Protein AF-0000000079295398 (afdb_homodimer)

Nearest PDB structures (foldseek):
  1b8g-assembly1_B  TM=9.054E-01  e=4.137E-39  Malus domestica
  1ynu-assembly1_A  TM=9.192E-01  e=1.472E-38  Malus domestica
  3piu-assembly1_A-2  TM=9.142E-01  e=2.050E-38  Malus domestica
  1iay-assembly1_A-2  TM=9.203E-01  e=3.473E-36  Solanum lycopersicum
  1bkg-assembly1_B  TM=8.520E-01  e=3.713E-28  Thermus thermophilus HB8

Sequence (884 aa):
MAGSVPPEMSTLGKRGDRILNTSFLLTEGFRKCSANLYHAETNPNGVINLGTSENRLVFDLLKEKLNGHNVKWEDYMFTYDDFKGIPELREAVAGFLTERAKSPTPIDPKKIVVMNGGGMCMEALSFAICDPGDAVMVASPYYGGIQFDNEMRPEAKVIRVHFYSKLEPGQTEPFEITASKFESVYQEQTQKGMKIRAVFFVNPNNPLGDVYPKQLVLDMLQFCHRHSLHLIMNEVYMNTIFKEGANFQSFLGLKPEEIPDPQRVHFVWAASKDLSMSGMRFGVIHTQNESIIAFIRNFTYFQTLPTYIQKVMACLLSDRDWLNNVYFPTNHKRLREAHKVTTDTLDAMGVPYLNRPSGLYVYANFKKFMPSLTKEDEMALFYRFINDGVYIAPSLAFFADERGWFRIIFSRPFDEVKIAMGRLAKSCKALLEENKKLSSKLMAGSVPPEMSTLGKRGDRILNTSFLLTEGFRKCSANLYHAETNPNGVINLGTSENRLVFDLLKEKLNGHNVKWEDYMFTYDDFKGIPELREAVAGFLTERAKSPTPIDPKKIVVMNGGGMCMEALSFAICDPGDAVMVASPYYGGIQFDNEMRPEAKVIRVHFYSKLEPGQTEPFEITASKFESVYQEQTQKGMKIRAVFFVNPNNPLGDVYPKQLVLDMLQFCHRHSLHLIMNEVYMNTIFKEGANFQSFLGLKPEEIPDPQRVHFVWAASKDLSMSGMRFGVIHTQNESIIAFIRNFTYFQTLPTYIQKVMACLLSDRDWLNNVYFPTNHKRLREAHKVTTDTLDAMGVPYLNRPSGLYVYANFKKFMPSLTKEDEMALFYRFINDGVYIAPSLAFFADERGWFRIIFSRPFDEVKIAMGRLAKSCKALLEENKKLSSKL

Organism: Patiria miniata (NCBI:txid46514)

Secondary structure (DSSP, 8-state):
----------SS-HHHHHHHT---HHHHHHHHHHTTB-BTTTBTTSBEE-SS----S-HHHHHHHHHHH-PPP-GGGGS---TT--HHHHHHHHHHHHHHTT-SSPPPGGGEEEES-HHHHHHHHHHHH--TT-EEEEEES--THHHHHHHSSS-PEEEEEE--SSPPTT--STT---HHHHHHHHHHHHHTT--EEEEEEESS-TTT-----HHHHHHHHHHHHHTT-EEEEE-TTTT-B-STT-----GGGS-GGG-S-GGGEEEEEEHHHHTS-GGG--EEEEES-HHHHHHHHHHGGGSPPPHHHHHHHHHHHH-HHHIIIIIHHHHHHHHHHHHHHHHHHHHHHT--B---SBSSEEEEE-GGG-SSSSHHHHHHHHHHHHHTTEE-EEGGGGT-SS-SEEEEE--S-HHHHHHHHHHHHHHHHHHHHHHHHHHHT-/----------SS-HHHHHHHT---HHHHHHHHHHTTB-BTTTBTTSBEE-SS----S-HHHHHHHHHHH-PPP-GGGGS---TT--HHHHHHHHHHHHHHTT-SSPPPGGGEEEES-HHHHHHHHHHHH--TT-EEEEEES--THHHHHHHSSS--EEEEEE--SSPPTT--STT---HHHHHHHHHHHHHTT--EEEEEEESS-TTT-----HHHHHHHHHHHHHTT-EEEEE-TTTT-B-STT-----GGGS-GGG-S-GGGEEEEEEHHHHTS-GGG--EEEEES-HHHHHHHHHHGGGSPPPHHHHHHHHHHHH-HHHIIIIIHHHHHHHHHHHHHHHHHHHHHHT--B---SBSSEEEEE-GGGSSSSSHHHHHHHHHHHHHTTEE-EEGGGGT-SS-SEEEEE--S-HHHHHHHHHHHHHHHHHHHHHHHHHHHT-

Radius of gyration: 29.08 Å; Cα contacts (8 Å, |Δi|>4): 1730; chains: 2; bounding box: 78×92×64 Å

Solvent-accessible surface area (backbone atoms only — not comparable to full-atom values): 45403 Å² total; per-residue (Å²): 133,79,75,76,72,71,79,80,75,67,84,44,16,68,58,20,49,52,53,48,68,58,81,51,60,62,58,51,51,50,50,59,32,63,75,38,45,46,32,85,82,89,29,65,81,27,19,38,76,24,46,64,89,50,43,57,73,49,46,70,60,50,34,53,51,54,54,65,65,54,82,72,69,53,69,74,35,30,34,81,68,57,44,42,46,48,67,66,31,31,44,18,50,22,53,39,49,21,60,77,31,52,26,79,56,81,50,58,38,89,37,43,36,42,30,32,12,45,62,38,44,50,23,51,50,37,34,31,41,32,36,72,69,23,27,32,37,34,60,19,55,26,53,44,63,57,56,50,30,30,33,68,80,32,33,27,40,80,45,74,47,77,47,46,65,69,70,49,94,92,54,89,47,60,47,63,84,55,53,66,58,51,50,53,51,48,52,55,42,43,73,74,67,49,53,70,45,34,36,53,44,56,45,37,28,46,58,59,8,45,64,61,52,58,64,59,56,48,43,41,52,49,56,25,52,75,68,72,24,30,37,39,42,33,35,38,34,64,70,31,59,40,46,84,86,71,70,78,62,44,78,66,31,48,54,74,88,71,46,90,50,56,68,37,41,34,38,37,34,30,36,30,57,50,64,29,24,42,11,56,27,39,12,34,38,39,41,72,31,63,66,60,52,52,29,47,56,67,55,19,74,50,29,40,62,30,41,62,58,44,52,50,49,22,55,56,45,56,39,49,65,53,43,67,69,44,50,51,55,50,46,29,53,53,46,47,54,30,46,47,56,51,50,52,51,31,54,75,69,67,42,55,60,50,91,49,51,23,54,53,46,36,32,30,49,49,48,88,66,39,96,53,85,40,74,68,43,41,51,51,51,45,50,47,37,37,75,60,23,28,33,50,35,46,23,71,41,21,61,31,86,62,64,36,31,32,38,40,37,36,30,44,52,64,69,57,48,53,54,35,53,50,42,49,51,52,51,50,54,50,37,48,54,52,53,50,56,55,60,70,74,106,131,81,75,74,72,73,78,81,76,69,86,45,16,68,56,21,48,52,53,47,68,59,83,51,60,63,57,51,52,49,51,60,31,63,76,39,45,48,31,87,82,89,28,65,81,25,20,37,75,23,47,63,89,49,45,57,73,48,46,71,60,50,35,53,50,56,52,64,65,55,81,72,68,52,69,74,36,31,35,80,70,57,45,41,46,48,68,66,31,30,43,19,51,21,52,42,49,22,60,77,31,52,26,78,56,81,50,59,36,88,39,41,35,42,30,31,13,46,62,37,45,52,23,52,50,37,34,31,42,31,35,72,68,23,28,30,36,33,60,19,54,26,54,43,64,56,55,48,31,30,33,68,79,31,34,27,41,79,43,74,45,76,45,45,67,69,69,50,94,92,54,90,48,61,46,63,83,55,54,66,60,52,50,51,51,49,53,56,41,42,72,74,66,48,51,69,44,33,36,54,43,57,44,37,27,47,58,57,7,45,64,59,51,58,65,60,56,48,44,42,52,50,56,26,53,77,69,70,24,30,36,39,41,33,36,39,34,66,70,30,58,41,46,83,85,68,70,76,63,45,78,65,30,49,54,74,86,72,46,90,52,55,67,37,40,35,38,36,34,31,35,29,56,51,65,29,24,42,11,55,28,38,12,34,38,39,41,72,30,63,63,59,52,51,28,45,55,68,52,18,75,51,28,38,61,28,41,62,57,44,51,51,50,21,55,56,44,56,40,50,65,53,43,67,68,45,50,50,54,50,47,28,52,52,46,45,52,30,45,48,56,52,51,52,50,31,54,74,70,68,40,55,62,50,90,50,49,22,54,53,45,37,30,29,48,50,47,88,64,39,94,52,86,41,73,66,43,42,50,50,50,44,51,48,37,36,73,60,22,27,34,50,35,47,23,72,41,22,61,31,83,61,64,34,32,32,36,38,37,37,30,44,50,64,69,58,48,53,53,34,52,51,40,49,52,52,50,52,53,50,37,47,54,52,52,50,55,56,58,70,73,104

Foldseek 3Di:
DPDDPPPPPDPDDPLVVVLVPDDFQLVVLVVLQVVFDDDVPPRPQGFDEQADFFFPQCVVVVVVVLVVVVQDDDDPLVDDDQLQFDQLLLQLVQVLCCVLQVFPDGADSLQKGKFLAQLQVLLLVLLLFDAAQAEEEEEPLAFLSNVCSNCSPRNYHYDYQAFAQDDDPPDDGGSDDALVSVVVSVVVVVVVVHHYAAYEDEAVGPPAQAHDDPVRVLSNLVSCVVVVHAYEYEDQWSLFQQDPPDDHHDPSRDDPVSRPDQQRYKYKYFCCNNVRCVVLSIMMIGGPNVSSVVSCSVVSVVTGGRNSSSVSSSVVSNPVVCVVPPVSNSSSVLLVVLVCLLVVLCVVLVWDWRPHRGGQKIKIAQCVLFLDQDPVRLVVVQVLLNVLRYHWAWSVSSVHPGGRITIGGRSDPNVSSNVSSVSVSVSSVVSNVVSVVVVVVD/DPPPPPPPPDPDDPLVVVLVPDDFQLVVLVVLQVVFDDDVPPRPQGFDEQADFFFPQCVVVVVVVLVVVVQDDDDCLVDDDQLQFDQLLLQLVQVLCCVLQVFPDGADSLQKGKFLAQLQVLLLVLLLFDAAQAEEEEEPLAFLSNCCSNCSPRNYHYDYQAFAQDDDPPDDGGSDDAVVSVVVSVVVVVVVVHHYAAYEDEAVGPPAQAHDDPVRVLSNLVSCVVVVHAYEYEDQWSLFQQDPPDDHHDPSRDDPVSRPDQQRYKYKYFCCNNVRCNVLSIMMIGGPNVSSVVSCSVVSVVTGGRNSSSVSSSVVSNPVVCVVPPVSNSSSVLLVVLVCLLVVLCVVLVWDWRPHRGGQKIKIAQCVLFLDQDPVRLVVVQVLLNVLRYHWAWSVSSVHPGGRITIGGRSDPNVSSNVSSVSVSVSSVVSNVVSVVVVVVD

pLDDT: mean 94.06, std 9.71, range [21.41, 98.88]

InterPro domains:
  IPR004839 Aminotransferase, class I/classII, large domain [PF00155] (48-423)
  IPR015421 Pyridoxal phosphate-dependent transferase, major domain [G3DSA:3.40.640.10] (70-319)
  IPR015422 Pyridoxal phosphate-dependent transferase, small domain [G3DSA:3.90.1150.10] (36-423)
  IPR015424 Pyridoxal phosphate-dependent transferase [SSF53383] (28-429)
  IPR050478 Ethylene and sulfur compound biosynthesis-related protein [PTHR43795] (15-426)

Structure (mmCIF, N/CA/C/O backbone):
data_AF-0000000079295398-model_v1
#
loop_
_entity.id
_entity.type
_entity.pdbx_description
1 polymer 'Aminotransferase class I/classII large domain-containing protein'
#
loop_
_atom_site.group_PDB
_atom_site.id
_atom_site.type_symbol
_atom_site.label_atom_id
_atom_site.label_alt_id
_atom_site.label_comp_id
_atom_site.label_asym_id
_atom_site.label_entity_id
_atom_site.label_seq_id
_atom_site.pdbx_PDB_ins_code
_atom_site.Cartn_x
_atom_site.Cartn_y
_atom_site.Cartn_z
_atom_site.occupancy
_atom_site.B_iso_or_equiv
_atom_site.auth_seq_id
_atom_site.auth_comp_id
_atom_site.auth_asym_id
_atom_site.auth_atom_id
_atom_site.pdbx_PDB_model_num
ATOM 1 N N . MET A 1 1 ? 40 15.094 -30.016 1 23.45 1 MET A N 1
ATOM 2 C CA . MET A 1 1 ? 38.594 15.039 -30.406 1 23.45 1 MET A CA 1
ATOM 3 C C . MET A 1 1 ? 37.844 13.977 -29.609 1 23.45 1 MET A C 1
ATOM 5 O O . MET A 1 1 ? 37.844 12.805 -29.969 1 23.45 1 MET A O 1
ATOM 9 N N . ALA A 1 2 ? 38.062 13.883 -28.438 1 28.98 2 ALA A N 1
ATOM 10 C CA . ALA A 1 2 ? 37.75 12.836 -27.469 1 28.98 2 ALA A CA 1
ATOM 11 C C . ALA A 1 2 ? 36.25 12.578 -27.406 1 28.98 2 ALA A C 1
ATOM 13 O O . ALA A 1 2 ? 35.469 13.508 -27.219 1 28.98 2 ALA A O 1
ATOM 14 N N . GLY A 1 3 ? 35.688 11.648 -28.141 1 30.3 3 GLY A N 1
ATOM 15 C CA . GLY A 1 3 ? 34.344 11.383 -28.547 1 30.3 3 GLY A CA 1
ATOM 16 C C . GLY A 1 3 ? 33.344 11.367 -27.391 1 30.3 3 GLY A C 1
ATOM 17 O O . GLY A 1 3 ? 33.719 10.992 -26.266 1 30.3 3 GLY A O 1
ATOM 18 N N . SER A 1 4 ? 32.344 12.227 -27.281 1 31.78 4 SER A N 1
ATOM 19 C CA . SER A 1 4 ? 31.266 12.508 -26.328 1 31.78 4 SER A CA 1
ATOM 20 C C . SER A 1 4 ? 30.656 11.219 -25.797 1 31.78 4 SER A C 1
ATOM 22 O O . SER A 1 4 ? 30.234 10.352 -26.562 1 31.78 4 SER A O 1
ATOM 24 N N . VAL A 1 5 ? 31.109 10.68 -24.719 1 35.22 5 VAL A N 1
ATOM 25 C CA . VAL A 1 5 ? 30.531 9.469 -24.156 1 35.22 5 VAL A CA 1
ATOM 26 C C . VAL A 1 5 ? 29.016 9.5 -24.312 1 35.22 5 VAL A C 1
ATOM 28 O O . VAL A 1 5 ? 28.375 10.5 -23.984 1 35.22 5 VAL A O 1
ATOM 31 N N . PRO A 1 6 ? 28.359 8.961 -25.203 1 39.94 6 PRO A N 1
ATOM 32 C CA . PRO A 1 6 ? 26.906 9.062 -25.344 1 39.94 6 PRO A CA 1
ATOM 33 C C . PRO A 1 6 ? 26.172 9.094 -24 1 39.94 6 PRO A C 1
ATOM 35 O O . PRO A 1 6 ? 26.625 8.469 -23.031 1 39.94 6 PRO A O 1
ATOM 38 N N . PRO A 1 7 ? 25.422 10.055 -23.453 1 41.16 7 PRO A N 1
ATOM 39 C CA . PRO A 1 7 ? 24.859 10.203 -22.109 1 41.16 7 PRO A CA 1
ATOM 40 C C . PRO A 1 7 ? 24.328 8.883 -21.531 1 41.16 7 PRO A C 1
ATOM 42 O O . PRO A 1 7 ? 23.734 8.094 -22.266 1 41.16 7 PRO A O 1
ATOM 45 N N . GLU A 1 8 ? 24.922 8.125 -20.656 1 50.47 8 GLU A N 1
ATOM 46 C CA . GLU A 1 8 ? 24.625 6.855 -20.016 1 50.47 8 GLU A CA 1
ATOM 47 C C . GLU A 1 8 ? 23.125 6.688 -19.812 1 50.47 8 GLU A C 1
ATOM 49 O O . GLU A 1 8 ? 22.469 7.559 -19.234 1 50.47 8 GLU A O 1
ATOM 54 N N . MET A 1 9 ? 22.312 6.117 -20.766 1 61.38 9 MET A N 1
ATOM 55 C CA . MET A 1 9 ? 20.875 5.891 -20.859 1 61.38 9 MET A CA 1
ATOM 56 C C . MET A 1 9 ? 20.297 5.484 -19.516 1 61.38 9 MET A C 1
ATOM 58 O O . MET A 1 9 ? 20.812 4.582 -18.859 1 61.38 9 MET A O 1
ATOM 62 N N . SER A 1 10 ? 19.453 6.281 -18.844 1 81.25 10 SER A N 1
ATOM 63 C CA . SER A 1 10 ? 18.781 6.035 -17.562 1 81.25 10 SER A CA 1
ATOM 64 C C . SER A 1 10 ? 18.188 4.633 -17.516 1 81.25 10 SER A C 1
ATOM 66 O O . SER A 1 10 ? 17.641 4.145 -18.5 1 81.25 10 SER A O 1
ATOM 68 N N . THR A 1 11 ? 18.516 3.947 -16.484 1 92.94 11 THR A N 1
ATOM 69 C CA . THR A 1 11 ? 17.922 2.639 -16.25 1 92.94 11 THR A CA 1
ATOM 70 C C . THR A 1 11 ? 16.438 2.779 -15.914 1 92.94 11 THR A C 1
ATOM 72 O O . THR A 1 11 ? 15.695 1.795 -15.93 1 92.94 11 THR A O 1
ATOM 75 N N . LEU A 1 12 ? 16.016 4.078 -15.68 1 94.81 12 LEU A N 1
ATOM 76 C CA . LEU A 1 12 ? 14.609 4.336 -15.367 1 94.81 12 LEU A CA 1
ATOM 77 C C . LEU A 1 12 ? 13.852 4.816 -16.594 1 94.81 12 LEU A C 1
ATOM 79 O O . LEU A 1 12 ? 14.461 5.258 -17.578 1 94.81 12 LEU A O 1
ATOM 83 N N . GLY A 1 13 ? 12.57 4.656 -16.609 1 94.31 13 GLY A N 1
ATOM 84 C CA . GLY A 1 13 ? 11.727 5.391 -17.531 1 94.31 13 GLY A CA 1
ATOM 85 C C . GLY A 1 13 ? 11.648 6.875 -17.234 1 94.31 13 GLY A C 1
ATOM 86 O O . GLY A 1 13 ? 12.164 7.328 -16.203 1 94.31 13 GLY A O 1
ATOM 87 N N . LYS A 1 14 ? 10.977 7.602 -18.078 1 93.81 14 LYS A N 1
ATOM 88 C CA . LYS A 1 14 ? 10.82 9.039 -17.891 1 93.81 14 LYS A CA 1
ATOM 89 C C . LYS A 1 14 ? 10.039 9.336 -16.609 1 93.81 14 LYS A C 1
ATOM 91 O O . LYS A 1 14 ? 10.383 10.258 -15.867 1 93.81 14 LYS A O 1
ATOM 96 N N . ARG A 1 15 ? 9.008 8.609 -16.375 1 91.81 15 ARG A N 1
ATOM 97 C CA . ARG A 1 15 ? 8.219 8.758 -15.164 1 91.81 15 ARG A CA 1
ATOM 98 C C . ARG A 1 15 ? 9.055 8.461 -13.922 1 91.81 15 ARG A C 1
ATOM 100 O O . ARG A 1 15 ? 8.977 9.18 -12.922 1 91.81 15 ARG A O 1
ATOM 107 N N . GLY A 1 16 ? 9.828 7.371 -14.023 1 90.69 16 GLY A N 1
ATOM 108 C CA . GLY A 1 16 ? 10.734 7.051 -12.93 1 90.69 16 GLY A CA 1
ATOM 109 C C . GLY A 1 16 ? 11.719 8.164 -12.625 1 90.69 16 GLY A C 1
ATOM 110 O O . GLY A 1 16 ? 11.93 8.5 -11.461 1 90.69 16 GLY A O 1
ATOM 111 N N . ASP A 1 17 ? 12.211 8.727 -13.648 1 92.12 17 ASP A N 1
ATOM 112 C CA . ASP A 1 17 ? 13.164 9.828 -13.492 1 92.12 17 ASP A CA 1
ATOM 113 C C . ASP A 1 17 ? 12.492 11.047 -12.875 1 92.12 17 ASP A C 1
ATOM 115 O O . ASP A 1 17 ? 13.086 11.727 -12.039 1 92.12 17 ASP A O 1
ATOM 119 N N . ARG A 1 18 ? 11.32 11.305 -13.281 1 90.44 18 ARG A N 1
ATOM 120 C CA . ARG A 1 18 ? 10.578 12.445 -12.742 1 90.44 18 ARG A CA 1
ATOM 121 C C . ARG A 1 18 ? 10.352 12.281 -11.242 1 90.44 18 ARG A C 1
ATOM 123 O O . ARG A 1 18 ? 10.602 13.203 -10.461 1 90.44 18 ARG A O 1
ATOM 130 N N . ILE A 1 19 ? 9.938 11.156 -10.836 1 87.75 19 ILE A N 1
ATOM 131 C CA . ILE A 1 19 ? 9.625 10.891 -9.438 1 87.75 19 ILE A CA 1
ATOM 132 C C . ILE A 1 19 ? 10.906 10.898 -8.609 1 87.75 19 ILE A C 1
ATOM 134 O O . ILE A 1 19 ? 10.93 11.453 -7.508 1 87.75 19 ILE A O 1
ATOM 138 N N . LEU A 1 20 ? 11.961 10.328 -9.172 1 86.25 20 LEU A N 1
ATOM 139 C CA . LEU A 1 20 ? 13.258 10.312 -8.5 1 86.25 20 LEU A CA 1
ATOM 140 C C . LEU A 1 20 ? 13.727 11.727 -8.195 1 86.25 20 LEU A C 1
ATOM 142 O O . LEU A 1 20 ? 14.336 11.977 -7.152 1 86.25 20 LEU A O 1
ATOM 146 N N . ASN A 1 21 ? 13.359 12.609 -9.016 1 84.94 21 ASN A N 1
ATOM 147 C CA . ASN A 1 21 ? 13.883 13.969 -8.906 1 84.94 21 ASN A CA 1
ATOM 148 C C . ASN A 1 21 ? 12.898 14.898 -8.203 1 84.94 21 ASN A C 1
ATOM 150 O O . ASN A 1 21 ? 13.117 16.109 -8.125 1 84.94 21 ASN A O 1
ATOM 154 N N . THR A 1 22 ? 11.883 14.367 -7.766 1 83.12 22 THR A N 1
ATOM 155 C CA . THR A 1 22 ? 10.914 15.164 -7.012 1 83.12 22 THR A CA 1
ATOM 156 C C . THR A 1 22 ? 11.359 15.32 -5.562 1 83.12 22 THR A C 1
ATOM 158 O O . THR A 1 22 ? 11.734 14.344 -4.91 1 83.12 22 THR A O 1
ATOM 161 N N . SER A 1 23 ? 11.422 16.562 -5.145 1 79.88 23 SER A N 1
ATOM 162 C CA . SER A 1 23 ? 11.797 16.859 -3.766 1 79.88 23 SER A CA 1
ATOM 163 C C . SER A 1 23 ? 10.625 17.422 -2.975 1 79.88 23 SER A C 1
ATOM 165 O O . SER A 1 23 ? 9.836 18.203 -3.498 1 79.88 23 SER A O 1
ATOM 167 N N . PHE A 1 24 ? 10.562 16.922 -1.752 1 83.62 24 PHE A N 1
ATOM 168 C CA . PHE A 1 24 ? 9.586 17.406 -0.788 1 83.62 24 PHE A CA 1
ATOM 169 C C . PHE A 1 24 ? 10.273 18 0.438 1 83.62 24 PHE A C 1
ATOM 171 O O . PHE A 1 24 ? 11.047 17.312 1.108 1 83.62 24 PHE A O 1
ATOM 178 N N . LEU A 1 25 ? 9.992 19.188 0.703 1 88.38 25 LEU A N 1
ATOM 179 C CA . LEU A 1 25 ? 10.719 19.906 1.739 1 88.38 25 LEU A CA 1
ATOM 180 C C . LEU A 1 25 ? 10.508 19.266 3.105 1 88.38 25 LEU A C 1
ATOM 182 O O . LEU A 1 25 ? 11.422 19.234 3.932 1 88.38 25 LEU A O 1
ATOM 186 N N . LEU A 1 26 ? 9.352 18.766 3.359 1 89.12 26 LEU A N 1
ATOM 187 C CA . LEU A 1 26 ? 9.094 18.094 4.625 1 89.12 26 LEU A CA 1
ATOM 188 C C . LEU A 1 26 ? 9.977 16.859 4.77 1 89.12 26 LEU A C 1
ATOM 190 O O . LEU A 1 26 ? 10.477 16.578 5.859 1 89.12 26 LEU A O 1
ATOM 194 N N . THR A 1 27 ? 10.156 16.172 3.668 1 85.31 27 THR A N 1
ATOM 195 C CA . THR A 1 27 ? 11.016 14.984 3.691 1 85.31 27 THR A CA 1
ATOM 196 C C . THR A 1 27 ? 12.477 15.383 3.887 1 85.31 27 THR A C 1
ATOM 198 O O . THR A 1 27 ? 13.234 14.68 4.559 1 85.31 27 THR A O 1
ATOM 201 N N . GLU A 1 28 ? 12.852 16.469 3.271 1 86.62 28 GLU A N 1
ATOM 202 C CA . GLU A 1 28 ? 14.211 16.969 3.457 1 86.62 28 GLU A CA 1
ATOM 203 C C . GLU A 1 28 ? 14.477 17.312 4.922 1 86.62 28 GLU A C 1
ATOM 205 O O . GLU A 1 28 ? 15.523 16.953 5.469 1 86.62 28 GLU A O 1
ATOM 210 N N . GLY A 1 29 ? 13.578 18.016 5.531 1 90.56 29 GLY A N 1
ATOM 211 C CA . GLY A 1 29 ? 13.711 18.328 6.945 1 90.56 29 GLY A CA 1
ATOM 212 C C . GLY A 1 29 ? 13.789 17.094 7.824 1 90.56 29 GLY A C 1
ATOM 213 O O . GLY A 1 29 ? 14.625 17.031 8.727 1 90.56 29 GLY A O 1
ATOM 214 N N . PHE A 1 30 ? 12.938 16.172 7.512 1 87.75 30 PHE A N 1
ATOM 215 C CA . PHE A 1 30 ? 12.922 14.914 8.25 1 87.75 30 PHE A CA 1
ATOM 216 C C . PHE A 1 30 ? 14.266 14.203 8.141 1 87.75 30 PHE A C 1
ATOM 218 O O . PHE A 1 30 ? 14.805 13.727 9.148 1 87.75 30 PHE A O 1
ATOM 225 N N . ARG A 1 31 ? 14.766 14.141 6.996 1 85.38 31 ARG A N 1
ATOM 226 C CA . ARG A 1 31 ? 16.031 13.453 6.746 1 85.38 31 ARG A CA 1
ATOM 227 C C . ARG A 1 31 ? 17.172 14.148 7.469 1 85.38 31 ARG A C 1
ATOM 229 O O . ARG A 1 31 ? 18 13.492 8.102 1 85.38 31 ARG A O 1
ATOM 236 N N . LYS A 1 32 ? 17.234 15.398 7.383 1 90.5 32 LYS A N 1
ATOM 237 C CA . LYS A 1 32 ? 18.297 16.156 8.023 1 90.5 32 LYS A CA 1
ATOM 238 C C . LYS A 1 32 ? 18.234 16.016 9.539 1 90.5 32 LYS A C 1
ATOM 240 O O . LYS A 1 32 ? 19.281 15.922 10.203 1 90.5 32 LYS A O 1
ATOM 245 N N . CYS A 1 33 ? 17.062 16.062 10.016 1 92.5 33 CYS A N 1
ATOM 246 C CA . CYS A 1 33 ? 16.875 15.891 11.445 1 92.5 33 CYS A CA 1
ATOM 247 C C . CYS A 1 33 ? 17.25 14.484 11.891 1 92.5 33 CYS A C 1
ATOM 249 O O . CYS A 1 33 ? 17.922 14.305 12.914 1 92.5 33 CYS A O 1
ATOM 251 N N . SER A 1 34 ? 16.844 13.523 11.133 1 88.62 34 SER A N 1
ATOM 252 C CA . SER A 1 34 ? 17.078 12.125 11.477 1 88.62 34 SER A CA 1
ATOM 253 C C . SER A 1 34 ? 18.562 11.789 11.477 1 88.62 34 SER A C 1
ATOM 255 O O . SER A 1 34 ? 19 10.883 12.188 1 88.62 34 SER A O 1
ATOM 257 N N . ALA A 1 35 ? 19.359 12.5 10.727 1 90.38 35 ALA A N 1
ATOM 258 C CA . ALA A 1 35 ? 20.797 12.266 10.625 1 90.38 35 ALA A CA 1
ATOM 259 C C . ALA A 1 35 ? 21.516 12.617 11.922 1 90.38 35 ALA A C 1
ATOM 261 O O . ALA A 1 35 ? 22.609 12.133 12.188 1 90.38 35 ALA A O 1
ATOM 262 N N . ASN A 1 36 ? 20.906 13.445 12.75 1 95.31 36 ASN A N 1
ATOM 263 C CA . ASN A 1 36 ? 21.438 13.875 14.039 1 95.31 36 ASN A CA 1
ATOM 264 C C . ASN A 1 36 ? 20.328 14.102 15.062 1 95.31 36 ASN A C 1
ATOM 266 O O . ASN A 1 36 ? 20.219 15.188 15.633 1 95.31 36 ASN A O 1
ATOM 270 N N . LEU A 1 37 ? 19.688 13.055 15.297 1 94.44 37 LEU A N 1
ATOM 271 C CA . LEU A 1 37 ? 18.469 13.156 16.094 1 94.44 37 LEU A CA 1
ATOM 272 C C . LEU A 1 37 ? 18.781 13.281 17.578 1 94.44 37 LEU A C 1
ATOM 274 O O . LEU A 1 37 ? 19.656 12.57 18.078 1 94.44 37 LEU A O 1
ATOM 278 N N . TYR A 1 38 ? 18.094 14.102 18.203 1 95.75 38 TYR A N 1
ATOM 279 C CA . TYR A 1 38 ? 18.203 14.32 19.641 1 95.75 38 TYR A CA 1
ATOM 280 C C . TYR A 1 38 ? 17.828 13.062 20.422 1 95.75 38 TYR A C 1
ATOM 282 O O . TYR A 1 38 ? 16.875 12.367 20.047 1 95.75 38 TYR A O 1
ATOM 290 N N . HIS A 1 39 ? 18.578 12.836 21.422 1 93.69 39 HIS A N 1
ATOM 291 C CA . HIS A 1 39 ? 18.281 11.891 22.484 1 93.69 39 HIS A CA 1
ATOM 292 C C . HIS A 1 39 ? 18.781 12.406 23.828 1 93.69 39 HIS A C 1
ATOM 294 O O . HIS A 1 39 ? 19.938 12.805 23.953 1 93.69 39 HIS A O 1
ATOM 300 N N . ALA A 1 40 ? 17.938 12.312 24.766 1 92.19 40 ALA A N 1
ATOM 301 C CA . ALA A 1 40 ? 18.234 12.961 26.031 1 92.19 40 ALA A CA 1
ATOM 302 C C . ALA A 1 40 ? 19.531 12.445 26.625 1 92.19 40 ALA A C 1
ATOM 304 O O . ALA A 1 40 ? 20.297 13.211 27.234 1 92.19 40 ALA A O 1
ATOM 305 N N . GLU A 1 41 ? 19.844 11.188 26.406 1 94.06 41 GLU A N 1
ATOM 306 C CA . GLU A 1 41 ? 20.984 10.57 27.062 1 94.06 41 GLU A CA 1
ATOM 307 C C . GLU A 1 41 ? 22.156 10.406 26.094 1 94.06 41 GLU A C 1
ATOM 309 O O . GLU A 1 41 ? 23.281 10.797 26.391 1 94.06 41 GLU A O 1
ATOM 314 N N . THR A 1 42 ? 21.875 9.938 24.906 1 94.88 42 THR A N 1
ATOM 315 C CA . THR A 1 42 ? 22.953 9.484 24.047 1 94.88 42 THR A CA 1
ATOM 316 C C . THR A 1 42 ? 23.328 10.57 23.047 1 94.88 42 THR A C 1
ATOM 318 O O . THR A 1 42 ? 24.422 10.531 22.469 1 94.88 42 THR A O 1
ATOM 321 N N . ASN A 1 43 ? 22.469 11.602 22.812 1 96.94 43 ASN A N 1
ATOM 322 C CA . ASN A 1 43 ? 22.75 12.68 21.875 1 96.94 43 ASN A CA 1
ATOM 323 C C . ASN A 1 43 ? 22 13.953 22.266 1 96.94 43 ASN A C 1
ATOM 325 O O . ASN A 1 43 ? 21.219 14.484 21.469 1 96.94 43 ASN A O 1
ATOM 329 N N . PRO A 1 44 ? 22.297 14.492 23.391 1 95.31 44 PRO A N 1
ATOM 330 C CA . PRO A 1 44 ? 21.531 15.633 23.906 1 95.31 44 PRO A CA 1
ATOM 331 C C . PRO A 1 44 ? 21.719 16.891 23.047 1 95.31 44 PRO A C 1
ATOM 333 O O . PRO A 1 44 ? 20.938 17.828 23.172 1 95.31 44 PRO A O 1
ATOM 336 N N . ASN A 1 45 ? 22.75 16.938 22.219 1 95.62 45 ASN A N 1
ATOM 337 C CA . ASN A 1 45 ? 22.984 18.094 21.375 1 95.62 45 ASN A CA 1
ATOM 338 C C . ASN A 1 45 ? 22.391 17.906 19.969 1 95.62 45 ASN A C 1
ATOM 340 O O . ASN A 1 45 ? 22.531 18.781 19.109 1 95.62 45 ASN A O 1
ATOM 344 N N . GLY A 1 46 ? 21.719 16.781 19.766 1 97.56 46 GLY A N 1
ATOM 345 C CA . GLY A 1 46 ? 21.125 16.516 18.469 1 97.56 46 GLY A CA 1
ATOM 346 C C . GLY A 1 46 ? 19.938 17.406 18.172 1 97.56 46 GLY A C 1
ATOM 347 O O . GLY A 1 46 ? 19.562 18.25 18.984 1 97.56 46 GLY A O 1
ATOM 348 N N . VAL A 1 47 ? 19.391 17.203 16.969 1 98.12 47 VAL A N 1
ATOM 349 C CA . VAL A 1 47 ? 18.312 18.047 16.484 1 98.12 47 VAL A CA 1
ATOM 350 C C . VAL A 1 47 ? 16.969 17.531 17.016 1 98.12 47 VAL A C 1
ATOM 352 O O . VAL A 1 47 ? 16.703 16.328 16.938 1 98.12 47 VAL A O 1
ATOM 355 N N . ILE A 1 48 ? 16.188 18.391 17.578 1 97.88 48 ILE A N 1
ATOM 356 C CA . ILE A 1 48 ? 14.844 18.031 18.016 1 97.88 48 ILE A CA 1
ATOM 357 C C . ILE A 1 48 ? 13.844 18.266 16.891 1 97.88 48 ILE A C 1
ATOM 359 O O . ILE A 1 48 ? 13.789 19.359 16.312 1 97.88 48 ILE A O 1
ATOM 363 N N . ASN A 1 49 ? 13.055 17.25 16.562 1 96.94 49 ASN A N 1
ATOM 364 C CA . ASN A 1 49 ? 12.109 17.266 15.461 1 96.94 49 ASN A CA 1
ATOM 365 C C . ASN A 1 49 ? 10.773 17.891 15.867 1 96.94 49 ASN A C 1
ATOM 367 O O . ASN A 1 49 ? 9.891 17.203 16.359 1 96.94 49 ASN A O 1
ATOM 371 N N . LEU A 1 50 ? 10.578 19.125 15.609 1 98.06 50 LEU A N 1
ATOM 372 C CA . LEU A 1 50 ? 9.289 19.797 15.773 1 98.06 50 LEU A CA 1
ATOM 373 C C . LEU A 1 50 ? 8.672 20.125 14.414 1 98.06 50 LEU A C 1
ATOM 375 O O . LEU A 1 50 ? 7.914 21.094 14.289 1 98.06 50 LEU A O 1
ATOM 379 N N . GLY A 1 51 ? 9.086 19.391 13.43 1 97.5 51 GLY A N 1
ATOM 380 C CA . GLY A 1 51 ? 8.594 19.656 12.094 1 97.5 51 GLY A CA 1
ATOM 381 C C . GLY A 1 51 ? 7.688 18.562 11.562 1 97.5 51 GLY A C 1
ATOM 382 O O . GLY A 1 51 ? 6.906 18.797 10.633 1 97.5 51 GLY A O 1
ATOM 383 N N . THR A 1 52 ? 7.754 17.359 12.086 1 95.56 52 THR A N 1
ATOM 384 C CA . THR A 1 52 ? 6.941 16.234 11.641 1 95.56 52 THR A CA 1
ATOM 385 C C . THR A 1 52 ? 5.688 16.109 12.508 1 95.56 52 THR A C 1
ATOM 387 O O . THR A 1 52 ? 5.777 15.938 13.727 1 95.56 52 THR A O 1
ATOM 390 N N . SER A 1 53 ? 4.59 16.156 11.852 1 96.5 53 SER A N 1
ATOM 391 C CA . SER A 1 53 ?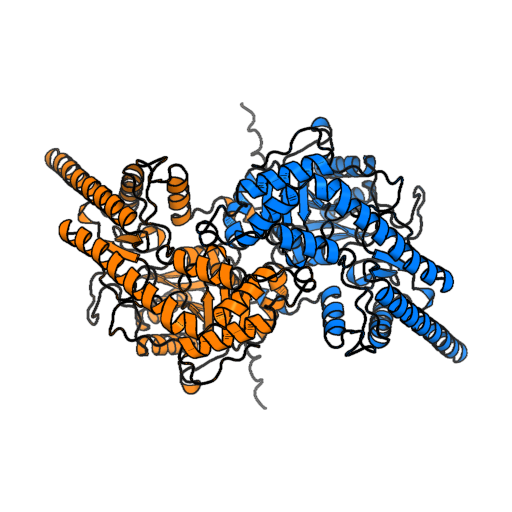 3.32 16.156 12.57 1 96.5 53 SER A CA 1
ATOM 392 C C . SER A 1 53 ? 2.996 14.781 13.141 1 96.5 53 SER A C 1
ATOM 394 O O . SER A 1 53 ? 2.381 13.953 12.461 1 96.5 53 SER A O 1
ATOM 396 N N . GLU A 1 54 ? 3.289 14.586 14.406 1 96.31 54 GLU A N 1
ATOM 397 C CA . GLU A 1 54 ? 2.977 13.406 15.203 1 96.31 54 GLU A CA 1
ATOM 398 C C . GLU A 1 54 ? 2.598 13.789 16.625 1 96.31 54 GLU A C 1
ATOM 400 O O . GLU A 1 54 ? 3.08 14.789 17.156 1 96.31 54 GLU A O 1
ATOM 405 N N . ASN A 1 55 ? 1.705 13.062 17.156 1 97.94 55 ASN A N 1
ATOM 406 C CA . ASN A 1 55 ? 1.351 13.242 18.547 1 97.94 55 ASN A CA 1
ATOM 407 C C . ASN A 1 55 ? 2.018 12.195 19.438 1 97.94 55 ASN A C 1
ATOM 409 O O . ASN A 1 55 ? 1.607 11.031 19.453 1 97.94 55 ASN A O 1
ATOM 413 N N . ARG A 1 56 ? 2.965 12.602 20.188 1 97.06 56 ARG A N 1
ATOM 414 C CA . ARG A 1 56 ? 3.74 11.656 20.984 1 97.06 56 ARG A CA 1
ATOM 415 C C . ARG A 1 56 ? 3.379 11.758 22.469 1 97.06 56 ARG A C 1
ATOM 417 O O . ARG A 1 56 ? 4.102 11.25 23.328 1 97.06 56 ARG A O 1
ATOM 424 N N . LEU A 1 57 ? 2.266 12.391 22.734 1 97.81 57 LEU A N 1
ATOM 425 C CA . LEU A 1 57 ? 1.909 12.734 24.094 1 97.81 57 LEU A CA 1
ATOM 426 C C . LEU A 1 57 ? 1.117 11.609 24.75 1 97.81 57 LEU A C 1
ATOM 428 O O . LEU A 1 57 ? 0.868 11.641 25.969 1 97.81 57 LEU A O 1
ATOM 432 N N . VAL A 1 58 ? 0.783 10.594 23.984 1 98.12 58 VAL A N 1
ATOM 433 C CA . VAL A 1 58 ? -0.182 9.648 24.547 1 98.12 58 VAL A CA 1
ATOM 434 C C . VAL A 1 58 ? 0.297 8.219 24.312 1 98.12 58 VAL A C 1
ATOM 436 O O . VAL A 1 58 ? -0.499 7.281 24.344 1 98.12 58 VAL A O 1
ATOM 439 N N . PHE A 1 59 ? 1.519 7.992 24.062 1 97.56 59 PHE A N 1
ATOM 440 C CA . PHE A 1 59 ? 2.043 6.664 23.75 1 97.56 59 PHE A CA 1
ATOM 441 C C . PHE A 1 59 ? 1.9 5.742 24.953 1 97.56 59 PHE A C 1
ATOM 443 O O . PHE A 1 59 ? 1.72 4.531 24.797 1 97.56 59 PHE A O 1
ATOM 450 N N . ASP A 1 60 ? 2.016 6.312 26.172 1 98 60 ASP A N 1
ATOM 451 C CA . ASP A 1 60 ? 1.828 5.512 27.375 1 98 60 ASP A CA 1
ATOM 452 C C . ASP A 1 60 ? 0.438 4.879 27.406 1 98 60 ASP A C 1
ATOM 454 O O . ASP A 1 60 ? 0.296 3.695 27.719 1 98 60 ASP A O 1
ATOM 458 N N . LEU A 1 61 ? -0.591 5.637 27.047 1 98.5 61 LEU A N 1
ATOM 459 C CA . LEU A 1 61 ? -1.962 5.137 27.016 1 98.5 61 LEU A CA 1
ATOM 460 C C . LEU A 1 61 ? -2.125 4.059 25.953 1 98.5 61 LEU A C 1
ATOM 462 O O . LEU A 1 61 ? -2.746 3.021 26.203 1 98.5 61 LEU A O 1
ATOM 466 N N . LEU A 1 62 ? -1.578 4.305 24.781 1 98.31 62 LEU A N 1
ATOM 467 C CA . LEU A 1 62 ? -1.719 3.389 23.656 1 98.31 62 LEU A CA 1
ATOM 468 C C . LEU A 1 62 ? -1.016 2.066 23.938 1 98.31 62 LEU A C 1
ATOM 470 O O . LEU A 1 62 ? -1.563 0.995 23.672 1 98.31 62 LEU A O 1
ATOM 474 N N . LYS A 1 63 ? 0.205 2.152 24.453 1 97.81 63 LYS A N 1
ATOM 475 C CA . LYS A 1 63 ? 0.951 0.94 24.781 1 97.81 63 LYS A CA 1
ATOM 476 C C . LYS A 1 63 ? 0.19 0.078 25.781 1 97.81 63 LYS A C 1
ATOM 478 O O . LYS A 1 63 ? 0.051 -1.132 25.594 1 97.81 63 LYS A O 1
ATOM 483 N N . GLU A 1 64 ? -0.264 0.726 26.797 1 98.31 64 GLU A N 1
ATOM 484 C CA . GLU A 1 64 ? -1.014 -0.003 27.812 1 98.31 64 GLU A CA 1
ATOM 485 C C . GLU A 1 64 ? -2.256 -0.661 27.219 1 98.31 64 GLU A C 1
ATOM 487 O O . GLU A 1 64 ? -2.518 -1.841 27.469 1 98.31 64 GLU A O 1
ATOM 492 N N . LYS A 1 65 ? -3.008 0.057 26.438 1 98.19 65 LYS A N 1
ATOM 493 C CA . LYS A 1 65 ? -4.273 -0.425 25.891 1 98.19 65 LYS A CA 1
ATOM 494 C C . LYS A 1 65 ? -4.047 -1.557 24.906 1 98.19 65 LYS A C 1
ATOM 496 O O . LYS A 1 65 ? -4.699 -2.602 24.984 1 98.19 65 LYS A O 1
ATOM 501 N N . LEU A 1 66 ? -3.146 -1.383 23.969 1 98 66 LEU A N 1
ATOM 502 C CA . LEU A 1 66 ? -2.934 -2.357 22.891 1 98 66 LEU A CA 1
ATOM 503 C C . LEU A 1 66 ? -2.287 -3.625 23.438 1 98 66 LEU A C 1
ATOM 505 O O . LEU A 1 66 ? -2.629 -4.734 23.016 1 98 66 LEU A O 1
ATOM 509 N N . ASN A 1 67 ? -1.304 -3.441 24.297 1 97.81 67 ASN A N 1
ATOM 510 C CA . ASN A 1 67 ? -0.724 -4.625 24.938 1 97.81 67 ASN A CA 1
ATOM 511 C C . ASN A 1 67 ? -1.731 -5.328 25.828 1 97.81 67 ASN A C 1
ATOM 513 O O . ASN A 1 67 ? -1.666 -6.547 26.016 1 97.81 67 ASN A O 1
ATOM 517 N N . GLY A 1 68 ? -2.66 -4.625 26.391 1 96.75 68 GLY A N 1
ATOM 518 C CA . GLY A 1 68 ? -3.734 -5.199 27.172 1 96.75 68 GLY A CA 1
ATOM 519 C C . GLY A 1 68 ? -4.715 -6.012 26.359 1 96.75 68 GLY A C 1
ATOM 520 O O . GLY A 1 68 ? -5.215 -7.043 26.812 1 96.75 68 GLY A O 1
ATOM 521 N N . HIS A 1 69 ? -5.082 -5.504 25.172 1 93.31 69 HIS A N 1
ATOM 522 C CA . HIS A 1 69 ? -5.941 -6.266 24.281 1 93.31 69 HIS A CA 1
ATOM 523 C C . HIS A 1 69 ? -5.301 -7.594 23.891 1 93.31 69 HIS A C 1
ATOM 525 O O . HIS A 1 69 ? -5.996 -8.594 23.703 1 93.31 69 HIS A O 1
ATOM 531 N N . ASN A 1 70 ? -4.012 -7.59 23.719 1 92.19 70 ASN A N 1
ATOM 532 C CA . ASN A 1 70 ? -3.219 -8.781 23.438 1 92.19 70 ASN A CA 1
ATOM 533 C C . ASN A 1 70 ? -3.826 -9.609 22.312 1 92.19 70 ASN A C 1
ATOM 535 O O . ASN A 1 70 ? -4.117 -10.797 22.484 1 92.19 70 ASN A O 1
ATOM 539 N N . VAL A 1 71 ? -4.035 -9 21.219 1 96.44 71 VAL A N 1
ATOM 540 C CA . VAL A 1 71 ? -4.566 -9.68 20.031 1 96.44 71 VAL A CA 1
ATOM 541 C C . VAL A 1 71 ? -3.656 -10.844 19.656 1 96.44 71 VAL A C 1
ATOM 543 O O . VAL A 1 71 ? -2.443 -10.672 19.516 1 96.44 71 VAL A O 1
ATOM 546 N N . LYS A 1 72 ? -4.242 -12.016 19.438 1 97.56 72 LYS A N 1
ATOM 547 C CA . LYS A 1 72 ? -3.477 -13.211 19.109 1 97.56 72 LYS A CA 1
ATOM 548 C C . LYS A 1 72 ? -3.531 -13.508 17.609 1 97.56 72 LYS A C 1
ATOM 550 O O . LYS A 1 72 ? -4.527 -13.211 16.953 1 97.56 72 LYS A O 1
ATOM 555 N N . TRP A 1 73 ? -2.434 -14.055 17.125 1 97.62 73 TRP A N 1
ATOM 556 C CA . TRP A 1 73 ? -2.398 -14.531 15.75 1 97.62 73 TRP A CA 1
ATOM 557 C C . TRP A 1 73 ? -3.324 -15.727 15.562 1 97.62 73 TRP A C 1
ATOM 559 O O . TRP A 1 73 ? -3.307 -16.672 16.359 1 97.62 73 TRP A O 1
ATOM 569 N N . GLU A 1 74 ? -4.109 -15.68 14.547 1 97.25 74 GLU A N 1
ATOM 570 C CA . GLU A 1 74 ? -5.035 -16.734 14.172 1 97.25 74 GLU A CA 1
ATOM 571 C C . GLU A 1 74 ? -4.898 -17.109 12.703 1 97.25 74 GLU A C 1
ATOM 573 O O . GLU A 1 74 ? -4.344 -16.328 11.914 1 97.25 74 GLU A O 1
ATOM 578 N N . ASP A 1 75 ? -5.504 -18.25 12.281 1 95.88 75 ASP A N 1
ATOM 579 C CA . ASP A 1 75 ? -5.34 -18.812 10.945 1 95.88 75 ASP A CA 1
ATOM 580 C C . ASP A 1 75 ? -5.75 -17.797 9.875 1 95.88 75 ASP A C 1
ATOM 582 O O . ASP A 1 75 ? -5.047 -17.625 8.875 1 95.88 75 ASP A O 1
ATOM 586 N N . TYR A 1 76 ? -6.852 -17.125 10.07 1 93.56 76 TYR A N 1
ATOM 587 C CA . TYR A 1 76 ? -7.418 -16.281 9.031 1 93.56 76 TYR A CA 1
ATOM 588 C C . TYR A 1 76 ? -6.512 -15.086 8.75 1 93.56 76 TYR A C 1
ATOM 590 O O . TYR A 1 76 ? -6.609 -14.461 7.688 1 93.56 76 TYR A O 1
ATOM 598 N N . MET A 1 77 ? -5.605 -14.789 9.688 1 96.56 77 MET A N 1
ATOM 599 C CA . MET A 1 77 ? -4.715 -13.641 9.547 1 96.56 77 MET A CA 1
ATOM 600 C C . MET A 1 77 ? -3.582 -13.945 8.57 1 96.56 77 MET A C 1
ATOM 602 O O . MET A 1 77 ? -2.879 -13.039 8.125 1 96.56 77 MET A O 1
ATOM 606 N N . PHE A 1 78 ? -3.398 -15.203 8.25 1 97 78 PHE A N 1
ATOM 607 C CA . PHE A 1 78 ? -2.324 -15.617 7.355 1 97 78 PHE A CA 1
ATOM 608 C C . PHE A 1 78 ? -2.822 -15.711 5.918 1 97 78 PHE A C 1
ATOM 610 O O . PHE A 1 78 ? -2.049 -16.016 5.008 1 97 78 PHE A O 1
ATOM 617 N N . THR A 1 79 ? -4.059 -15.391 5.621 1 94 79 THR A N 1
ATOM 618 C CA . THR A 1 79 ? -4.648 -15.586 4.305 1 94 79 THR A CA 1
ATOM 619 C C . THR A 1 79 ? -5.074 -14.25 3.695 1 94 79 THR A C 1
ATOM 621 O O . THR A 1 79 ? -5.125 -13.234 4.391 1 94 79 THR A O 1
ATOM 624 N N . TYR A 1 80 ? -5.316 -14.305 2.377 1 89.31 80 TYR A N 1
ATOM 625 C CA . TYR A 1 80 ? -5.949 -13.156 1.74 1 89.31 80 TYR A CA 1
ATOM 626 C C . TYR A 1 80 ? -7.348 -12.93 2.301 1 89.31 80 TYR A C 1
ATOM 628 O O . TYR A 1 80 ? -8.055 -13.883 2.641 1 89.31 80 TYR A O 1
ATOM 636 N N . ASP A 1 81 ? -7.656 -11.727 2.5 1 83.25 81 ASP A N 1
ATOM 637 C CA . ASP A 1 81 ? -8.992 -11.344 2.965 1 83.25 81 ASP A CA 1
ATOM 638 C C . ASP A 1 81 ? -9.594 -10.258 2.082 1 83.25 81 ASP A C 1
ATOM 640 O O . ASP A 1 81 ? -9.109 -10.008 0.976 1 83.25 81 ASP A O 1
ATOM 644 N N . ASP A 1 82 ? -10.734 -9.805 2.52 1 79.5 82 ASP A N 1
ATOM 645 C CA . ASP A 1 82 ? -11.344 -8.703 1.782 1 79.5 82 ASP A CA 1
ATOM 646 C C . ASP A 1 82 ? -10.414 -7.5 1.723 1 79.5 82 ASP A C 1
ATOM 648 O O . ASP A 1 82 ? -10.055 -6.938 2.758 1 79.5 82 ASP A O 1
ATOM 652 N N . PHE A 1 83 ? -10.117 -7.125 0.556 1 80 83 PHE A N 1
ATOM 653 C CA . PHE A 1 83 ? -9.102 -6.102 0.345 1 80 83 PHE A CA 1
ATOM 654 C C . PHE A 1 83 ? -9.633 -4.727 0.725 1 80 83 PHE A C 1
ATOM 656 O O . PHE A 1 83 ? -8.859 -3.773 0.86 1 80 83 PHE A O 1
ATOM 663 N N . LYS A 1 84 ? -10.914 -4.617 0.958 1 86.31 84 LYS A N 1
ATOM 664 C CA . LYS A 1 84 ? -11.453 -3.338 1.407 1 86.31 84 LYS A CA 1
ATOM 665 C C . LYS A 1 84 ? -11.414 -3.229 2.93 1 86.31 84 LYS A C 1
ATOM 667 O O . LYS A 1 84 ? -11.758 -2.186 3.49 1 86.31 84 LYS A O 1
ATOM 672 N N . GLY A 1 85 ? -10.992 -4.25 3.604 1 92.38 85 GLY A N 1
ATOM 673 C CA . GLY A 1 85 ? -11.039 -4.371 5.051 1 92.38 85 GLY A CA 1
ATOM 674 C C . GLY A 1 85 ? -11.984 -5.461 5.527 1 92.38 85 GLY A C 1
ATOM 675 O O . GLY A 1 85 ? -13.07 -5.633 4.98 1 92.38 85 GLY A O 1
ATOM 676 N N . ILE A 1 86 ? -11.594 -6.152 6.531 1 93.5 86 ILE A N 1
ATOM 677 C CA . ILE A 1 86 ? -12.43 -7.234 7.043 1 93.5 86 ILE A CA 1
ATOM 678 C C . ILE A 1 86 ? -13.719 -6.66 7.617 1 93.5 86 ILE A C 1
ATOM 680 O O . ILE A 1 86 ? -13.75 -5.516 8.078 1 93.5 86 ILE A O 1
ATOM 684 N N . PRO A 1 87 ? -14.789 -7.402 7.602 1 94.44 87 PRO A N 1
ATOM 685 C CA . PRO A 1 87 ? -16.094 -6.887 8.016 1 94.44 87 PRO A CA 1
ATOM 686 C C . PRO A 1 87 ? -16.078 -6.316 9.43 1 94.44 87 PRO A C 1
ATOM 688 O O . PRO A 1 87 ? -16.625 -5.234 9.672 1 94.44 87 PRO A O 1
ATOM 691 N N . GLU A 1 88 ? -15.43 -6.988 10.312 1 96.88 88 GLU A N 1
ATOM 692 C CA . GLU A 1 88 ? -15.359 -6.539 11.695 1 96.88 88 GLU A CA 1
ATOM 693 C C . GLU A 1 88 ? -14.727 -5.156 11.805 1 96.88 88 GLU A C 1
ATOM 695 O O . GLU A 1 88 ? -15.195 -4.312 12.57 1 96.88 88 GLU A O 1
ATOM 700 N N . LEU A 1 89 ? -13.711 -4.934 11.055 1 97.88 89 LEU A N 1
ATOM 701 C CA . LEU A 1 89 ? -13.039 -3.639 11.062 1 97.88 89 LEU A CA 1
ATOM 702 C C . LEU A 1 89 ? -13.938 -2.553 10.492 1 97.88 89 LEU A C 1
ATOM 704 O O . LEU A 1 89 ? -14.047 -1.465 11.062 1 97.88 89 LEU A O 1
ATOM 708 N N . ARG A 1 90 ? -14.531 -2.793 9.352 1 97.94 90 ARG A N 1
ATOM 709 C CA . ARG A 1 90 ? -15.391 -1.795 8.719 1 97.94 90 ARG A CA 1
ATOM 710 C C . ARG A 1 90 ? -16.562 -1.419 9.625 1 97.94 90 ARG A C 1
ATOM 712 O O . ARG A 1 90 ? -16.953 -0.255 9.672 1 97.94 90 ARG A O 1
ATOM 719 N N . GLU A 1 91 ? -17.078 -2.4 10.352 1 98.56 91 GLU A N 1
ATOM 720 C CA . GLU A 1 91 ? -18.141 -2.127 11.312 1 98.56 91 GLU A CA 1
ATOM 721 C C . GLU A 1 91 ? -17.625 -1.245 12.453 1 98.5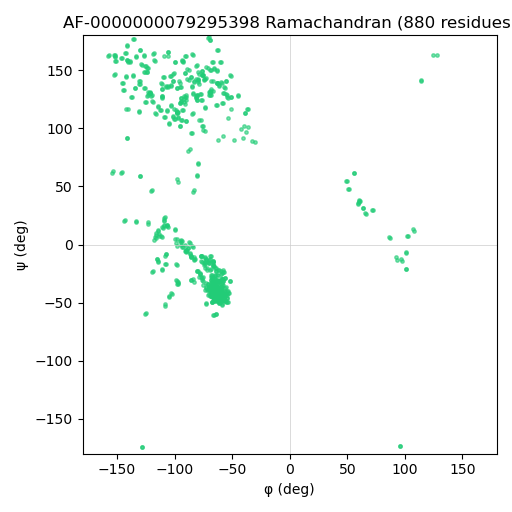6 91 GLU A C 1
ATOM 723 O O . GLU A 1 91 ? -18.312 -0.312 12.875 1 98.56 91 GLU A O 1
ATOM 728 N N . ALA A 1 92 ? -16.484 -1.573 12.945 1 98.75 92 ALA A N 1
ATOM 729 C CA . ALA A 1 92 ? -15.883 -0.787 14.023 1 98.75 92 ALA A CA 1
ATOM 730 C C . ALA A 1 92 ? -15.633 0.652 13.578 1 98.75 92 ALA A C 1
ATOM 732 O O . ALA A 1 92 ? -15.914 1.596 14.32 1 98.75 92 ALA A O 1
ATOM 733 N N . VAL A 1 93 ? -15.156 0.834 12.367 1 98.69 93 VAL A N 1
ATOM 734 C CA . VAL A 1 93 ? -14.891 2.156 11.812 1 98.69 93 VAL A CA 1
ATOM 735 C C . VAL A 1 93 ? -16.203 2.93 11.672 1 98.69 93 VAL A C 1
ATOM 737 O O . VAL A 1 93 ? -16.281 4.098 12.055 1 98.69 93 VAL A O 1
ATOM 740 N N . ALA A 1 94 ? -17.172 2.264 11.117 1 98.69 94 ALA A N 1
ATOM 741 C CA . ALA A 1 94 ? -18.469 2.898 10.914 1 98.69 94 ALA A CA 1
ATOM 742 C C . ALA A 1 94 ? -19.062 3.379 12.242 1 98.69 94 ALA A C 1
ATOM 744 O O . ALA A 1 94 ? -19.562 4.496 12.336 1 98.69 94 ALA A O 1
ATOM 745 N N . GLY A 1 95 ? -19.016 2.51 13.211 1 98.62 95 GLY A N 1
ATOM 746 C CA . GLY A 1 95 ? -19.516 2.887 14.523 1 98.62 95 GLY A CA 1
ATOM 747 C C . GLY A 1 95 ? -18.766 4.051 15.133 1 98.62 95 GLY A C 1
ATOM 748 O O . GLY A 1 95 ? -19.375 4.992 15.648 1 98.62 95 GLY A O 1
ATOM 749 N N . PHE A 1 96 ? -17.484 3.988 15.125 1 98.56 96 PHE A N 1
ATOM 750 C CA . PHE A 1 96 ? -16.625 5.031 15.672 1 98.56 96 PHE A CA 1
ATOM 751 C C . PHE A 1 96 ? -16.906 6.371 15 1 98.56 96 PHE A C 1
ATOM 753 O O . PHE A 1 96 ? -17.125 7.379 15.68 1 98.56 96 PHE A O 1
ATOM 760 N N . LEU A 1 97 ? -16.984 6.406 13.648 1 98.5 97 LEU A N 1
ATOM 761 C CA . LEU A 1 97 ? -17.188 7.641 12.898 1 98.5 97 LEU A CA 1
ATOM 762 C C . LEU A 1 97 ? -18.594 8.172 13.102 1 98.5 97 LEU A C 1
ATOM 764 O O . LEU A 1 97 ? -18.812 9.391 13.133 1 98.5 97 LEU A O 1
ATOM 768 N N . THR A 1 98 ? -19.562 7.23 13.156 1 98.31 98 THR A N 1
ATOM 769 C CA . THR A 1 98 ? -20.922 7.652 13.445 1 98.31 98 THR A CA 1
ATOM 770 C C . THR A 1 98 ? -20.984 8.453 14.734 1 98.31 98 THR A C 1
ATOM 772 O O . THR A 1 98 ? -21.594 9.531 14.781 1 98.31 98 THR A O 1
ATOM 775 N N . GLU A 1 99 ? -20.344 7.953 15.703 1 97.38 99 GLU A N 1
ATOM 776 C CA . GLU A 1 99 ? -20.375 8.594 17.016 1 97.38 99 GLU A CA 1
ATOM 777 C C . GLU A 1 99 ? -19.547 9.875 17.016 1 97.38 99 GLU A C 1
ATOM 779 O O . GLU A 1 99 ? -20.047 10.93 17.438 1 97.38 99 GLU A O 1
ATOM 784 N N . ARG A 1 100 ? -18.312 9.844 16.547 1 95.62 100 ARG A N 1
ATOM 785 C CA . ARG A 1 100 ? -17.391 10.969 16.609 1 95.62 100 ARG A CA 1
ATOM 786 C C . ARG A 1 100 ? -17.906 12.148 15.789 1 95.62 100 ARG A C 1
ATOM 788 O O . ARG A 1 100 ? -17.719 13.305 16.172 1 95.62 100 ARG A O 1
ATOM 795 N N . ALA A 1 101 ? -18.531 11.789 14.672 1 95.75 101 ALA A N 1
ATOM 796 C CA . ALA A 1 101 ? -18.984 12.828 13.75 1 95.75 101 ALA A CA 1
ATOM 797 C C . ALA A 1 101 ? -20.422 13.25 14.086 1 95.75 101 ALA A C 1
ATOM 799 O O . ALA A 1 101 ? -20.953 14.18 13.477 1 95.75 101 ALA A O 1
ATOM 800 N N . LYS A 1 102 ? -21.016 12.578 15.008 1 95.06 102 LYS A N 1
ATOM 801 C CA . LYS A 1 102 ? -22.438 12.797 15.305 1 95.06 102 LYS A CA 1
ATOM 802 C C . LYS A 1 102 ? -23.281 12.711 14.039 1 95.06 102 LYS A C 1
ATOM 804 O O . LYS A 1 102 ? -24.062 13.617 13.742 1 95.06 102 LYS A O 1
ATOM 809 N N . SER A 1 103 ? -23 11.656 13.305 1 96.81 103 SER A N 1
ATOM 810 C CA . SER A 1 103 ? -23.75 11.422 12.07 1 96.81 103 SER A CA 1
ATOM 811 C C . SER A 1 103 ? -25.234 11.234 12.344 1 96.81 103 SER A C 1
ATOM 813 O O . SER A 1 103 ? -25.609 10.539 13.289 1 96.81 103 SER A O 1
ATOM 815 N N . PRO A 1 104 ? -26.094 11.844 11.531 1 96.12 104 PRO A N 1
ATOM 816 C CA . PRO A 1 104 ? -27.531 11.719 11.773 1 96.12 104 PRO A CA 1
ATOM 817 C C . PRO A 1 104 ? -28.031 10.289 11.586 1 96.12 104 PRO A C 1
ATOM 819 O O . PRO A 1 104 ? -29.047 9.906 12.18 1 96.12 104 PRO A O 1
ATOM 822 N N . THR A 1 105 ? -27.469 9.578 10.727 1 95 105 THR A N 1
ATOM 823 C CA . THR A 1 105 ? -27.75 8.164 10.5 1 95 105 THR A CA 1
ATOM 824 C C . THR A 1 105 ? -26.469 7.332 10.625 1 95 105 THR A C 1
ATOM 826 O O . THR A 1 105 ? -25.375 7.816 10.328 1 95 105 THR A O 1
ATOM 829 N N . PRO A 1 106 ? -26.688 6.109 11.086 1 97.31 106 PRO A N 1
ATOM 830 C CA . PRO A 1 106 ? -25.484 5.262 11.156 1 97.31 106 PRO A CA 1
ATOM 831 C C . PRO A 1 106 ? -24.781 5.121 9.805 1 97.31 106 PRO A C 1
ATOM 833 O O . PRO A 1 106 ? -25.453 4.938 8.781 1 97.31 106 PRO A O 1
ATOM 836 N N . ILE A 1 107 ? -23.516 5.246 9.836 1 98 107 ILE A N 1
ATOM 837 C CA . ILE A 1 107 ? -22.719 5.082 8.625 1 98 107 ILE A CA 1
ATOM 838 C C . ILE A 1 107 ? -22.734 3.617 8.188 1 98 107 ILE A C 1
ATOM 840 O O . ILE A 1 107 ? -22.578 2.717 9.016 1 98 107 ILE A O 1
ATOM 844 N N . ASP A 1 108 ? -23 3.34 6.93 1 98 108 ASP A N 1
ATOM 845 C CA . ASP A 1 108 ? -23.031 1.998 6.355 1 98 108 ASP A CA 1
ATOM 846 C C . ASP A 1 108 ? -21.609 1.441 6.188 1 98 108 ASP A C 1
ATOM 848 O O . ASP A 1 108 ? -20.828 1.97 5.406 1 98 108 ASP A O 1
ATOM 852 N N . PRO A 1 109 ? -21.312 0.339 6.887 1 97.94 109 PRO A N 1
ATOM 853 C CA . PRO A 1 109 ? -19.969 -0.247 6.762 1 97.94 109 PRO A CA 1
ATOM 854 C C . PRO A 1 109 ? -19.625 -0.631 5.324 1 97.94 109 PRO A C 1
ATOM 856 O O . PRO A 1 109 ? -18.453 -0.7 4.965 1 97.94 109 PRO A O 1
ATOM 859 N N . LYS A 1 110 ? -20.578 -0.867 4.457 1 96.06 110 LYS A N 1
ATOM 860 C CA . LYS A 1 110 ? -20.359 -1.254 3.07 1 96.06 110 LYS A CA 1
ATOM 861 C C . LYS A 1 110 ? -19.797 -0.088 2.26 1 96.06 110 LYS A C 1
ATOM 863 O O . LYS A 1 110 ? -19.266 -0.284 1.162 1 96.06 110 LYS A O 1
ATOM 868 N N . LYS A 1 111 ? -19.906 1.116 2.799 1 97.62 111 LYS A N 1
ATOM 869 C CA . LYS A 1 111 ? -19.453 2.324 2.113 1 97.62 111 LYS A CA 1
ATOM 870 C C . LYS A 1 111 ? -18.094 2.768 2.625 1 97.62 111 LYS A C 1
ATOM 872 O O . LYS A 1 111 ? -17.641 3.879 2.332 1 97.62 111 LYS A O 1
ATOM 877 N N . ILE A 1 112 ? -17.469 1.849 3.371 1 97.12 112 ILE A N 1
ATOM 878 C CA . ILE A 1 112 ? -16.156 2.137 3.947 1 97.12 112 ILE A CA 1
ATOM 879 C C . ILE A 1 112 ? -15.094 1.282 3.266 1 97.12 112 ILE A C 1
ATOM 881 O O . ILE A 1 112 ? -15.297 0.085 3.047 1 97.12 112 ILE A O 1
ATOM 885 N N . VAL A 1 113 ? -14.023 1.9 2.908 1 95.81 113 VAL A N 1
ATOM 886 C CA . VAL A 1 113 ? -12.82 1.218 2.453 1 95.81 113 VAL A CA 1
ATOM 887 C C . VAL A 1 113 ? -11.648 1.587 3.355 1 95.81 113 VAL A C 1
ATOM 889 O O . VAL A 1 113 ? -11.453 2.76 3.688 1 95.81 113 VAL A O 1
ATOM 892 N N . VAL A 1 114 ? -10.945 0.579 3.789 1 95.38 114 VAL A N 1
ATOM 893 C CA . VAL A 1 114 ? -9.773 0.807 4.617 1 95.38 114 VAL A CA 1
ATOM 894 C C . VAL A 1 114 ? -8.508 0.623 3.783 1 95.38 114 VAL A C 1
ATOM 896 O O . VAL A 1 114 ? -8.422 -0.302 2.973 1 95.38 114 VAL A O 1
ATOM 899 N N . MET A 1 115 ? -7.559 1.522 3.955 1 93.69 115 MET A N 1
ATOM 900 C CA . MET A 1 115 ? -6.309 1.483 3.201 1 93.69 115 MET A CA 1
ATOM 901 C C . MET A 1 115 ? -5.113 1.735 4.113 1 93.69 115 MET A C 1
ATOM 903 O O . MET A 1 115 ? -5.285 2.01 5.305 1 93.69 115 MET A O 1
ATOM 907 N N . ASN A 1 116 ? -3.932 1.657 3.535 1 91.5 116 ASN A N 1
ATOM 908 C CA . ASN A 1 116 ? -2.686 1.717 4.289 1 91.5 116 ASN A CA 1
ATOM 909 C C . ASN A 1 116 ? -2.262 3.158 4.559 1 91.5 116 ASN A C 1
ATOM 911 O O . ASN A 1 116 ? -1.116 3.531 4.305 1 91.5 116 ASN A O 1
ATOM 915 N N . GLY A 1 117 ? -3.221 4.012 4.996 1 93.06 117 GLY A N 1
ATOM 916 C CA . GLY A 1 117 ? -2.902 5.375 5.387 1 93.06 117 GLY A CA 1
ATOM 917 C C . GLY A 1 117 ? -3.764 6.41 4.688 1 93.06 117 GLY A C 1
ATOM 918 O O . GLY A 1 117 ? -4.336 6.141 3.629 1 93.06 117 GLY A O 1
ATOM 919 N N . GLY A 1 118 ? -3.746 7.594 5.273 1 94.31 118 GLY A N 1
ATOM 920 C CA . GLY A 1 118 ? -4.527 8.68 4.699 1 94.31 118 GLY A CA 1
ATOM 921 C C . GLY A 1 118 ? -3.988 9.164 3.367 1 94.31 118 GLY A C 1
ATOM 922 O O . GLY A 1 118 ? -4.758 9.547 2.482 1 94.31 118 GLY A O 1
ATOM 923 N N . GLY A 1 119 ? -2.662 9.258 3.258 1 93.19 119 GLY A N 1
ATOM 924 C CA . GLY A 1 119 ? -2.064 9.641 1.987 1 93.19 119 GLY A CA 1
ATOM 925 C C . GLY A 1 119 ? -2.469 8.734 0.841 1 93.19 119 GLY A C 1
ATOM 926 O O . GLY A 1 119 ? -2.76 9.203 -0.26 1 93.19 119 GLY A O 1
ATOM 927 N N . MET A 1 120 ? -2.533 7.469 1.129 1 93.31 120 MET A N 1
ATOM 928 C CA . MET A 1 120 ? -2.953 6.516 0.108 1 93.31 120 MET A CA 1
ATOM 929 C C . MET A 1 120 ? -4.418 6.723 -0.264 1 93.31 120 MET A C 1
ATOM 931 O O . MET A 1 120 ? -4.797 6.551 -1.423 1 93.31 120 MET A O 1
ATOM 935 N N . CYS A 1 121 ? -5.219 6.996 0.702 1 95.62 121 CYS A N 1
ATOM 936 C CA . CYS A 1 121 ? -6.625 7.289 0.429 1 95.62 121 CYS A CA 1
ATOM 937 C C . CYS A 1 121 ? -6.762 8.461 -0.533 1 95.62 121 CYS A C 1
ATOM 939 O O . CYS A 1 121 ? -7.512 8.391 -1.507 1 95.62 121 CYS A O 1
ATOM 941 N N . MET A 1 122 ? -5.992 9.492 -0.263 1 96.12 122 MET A N 1
ATOM 942 C CA . MET A 1 122 ? -6.027 10.688 -1.102 1 96.12 122 MET A CA 1
ATOM 943 C C . MET A 1 122 ? -5.535 10.375 -2.512 1 96.12 122 MET A C 1
ATOM 945 O O . MET A 1 122 ? -6.133 10.82 -3.494 1 96.12 122 MET A O 1
ATOM 949 N N . GLU A 1 123 ? -4.488 9.656 -2.6 1 94.62 123 GLU A N 1
ATOM 950 C CA . GLU A 1 123 ? -3.934 9.266 -3.893 1 94.62 123 GLU A CA 1
ATOM 951 C C . GLU A 1 123 ? -4.922 8.422 -4.688 1 94.62 123 GLU A C 1
ATOM 953 O O . GLU A 1 123 ? -5.09 8.617 -5.891 1 94.62 123 GLU A O 1
ATOM 958 N N . ALA A 1 124 ? -5.547 7.469 -4.035 1 94.12 124 ALA A N 1
ATOM 959 C CA . ALA A 1 124 ? -6.516 6.594 -4.691 1 94.12 124 ALA A CA 1
ATOM 960 C C . ALA A 1 124 ? -7.684 7.395 -5.262 1 94.12 124 ALA A C 1
ATOM 962 O O . ALA A 1 124 ? -8.141 7.133 -6.375 1 94.12 124 ALA A O 1
ATOM 963 N N . LEU A 1 125 ? -8.172 8.328 -4.492 1 96.94 125 LEU A N 1
ATOM 964 C CA . LEU A 1 125 ? -9.266 9.164 -4.961 1 96.94 125 LEU A CA 1
ATOM 965 C C . LEU A 1 125 ? -8.836 10.008 -6.164 1 96.94 125 LEU A C 1
ATOM 967 O O . LEU A 1 125 ? -9.57 10.109 -7.148 1 96.94 125 LEU A O 1
ATOM 971 N N . SER A 1 126 ? -7.652 10.602 -6.062 1 96.75 126 SER A N 1
ATOM 972 C CA . SER A 1 126 ? -7.137 11.367 -7.191 1 96.75 126 SER A CA 1
ATOM 973 C C . SER A 1 126 ? -6.992 10.492 -8.438 1 96.75 126 SER A C 1
ATOM 975 O O . SER A 1 126 ? -7.336 10.914 -9.539 1 96.75 126 SER A O 1
ATOM 977 N N . PHE A 1 127 ? -6.52 9.32 -8.234 1 93.31 127 PHE A N 1
ATOM 978 C CA . PHE A 1 127 ? -6.301 8.383 -9.336 1 93.31 127 PHE A CA 1
ATOM 979 C C . PHE A 1 127 ? -7.625 7.984 -9.969 1 93.31 127 PHE A C 1
ATOM 981 O O . PHE A 1 127 ? -7.699 7.781 -11.188 1 93.31 127 PHE A O 1
ATOM 988 N N . ALA A 1 128 ? -8.656 7.859 -9.211 1 95.06 128 ALA A N 1
ATOM 989 C CA . ALA A 1 128 ? -9.977 7.465 -9.68 1 95.06 128 ALA A CA 1
ATOM 990 C C . ALA A 1 128 ? -10.641 8.594 -10.461 1 95.06 128 ALA A C 1
ATOM 992 O O . ALA A 1 128 ? -11.312 8.344 -11.469 1 95.06 128 ALA A O 1
ATOM 993 N N . ILE A 1 129 ? -10.406 9.805 -10.008 1 97.06 129 ILE A N 1
ATOM 994 C CA . ILE A 1 129 ? -11.211 10.938 -10.438 1 97.06 129 ILE A CA 1
ATOM 995 C C . ILE A 1 129 ? -10.5 11.68 -11.562 1 97.06 129 ILE A C 1
ATOM 997 O O . ILE A 1 129 ? -11.148 12.242 -12.453 1 97.06 129 ILE A O 1
ATOM 1001 N N . CYS A 1 130 ? -9.164 11.711 -11.539 1 97.31 130 CYS A N 1
ATOM 1002 C CA . CYS A 1 130 ? -8.398 12.555 -12.453 1 97.31 130 CYS A CA 1
ATOM 1003 C C . CYS A 1 130 ? -7.676 11.719 -13.5 1 97.31 130 CYS A C 1
ATOM 1005 O O . CYS A 1 130 ? -7.246 10.602 -13.219 1 97.31 130 CYS A O 1
ATOM 1007 N N . ASP A 1 131 ? -7.59 12.242 -14.672 1 96.94 131 ASP A N 1
ATOM 1008 C CA . ASP A 1 131 ? -6.605 11.805 -15.664 1 96.94 131 ASP A CA 1
ATOM 1009 C C . ASP A 1 131 ? -5.344 12.656 -15.594 1 96.94 131 ASP A C 1
ATOM 1011 O O . ASP A 1 131 ? -5.359 13.75 -15.031 1 96.94 131 ASP A O 1
ATOM 1015 N N . PRO A 1 132 ? -4.211 12.07 -16.125 1 95.62 132 PRO A N 1
ATOM 1016 C CA . PRO A 1 132 ? -3.018 12.914 -16.172 1 95.62 132 PRO A CA 1
ATOM 1017 C C . PRO A 1 132 ? -3.279 14.273 -16.828 1 95.62 132 PRO A C 1
ATOM 1019 O O . PRO A 1 132 ? -3.879 14.328 -17.906 1 95.62 132 PRO A O 1
ATOM 1022 N N . GLY A 1 133 ? -2.914 15.336 -16.094 1 96.75 133 GLY A N 1
ATOM 1023 C CA . GLY A 1 133 ? -3.107 16.672 -16.641 1 96.75 133 GLY A CA 1
ATOM 1024 C C . GLY A 1 133 ? -4.332 17.375 -16.094 1 96.75 133 GLY A C 1
ATOM 1025 O O . GLY A 1 133 ? -4.438 18.594 -16.156 1 96.75 133 GLY A O 1
ATOM 1026 N N . ASP A 1 134 ? -5.34 16.609 -15.539 1 98.31 134 ASP A N 1
ATOM 1027 C CA . ASP A 1 134 ? -6.445 17.234 -14.82 1 98.31 134 ASP A CA 1
ATOM 1028 C C . ASP A 1 134 ? -5.941 17.984 -13.578 1 98.31 134 ASP A C 1
ATOM 1030 O O . ASP A 1 134 ? -4.785 17.828 -13.188 1 98.31 134 ASP A O 1
ATOM 1034 N N . ALA A 1 135 ? -6.84 18.781 -13.023 1 98.69 135 ALA A N 1
ATOM 1035 C CA . ALA A 1 135 ? -6.387 19.578 -11.891 1 98.69 135 ALA A CA 1
ATOM 1036 C C . ALA A 1 135 ? -7.328 19.422 -10.695 1 98.69 135 ALA A C 1
ATOM 1038 O O . ALA A 1 135 ? -8.492 19.047 -10.859 1 98.69 135 ALA A O 1
ATOM 1039 N N . VAL A 1 136 ? -6.789 19.656 -9.547 1 98.81 136 VAL A N 1
ATOM 1040 C CA . VAL A 1 136 ? -7.539 19.766 -8.297 1 98.81 136 VAL A CA 1
ATOM 1041 C C . VAL A 1 136 ? -7.207 21.078 -7.605 1 98.81 136 VAL A C 1
ATOM 1043 O O . VAL A 1 136 ? -6.102 21.609 -7.758 1 98.81 136 VAL A O 1
ATOM 1046 N N . MET A 1 137 ? -8.156 21.625 -6.895 1 98.88 137 MET A N 1
ATOM 1047 C CA . MET A 1 137 ? -7.945 22.891 -6.18 1 98.88 137 MET A CA 1
ATOM 1048 C C . MET A 1 137 ? -7.754 22.641 -4.688 1 98.88 137 MET A C 1
ATOM 1050 O O . MET A 1 137 ? -8.383 21.75 -4.113 1 98.88 137 MET A O 1
ATOM 1054 N N . VAL A 1 138 ? -6.918 23.422 -4.07 1 98.62 138 VAL A N 1
ATOM 1055 C CA . VAL A 1 138 ? -6.668 23.344 -2.635 1 98.62 138 VAL A CA 1
ATOM 1056 C C . VAL A 1 138 ? -6.406 24.734 -2.08 1 98.62 138 VAL A C 1
ATOM 1058 O O . VAL A 1 138 ? -5.746 25.547 -2.727 1 98.62 138 VAL A O 1
ATOM 1061 N N . ALA A 1 139 ? -6.953 25.047 -0.911 1 98.38 139 ALA A N 1
ATOM 1062 C CA . ALA A 1 139 ? -6.633 26.297 -0.226 1 98.38 139 ALA A CA 1
ATOM 1063 C C . ALA A 1 139 ? -5.191 26.297 0.276 1 98.38 139 ALA A C 1
ATOM 1065 O O . ALA A 1 139 ? -4.738 25.312 0.875 1 98.38 139 ALA A O 1
ATOM 1066 N N . SER A 1 140 ? -4.43 27.281 -0.017 1 98.12 140 SER A N 1
ATOM 1067 C CA . SER A 1 140 ? -3.064 27.453 0.469 1 98.12 140 SER A CA 1
ATOM 1068 C C . SER A 1 140 ? -2.99 28.531 1.542 1 98.12 140 SER A C 1
ATOM 1070 O O . SER A 1 140 ? -3.586 29.609 1.395 1 98.12 140 SER A O 1
ATOM 1072 N N . PRO A 1 141 ? -2.24 28.297 2.67 1 97.88 141 PRO A N 1
ATOM 1073 C CA . PRO A 1 141 ? -1.307 27.188 2.895 1 97.88 141 PRO A CA 1
ATOM 1074 C C . PRO A 1 141 ? -2.014 25.875 3.18 1 97.88 141 PRO A C 1
ATOM 1076 O O . PRO A 1 141 ? -3.105 25.859 3.758 1 97.88 141 PRO A O 1
ATOM 1079 N N . TYR A 1 142 ? -1.399 24.766 2.699 1 97.44 142 TYR A N 1
ATOM 1080 C CA . TYR A 1 142 ? -1.918 23.422 2.932 1 97.44 142 TYR A CA 1
ATOM 1081 C C . TYR A 1 142 ? -0.785 22.438 3.201 1 97.44 142 TYR A C 1
ATOM 1083 O O . TYR A 1 142 ? 0.371 22.719 2.867 1 97.44 142 TYR A O 1
ATOM 1091 N N . TYR A 1 143 ? -1.095 21.344 3.854 1 96.44 143 TYR A N 1
ATOM 1092 C CA . TYR A 1 143 ? -0.144 20.266 4.098 1 96.44 143 TYR A CA 1
ATOM 1093 C C . TYR A 1 143 ? 0.486 19.797 2.795 1 96.44 143 TYR A C 1
ATOM 1095 O O . TYR A 1 143 ? -0.218 19.375 1.873 1 96.44 143 TYR A O 1
ATOM 1103 N N . GLY A 1 144 ? 1.762 19.781 2.754 1 93.75 144 GLY A N 1
ATOM 1104 C CA . GLY A 1 144 ? 2.5 19.516 1.53 1 93.75 144 GLY A CA 1
ATOM 1105 C C . GLY A 1 144 ? 2.262 18.109 0.984 1 93.75 144 GLY A C 1
ATOM 1106 O O . GLY A 1 144 ? 2.441 17.875 -0.211 1 93.75 144 GLY A O 1
ATOM 1107 N N . GLY A 1 145 ? 1.852 17.172 1.814 1 92.94 145 GLY A N 1
ATOM 1108 C CA . GLY A 1 145 ? 1.574 15.82 1.352 1 92.94 145 GLY A CA 1
ATOM 1109 C C . GLY A 1 145 ? 0.494 15.766 0.289 1 92.94 145 GLY A C 1
ATOM 1110 O O . GLY A 1 145 ? 0.495 14.867 -0.558 1 92.94 145 GLY A O 1
ATOM 1111 N N . ILE A 1 146 ? -0.383 16.734 0.253 1 95.25 146 ILE A N 1
ATOM 1112 C CA . ILE A 1 146 ? -1.461 16.781 -0.729 1 95.25 146 ILE A CA 1
ATOM 1113 C C . ILE A 1 146 ? -0.875 16.953 -2.129 1 95.25 146 ILE A C 1
ATOM 1115 O O . ILE A 1 146 ? -1.385 16.375 -3.094 1 95.25 146 ILE A O 1
ATOM 1119 N N . GLN A 1 147 ? 0.171 17.797 -2.193 1 93.44 147 GLN A N 1
ATOM 1120 C CA . GLN A 1 147 ? 0.862 17.953 -3.467 1 93.44 147 GLN A CA 1
ATOM 1121 C C . GLN A 1 147 ? 1.382 16.625 -3.988 1 93.44 147 GLN A C 1
ATOM 1123 O O . GLN A 1 147 ? 1.158 16.281 -5.148 1 93.44 147 GLN A O 1
ATOM 1128 N N . PHE A 1 148 ? 1.953 15.961 -3.15 1 90.25 148 PHE A N 1
ATOM 1129 C CA . PHE A 1 148 ? 2.568 14.68 -3.494 1 90.25 148 PHE A CA 1
ATOM 1130 C C . PHE A 1 148 ? 1.508 13.648 -3.848 1 90.25 148 PHE A C 1
ATOM 1132 O O . PHE A 1 148 ? 1.639 12.93 -4.844 1 90.25 148 PHE A O 1
ATOM 1139 N N . ASP A 1 149 ? 0.465 13.547 -3.076 1 93.62 149 ASP A N 1
ATOM 1140 C CA . ASP A 1 149 ? -0.614 12.586 -3.252 1 93.62 149 ASP A CA 1
ATOM 1141 C C . ASP A 1 149 ? -1.278 12.742 -4.617 1 93.62 149 ASP A C 1
ATOM 1143 O O . ASP A 1 149 ? -1.766 11.773 -5.195 1 93.62 149 ASP A O 1
ATOM 1147 N N . ASN A 1 150 ? -1.276 13.93 -5.145 1 95.81 150 ASN A N 1
ATOM 1148 C CA . ASN A 1 150 ? -1.994 14.195 -6.387 1 95.81 150 ASN A CA 1
ATOM 1149 C C . ASN A 1 150 ? -1.061 14.172 -7.594 1 95.81 150 ASN A C 1
ATOM 1151 O O . ASN A 1 150 ? -1.478 13.812 -8.695 1 95.81 150 ASN A O 1
ATOM 1155 N N . GLU A 1 151 ? 0.194 14.547 -7.387 1 94 151 GLU A N 1
ATOM 1156 C CA . GLU A 1 151 ? 1.047 14.789 -8.547 1 94 151 GLU A CA 1
ATOM 1157 C C . GLU A 1 151 ? 1.923 13.578 -8.844 1 94 151 GLU A C 1
ATOM 1159 O O . GLU A 1 151 ? 2.227 13.297 -10.008 1 94 151 GLU A O 1
ATOM 1164 N N . MET A 1 152 ? 2.32 12.914 -7.855 1 91.62 152 MET A N 1
ATOM 1165 C CA . MET A 1 152 ? 3.391 11.938 -8.039 1 91.62 152 MET A CA 1
ATOM 1166 C C . MET A 1 152 ? 2.949 10.82 -8.977 1 91.62 152 MET A C 1
ATOM 1168 O O . MET A 1 152 ? 3.559 10.602 -10.023 1 91.62 152 MET A O 1
ATOM 1172 N N . ARG A 1 153 ? 1.908 10.102 -8.625 1 90.25 153 ARG A N 1
ATOM 1173 C CA . ARG A 1 153 ? 1.494 8.977 -9.461 1 90.25 153 ARG A CA 1
ATOM 1174 C C . ARG A 1 153 ? 0.265 9.328 -10.289 1 90.25 153 ARG A C 1
ATOM 1176 O O . ARG A 1 153 ? 0.225 9.062 -11.492 1 90.25 153 ARG A O 1
ATOM 1183 N N . PRO A 1 154 ? -0.74 10.023 -9.719 1 93.94 154 PRO A N 1
ATOM 1184 C CA . PRO A 1 154 ? -1.909 10.383 -10.523 1 93.94 154 PRO A CA 1
ATOM 1185 C C . PRO A 1 154 ? -1.585 11.398 -11.617 1 93.94 154 PRO A C 1
ATOM 1187 O O . PRO A 1 154 ? -2.32 11.516 -12.594 1 93.94 154 PRO A O 1
ATOM 1190 N N . GLU A 1 155 ? -0.556 12.195 -11.383 1 95.25 155 GLU A N 1
ATOM 1191 C CA . GLU A 1 155 ? -0.12 13.219 -12.336 1 95.25 155 GLU A CA 1
ATOM 1192 C C . GLU A 1 155 ? -1.2 14.281 -12.539 1 95.25 155 GLU A C 1
ATOM 1194 O O . GLU A 1 155 ? -1.4 14.758 -13.656 1 95.25 155 GLU A O 1
ATOM 1199 N N . ALA A 1 156 ? -1.969 14.531 -11.508 1 97.25 156 ALA A N 1
ATOM 1200 C CA . ALA A 1 156 ? -2.857 15.688 -11.477 1 97.25 156 ALA A CA 1
ATOM 1201 C C . ALA A 1 156 ? -2.098 16.953 -11.102 1 97.25 156 ALA A C 1
ATOM 1203 O O . ALA A 1 156 ? -1.057 16.891 -10.438 1 97.25 156 ALA A O 1
ATOM 1204 N N . LYS A 1 157 ? -2.605 18.047 -11.523 1 97.69 157 LYS A N 1
ATOM 1205 C CA . LYS A 1 157 ? -2.035 19.328 -11.141 1 97.69 157 LYS A CA 1
ATOM 1206 C C . LYS A 1 157 ? -2.768 19.922 -9.945 1 97.69 157 LYS A C 1
ATOM 1208 O O . LYS A 1 157 ? -3.992 19.828 -9.844 1 97.69 157 LYS A O 1
ATOM 1213 N N . VAL A 1 158 ? -2.043 20.516 -9.047 1 98.12 158 VAL A N 1
ATOM 1214 C CA . VAL A 1 158 ? -2.664 21.172 -7.906 1 98.12 158 VAL A CA 1
ATOM 1215 C C . VAL A 1 158 ? -2.729 22.672 -8.156 1 98.12 158 VAL A C 1
ATOM 1217 O O . VAL A 1 158 ? -1.696 23.328 -8.336 1 98.12 158 VAL A O 1
ATOM 1220 N N . ILE A 1 159 ? -3.916 23.172 -8.234 1 98.69 159 ILE A N 1
ATOM 1221 C CA . ILE A 1 159 ? -4.156 24.609 -8.328 1 98.69 159 ILE A CA 1
ATOM 1222 C C . ILE A 1 159 ? -4.34 25.188 -6.926 1 98.69 159 ILE A C 1
ATOM 1224 O O . ILE A 1 159 ? -5.266 24.812 -6.207 1 98.69 159 ILE A O 1
ATOM 1228 N N . ARG A 1 160 ? -3.52 26.141 -6.598 1 98.44 160 ARG A N 1
ATOM 1229 C CA . ARG A 1 160 ? -3.518 26.734 -5.266 1 98.44 160 ARG A CA 1
ATOM 1230 C C . ARG A 1 160 ? -4.434 27.953 -5.207 1 98.44 160 ARG A C 1
ATOM 1232 O O . ARG A 1 160 ? -4.336 28.844 -6.051 1 98.44 160 ARG A O 1
ATOM 1239 N N . VAL A 1 161 ? -5.328 27.922 -4.301 1 98.56 161 VAL A N 1
ATOM 1240 C CA . VAL A 1 161 ? -6.102 29.109 -3.947 1 98.56 161 VAL A CA 1
ATOM 1241 C C . VAL A 1 161 ? -5.461 29.797 -2.744 1 98.56 161 VAL A C 1
ATOM 1243 O O . VAL A 1 161 ? -5.707 29.406 -1.599 1 98.56 161 VAL A O 1
ATOM 1246 N N . HIS A 1 162 ? -4.75 30.859 -2.979 1 98 162 HIS A N 1
ATOM 1247 C CA . HIS A 1 162 ? -3.895 31.469 -1.969 1 98 162 HIS A CA 1
ATOM 1248 C C . HIS A 1 162 ? -4.703 32.344 -1.027 1 98 162 HIS A C 1
ATOM 1250 O O . HIS A 1 162 ? -5.465 33.219 -1.478 1 98 162 HIS A O 1
ATOM 1256 N N . PHE A 1 163 ? -4.539 32.125 0.22 1 97.31 163 PHE A N 1
ATOM 1257 C CA . PHE A 1 163 ? -5.059 33.031 1.261 1 97.31 163 PHE A CA 1
ATOM 1258 C C . PHE A 1 163 ? -3.924 33.625 2.082 1 97.31 163 PHE A C 1
ATOM 1260 O O . PHE A 1 163 ? -2.832 33.031 2.152 1 97.31 163 PHE A O 1
ATOM 1267 N N . TYR A 1 164 ? -4.18 34.781 2.756 1 97.12 164 TYR A N 1
ATOM 1268 C CA . TYR A 1 164 ? -3.078 35.562 3.32 1 97.12 164 TYR A CA 1
ATOM 1269 C C . TYR A 1 164 ? -3.383 35.969 4.754 1 97.12 164 TYR A C 1
ATOM 1271 O O . TYR A 1 164 ? -4.531 35.906 5.195 1 97.12 164 TYR A O 1
ATOM 1279 N N . SER A 1 165 ? -2.303 36.344 5.434 1 97.12 165 SER A N 1
ATOM 1280 C CA . SER A 1 165 ? -2.432 36.75 6.836 1 97.12 165 SER A CA 1
ATOM 1281 C C . SER A 1 165 ? -3.025 38.125 6.973 1 97.12 165 SER A C 1
ATOM 1283 O O . SER A 1 165 ? -3.668 38.438 7.977 1 97.12 165 SER A O 1
ATOM 1285 N N . LYS A 1 166 ? -2.729 38.938 5.984 1 95 166 LYS A N 1
ATOM 1286 C CA . LYS A 1 166 ? -3.301 40.281 6.004 1 95 166 LYS A CA 1
ATOM 1287 C C . LYS A 1 166 ? -4.812 40.219 5.789 1 95 166 LYS A C 1
ATOM 1289 O O . LYS A 1 166 ? -5.293 39.562 4.863 1 95 166 LYS A O 1
ATOM 1294 N N . LEU A 1 167 ? -5.473 40.906 6.562 1 92.81 167 LEU A N 1
ATOM 1295 C CA . LEU A 1 167 ? -6.93 40.906 6.484 1 92.81 167 LEU A CA 1
ATOM 1296 C C . LEU A 1 167 ? -7.41 41.75 5.309 1 92.81 167 LEU A C 1
ATOM 1298 O O . LEU A 1 167 ? -6.977 42.906 5.152 1 92.81 167 LEU A O 1
ATOM 1302 N N . GLU A 1 168 ? -8.141 41.156 4.531 1 87.5 168 GLU A N 1
ATOM 1303 C CA . GLU A 1 168 ? -8.852 41.875 3.496 1 87.5 168 GLU A CA 1
ATOM 1304 C C . GLU A 1 168 ? -10.227 42.344 3.988 1 87.5 168 GLU A C 1
ATOM 1306 O O . GLU A 1 168 ? -10.711 41.875 5.02 1 87.5 168 GLU A O 1
ATOM 1311 N N . PRO A 1 169 ? -10.797 43.312 3.256 1 88.31 169 PRO A N 1
ATOM 1312 C CA . PRO A 1 169 ? -12.125 43.75 3.68 1 88.31 169 PRO A CA 1
ATOM 1313 C C . PRO A 1 169 ? -13.125 42.594 3.779 1 88.31 169 PRO A C 1
ATOM 1315 O O . PRO A 1 169 ? -13.219 41.781 2.865 1 88.31 169 PRO A O 1
ATOM 1318 N N . GLY A 1 170 ? -13.789 42.531 4.922 1 87.44 170 GLY A N 1
ATOM 1319 C CA . GLY A 1 170 ? -14.805 41.5 5.117 1 87.44 170 GLY A CA 1
ATOM 1320 C C . GLY A 1 170 ? -14.289 40.281 5.848 1 87.44 170 GLY A C 1
ATOM 1321 O O . GLY A 1 170 ? -15.07 39.469 6.34 1 87.44 170 GLY A O 1
ATOM 1322 N N . GLN A 1 171 ? -13.008 40.219 5.957 1 90.56 171 GLN A N 1
ATOM 1323 C CA . GLN A 1 171 ? -12.414 39.062 6.652 1 90.56 171 GLN A CA 1
ATOM 1324 C C . GLN A 1 171 ? -12.281 39.344 8.148 1 90.56 171 GLN A C 1
ATOM 1326 O O . GLN A 1 171 ? -12.156 40.5 8.562 1 90.56 171 GLN A O 1
ATOM 1331 N N . THR A 1 172 ? -12.352 38.281 8.883 1 92.06 172 THR A N 1
ATOM 1332 C CA . THR A 1 172 ? -12.359 38.438 10.328 1 92.06 172 THR A CA 1
ATOM 1333 C C . THR A 1 172 ? -11.102 37.844 10.953 1 92.06 172 THR A C 1
ATOM 1335 O O . THR A 1 172 ? -10.789 38.094 12.109 1 92.06 172 THR A O 1
ATOM 1338 N N . GLU A 1 173 ? -10.383 37.062 10.227 1 94.5 173 GLU A N 1
ATOM 1339 C CA . GLU A 1 173 ? -9.172 36.438 10.75 1 94.5 173 GLU A CA 1
ATOM 1340 C C . GLU A 1 173 ? -8.156 36.188 9.641 1 94.5 173 GLU A C 1
ATOM 1342 O O . GLU A 1 173 ? -8.516 36.156 8.461 1 94.5 173 GLU A O 1
ATOM 1347 N N . PRO A 1 174 ? -6.91 36.062 10.008 1 96.56 174 PRO A N 1
ATOM 1348 C CA . PRO A 1 174 ? -5.879 35.75 9.016 1 96.56 174 PRO A CA 1
ATOM 1349 C C . PRO A 1 174 ? -6.129 34.438 8.297 1 96.56 174 PRO A C 1
ATOM 1351 O O . PRO A 1 174 ? -6.555 33.438 8.922 1 96.56 174 PRO A O 1
ATOM 1354 N N . PHE A 1 175 ? -5.875 34.406 6.957 1 97.44 175 PHE A N 1
ATOM 1355 C CA . PHE A 1 175 ? -5.953 33.219 6.109 1 97.44 175 PHE A CA 1
ATOM 1356 C C . PHE A 1 175 ? -7.387 32.719 6.02 1 97.44 175 PHE A C 1
ATOM 1358 O O . PHE A 1 175 ? -7.621 31.516 5.828 1 97.44 175 PHE A O 1
ATOM 1365 N N . GLU A 1 176 ? -8.344 33.562 6.168 1 96.62 176 GLU A N 1
ATOM 1366 C CA . GLU A 1 176 ? -9.742 33.188 6.109 1 96.62 176 GLU A CA 1
ATOM 1367 C C . GLU A 1 176 ? -10.109 32.656 4.723 1 96.62 176 GLU A C 1
ATOM 1369 O O . GLU A 1 176 ? -10 33.375 3.73 1 96.62 176 GLU A O 1
ATOM 1374 N N . ILE A 1 177 ? -10.57 31.406 4.633 1 96.19 177 ILE A N 1
ATOM 1375 C CA . ILE A 1 177 ? -10.938 30.75 3.381 1 96.19 177 ILE A CA 1
ATOM 1376 C C . ILE A 1 177 ? -12.359 31.141 2.99 1 96.19 177 ILE A C 1
ATOM 1378 O O . ILE A 1 177 ? -13.25 31.219 3.844 1 96.19 177 ILE A O 1
ATOM 1382 N N . THR A 1 178 ? -12.609 31.375 1.703 1 95.62 178 THR A N 1
ATOM 1383 C CA . THR A 1 178 ? -13.938 31.672 1.191 1 95.62 178 THR A CA 1
ATOM 1384 C C . THR A 1 178 ? -14.211 30.906 -0.096 1 95.62 178 THR A C 1
ATOM 1386 O O . THR A 1 178 ? -13.312 30.703 -0.913 1 95.62 178 THR A O 1
ATOM 1389 N N . ALA A 1 179 ? -15.461 30.531 -0.257 1 97.06 179 ALA A N 1
ATOM 1390 C CA . ALA A 1 179 ? -15.867 29.844 -1.484 1 97.06 179 ALA A CA 1
ATOM 1391 C C . ALA A 1 179 ? -15.789 30.781 -2.684 1 97.06 179 ALA A C 1
ATOM 1393 O O . ALA A 1 179 ? -15.508 30.359 -3.805 1 97.06 179 ALA A O 1
ATOM 1394 N N . SER A 1 180 ? -15.961 32.094 -2.432 1 96.69 180 SER A N 1
ATOM 1395 C CA . SER A 1 180 ? -15.922 33.062 -3.51 1 96.69 180 SER A CA 1
ATOM 1396 C C . SER A 1 180 ? -14.547 33.125 -4.168 1 96.69 180 SER A C 1
ATOM 1398 O O . SER A 1 180 ? -14.438 33.281 -5.383 1 96.69 180 SER A O 1
ATOM 1400 N N . LYS A 1 181 ? -13.523 33 -3.385 1 97.06 181 LYS A N 1
ATOM 1401 C CA . LYS A 1 181 ? -12.188 33 -3.969 1 97.06 181 LYS A CA 1
ATOM 1402 C C . LYS A 1 181 ? -11.953 31.719 -4.781 1 97.06 181 LYS A C 1
ATOM 1404 O O . LYS A 1 181 ? -11.281 31.75 -5.816 1 97.06 181 LYS A O 1
ATOM 1409 N N . PHE A 1 182 ? -12.484 30.578 -4.332 1 98.56 182 PHE A N 1
ATOM 1410 C CA . PHE A 1 182 ? -12.438 29.344 -5.125 1 98.56 182 PHE A CA 1
ATOM 1411 C C . PHE A 1 182 ? -13.125 29.547 -6.469 1 98.56 182 PHE A C 1
ATOM 1413 O O . PHE A 1 182 ? -12.609 29.125 -7.504 1 98.56 182 PHE A O 1
ATOM 1420 N N . GLU A 1 183 ? -14.242 30.188 -6.422 1 98.56 183 GLU A N 1
ATOM 1421 C CA . GLU A 1 183 ? -14.984 30.469 -7.648 1 98.56 183 GLU A CA 1
ATOM 1422 C C . GLU A 1 183 ? -14.148 31.297 -8.617 1 98.56 183 GLU A C 1
ATOM 1424 O O . GLU A 1 183 ? -14.078 31 -9.805 1 98.56 183 GLU A O 1
ATOM 1429 N N . SER A 1 184 ? -13.547 32.312 -8.086 1 98.38 184 SER A N 1
ATOM 1430 C CA . SER A 1 184 ? -12.742 33.219 -8.914 1 98.38 184 SER A CA 1
ATOM 1431 C C . SER A 1 184 ? -11.586 32.469 -9.57 1 98.38 184 SER A C 1
ATOM 1433 O O . SER A 1 184 ? -11.352 32.594 -10.773 1 98.38 184 SER A O 1
ATOM 1435 N N . VAL A 1 185 ? -10.898 31.656 -8.828 1 98.62 185 VAL A N 1
ATOM 1436 C CA . VAL A 1 185 ? -9.75 30.906 -9.344 1 98.62 185 VAL A CA 1
ATOM 1437 C C . VAL A 1 185 ? -10.227 29.859 -10.336 1 98.62 185 VAL A C 1
ATOM 1439 O O . VAL A 1 185 ? -9.586 29.625 -11.367 1 98.62 185 VAL A O 1
ATOM 1442 N N . TYR A 1 186 ? -11.375 29.219 -10.031 1 98.75 186 TYR A N 1
ATOM 1443 C CA . TYR A 1 186 ? -11.953 28.25 -10.945 1 98.75 186 TYR A CA 1
ATOM 1444 C C . TYR A 1 186 ? -12.211 28.859 -12.312 1 98.75 186 TYR A C 1
ATOM 1446 O O . TYR A 1 186 ? -11.828 28.297 -13.336 1 98.75 186 TYR A O 1
ATOM 1454 N N . GLN A 1 187 ? -12.82 30.016 -12.289 1 98.62 187 GLN A N 1
ATOM 1455 C CA . GLN A 1 187 ? -13.141 30.703 -13.539 1 98.62 187 GLN A CA 1
ATOM 1456 C C . GLN A 1 187 ? -11.883 31.078 -14.305 1 98.62 187 GLN A C 1
ATOM 1458 O O . GLN A 1 187 ? -11.797 30.859 -15.516 1 98.62 187 GLN A O 1
ATOM 1463 N N . GLU A 1 188 ? -10.969 31.578 -13.633 1 98.62 188 GLU A N 1
ATOM 1464 C CA . GLU A 1 188 ? -9.711 31.984 -14.258 1 98.62 188 GLU A CA 1
ATOM 1465 C C . GLU A 1 188 ? -9.016 30.797 -14.906 1 98.62 188 GLU A C 1
ATOM 1467 O O . GLU A 1 188 ? -8.586 30.859 -16.062 1 98.62 188 GLU A O 1
ATOM 1472 N N . GLN A 1 189 ? -8.914 29.703 -14.203 1 98.5 189 GLN A N 1
ATOM 1473 C CA . GLN A 1 189 ? -8.156 28.547 -14.656 1 98.5 189 GLN A CA 1
ATOM 1474 C C . GLN A 1 189 ? -8.891 27.812 -15.773 1 98.5 189 GLN A C 1
ATOM 1476 O O . GLN A 1 189 ? -8.266 27.312 -16.703 1 98.5 189 GLN A O 1
ATOM 1481 N N . THR A 1 190 ? -10.172 27.719 -15.656 1 98.19 190 THR A N 1
ATOM 1482 C CA . THR A 1 190 ? -10.938 27.047 -16.688 1 98.19 190 THR A CA 1
ATOM 1483 C C . THR A 1 190 ? -10.914 27.844 -17.984 1 98.19 190 THR A C 1
ATOM 1485 O O . THR A 1 190 ? -10.93 27.266 -19.078 1 98.19 190 THR A O 1
ATOM 1488 N N . GLN A 1 191 ? -10.883 29.109 -17.891 1 98 191 GLN A N 1
ATOM 1489 C CA . GLN A 1 191 ? -10.758 29.969 -19.062 1 98 191 GLN A CA 1
ATOM 1490 C C . GLN A 1 191 ? -9.422 29.719 -19.766 1 98 191 GLN A C 1
ATOM 1492 O O . GLN A 1 191 ? -9.328 29.859 -20.984 1 98 191 GLN A O 1
ATOM 1497 N N . LYS A 1 192 ? -8.453 29.359 -19.031 1 97.62 192 LYS A N 1
ATOM 1498 C CA . LYS A 1 192 ? -7.133 29.062 -19.578 1 97.62 192 LYS A CA 1
ATOM 1499 C C . LYS A 1 192 ? -7.051 27.625 -20.094 1 97.62 192 LYS A C 1
ATOM 1501 O O . LYS A 1 192 ? -5.98 27.172 -20.484 1 97.62 192 LYS A O 1
ATOM 1506 N N . GLY A 1 193 ? -8.117 26.906 -19.938 1 97.5 193 GLY A N 1
ATOM 1507 C CA . GLY A 1 193 ? -8.195 25.578 -20.547 1 97.5 193 GLY A CA 1
ATOM 1508 C C . GLY A 1 193 ? -7.965 24.453 -19.547 1 97.5 193 GLY A C 1
ATOM 1509 O O . GLY A 1 193 ? -7.898 23.281 -19.938 1 97.5 193 GLY A O 1
ATOM 1510 N N . MET A 1 194 ? -7.887 24.812 -18.312 1 97.94 194 MET A N 1
ATOM 1511 C CA . MET A 1 194 ? -7.641 23.797 -17.297 1 97.94 194 MET A CA 1
ATOM 1512 C C . MET A 1 194 ? -8.914 23.016 -16.984 1 97.94 194 MET A C 1
ATOM 1514 O O . MET A 1 194 ? -9.977 23.594 -16.797 1 97.94 194 MET A O 1
ATOM 1518 N N . LYS A 1 195 ? -8.805 21.656 -17.016 1 98.25 195 LYS A N 1
ATOM 1519 C CA . LYS A 1 195 ? -9.914 20.812 -16.578 1 98.25 195 LYS A CA 1
ATOM 1520 C C . LYS A 1 195 ? -9.805 20.5 -15.086 1 98.25 195 LYS A C 1
ATOM 1522 O O . LYS A 1 195 ? -9 19.656 -14.68 1 98.25 195 LYS A O 1
ATOM 1527 N N . ILE A 1 196 ? -10.609 21.094 -14.32 1 98.69 196 ILE A N 1
ATOM 1528 C CA . ILE A 1 196 ? -10.609 20.906 -12.875 1 98.69 196 ILE A CA 1
ATOM 1529 C C . ILE A 1 196 ? -11.633 19.844 -12.492 1 98.69 196 ILE A C 1
ATOM 1531 O O . ILE A 1 196 ? -12.766 19.859 -12.969 1 98.69 196 ILE A O 1
ATOM 1535 N N . ARG A 1 197 ? -11.219 18.906 -11.562 1 98.56 197 ARG A N 1
ATOM 1536 C CA . ARG A 1 197 ? -12.07 17.75 -11.297 1 98.56 197 ARG A CA 1
ATOM 1537 C C . ARG A 1 197 ? -12.492 17.719 -9.828 1 98.56 197 ARG A C 1
ATOM 1539 O O . ARG A 1 197 ? -13.492 17.078 -9.492 1 98.56 197 ARG A O 1
ATOM 1546 N N . ALA A 1 198 ? -11.711 18.359 -8.961 1 98.75 198 ALA A N 1
ATOM 1547 C CA . ALA A 1 198 ? -12 18.156 -7.547 1 98.75 198 ALA A CA 1
ATOM 1548 C C . ALA A 1 198 ? -11.453 19.312 -6.703 1 98.75 198 ALA A C 1
ATOM 1550 O O . ALA A 1 198 ? -10.656 20.125 -7.191 1 98.75 198 ALA A O 1
ATOM 1551 N N . VAL A 1 199 ? -11.945 19.406 -5.496 1 98.75 199 VAL A N 1
ATOM 1552 C CA . VAL A 1 199 ? -11.406 20.234 -4.43 1 98.75 199 VAL A CA 1
ATOM 1553 C C . VAL A 1 199 ? -11.016 19.375 -3.236 1 98.75 199 VAL A C 1
ATOM 1555 O O . VAL A 1 199 ? -11.789 18.5 -2.812 1 98.75 199 VAL A O 1
ATOM 1558 N N . PHE A 1 200 ? -9.805 19.5 -2.742 1 98.19 200 PHE A N 1
ATOM 1559 C CA . PHE A 1 200 ? -9.383 18.906 -1.483 1 98.19 200 PHE A CA 1
ATOM 1560 C C . PHE A 1 200 ? -9.531 19.891 -0.332 1 98.19 200 PHE A C 1
ATOM 1562 O O . PHE A 1 200 ? -9.016 21 -0.394 1 98.19 200 PHE A O 1
ATOM 1569 N N . PHE A 1 201 ? -10.211 19.484 0.668 1 97.19 201 PHE A N 1
ATOM 1570 C CA . PHE A 1 201 ? -10.547 20.344 1.788 1 97.19 201 PHE A CA 1
ATOM 1571 C C . PHE A 1 201 ? -10.219 19.672 3.115 1 97.19 201 PHE A C 1
ATOM 1573 O O . PHE A 1 201 ? -10.781 18.625 3.441 1 97.19 201 PHE A O 1
ATOM 1580 N N . VAL A 1 202 ? -9.266 20.219 3.871 1 97.25 202 VAL A N 1
ATOM 1581 C CA . VAL A 1 202 ? -8.82 19.641 5.137 1 97.25 202 VAL A CA 1
ATOM 1582 C C . VAL A 1 202 ? -9.414 20.438 6.301 1 97.25 202 VAL A C 1
ATOM 1584 O O . VAL A 1 202 ? -9.164 21.641 6.434 1 97.25 202 VAL A O 1
ATOM 1587 N N . ASN A 1 203 ? -10.156 19.797 7.109 1 97.38 203 ASN A N 1
ATOM 1588 C CA . ASN A 1 203 ? -10.844 20.422 8.242 1 97.38 203 ASN A CA 1
ATOM 1589 C C . ASN A 1 203 ? -10.844 19.5 9.461 1 97.38 203 ASN A C 1
ATOM 1591 O O . ASN A 1 203 ? -11.461 18.438 9.445 1 97.38 203 ASN A O 1
ATOM 1595 N N . PRO A 1 204 ? -10.219 19.922 10.484 1 97.44 204 PRO A N 1
ATOM 1596 C CA . PRO A 1 204 ? -9.43 21.125 10.758 1 97.44 204 PRO A CA 1
ATOM 1597 C C . PRO A 1 204 ? -8.219 21.25 9.836 1 97.44 204 PRO A C 1
ATOM 1599 O O . PRO A 1 204 ? -7.711 20.25 9.32 1 97.44 204 PRO A O 1
ATOM 1602 N N . ASN A 1 205 ? -7.762 22.5 9.711 1 97.88 205 ASN A N 1
ATOM 1603 C CA . ASN A 1 205 ? -6.773 22.828 8.688 1 97.88 205 ASN A CA 1
ATOM 1604 C C . ASN A 1 205 ? -5.352 22.547 9.172 1 97.88 205 ASN A C 1
ATOM 1606 O O . ASN A 1 205 ? -5.02 22.812 10.32 1 97.88 205 ASN A O 1
ATOM 1610 N N . ASN A 1 206 ? -4.527 21.969 8.422 1 98 206 ASN A N 1
ATOM 1611 C CA . ASN A 1 206 ? -3.072 21.906 8.508 1 98 206 ASN A CA 1
ATOM 1612 C C . ASN A 1 206 ? -2.406 22.734 7.414 1 98 206 ASN A C 1
ATOM 1614 O O . ASN A 1 206 ? -2.557 22.438 6.227 1 98 206 ASN A O 1
ATOM 1618 N N . PRO A 1 207 ? -1.82 23.781 7.809 1 98.12 207 PRO A N 1
ATOM 1619 C CA . PRO A 1 207 ? -1.036 24 9.023 1 98.12 207 PRO A CA 1
ATOM 1620 C C . PRO A 1 207 ? -1.664 25.047 9.945 1 98.12 207 PRO A C 1
ATOM 1622 O O . PRO A 1 207 ? -1.084 25.391 10.977 1 98.12 207 PRO A O 1
ATOM 1625 N N . LEU A 1 208 ? -2.812 25.516 9.656 1 98.06 208 LEU A N 1
ATOM 1626 C CA . LEU A 1 208 ? -3.299 26.734 10.281 1 98.06 208 LEU A CA 1
ATOM 1627 C C . LEU A 1 208 ? -3.977 26.438 11.617 1 98.06 208 LEU A C 1
ATOM 1629 O O . LEU A 1 208 ? -4.055 27.297 12.492 1 98.06 208 LEU A O 1
ATOM 1633 N N . GLY A 1 209 ? -4.559 25.281 11.703 1 97.5 209 GLY A N 1
ATOM 1634 C CA . GLY A 1 209 ? -5.254 24.891 12.922 1 97.5 209 GLY A CA 1
ATOM 1635 C C . GLY A 1 209 ? -6.695 25.359 12.953 1 97.5 209 GLY A C 1
ATOM 1636 O O . GLY A 1 209 ? -7.402 25.141 13.938 1 97.5 209 GLY A O 1
ATOM 1637 N N . ASP A 1 210 ? -7.176 25.922 11.898 1 96.56 210 ASP A N 1
ATOM 1638 C CA . ASP A 1 210 ? -8.547 26.422 11.812 1 96.56 210 ASP A CA 1
ATOM 1639 C C . ASP A 1 210 ? -9.555 25.266 11.859 1 96.56 210 ASP A C 1
ATOM 1641 O O . ASP A 1 210 ? -9.312 24.203 11.289 1 96.56 210 ASP A O 1
ATOM 1645 N N . VAL A 1 211 ? -10.617 25.531 12.562 1 96.88 211 VAL A N 1
ATOM 1646 C CA . VAL A 1 211 ? -11.844 24.75 12.445 1 96.88 211 VAL A CA 1
ATOM 1647 C C . VAL A 1 211 ? -12.906 25.562 11.703 1 96.88 211 VAL A C 1
ATOM 1649 O O . VAL A 1 211 ? -13.367 26.594 12.188 1 96.88 211 VAL A O 1
ATOM 1652 N N . TYR A 1 212 ? -13.281 25.062 10.555 1 95.5 212 TYR A N 1
ATOM 1653 C CA . TYR A 1 212 ? -14.148 25.875 9.703 1 95.5 212 TYR A CA 1
ATOM 1654 C C . TYR A 1 212 ? -15.602 25.766 10.148 1 95.5 212 TYR A C 1
ATOM 1656 O O . TYR A 1 212 ? -16.062 24.688 10.531 1 95.5 212 TYR A O 1
ATOM 1664 N N . PRO A 1 213 ? -16.312 26.875 10.07 1 94.38 213 PRO A N 1
ATOM 1665 C CA . PRO A 1 213 ? -17.734 26.844 10.422 1 94.38 213 PRO A CA 1
ATOM 1666 C C . PRO A 1 213 ? -18.562 26.031 9.43 1 94.38 213 PRO A C 1
ATOM 1668 O O . PRO A 1 213 ? -18.188 25.906 8.258 1 94.38 213 PRO A O 1
ATOM 1671 N N . LYS A 1 214 ? -19.672 25.578 9.875 1 96.31 214 LYS A N 1
ATOM 1672 C CA . LYS A 1 214 ? -20.594 24.781 9.062 1 96.31 214 LYS A CA 1
ATOM 1673 C C . LYS A 1 214 ? -20.953 25.5 7.766 1 96.31 214 LYS A C 1
ATOM 1675 O O . LYS A 1 214 ? -21 24.891 6.699 1 96.31 214 LYS A O 1
ATOM 1680 N N . GLN A 1 215 ? -21.141 26.781 7.852 1 96.19 215 GLN A N 1
ATOM 1681 C CA . GLN A 1 215 ? -21.562 27.547 6.684 1 96.19 215 GLN A CA 1
ATOM 1682 C C . GLN A 1 215 ? -20.516 27.469 5.574 1 96.19 215 GLN A C 1
ATOM 1684 O O . GLN A 1 215 ? -20.859 27.375 4.395 1 96.19 215 GLN A O 1
ATOM 1689 N N . LEU A 1 216 ? -19.25 27.594 5.914 1 96.25 216 LEU A N 1
ATOM 1690 C CA . LEU A 1 216 ? -18.203 27.484 4.895 1 96.25 216 LEU A CA 1
ATOM 1691 C C . LEU A 1 216 ? -18.234 26.125 4.223 1 96.25 216 LEU A C 1
ATOM 1693 O O . LEU A 1 216 ? -18.062 26.016 3.008 1 96.25 216 LEU A O 1
ATOM 1697 N N . VAL A 1 217 ? -18.438 25.047 4.996 1 97.25 217 VAL A N 1
ATOM 1698 C CA . VAL A 1 217 ? -18.531 23.703 4.453 1 97.25 217 VAL A CA 1
ATOM 1699 C C . VAL A 1 217 ? -19.688 23.625 3.461 1 97.25 217 VAL A C 1
ATOM 1701 O O . VAL A 1 217 ? -19.531 23.078 2.359 1 97.25 217 VAL A O 1
ATOM 1704 N N . LEU A 1 218 ? -20.812 24.203 3.844 1 98.12 218 LEU A N 1
ATOM 1705 C CA . LEU A 1 218 ? -21.969 24.219 2.971 1 98.12 218 LEU A CA 1
ATOM 1706 C C . LEU A 1 218 ? -21.688 25 1.694 1 98.12 218 LEU A C 1
ATOM 1708 O O . LEU A 1 218 ? -22.078 24.578 0.602 1 98.12 218 LEU A O 1
ATOM 1712 N N . ASP A 1 219 ? -21.016 26.125 1.854 1 98.06 219 ASP A N 1
ATOM 1713 C CA . ASP A 1 219 ? -20.672 26.953 0.7 1 98.06 219 ASP A CA 1
ATOM 1714 C C . ASP A 1 219 ? -19.75 26.203 -0.262 1 98.06 219 ASP A C 1
ATOM 1716 O O . ASP A 1 219 ? -19.906 26.297 -1.48 1 98.06 219 ASP A O 1
ATOM 1720 N N . MET A 1 220 ? -18.844 25.453 0.258 1 98.25 220 MET A N 1
ATOM 1721 C CA . MET A 1 220 ? -17.922 24.672 -0.564 1 98.25 220 MET A CA 1
ATOM 1722 C C . MET A 1 220 ? -18.641 23.547 -1.288 1 98.25 220 MET A C 1
ATOM 1724 O O . MET A 1 220 ? -18.344 23.25 -2.445 1 98.25 220 MET A O 1
ATOM 1728 N N . LEU A 1 221 ? -19.578 22.906 -0.571 1 98.38 221 LEU A N 1
ATOM 1729 C CA . LEU A 1 221 ? -20.406 21.875 -1.189 1 98.38 221 LEU A CA 1
ATOM 1730 C C . LEU A 1 221 ? -21.172 22.438 -2.375 1 98.38 221 LEU A C 1
ATOM 1732 O O . LEU A 1 221 ? -21.234 21.812 -3.439 1 98.38 221 LEU A O 1
ATOM 1736 N N . GLN A 1 222 ? -21.719 23.594 -2.217 1 98.31 222 GLN A N 1
ATOM 1737 C CA . GLN A 1 222 ? -22.5 24.234 -3.273 1 98.31 222 GLN A CA 1
ATOM 1738 C C . GLN A 1 222 ? -21.609 24.641 -4.449 1 98.31 222 GLN A C 1
ATOM 1740 O O . GLN A 1 222 ? -21.984 24.469 -5.609 1 98.31 222 GLN A O 1
ATOM 1745 N N . PHE A 1 223 ? -20.484 25.203 -4.156 1 98.44 223 PHE A N 1
ATOM 1746 C CA . PHE A 1 223 ? -19.531 25.578 -5.195 1 98.44 223 PHE A CA 1
ATOM 1747 C C . PHE A 1 223 ? -19.172 24.359 -6.047 1 98.44 223 PHE A C 1
ATOM 1749 O O . PHE A 1 223 ? -19.234 24.422 -7.277 1 98.44 223 PHE A O 1
ATOM 1756 N N . CYS A 1 224 ? -18.828 23.219 -5.367 1 98.56 224 CYS A N 1
ATOM 1757 C CA . CYS A 1 224 ? -18.453 22 -6.082 1 98.56 224 CYS A CA 1
ATOM 1758 C C . CYS A 1 224 ? -19.625 21.453 -6.895 1 98.56 224 CYS A C 1
ATOM 1760 O O . CYS A 1 224 ? -19.438 21.016 -8.031 1 98.56 224 CYS A O 1
ATOM 1762 N N . HIS A 1 225 ? -20.812 21.531 -6.363 1 98.06 225 HIS A N 1
ATOM 1763 C CA . HIS A 1 225 ? -22 21.031 -7.055 1 98.06 225 HIS A CA 1
ATOM 1764 C C . HIS A 1 225 ? -22.281 21.828 -8.32 1 98.06 225 HIS A C 1
ATOM 1766 O O . HIS A 1 225 ? -22.531 21.266 -9.383 1 98.06 225 HIS A O 1
ATOM 1772 N N . ARG A 1 226 ? -22.172 23.125 -8.234 1 97.94 226 ARG A N 1
ATOM 1773 C CA . ARG A 1 226 ? -22.453 24 -9.367 1 97.94 226 ARG A CA 1
ATOM 1774 C C . ARG A 1 226 ? -21.562 23.672 -10.555 1 97.94 226 ARG A C 1
ATOM 1776 O O . ARG A 1 226 ? -21.969 23.812 -11.703 1 97.94 226 ARG A O 1
ATOM 1783 N N . HIS A 1 227 ? -20.406 23.188 -10.281 1 98.06 227 HIS A N 1
ATOM 1784 C CA . HIS A 1 227 ? -19.438 22.969 -11.352 1 98.06 227 HIS A CA 1
ATOM 1785 C C . HIS A 1 227 ? -19.172 21.484 -11.547 1 98.06 227 HIS A C 1
ATOM 1787 O O . HIS A 1 227 ? -18.219 21.109 -12.234 1 98.06 227 HIS A O 1
ATOM 1793 N N . SER A 1 228 ? -19.938 20.641 -10.859 1 97.69 228 SER A N 1
ATOM 1794 C CA . SER A 1 228 ? -19.828 19.188 -10.961 1 97.69 228 SER A CA 1
ATOM 1795 C C . SER A 1 228 ? -18.438 18.703 -10.547 1 97.69 228 SER A C 1
ATOM 1797 O O . SER A 1 228 ? -17.844 17.859 -11.219 1 97.69 228 SER A O 1
ATOM 1799 N N . LEU A 1 229 ? -17.875 19.359 -9.516 1 98.5 229 LEU A N 1
ATOM 1800 C CA . LEU A 1 229 ? -16.594 18.969 -8.953 1 98.5 229 LEU A CA 1
ATOM 1801 C C . LEU A 1 229 ? -16.781 17.969 -7.805 1 98.5 229 LEU A C 1
ATOM 1803 O O . LEU A 1 229 ? -17.797 18 -7.109 1 98.5 229 LEU A O 1
ATOM 1807 N N . HIS A 1 230 ? -15.82 17.078 -7.672 1 98.69 230 HIS A N 1
ATOM 1808 C CA . HIS A 1 230 ? -15.75 16.281 -6.449 1 98.69 230 HIS A CA 1
ATOM 1809 C C . HIS A 1 230 ? -15.234 17.109 -5.281 1 98.69 230 HIS A C 1
ATOM 1811 O O . HIS A 1 230 ? -14.375 17.984 -5.461 1 98.69 230 HIS A O 1
ATOM 1817 N N . LEU A 1 231 ? -15.758 16.891 -4.125 1 98.69 231 LEU A N 1
ATOM 1818 C CA . LEU A 1 231 ? -15.211 17.438 -2.889 1 98.69 231 LEU A CA 1
ATOM 1819 C C . LEU A 1 231 ? -14.664 16.328 -2.002 1 98.69 231 LEU A C 1
ATOM 1821 O O . LEU A 1 231 ? -15.398 15.43 -1.587 1 98.69 231 LEU A O 1
ATOM 1825 N N . ILE A 1 232 ? -13.383 16.312 -1.746 1 98.69 232 ILE A N 1
ATOM 1826 C CA . ILE A 1 232 ? -12.742 15.391 -0.82 1 98.69 232 ILE A CA 1
ATOM 1827 C C . ILE A 1 232 ? -12.555 16.062 0.539 1 98.69 232 ILE A C 1
ATOM 1829 O O . ILE A 1 232 ? -11.727 16.969 0.684 1 98.69 232 ILE A O 1
ATOM 1833 N N . MET A 1 233 ? -13.281 15.641 1.469 1 98.25 233 MET A N 1
ATOM 1834 C CA . MET A 1 233 ? -13.234 16.172 2.828 1 98.25 233 MET A CA 1
ATOM 1835 C C . MET A 1 233 ? -12.297 15.336 3.701 1 98.25 233 MET A C 1
ATOM 1837 O O . MET A 1 233 ? -12.641 14.227 4.105 1 98.25 233 MET A O 1
ATOM 1841 N N . ASN A 1 234 ? -11.172 15.883 4 1 98.25 234 ASN A N 1
ATOM 1842 C CA . ASN A 1 234 ? -10.203 15.227 4.883 1 98.25 234 ASN A CA 1
ATOM 1843 C C . ASN A 1 234 ? -10.32 15.75 6.312 1 98.25 234 ASN A C 1
ATOM 1845 O O . ASN A 1 234 ? -10.016 16.906 6.582 1 98.25 234 ASN A O 1
ATOM 1849 N N . GLU A 1 235 ? -10.727 14.906 7.211 1 98.38 235 GLU A N 1
ATOM 1850 C CA . GLU A 1 235 ? -10.922 15.312 8.602 1 98.38 235 GLU A CA 1
ATOM 1851 C C . GLU A 1 235 ? -10.031 14.5 9.539 1 98.38 235 GLU A C 1
ATOM 1853 O O . GLU A 1 235 ? -10.492 14.023 10.578 1 98.38 235 GLU A O 1
ATOM 1858 N N . VAL A 1 236 ? -8.789 14.367 9.18 1 97.81 236 VAL A N 1
ATOM 1859 C CA . VAL A 1 236 ? -7.82 13.555 9.914 1 97.81 236 VAL A CA 1
ATOM 1860 C C . VAL A 1 236 ? -7.559 14.172 11.281 1 97.81 236 VAL A C 1
ATOM 1862 O O . VAL A 1 236 ? -7.125 13.477 12.211 1 97.81 236 VAL A O 1
ATOM 1865 N N . TYR A 1 237 ? -7.938 15.43 11.531 1 97.94 237 TYR A N 1
ATOM 1866 C CA . TYR A 1 237 ? -7.672 16.125 12.781 1 97.94 237 TYR A CA 1
ATOM 1867 C C . TYR A 1 237 ? -8.953 16.359 13.57 1 97.94 237 TYR A C 1
ATOM 1869 O O . TYR A 1 237 ? -8.984 17.156 14.508 1 97.94 237 TYR A O 1
ATOM 1877 N N . MET A 1 238 ? -10.031 15.711 13.266 1 96.25 238 MET A N 1
ATOM 1878 C CA . MET A 1 238 ? -11.344 16.031 13.828 1 96.25 238 MET A CA 1
ATOM 1879 C C . MET A 1 238 ? -11.344 15.852 15.344 1 96.25 238 MET A C 1
ATOM 1881 O O . MET A 1 238 ? -12.117 16.5 16.047 1 96.25 238 MET A O 1
ATOM 1885 N N . ASN A 1 239 ? -10.391 15.031 15.828 1 96.06 239 ASN A N 1
ATOM 1886 C CA . ASN A 1 239 ? -10.383 14.781 17.266 1 96.06 239 ASN A CA 1
ATOM 1887 C C . ASN A 1 239 ? -9.188 15.453 17.953 1 96.06 239 ASN A C 1
ATOM 1889 O O . ASN A 1 239 ? -8.82 15.078 19.062 1 96.06 239 ASN A O 1
ATOM 1893 N N . THR A 1 240 ? -8.57 16.359 17.328 1 97.19 240 THR A N 1
ATOM 1894 C CA . THR A 1 240 ? -7.465 17.109 17.938 1 97.19 240 THR A CA 1
ATOM 1895 C C . THR A 1 240 ? -7.895 18.531 18.281 1 97.19 240 THR A C 1
ATOM 1897 O O . THR A 1 240 ? -7.059 19.422 18.391 1 97.19 240 THR A O 1
ATOM 1900 N N . ILE A 1 241 ? -9.172 18.766 18.312 1 97.44 241 ILE A N 1
ATOM 1901 C CA . ILE A 1 241 ? -9.711 20.047 18.781 1 97.44 241 ILE A CA 1
ATOM 1902 C C . ILE A 1 241 ? -9.641 20.109 20.297 1 97.44 241 ILE A C 1
ATOM 1904 O O . ILE A 1 241 ? -10.5 19.547 20.984 1 97.44 241 ILE A O 1
ATOM 1908 N N . PHE A 1 242 ? -8.688 20.797 20.828 1 95.75 242 PHE A N 1
ATOM 1909 C CA . PHE A 1 242 ? -8.359 20.656 22.25 1 95.75 242 PHE A CA 1
ATOM 1910 C C . PHE A 1 242 ? -8.797 21.875 23.031 1 95.75 242 PHE A C 1
ATOM 1912 O O . PHE A 1 242 ? -8.852 21.844 24.266 1 95.75 242 PHE A O 1
ATOM 1919 N N . LYS A 1 243 ? -9.07 22.984 22.391 1 93.12 243 LYS A N 1
ATOM 1920 C CA . LYS A 1 243 ? -9.57 24.141 23.109 1 93.12 243 LYS A CA 1
ATOM 1921 C C . LYS A 1 243 ? -11.062 24.016 23.391 1 93.12 243 LYS A C 1
ATOM 1923 O O . LYS A 1 243 ? -11.828 23.547 22.547 1 93.12 243 LYS A O 1
ATOM 1928 N N . GLU A 1 244 ? -11.391 24.438 24.5 1 88.31 244 GLU A N 1
ATOM 1929 C CA . GLU A 1 244 ? -12.789 24.375 24.906 1 88.31 244 GLU A CA 1
ATOM 1930 C C . GLU A 1 244 ? -13.625 25.422 24.156 1 88.31 244 GLU A C 1
ATOM 1932 O O . GLU A 1 244 ? -13.141 26.516 23.859 1 88.31 244 GLU A O 1
ATOM 1937 N N . GLY A 1 245 ? -14.805 25.094 23.812 1 85.38 245 GLY A N 1
ATOM 1938 C CA . GLY A 1 245 ? -15.727 26.031 23.219 1 85.38 245 GLY A CA 1
ATOM 1939 C C . GLY A 1 245 ? -15.68 26.047 21.703 1 85.38 245 GLY A C 1
ATOM 1940 O O . GLY A 1 245 ? -16.531 26.656 21.047 1 85.38 245 GLY A O 1
ATOM 1941 N N . ALA A 1 246 ? -14.711 25.422 21.141 1 87.56 246 ALA A N 1
ATOM 1942 C CA . ALA A 1 246 ? -14.648 25.359 19.688 1 87.56 246 ALA A CA 1
ATOM 1943 C C . ALA A 1 246 ? -15.758 24.469 19.141 1 87.56 246 ALA A C 1
ATOM 1945 O O . ALA A 1 246 ? -16.031 23.391 19.672 1 87.56 246 ALA A O 1
ATOM 1946 N N . ASN A 1 247 ? -16.484 25.031 18.188 1 86.31 247 ASN A N 1
ATOM 1947 C CA . ASN A 1 247 ? -17.562 24.281 17.531 1 86.31 247 ASN A CA 1
ATOM 1948 C C . ASN A 1 247 ? -17.094 23.625 16.234 1 86.31 247 ASN A C 1
ATOM 1950 O O . ASN A 1 247 ? -16.625 24.312 15.328 1 86.31 247 ASN A O 1
ATOM 1954 N N . PHE A 1 248 ? -17.203 22.359 16.125 1 91.31 248 PHE A N 1
ATOM 1955 C CA . PHE A 1 248 ? -16.844 21.609 14.938 1 91.31 248 PHE A CA 1
ATOM 1956 C C . PHE A 1 248 ? -18.016 20.781 14.422 1 91.31 248 PHE A C 1
ATOM 1958 O O . PHE A 1 248 ? -18.75 20.188 15.211 1 91.31 248 PHE A O 1
ATOM 1965 N N . GLN A 1 249 ? -18.25 20.984 13.148 1 91.62 249 GLN A N 1
ATOM 1966 C CA . GLN A 1 249 ? -19.219 20.141 12.453 1 91.62 249 GLN A CA 1
ATOM 1967 C C . GLN A 1 249 ? -18.547 19.328 11.352 1 91.62 249 GLN A C 1
ATOM 1969 O O . GLN A 1 249 ? -18.156 19.875 10.32 1 91.62 249 GLN A O 1
ATOM 1974 N N . SER A 1 250 ? -18.531 17.969 11.617 1 95.88 250 SER A N 1
ATOM 1975 C CA . SER A 1 250 ? -18.016 17.094 10.578 1 95.88 250 SER A CA 1
ATOM 1976 C C . SER A 1 250 ? -18.922 17.047 9.367 1 95.88 250 SER A C 1
ATOM 1978 O O . SER A 1 250 ? -20.141 17.203 9.492 1 95.88 250 SER A O 1
ATOM 1980 N N . PHE A 1 251 ? -18.359 16.828 8.188 1 94.75 251 PHE A N 1
ATOM 1981 C CA . PHE A 1 251 ? -19.109 16.547 6.98 1 94.75 251 PHE A CA 1
ATOM 1982 C C . PHE A 1 251 ? -20.078 15.391 7.211 1 94.75 251 PHE A C 1
ATOM 1984 O O . PHE A 1 251 ? -21.234 15.438 6.766 1 94.75 251 PHE A O 1
ATOM 1991 N N . LEU A 1 252 ? -19.625 14.367 7.898 1 96.75 252 LEU A N 1
ATOM 1992 C CA . LEU A 1 252 ? -20.422 13.172 8.141 1 96.75 252 LEU A CA 1
ATOM 1993 C C . LEU A 1 252 ? -21.609 13.484 9.047 1 96.75 252 LEU A C 1
ATOM 1995 O O . LEU A 1 252 ? -22.547 12.688 9.156 1 96.75 252 LEU A O 1
ATOM 1999 N N . GLY A 1 253 ? -21.547 14.633 9.672 1 97.12 253 GLY A N 1
ATOM 2000 C CA . GLY A 1 253 ? -22.609 15.047 10.57 1 97.12 253 GLY A CA 1
ATOM 2001 C C . GLY A 1 253 ? -23.703 15.844 9.875 1 97.12 253 GLY A C 1
ATOM 2002 O O . GLY A 1 253 ? -24.719 16.172 10.484 1 97.12 253 GLY A O 1
ATOM 2003 N N . LEU A 1 254 ? -23.531 16.141 8.625 1 97.19 254 LEU A N 1
ATOM 2004 C CA . LEU A 1 254 ? -24.516 16.906 7.859 1 97.19 254 LEU A CA 1
ATOM 2005 C C . LEU A 1 254 ? -25.75 16.047 7.566 1 97.19 254 LEU A C 1
ATOM 2007 O O . LEU A 1 254 ? -25.641 14.82 7.418 1 97.19 254 LEU A O 1
ATOM 2011 N N . LYS A 1 255 ? -26.859 16.688 7.414 1 95.94 255 LYS A N 1
ATOM 2012 C CA . LYS A 1 255 ? -28.062 16 6.973 1 95.94 255 LYS A CA 1
ATOM 2013 C C . LYS A 1 255 ? -28.016 15.711 5.473 1 95.94 255 LYS A C 1
ATOM 2015 O O . LYS A 1 255 ? -27.422 16.484 4.711 1 95.94 255 LYS A O 1
ATOM 2020 N N . PRO A 1 256 ? -28.609 14.578 5.105 1 94 256 PRO A N 1
ATOM 2021 C CA . PRO A 1 256 ? -28.578 14.211 3.688 1 94 256 PRO A CA 1
ATOM 2022 C C . PRO A 1 256 ? -29.062 15.344 2.777 1 94 256 PRO A C 1
ATOM 2024 O O . PRO A 1 256 ? -28.516 15.531 1.687 1 94 256 PRO A O 1
ATOM 2027 N N . GLU A 1 257 ? -30 16.203 3.209 1 95.25 257 GLU A N 1
ATOM 2028 C CA . GLU A 1 257 ? -30.562 17.266 2.391 1 95.25 257 GLU A CA 1
ATOM 2029 C C . GLU A 1 257 ? -29.578 18.422 2.223 1 95.25 257 GLU A C 1
ATOM 2031 O O . GLU A 1 257 ? -29.734 19.266 1.341 1 95.25 257 GLU A O 1
ATOM 2036 N N . GLU A 1 258 ? -28.594 18.406 3.062 1 96.94 258 GLU A N 1
ATOM 2037 C CA . GLU A 1 258 ? -27.594 19.469 3.014 1 96.94 258 GLU A CA 1
ATOM 2038 C C . GLU A 1 258 ? -26.5 19.156 1.996 1 96.94 258 GLU A C 1
ATOM 2040 O O . GLU A 1 258 ? -25.688 20.031 1.66 1 96.94 258 GLU A O 1
ATOM 2045 N N . ILE A 1 259 ? -26.469 18.016 1.516 1 97.44 259 ILE A N 1
ATOM 2046 C CA . ILE A 1 259 ? -25.469 17.578 0.549 1 97.44 259 ILE A CA 1
ATOM 2047 C C . ILE A 1 259 ? -26.094 17.5 -0.843 1 97.44 259 ILE A C 1
ATOM 2049 O O . ILE A 1 259 ? -26.797 16.547 -1.166 1 97.44 259 ILE A O 1
ATOM 2053 N N . PRO A 1 260 ? -25.812 18.438 -1.679 1 97.31 260 PRO A N 1
ATOM 2054 C CA . PRO A 1 260 ? -26.516 18.531 -2.963 1 97.31 260 PRO A CA 1
ATOM 2055 C C . PRO A 1 260 ? -26.203 17.359 -3.893 1 97.31 260 PRO A C 1
ATOM 2057 O O . PRO A 1 260 ? -27.047 16.953 -4.691 1 97.31 260 PRO A O 1
ATOM 2060 N N . ASP A 1 261 ? -25.016 16.797 -3.809 1 96.62 261 ASP A N 1
ATOM 2061 C CA . ASP A 1 261 ? -24.641 15.648 -4.629 1 96.62 261 ASP A CA 1
ATOM 2062 C C . ASP A 1 261 ? -23.797 14.664 -3.838 1 96.62 261 ASP A C 1
ATOM 2064 O O . ASP A 1 261 ? -22.562 14.703 -3.916 1 96.62 261 ASP A O 1
ATOM 2068 N N . PRO A 1 262 ? -24.422 13.742 -3.24 1 96.25 262 PRO A N 1
ATOM 2069 C CA . PRO A 1 262 ? -23.688 12.789 -2.402 1 96.25 262 PRO A CA 1
ATOM 2070 C C . PRO A 1 262 ? -22.703 11.93 -3.205 1 96.25 262 PRO A C 1
ATOM 2072 O O . PRO A 1 262 ? -21.766 11.367 -2.639 1 96.25 262 PRO A O 1
ATOM 2075 N N . GLN A 1 263 ? -22.875 11.812 -4.508 1 96.81 263 GLN A N 1
ATOM 2076 C CA . GLN A 1 263 ? -22.031 10.961 -5.344 1 96.81 263 GLN A CA 1
ATOM 2077 C C . GLN A 1 263 ? -20.688 11.625 -5.613 1 96.81 263 GLN A C 1
ATOM 2079 O O . GLN A 1 263 ? -19.75 10.969 -6.082 1 96.81 263 GLN A O 1
ATOM 2084 N N . ARG A 1 264 ? -20.562 12.93 -5.234 1 98.06 264 ARG A N 1
ATOM 2085 C CA . ARG A 1 264 ? -19.328 13.648 -5.547 1 98.06 264 ARG A CA 1
ATOM 2086 C C . ARG A 1 264 ? -18.688 14.203 -4.281 1 98.06 264 ARG A C 1
ATOM 2088 O O . ARG A 1 264 ? -17.844 15.102 -4.348 1 98.06 264 ARG A O 1
ATOM 2095 N N . VAL A 1 265 ? -19.062 13.672 -3.16 1 98.06 265 VAL A N 1
ATOM 2096 C CA . VAL A 1 265 ? -18.422 14.047 -1.905 1 98.06 265 VAL A CA 1
ATOM 2097 C C . VAL A 1 265 ? -17.828 12.812 -1.235 1 98.06 265 VAL A C 1
ATOM 2099 O O . VAL A 1 265 ? -18.5 11.781 -1.119 1 98.06 265 VAL A O 1
ATOM 2102 N N . HIS A 1 266 ? -16.609 12.883 -0.836 1 98.56 266 HIS A N 1
ATOM 2103 C CA . HIS A 1 266 ? -15.859 11.773 -0.254 1 98.56 266 HIS A CA 1
ATOM 2104 C C . HIS A 1 266 ? -15.172 12.195 1.041 1 98.56 266 HIS A C 1
ATOM 2106 O O . HIS A 1 266 ? -14.672 13.312 1.146 1 98.56 266 HIS A O 1
ATOM 2112 N N . PHE A 1 267 ? -15.234 11.32 1.995 1 98.62 267 PHE A N 1
ATOM 2113 C CA . PHE A 1 267 ? -14.664 11.57 3.314 1 98.62 267 PHE A CA 1
ATOM 2114 C C . PHE A 1 267 ? -13.406 10.742 3.527 1 98.62 267 PHE A C 1
ATOM 2116 O O . PHE A 1 267 ? -13.367 9.555 3.18 1 98.62 267 PHE A O 1
ATOM 2123 N N . VAL A 1 268 ? -12.352 11.367 4.094 1 98.56 268 VAL A N 1
ATOM 2124 C CA . VAL A 1 268 ? -11.102 10.672 4.402 1 98.56 268 VAL A CA 1
ATOM 2125 C C . VAL A 1 268 ? -10.734 10.891 5.867 1 98.56 268 VAL A C 1
ATOM 2127 O O . VAL A 1 268 ? -10.859 12.008 6.387 1 98.56 268 VAL A O 1
ATOM 2130 N N . TRP A 1 269 ? -10.352 9.875 6.52 1 98.44 269 TRP A N 1
ATOM 2131 C CA . TRP A 1 269 ? -9.836 9.891 7.887 1 98.44 269 TRP A CA 1
ATOM 2132 C C . TRP A 1 269 ? -8.695 8.898 8.047 1 98.44 269 TRP A C 1
ATOM 2134 O O . TRP A 1 269 ? -8.555 7.961 7.262 1 98.44 269 TRP A O 1
ATOM 2144 N N . ALA A 1 270 ? -7.852 9.109 9.07 1 97.75 270 ALA A N 1
ATOM 2145 C CA . ALA A 1 270 ? -6.738 8.203 9.344 1 97.75 270 ALA A CA 1
ATOM 2146 C C . ALA A 1 270 ? -6.375 8.211 10.828 1 97.75 270 ALA A C 1
ATOM 2148 O O . ALA A 1 270 ? -6.762 9.125 11.562 1 97.75 270 ALA A O 1
ATOM 2149 N N . ALA A 1 271 ? -5.668 7.246 11.219 1 97.56 271 ALA A N 1
ATOM 2150 C CA . ALA A 1 271 ? -5.328 7.078 12.633 1 97.56 271 ALA A CA 1
ATOM 2151 C C . ALA A 1 271 ? -4.066 7.859 12.992 1 97.56 271 ALA A C 1
ATOM 2153 O O . ALA A 1 271 ? -3.762 8.047 14.172 1 97.56 271 ALA A O 1
ATOM 2154 N N . SER A 1 272 ? -3.402 8.414 12.094 1 96.94 272 SER A N 1
ATOM 2155 C CA . SER A 1 272 ? -2.064 8.961 12.289 1 96.94 272 SER A CA 1
ATOM 2156 C C . SER A 1 272 ? -2.092 10.156 13.227 1 96.94 272 SER A C 1
ATOM 2158 O O . SER A 1 272 ? -1.113 10.43 13.93 1 96.94 272 SER A O 1
ATOM 2160 N N . LYS A 1 273 ? -3.188 10.93 13.172 1 97.75 273 LYS A N 1
ATOM 2161 C CA . LYS A 1 273 ? -3.227 12.164 13.945 1 97.75 273 LYS A CA 1
ATOM 2162 C C . LYS A 1 273 ? -4.18 12.039 15.125 1 97.75 273 LYS A C 1
ATOM 2164 O O . LYS A 1 273 ? -3.754 12.078 16.281 1 97.75 273 LYS A O 1
ATOM 2169 N N . ASP A 1 274 ? -5.383 11.641 14.867 1 96.81 274 ASP A N 1
ATOM 2170 C CA . ASP A 1 274 ? -6.402 11.523 15.898 1 96.81 274 ASP A CA 1
ATOM 2171 C C . ASP A 1 274 ? -6.016 10.477 16.938 1 96.81 274 ASP A C 1
ATOM 2173 O O . ASP A 1 274 ? -6.293 10.641 18.125 1 96.81 274 ASP A O 1
ATOM 2177 N N . LEU A 1 275 ? -5.422 9.414 16.453 1 98 275 LEU A N 1
ATOM 2178 C CA . LEU A 1 275 ? -5.113 8.312 17.359 1 98 275 LEU A CA 1
ATOM 2179 C C . LEU A 1 275 ? -3.609 8.18 17.562 1 98 275 LEU A C 1
ATOM 2181 O O . LEU A 1 275 ? -3.143 7.211 18.172 1 98 275 LEU A O 1
ATOM 2185 N N . SER A 1 276 ? -2.877 9.078 17.047 1 98.12 276 SER A N 1
ATOM 2186 C CA . SER A 1 276 ? -1.439 9.172 17.281 1 98.12 276 SER A CA 1
ATOM 2187 C C . SER A 1 276 ? -0.719 7.914 16.812 1 98.12 276 SER A C 1
ATOM 2189 O O . SER A 1 276 ? 0.217 7.449 17.453 1 98.12 276 SER A O 1
ATOM 2191 N N . MET A 1 277 ? -1.175 7.367 15.695 1 97.44 277 MET A N 1
ATOM 2192 C CA . MET A 1 277 ? -0.629 6.082 15.266 1 97.44 277 MET A CA 1
ATOM 2193 C C . MET A 1 277 ? -0.207 6.133 13.805 1 97.44 277 MET A C 1
ATOM 2195 O O . MET A 1 277 ? -0.629 5.297 13 1 97.44 277 MET A O 1
ATOM 2199 N N . SER A 1 278 ? 0.702 7.039 13.508 1 95 278 SER A N 1
ATOM 2200 C CA . SER A 1 278 ? 1.18 7.164 12.133 1 95 278 SER A CA 1
ATOM 2201 C C . SER A 1 278 ? 1.879 5.891 11.68 1 95 278 SER A C 1
ATOM 2203 O O . SER A 1 278 ? 1.865 5.559 10.484 1 95 278 SER A O 1
ATOM 2205 N N . GLY A 1 279 ? 2.438 5.098 12.586 1 94.38 279 GLY A N 1
ATOM 2206 C CA . GLY A 1 279 ? 3.131 3.865 12.242 1 94.38 279 GLY A CA 1
ATOM 2207 C C . GLY A 1 279 ? 2.189 2.721 11.922 1 94.38 279 GLY A C 1
ATOM 2208 O O . GLY A 1 279 ? 2.613 1.69 11.391 1 94.38 279 GLY A O 1
ATOM 2209 N N . MET A 1 280 ? 0.925 2.877 12.172 1 94.31 280 MET A N 1
ATOM 2210 C CA . MET A 1 280 ? -0.074 1.848 11.906 1 94.31 280 MET A CA 1
ATOM 2211 C C . MET A 1 280 ? -0.418 1.798 10.422 1 94.31 280 MET A C 1
ATOM 2213 O O . MET A 1 280 ? -0.921 0.786 9.93 1 94.31 280 MET A O 1
ATOM 2217 N N . ARG A 1 281 ? -0.223 2.887 9.773 1 93.69 281 ARG A N 1
ATOM 2218 C CA . ARG A 1 281 ? -0.55 3.014 8.359 1 93.69 281 ARG A CA 1
ATOM 2219 C C . ARG A 1 281 ? -2.014 2.672 8.102 1 93.69 281 ARG A C 1
ATOM 2221 O O . ARG A 1 281 ? -2.318 1.8 7.281 1 93.69 281 ARG A O 1
ATOM 2228 N N . PHE A 1 282 ? -2.861 3.42 8.695 1 96.38 282 PHE A N 1
ATOM 2229 C CA . PHE A 1 282 ? -4.293 3.146 8.656 1 96.38 282 PHE A CA 1
ATOM 2230 C C . PHE A 1 282 ? -5.059 4.359 8.141 1 96.38 282 PHE A C 1
ATOM 2232 O O . PHE A 1 282 ? -4.973 5.445 8.711 1 96.38 282 PHE A O 1
ATOM 2239 N N . GLY A 1 283 ? -5.824 4.215 7.078 1 96.62 283 GLY A N 1
ATOM 2240 C CA . GLY A 1 283 ? -6.668 5.25 6.5 1 96.62 283 GLY A CA 1
ATOM 2241 C C . GLY A 1 283 ? -8.023 4.73 6.055 1 96.62 283 GLY A C 1
ATOM 2242 O O . GLY A 1 283 ? -8.195 3.531 5.84 1 96.62 283 GLY A O 1
ATOM 2243 N N . VAL A 1 284 ? -8.953 5.629 5.965 1 97.81 284 VAL A N 1
ATOM 2244 C CA . VAL A 1 284 ? -10.336 5.281 5.68 1 97.81 284 VAL A CA 1
ATOM 2245 C C . VAL A 1 284 ? -10.906 6.223 4.621 1 97.81 284 VAL A C 1
ATOM 2247 O O . VAL A 1 284 ? -10.672 7.434 4.672 1 97.81 284 VAL A O 1
ATOM 2250 N N . ILE A 1 285 ? -11.602 5.645 3.641 1 97.75 285 ILE A N 1
ATOM 2251 C CA . ILE A 1 285 ? -12.469 6.406 2.746 1 97.75 285 ILE A CA 1
ATOM 2252 C C . ILE A 1 285 ? -13.922 6.051 3.014 1 97.75 285 ILE A C 1
ATOM 2254 O O . ILE A 1 285 ? -14.266 4.871 3.145 1 97.75 285 ILE A O 1
ATOM 2258 N N . HIS A 1 286 ? -14.719 6.945 3.213 1 98.5 286 HIS A N 1
ATOM 2259 C CA . HIS A 1 286 ? -16.172 6.781 3.146 1 98.5 286 HIS A CA 1
ATOM 2260 C C . HIS A 1 286 ? -16.75 7.523 1.948 1 98.5 286 HIS A C 1
ATOM 2262 O O . HIS A 1 286 ? -16.5 8.719 1.771 1 98.5 286 HIS A O 1
ATOM 2268 N N . THR A 1 287 ? -17.5 6.91 1.084 1 98 287 THR A N 1
ATOM 2269 C CA . THR A 1 287 ? -18.125 7.508 -0.094 1 98 287 THR A CA 1
ATOM 2270 C C . THR A 1 287 ? -19.406 6.766 -0.469 1 98 287 THR A C 1
ATOM 2272 O O . THR A 1 287 ? -19.516 5.559 -0.248 1 98 287 THR A O 1
ATOM 2275 N N . GLN A 1 288 ? -20.359 7.508 -0.98 1 97.06 288 GLN A N 1
ATOM 2276 C CA . GLN A 1 288 ? -21.594 6.918 -1.479 1 97.06 288 GLN A CA 1
ATOM 2277 C C . GLN A 1 288 ? -21.438 6.461 -2.928 1 97.06 288 GLN A C 1
ATOM 2279 O O . GLN A 1 288 ? -22.312 5.777 -3.465 1 97.06 288 GLN A O 1
ATOM 2284 N N . ASN A 1 289 ? -20.375 6.809 -3.562 1 97.56 289 ASN A N 1
ATOM 2285 C CA . ASN A 1 289 ? -20.141 6.523 -4.973 1 97.56 289 ASN A CA 1
ATOM 2286 C C . ASN A 1 289 ? -19.703 5.078 -5.188 1 97.56 289 ASN A C 1
ATOM 2288 O O . ASN A 1 289 ? -18.531 4.742 -4.973 1 97.56 289 ASN A O 1
ATOM 2292 N N . GLU A 1 290 ? -20.531 4.266 -5.707 1 95.62 290 GLU A N 1
ATOM 2293 C CA . GLU A 1 290 ? -20.281 2.838 -5.867 1 95.62 290 GLU A CA 1
ATOM 2294 C C . GLU A 1 290 ? -19.188 2.586 -6.902 1 95.62 290 GLU A C 1
ATOM 2296 O O . GLU A 1 290 ? -18.438 1.613 -6.793 1 95.62 290 GLU A O 1
ATOM 2301 N N . SER A 1 291 ? -19.125 3.467 -7.852 1 94.88 291 SER A N 1
ATOM 2302 C CA . SER A 1 291 ? -18.094 3.314 -8.867 1 94.88 291 SER A CA 1
ATOM 2303 C C . SER A 1 291 ? -16.703 3.529 -8.273 1 94.88 291 SER A C 1
ATOM 2305 O O . SER A 1 291 ? -15.758 2.809 -8.617 1 94.88 291 SER A O 1
ATOM 2307 N N . ILE A 1 292 ? -16.594 4.504 -7.395 1 95.38 292 ILE A N 1
ATOM 2308 C CA . ILE A 1 292 ? -15.312 4.766 -6.746 1 95.38 292 ILE A CA 1
ATOM 2309 C C . ILE A 1 292 ? -14.953 3.596 -5.836 1 95.38 292 ILE A C 1
ATOM 2311 O O . ILE A 1 292 ? -13.797 3.154 -5.812 1 95.38 292 ILE A O 1
ATOM 2315 N N . ILE A 1 293 ? -15.938 3.041 -5.148 1 94.12 293 ILE A N 1
ATOM 2316 C CA . ILE A 1 293 ? -15.695 1.895 -4.281 1 94.12 293 ILE A CA 1
ATOM 2317 C C . ILE A 1 293 ? -15.219 0.708 -5.117 1 94.12 293 ILE A C 1
ATOM 2319 O O . ILE A 1 293 ? -14.242 0.045 -4.766 1 94.12 293 ILE A O 1
ATOM 2323 N N . ALA A 1 294 ? -15.906 0.476 -6.215 1 89.81 294 ALA A N 1
ATOM 2324 C CA . ALA A 1 294 ? -15.555 -0.637 -7.094 1 89.81 294 ALA A CA 1
ATOM 2325 C C . ALA A 1 294 ? -14.164 -0.442 -7.695 1 89.81 294 ALA A C 1
ATOM 2327 O O . ALA A 1 294 ? -13.398 -1.399 -7.832 1 89.81 294 ALA A O 1
ATOM 2328 N N . PHE A 1 295 ? -13.859 0.767 -8.047 1 90.56 295 PHE A N 1
ATOM 2329 C CA . PHE A 1 295 ? -12.531 1.107 -8.555 1 90.56 295 PHE A CA 1
ATOM 2330 C C . PHE A 1 295 ? -11.453 0.775 -7.531 1 90.56 295 PHE A C 1
ATOM 2332 O O . PHE A 1 295 ? -10.477 0.104 -7.848 1 90.56 295 PHE A O 1
ATOM 2339 N N . ILE A 1 296 ? -11.688 1.288 -6.344 1 88.38 296 ILE A N 1
ATOM 2340 C CA . ILE A 1 296 ? -10.695 1.121 -5.293 1 88.38 296 ILE A CA 1
ATOM 2341 C C . ILE A 1 296 ? -10.523 -0.362 -4.969 1 88.38 296 ILE A C 1
ATOM 2343 O O . ILE A 1 296 ? -9.414 -0.831 -4.734 1 88.38 296 ILE A O 1
ATOM 2347 N N . ARG A 1 297 ? -11.539 -1.105 -4.996 1 83.88 297 ARG A N 1
ATOM 2348 C CA . ARG A 1 297 ? -11.477 -2.539 -4.727 1 83.88 297 ARG A CA 1
ATOM 2349 C C . ARG A 1 297 ? -10.547 -3.242 -5.711 1 83.88 297 ARG A C 1
ATOM 2351 O O . ARG A 1 297 ? -9.883 -4.219 -5.359 1 83.88 297 ARG A O 1
ATOM 2358 N N . ASN A 1 298 ? -10.523 -2.783 -6.906 1 81.44 298 ASN A N 1
ATOM 2359 C CA . ASN A 1 298 ? -9.688 -3.42 -7.926 1 81.44 298 ASN A CA 1
ATOM 2360 C C . ASN A 1 298 ? -8.211 -3.113 -7.715 1 81.44 298 ASN A C 1
ATOM 2362 O O . ASN A 1 298 ? -7.344 -3.869 -8.164 1 81.44 298 ASN A O 1
ATOM 2366 N N . PHE A 1 299 ? -7.914 -2.09 -7 1 76 299 PHE A N 1
ATOM 2367 C CA . PHE A 1 299 ? -6.496 -1.771 -6.891 1 76 299 PHE A CA 1
ATOM 2368 C C . PHE A 1 299 ? -6.031 -1.86 -5.441 1 76 299 PHE A C 1
ATOM 2370 O O . PHE A 1 299 ? -4.863 -1.609 -5.145 1 76 299 PHE A O 1
ATOM 2377 N N . THR A 1 300 ? -6.961 -2.281 -4.57 1 73.44 300 THR A N 1
ATOM 2378 C CA . THR A 1 300 ? -6.68 -2.314 -3.141 1 73.44 300 THR A CA 1
ATOM 2379 C C . THR A 1 300 ? -5.68 -3.42 -2.812 1 73.44 300 THR A C 1
ATOM 2381 O O . THR A 1 300 ? -5.035 -3.391 -1.761 1 73.44 300 THR A O 1
ATOM 2384 N N . TYR A 1 301 ? -5.555 -4.277 -3.758 1 75 301 TYR A N 1
ATOM 2385 C CA . TYR A 1 301 ? -4.582 -5.348 -3.564 1 75 301 TYR A CA 1
ATOM 2386 C C . TYR A 1 301 ? -3.189 -4.781 -3.322 1 75 301 TYR A C 1
ATOM 2388 O O . TYR A 1 301 ? -2.389 -5.379 -2.598 1 75 301 TYR A O 1
ATOM 2396 N N . PHE A 1 302 ? -2.98 -3.553 -3.762 1 76.19 302 PHE A N 1
ATOM 2397 C CA . PHE A 1 302 ? -1.684 -2.9 -3.625 1 76.19 302 PHE A CA 1
ATOM 2398 C C . PHE A 1 302 ? -1.609 -2.111 -2.322 1 76.19 302 PHE A C 1
ATOM 2400 O O . PHE A 1 302 ? -0.561 -1.557 -1.986 1 76.19 302 PHE A O 1
ATOM 2407 N N . GLN A 1 303 ? -2.719 -2.145 -1.563 1 83.25 303 GLN A N 1
ATOM 2408 C CA . GLN A 1 303 ? -2.775 -1.176 -0.475 1 83.25 303 GLN A CA 1
ATOM 2409 C C . GLN A 1 303 ? -3.461 -1.768 0.753 1 83.25 303 GLN A C 1
ATOM 2411 O O . GLN A 1 303 ? -3.975 -1.032 1.599 1 83.25 303 GLN A O 1
ATOM 2416 N N . THR A 1 304 ? -3.492 -2.992 0.799 1 87.06 304 THR A N 1
ATOM 2417 C CA . THR A 1 304 ? -4.207 -3.643 1.893 1 87.06 304 THR A CA 1
ATOM 2418 C C . THR A 1 304 ? -3.355 -3.658 3.16 1 87.06 304 THR A C 1
ATOM 2420 O O . THR A 1 304 ? -2.127 -3.734 3.088 1 87.06 304 THR A O 1
ATOM 2423 N N . LEU A 1 305 ? -4.047 -3.586 4.27 1 92.25 305 LEU A N 1
ATOM 2424 C CA . LEU A 1 305 ? -3.408 -3.703 5.574 1 92.25 305 LEU A CA 1
ATOM 2425 C C . LEU A 1 305 ? -3.281 -5.164 5.988 1 92.25 305 LEU A C 1
ATOM 2427 O O . LEU A 1 305 ? -4.172 -5.973 5.715 1 92.25 305 LEU A O 1
ATOM 2431 N N . PRO A 1 306 ? -2.158 -5.465 6.68 1 95.12 306 PRO A N 1
ATOM 2432 C CA . PRO A 1 306 ? -2.123 -6.809 7.262 1 95.12 306 PRO A CA 1
ATOM 2433 C C . PRO A 1 306 ? -3.33 -7.094 8.156 1 95.12 306 PRO A C 1
ATOM 2435 O O . PRO A 1 306 ? -3.779 -6.215 8.891 1 95.12 306 PRO A O 1
ATOM 2438 N N . THR A 1 307 ? -3.83 -8.273 8.07 1 95.81 307 THR A N 1
ATOM 2439 C CA . THR A 1 307 ? -5.074 -8.625 8.75 1 95.81 307 THR A CA 1
ATOM 2440 C C . THR A 1 307 ? -4.922 -8.469 10.258 1 95.81 307 THR A C 1
ATOM 2442 O O . THR A 1 307 ? -5.871 -8.094 10.953 1 95.81 307 THR A O 1
ATOM 2445 N N . TYR A 1 308 ? -3.742 -8.773 10.789 1 96.75 308 TYR A N 1
ATOM 2446 C CA . TYR A 1 308 ? -3.502 -8.602 12.219 1 96.75 308 TYR A CA 1
ATOM 2447 C C . TYR A 1 308 ? -3.75 -7.156 12.641 1 96.75 308 TYR A C 1
ATOM 2449 O O . TYR A 1 308 ? -4.398 -6.906 13.664 1 96.75 308 TYR A O 1
ATOM 2457 N N . ILE A 1 309 ? -3.232 -6.223 11.883 1 97 309 ILE A N 1
ATOM 2458 C CA . ILE A 1 309 ? -3.385 -4.805 12.188 1 97 309 ILE A CA 1
ATOM 2459 C C . ILE A 1 309 ? -4.859 -4.414 12.102 1 97 309 ILE A C 1
ATOM 2461 O O . ILE A 1 309 ? -5.34 -3.602 12.898 1 97 309 ILE A O 1
ATOM 2465 N N . GLN A 1 310 ? -5.531 -4.961 11.109 1 97.06 310 GLN A N 1
ATOM 2466 C CA . GLN A 1 310 ? -6.961 -4.695 10.984 1 97.06 310 GLN A CA 1
ATOM 2467 C C . GLN A 1 310 ? -7.711 -5.125 12.242 1 97.06 310 GLN A C 1
ATOM 2469 O O . GLN A 1 310 ? -8.594 -4.41 12.719 1 97.06 310 GLN A O 1
ATOM 2474 N N . LYS A 1 311 ? -7.375 -6.289 12.758 1 97.5 311 LYS A N 1
ATOM 2475 C CA . LYS A 1 311 ? -8.008 -6.773 13.984 1 97.5 311 LYS A CA 1
ATOM 2476 C C . LYS A 1 311 ? -7.684 -5.871 15.164 1 97.5 311 LYS A C 1
ATOM 2478 O O . LYS A 1 311 ? -8.555 -5.574 15.984 1 97.5 311 LYS A O 1
ATOM 2483 N N . VAL A 1 312 ? -6.445 -5.48 15.258 1 98 312 VAL A N 1
ATOM 2484 C CA . VAL A 1 312 ? -6.023 -4.578 16.328 1 98 312 VAL A CA 1
ATOM 2485 C C . VAL A 1 312 ? -6.852 -3.297 16.266 1 98 312 VAL A C 1
ATOM 2487 O O . VAL A 1 312 ? -7.367 -2.844 17.297 1 98 312 VAL A O 1
ATOM 2490 N N . MET A 1 313 ? -6.992 -2.725 15.109 1 98.19 313 MET A N 1
ATOM 2491 C CA . MET A 1 313 ? -7.738 -1.48 14.938 1 98.19 313 MET A CA 1
ATOM 2492 C C . MET A 1 313 ? -9.219 -1.69 15.234 1 98.19 313 MET A C 1
ATOM 2494 O O . MET A 1 313 ? -9.867 -0.817 15.812 1 98.19 313 MET A O 1
ATOM 2498 N N . ALA A 1 314 ? -9.727 -2.852 14.797 1 98.25 314 ALA A N 1
ATOM 2499 C CA . ALA A 1 314 ? -11.125 -3.162 15.102 1 98.25 314 ALA A CA 1
ATOM 2500 C C . ALA A 1 314 ? -11.367 -3.176 16.609 1 98.25 314 ALA A C 1
ATOM 2502 O O . ALA A 1 314 ? -12.352 -2.611 17.094 1 98.25 314 ALA A O 1
ATOM 2503 N N . CYS A 1 315 ? -10.461 -3.832 17.328 1 98.31 315 CYS A N 1
ATOM 2504 C CA . CYS A 1 315 ? -10.57 -3.906 18.781 1 98.31 315 CYS A CA 1
ATOM 2505 C C . CYS A 1 315 ? -10.492 -2.52 19.406 1 98.31 315 CYS A C 1
ATOM 2507 O O . CYS A 1 315 ? -11.312 -2.168 20.25 1 98.31 315 CYS A O 1
ATOM 2509 N N . LEU A 1 316 ? -9.586 -1.753 18.969 1 98.56 316 LEU A N 1
ATOM 2510 C CA . LEU A 1 316 ? -9.359 -0.427 19.547 1 98.56 316 LEU A CA 1
ATOM 2511 C C . LEU A 1 316 ? -10.555 0.482 19.281 1 98.56 316 LEU A C 1
ATOM 2513 O O . LEU A 1 316 ? -11.055 1.136 20.203 1 98.56 316 LEU A O 1
ATOM 2517 N N . LEU A 1 317 ? -11.039 0.524 18.031 1 98.56 317 LEU A N 1
ATOM 2518 C CA . LEU A 1 317 ? -12.102 1.438 17.641 1 98.56 317 LEU A CA 1
ATOM 2519 C C . LEU A 1 317 ? -13.445 1.01 18.219 1 98.56 317 LEU A C 1
ATOM 2521 O O . LEU A 1 317 ? -14.375 1.812 18.312 1 98.56 317 LEU A O 1
ATOM 2525 N N . SER A 1 318 ? -13.523 -0.245 18.578 1 98.19 318 SER A N 1
ATOM 2526 C CA . SER A 1 318 ? -14.742 -0.745 19.203 1 98.19 318 SER A CA 1
ATOM 2527 C C . SER A 1 318 ? -14.797 -0.397 20.688 1 98.19 318 SER A C 1
ATOM 2529 O O . SER A 1 318 ? -15.859 -0.419 21.297 1 98.19 318 SER A O 1
ATOM 2531 N N . ASP A 1 319 ? -13.664 -0.156 21.297 1 98.06 319 ASP A N 1
ATOM 2532 C CA . ASP A 1 319 ? -13.625 0.202 22.719 1 98.06 319 ASP A CA 1
ATOM 2533 C C . ASP A 1 319 ? -13.969 1.675 22.922 1 98.06 319 ASP A C 1
ATOM 2535 O O . ASP A 1 319 ? -13.156 2.447 23.422 1 98.06 319 ASP A O 1
ATOM 2539 N N . ARG A 1 320 ? -15.203 1.976 22.688 1 97.62 320 ARG A N 1
ATOM 2540 C CA . ARG A 1 320 ? -15.688 3.354 22.688 1 97.62 320 ARG A CA 1
ATOM 2541 C C . ARG A 1 320 ? -15.609 3.957 24.094 1 97.62 320 ARG A C 1
ATOM 2543 O O . ARG A 1 320 ? -15.367 5.156 24.25 1 97.62 320 ARG A O 1
ATOM 2550 N N . ASP A 1 321 ? -15.836 3.156 25.031 1 98.19 321 ASP A N 1
ATOM 2551 C CA . ASP A 1 321 ? -15.773 3.631 26.406 1 98.19 321 ASP A CA 1
ATOM 2552 C C . ASP A 1 321 ? -14.383 4.152 26.75 1 98.19 321 ASP A C 1
ATOM 2554 O O . ASP A 1 321 ? -14.242 5.254 27.281 1 98.19 321 ASP A O 1
ATOM 2558 N N . TRP A 1 322 ? -13.352 3.426 26.469 1 98.62 322 TRP A N 1
ATOM 2559 C CA . TRP A 1 322 ? -11.984 3.834 26.734 1 98.62 322 TRP A CA 1
ATOM 2560 C C . TRP A 1 322 ? -11.602 5.055 25.906 1 98.62 322 TRP A C 1
ATOM 2562 O O . TRP A 1 322 ? -10.945 5.973 26.406 1 98.62 322 TRP A O 1
ATOM 2572 N N . LEU A 1 323 ? -12.039 5.078 24.656 1 98.56 323 LEU A N 1
ATOM 2573 C CA . LEU A 1 323 ? -11.727 6.203 23.781 1 98.56 323 LEU A CA 1
ATOM 2574 C C . LEU A 1 323 ? -12.367 7.484 24.312 1 98.56 323 LEU A C 1
ATOM 2576 O O . LEU A 1 323 ? -11.711 8.523 24.391 1 98.56 323 LEU A O 1
ATOM 2580 N N . ASN A 1 324 ? -13.625 7.398 24.719 1 97.81 324 ASN A N 1
ATOM 2581 C CA . ASN A 1 324 ? -14.406 8.57 25.094 1 97.81 324 ASN A CA 1
ATOM 2582 C C . ASN A 1 324 ? -14.031 9.07 26.484 1 97.81 324 ASN A C 1
ATOM 2584 O O . ASN A 1 324 ? -14.086 10.273 26.766 1 97.81 324 ASN A O 1
ATOM 2588 N N . ASN A 1 325 ? -13.586 8.188 27.297 1 98.38 325 ASN A N 1
ATOM 2589 C CA . ASN A 1 325 ? -13.477 8.57 28.703 1 98.38 325 ASN A CA 1
ATOM 2590 C C . ASN A 1 325 ? -12.031 8.586 29.172 1 98.38 325 ASN A C 1
ATOM 2592 O O . ASN A 1 325 ? -11.719 9.133 30.234 1 98.38 325 ASN A O 1
ATOM 2596 N N . VAL A 1 326 ? -11.156 8.062 28.422 1 98.62 326 VAL A N 1
ATOM 2597 C CA . VAL A 1 326 ? -9.766 8.008 28.844 1 98.62 326 VAL A CA 1
ATOM 2598 C C . VAL A 1 326 ? -8.875 8.641 27.781 1 98.62 326 VAL A C 1
ATOM 2600 O O . VAL A 1 326 ? -8.258 9.688 28.016 1 98.62 326 VAL A O 1
ATOM 2603 N N . TYR A 1 327 ? -8.898 8.125 26.609 1 98.62 327 TYR A N 1
ATOM 2604 C CA . TYR A 1 327 ? -7.93 8.523 25.594 1 98.62 327 TYR A CA 1
ATOM 2605 C C . TYR A 1 327 ? -8.125 9.977 25.188 1 98.62 327 TYR A C 1
ATOM 2607 O O . TYR A 1 327 ? -7.211 10.797 25.328 1 98.62 327 TYR A O 1
ATOM 2615 N N . PHE A 1 328 ? -9.297 10.344 24.656 1 97.94 328 PHE A N 1
ATOM 2616 C CA . PHE A 1 328 ? -9.5 11.664 24.078 1 97.94 328 PHE A CA 1
ATOM 2617 C C . PHE A 1 328 ? -9.414 12.742 25.156 1 97.94 328 PHE A C 1
ATOM 2619 O O . PHE A 1 328 ? -8.742 13.758 24.969 1 97.94 328 PHE A O 1
ATOM 2626 N N . PRO A 1 329 ? -10.039 12.555 26.344 1 97.81 329 PRO A N 1
ATOM 2627 C CA . PRO A 1 329 ? -9.906 13.586 27.359 1 97.81 329 PRO A CA 1
ATOM 2628 C C . PRO A 1 329 ? -8.461 13.812 27.797 1 97.81 329 PRO A C 1
ATOM 2630 O O . PRO A 1 329 ? -8.023 14.953 27.953 1 97.81 329 PRO A O 1
ATOM 2633 N N . THR A 1 330 ? -7.719 12.727 27.969 1 98.38 330 THR A N 1
ATOM 2634 C CA . THR A 1 330 ? -6.316 12.844 28.359 1 98.38 330 THR A CA 1
ATOM 2635 C C . THR A 1 330 ? -5.508 13.516 27.25 1 98.38 330 THR A C 1
ATOM 2637 O O . THR A 1 330 ? -4.672 14.383 27.531 1 98.38 330 THR A O 1
ATOM 2640 N N . ASN A 1 331 ? -5.762 13.109 26.062 1 98 331 ASN A N 1
ATOM 2641 C CA . ASN A 1 331 ? -5.07 13.695 24.922 1 98 331 ASN A CA 1
ATOM 2642 C C . ASN A 1 331 ? -5.316 15.195 24.812 1 98 331 ASN A C 1
ATOM 2644 O O . ASN A 1 331 ? -4.379 15.969 24.625 1 98 331 ASN A O 1
ATOM 2648 N N . HIS A 1 332 ? -6.57 15.641 24.953 1 97.62 332 HIS A N 1
ATOM 2649 C CA . HIS A 1 332 ? -6.914 17.047 24.875 1 97.62 332 HIS A CA 1
ATOM 2650 C C . HIS A 1 332 ? -6.223 17.859 25.969 1 97.62 332 HIS A C 1
ATOM 2652 O O . HIS A 1 332 ? -5.73 18.953 25.719 1 97.62 332 HIS A O 1
ATOM 2658 N N . LYS A 1 333 ? -6.207 17.297 27.094 1 97.44 333 LYS A N 1
ATOM 2659 C CA . LYS A 1 333 ? -5.543 17.953 28.219 1 97.44 333 LYS A CA 1
ATOM 2660 C C . LYS A 1 333 ? -4.055 18.141 27.938 1 97.44 333 LYS A C 1
ATOM 2662 O O . LYS A 1 333 ? -3.518 19.234 28.109 1 97.44 333 LYS A O 1
ATOM 2667 N N . ARG A 1 334 ? -3.396 17.078 27.531 1 97.44 334 ARG A N 1
ATOM 2668 C CA . ARG A 1 334 ? -1.959 17.125 27.281 1 97.44 334 ARG A CA 1
ATOM 2669 C C . ARG A 1 334 ? -1.633 18.031 26.094 1 97.44 334 ARG A C 1
ATOM 2671 O O . ARG A 1 334 ? -0.612 18.719 26.109 1 97.44 334 ARG A O 1
ATOM 2678 N N . LEU A 1 335 ? -2.504 18.016 25.109 1 97.62 335 LEU A N 1
ATOM 2679 C CA . LEU A 1 335 ? -2.332 18.938 23.984 1 97.62 335 LEU A CA 1
ATOM 2680 C C . LEU A 1 335 ? -2.424 20.375 24.438 1 97.62 335 LEU A C 1
ATOM 2682 O O . LEU A 1 335 ? -1.625 21.219 24.016 1 97.62 335 LEU A O 1
ATOM 2686 N N . ARG A 1 336 ? -3.373 20.703 25.297 1 96.25 336 ARG A N 1
ATOM 2687 C CA . ARG A 1 336 ? -3.521 22.047 25.828 1 96.25 336 ARG A CA 1
ATOM 2688 C C . ARG A 1 336 ? -2.268 22.484 26.578 1 96.25 336 ARG A C 1
ATOM 2690 O O . ARG A 1 336 ? -1.812 23.625 26.422 1 96.25 336 ARG A O 1
ATOM 2697 N N . GLU A 1 337 ? -1.747 21.641 27.344 1 95.25 337 GLU A N 1
ATOM 2698 C CA . GLU A 1 337 ? -0.56 21.938 28.125 1 95.25 337 GLU A CA 1
ATOM 2699 C C . GLU A 1 337 ? 0.646 22.203 27.234 1 95.25 337 GLU A C 1
ATOM 2701 O O . GLU A 1 337 ? 1.378 23.188 27.438 1 95.25 337 GLU A O 1
ATOM 2706 N N . ALA A 1 338 ? 0.866 21.344 26.297 1 96 338 ALA A N 1
ATOM 2707 C CA . ALA A 1 338 ? 1.984 21.516 25.375 1 96 338 ALA A CA 1
ATOM 2708 C C . ALA A 1 338 ? 1.822 22.781 24.531 1 96 338 ALA A C 1
ATOM 2710 O O . ALA A 1 338 ? 2.799 23.484 24.281 1 96 338 ALA A O 1
ATOM 2711 N N . HIS A 1 339 ? 0.615 23 24.078 1 97.19 339 HIS A N 1
ATOM 2712 C CA . HIS A 1 339 ? 0.3 24.203 23.328 1 97.19 339 HIS A CA 1
ATOM 2713 C C . HIS A 1 339 ? 0.654 25.453 24.141 1 97.19 339 HIS A C 1
ATOM 2715 O O . HIS A 1 339 ? 1.243 26.406 23.609 1 97.19 339 HIS A O 1
ATOM 2721 N N . LYS A 1 340 ? 0.344 25.438 25.375 1 95.75 340 LYS A N 1
ATOM 2722 C CA . LYS A 1 340 ? 0.596 26.594 26.234 1 95.75 340 LYS A CA 1
ATOM 2723 C C . LYS A 1 340 ? 2.094 26.844 26.391 1 95.75 340 LYS A C 1
ATOM 2725 O O . LYS A 1 340 ? 2.537 28 26.328 1 95.75 340 LYS A O 1
ATOM 2730 N N . VAL A 1 341 ? 2.85 25.828 26.594 1 94.12 341 VAL A N 1
ATOM 2731 C CA . VAL A 1 341 ? 4.297 25.984 26.719 1 94.12 341 VAL A CA 1
ATOM 2732 C C . VAL A 1 341 ? 4.871 26.625 25.469 1 94.12 341 VAL A C 1
ATOM 2734 O O . VAL A 1 341 ? 5.707 27.531 25.547 1 94.12 341 VAL A O 1
ATOM 2737 N N . THR A 1 342 ? 4.434 26.156 24.375 1 97.56 342 THR A N 1
ATOM 2738 C CA . THR A 1 342 ? 4.918 26.641 23.094 1 97.56 342 THR A CA 1
ATOM 2739 C C . THR A 1 342 ? 4.516 28.109 22.875 1 97.56 342 THR A C 1
ATOM 2741 O O . THR A 1 342 ? 5.348 28.938 22.516 1 97.56 342 THR A O 1
ATOM 2744 N N . THR A 1 343 ? 3.281 28.422 23.156 1 97.75 343 THR A N 1
ATOM 2745 C CA . THR A 1 343 ? 2.787 29.766 22.906 1 97.75 343 THR A CA 1
ATOM 2746 C C . THR A 1 343 ? 3.365 30.75 23.922 1 97.75 343 THR A C 1
ATOM 2748 O O . THR A 1 343 ? 3.637 31.906 23.594 1 97.75 343 THR A O 1
ATOM 2751 N N . ASP A 1 344 ? 3.586 30.266 25.156 1 96.5 344 ASP A N 1
ATOM 2752 C CA . ASP A 1 344 ? 4.242 31.109 26.141 1 96.5 344 ASP A CA 1
ATOM 2753 C C . ASP A 1 344 ? 5.641 31.516 25.672 1 96.5 344 ASP A C 1
ATOM 2755 O O . ASP A 1 344 ? 6.039 32.688 25.828 1 96.5 344 ASP A O 1
ATOM 2759 N N . THR A 1 345 ? 6.332 30.625 25.156 1 95.81 345 THR A N 1
ATOM 2760 C CA . THR A 1 345 ? 7.684 30.906 24.672 1 95.81 345 THR A CA 1
ATOM 2761 C C . THR A 1 345 ? 7.645 31.859 23.484 1 95.81 345 THR A C 1
ATOM 2763 O O . THR A 1 345 ? 8.469 32.75 23.375 1 95.81 345 THR A O 1
ATOM 2766 N N . LEU A 1 346 ? 6.762 31.625 22.578 1 98.38 346 LEU A N 1
ATOM 2767 C CA . LEU A 1 346 ? 6.621 32.531 21.438 1 98.38 346 LEU A CA 1
ATOM 2768 C C . LEU A 1 346 ? 6.285 33.938 21.875 1 98.38 346 LEU A C 1
ATOM 2770 O O . LEU A 1 346 ? 6.805 34.906 21.312 1 98.38 346 LEU A O 1
ATOM 2774 N N . ASP A 1 347 ? 5.461 34 22.875 1 98.12 347 ASP A N 1
ATOM 2775 C CA . ASP A 1 347 ? 5.129 35.312 23.453 1 98.12 347 ASP A CA 1
ATOM 2776 C C . ASP A 1 347 ? 6.371 36 24.016 1 98.12 347 ASP A C 1
ATOM 2778 O O . ASP A 1 347 ? 6.602 37.188 23.781 1 98.12 347 ASP A O 1
ATOM 2782 N N . ALA A 1 348 ? 7.098 35.281 24.703 1 96.62 348 ALA A N 1
ATOM 2783 C CA . ALA A 1 348 ? 8.312 35.812 25.312 1 96.62 348 ALA A CA 1
ATOM 2784 C C . ALA A 1 348 ? 9.297 36.281 24.25 1 96.62 348 ALA A C 1
ATOM 2786 O O . ALA A 1 348 ? 10.023 37.25 24.453 1 96.62 348 ALA A O 1
ATOM 2787 N N . MET A 1 349 ? 9.273 35.625 23.109 1 95.69 349 MET A N 1
ATOM 2788 C CA . MET A 1 349 ? 10.172 35.938 22 1 95.69 349 MET A CA 1
ATOM 2789 C C . MET A 1 349 ? 9.625 37.094 21.172 1 95.69 349 MET A C 1
ATOM 2791 O O . MET A 1 349 ? 10.344 37.688 20.344 1 95.69 349 MET A O 1
ATOM 2795 N N . GLY A 1 350 ? 8.359 37.406 21.406 1 97.12 350 GLY A N 1
ATOM 2796 C CA . GLY A 1 350 ? 7.707 38.406 20.562 1 97.12 350 GLY A CA 1
ATOM 2797 C C . GLY A 1 350 ? 7.414 37.906 19.156 1 97.12 350 GLY A C 1
ATOM 2798 O O . GLY A 1 350 ? 7.48 38.688 18.203 1 97.12 350 GLY A O 1
ATOM 2799 N N . VAL A 1 351 ? 7.199 36.688 19 1 98.19 351 VAL A N 1
ATOM 2800 C CA . VAL A 1 351 ? 6.875 36.094 17.703 1 98.19 351 VAL A CA 1
ATOM 2801 C C . VAL A 1 351 ? 5.359 35.906 17.578 1 98.19 351 VAL A C 1
ATOM 2803 O O . VAL A 1 351 ? 4.758 35.125 18.312 1 98.19 351 VAL A O 1
ATOM 2806 N N . PRO A 1 352 ? 4.746 36.656 16.625 1 97.94 352 PRO A N 1
ATOM 2807 C CA . PRO A 1 352 ? 3.312 36.438 16.422 1 97.94 352 PRO A CA 1
ATOM 2808 C C . PRO A 1 352 ? 3 35.031 15.945 1 97.94 352 PRO A C 1
ATOM 2810 O O . PRO A 1 352 ? 3.799 34.406 15.219 1 97.94 352 PRO A O 1
ATOM 2813 N N . TYR A 1 353 ? 1.834 34.5 16.297 1 98.5 353 TYR A N 1
ATOM 2814 C CA . TYR A 1 353 ? 1.396 33.156 15.891 1 98.5 353 TYR A CA 1
ATOM 2815 C C . TYR A 1 353 ? -0.124 33.094 15.812 1 98.5 353 TYR A C 1
ATOM 2817 O O . TYR A 1 353 ? -0.821 33.969 16.312 1 98.5 353 TYR A O 1
ATOM 2825 N N . LEU A 1 354 ? -0.643 32.094 15.117 1 98.19 354 LEU A N 1
ATOM 2826 C CA . LEU A 1 354 ? -2.08 31.844 15.062 1 98.19 354 LEU A CA 1
ATOM 2827 C C . LEU A 1 354 ? -2.531 31.031 16.266 1 98.19 354 LEU A C 1
ATOM 2829 O O . LEU A 1 354 ? -2.156 29.859 16.391 1 98.19 354 LEU A O 1
ATOM 2833 N N . ASN A 1 355 ? -3.309 31.594 17.125 1 97.12 355 ASN A N 1
ATOM 2834 C CA . ASN A 1 355 ? -3.852 30.906 18.281 1 97.12 355 ASN A CA 1
ATOM 2835 C C . ASN A 1 355 ? -5.168 30.203 17.953 1 97.12 355 ASN A C 1
ATOM 2837 O O . ASN A 1 355 ? -6.242 30.703 18.281 1 97.12 355 ASN A O 1
ATOM 2841 N N . ARG A 1 356 ? -5.098 29.047 17.359 1 96.94 356 ARG A N 1
ATOM 2842 C CA . ARG A 1 356 ? -6.242 28.297 16.844 1 96.94 356 ARG A CA 1
ATOM 2843 C C . ARG A 1 356 ? -6.562 27.109 17.75 1 96.94 356 ARG A C 1
ATOM 2845 O O . ARG A 1 356 ? -5.746 26.719 18.594 1 96.94 356 ARG A O 1
ATOM 2852 N N . PRO A 1 357 ? -7.719 26.5 17.609 1 97.12 357 PRO A N 1
ATOM 2853 C CA . PRO A 1 357 ? -8.195 25.578 18.641 1 97.12 357 PRO A CA 1
ATOM 2854 C C . PRO A 1 357 ? -7.805 24.125 18.344 1 97.12 357 PRO A C 1
ATOM 2856 O O . PRO A 1 357 ? -8.086 23.234 19.141 1 97.12 357 PRO A O 1
ATOM 2859 N N . SER A 1 358 ? -7.145 23.781 17.25 1 97.81 358 SER A N 1
ATOM 2860 C CA . SER A 1 358 ? -6.984 22.375 16.875 1 97.81 358 SER A CA 1
ATOM 2861 C C . SER A 1 358 ? -5.602 22.125 16.297 1 97.81 358 SER A C 1
ATOM 2863 O O . SER A 1 358 ? -4.844 23.062 16.031 1 97.81 358 SER A O 1
ATOM 2865 N N . GLY A 1 359 ? -5.344 20.812 16.109 1 97.81 359 GLY A N 1
ATOM 2866 C CA . GLY A 1 359 ? -4.113 20.375 15.477 1 97.81 359 GLY A CA 1
ATOM 2867 C C . GLY A 1 359 ? -3.027 20 16.469 1 97.81 359 GLY A C 1
ATOM 2868 O O . GLY A 1 359 ? -3.293 19.859 17.672 1 97.81 359 GLY A O 1
ATOM 2869 N N . LEU A 1 360 ? -1.894 19.734 15.961 1 98.62 360 LEU A N 1
ATOM 2870 C CA . LEU A 1 360 ? -0.705 19.359 16.719 1 98.62 360 LEU A CA 1
ATOM 2871 C C . LEU A 1 360 ? 0.377 20.438 16.594 1 98.62 360 LEU A C 1
ATOM 2873 O O . LEU A 1 360 ? 1.534 20.188 16.953 1 98.62 360 LEU A O 1
ATOM 2877 N N . TYR A 1 361 ? 0.008 21.609 16.078 1 98.56 361 TYR A N 1
ATOM 2878 C CA . TYR A 1 361 ? 0.995 22.578 15.609 1 98.56 361 TYR A CA 1
ATOM 2879 C C . TYR A 1 361 ? 0.513 24.016 15.852 1 98.56 361 TYR A C 1
ATOM 2881 O O . TYR A 1 361 ? -0.678 24.234 16.078 1 98.56 361 TYR A O 1
ATOM 2889 N N . VAL A 1 362 ? 1.46 24.891 15.836 1 98.5 362 VAL A N 1
ATOM 2890 C CA . VAL A 1 362 ? 1.231 26.328 15.789 1 98.5 362 VAL A CA 1
ATOM 2891 C C . VAL A 1 362 ? 1.939 26.922 14.578 1 98.5 362 VAL A C 1
ATOM 2893 O O . VAL A 1 362 ? 3.068 26.547 14.258 1 98.5 362 VAL A O 1
ATOM 2896 N N . TYR A 1 363 ? 1.201 27.719 13.836 1 98.81 363 TYR A N 1
ATOM 2897 C CA . TYR A 1 363 ? 1.773 28.438 12.703 1 98.81 363 TYR A CA 1
ATOM 2898 C C . TYR A 1 363 ? 2.227 29.828 13.125 1 98.81 363 TYR A C 1
ATOM 2900 O O . TYR A 1 363 ? 1.412 30.656 13.539 1 98.81 363 TYR A O 1
ATOM 2908 N N . ALA A 1 364 ? 3.562 30.109 13.047 1 98.81 364 ALA A N 1
ATOM 2909 C CA . ALA A 1 364 ? 4.145 31.297 13.648 1 98.81 364 ALA A CA 1
ATOM 2910 C C . ALA A 1 364 ? 4.898 32.125 12.617 1 98.81 364 ALA A C 1
ATOM 2912 O O . ALA A 1 364 ? 5.418 31.594 11.641 1 98.81 364 ALA A O 1
ATOM 2913 N N . ASN A 1 365 ? 4.961 33.406 12.875 1 98.62 365 ASN A N 1
ATOM 2914 C CA . ASN A 1 365 ? 5.516 34.375 11.945 1 98.62 365 ASN A CA 1
ATOM 2915 C C . ASN A 1 365 ? 6.938 34.781 12.328 1 98.62 365 ASN A C 1
ATOM 2917 O O . ASN A 1 365 ? 7.141 35.531 13.281 1 98.62 365 ASN A O 1
ATOM 2921 N N . PHE A 1 366 ? 7.953 34.375 11.523 1 98.5 366 PHE A N 1
ATOM 2922 C CA . PHE A 1 366 ? 9.359 34.625 11.828 1 98.5 366 PHE A CA 1
ATOM 2923 C C . PHE A 1 366 ? 9.945 35.656 10.875 1 98.5 366 PHE A C 1
ATOM 2925 O O . PHE A 1 366 ? 11.164 35.719 10.711 1 98.5 366 PHE A O 1
ATOM 2932 N N . LYS A 1 367 ? 9.141 36.438 10.25 1 97.12 367 LYS A N 1
ATOM 2933 C CA . LYS A 1 367 ? 9.562 37.406 9.234 1 97.12 367 LYS A CA 1
ATOM 2934 C C . LYS A 1 367 ? 10.617 38.344 9.781 1 97.12 367 LYS A C 1
ATOM 2936 O O . LYS A 1 367 ? 11.562 38.719 9.078 1 97.12 367 LYS A O 1
ATOM 2941 N N . LYS A 1 368 ? 10.531 38.719 10.992 1 95.69 368 LYS A N 1
ATOM 2942 C CA . LYS A 1 368 ? 11.398 39.75 11.555 1 95.69 368 LYS A CA 1
ATOM 2943 C C . LYS A 1 368 ? 12.836 39.25 11.688 1 95.69 368 LYS A C 1
ATOM 2945 O O . LYS A 1 368 ? 13.766 40.031 11.852 1 95.69 368 LYS A O 1
ATOM 2950 N N . PHE A 1 369 ? 12.992 37.969 11.547 1 96.88 369 PHE A N 1
ATOM 2951 C CA . PHE A 1 369 ? 14.32 37.375 11.688 1 96.88 369 PHE A CA 1
ATOM 2952 C C . PHE A 1 369 ? 14.953 37.156 10.32 1 96.88 369 PHE A C 1
ATOM 2954 O O . PHE A 1 369 ? 16.062 36.625 10.227 1 96.88 369 PHE A O 1
ATOM 2961 N N . MET A 1 370 ? 14.227 37.5 9.305 1 95.88 370 MET A N 1
ATOM 2962 C CA . MET A 1 370 ? 14.711 37.344 7.934 1 95.88 370 MET A CA 1
ATOM 2963 C C . MET A 1 370 ? 15.203 38.688 7.379 1 95.88 370 MET A C 1
ATOM 2965 O O . MET A 1 370 ? 14.57 39.719 7.582 1 95.88 370 MET A O 1
ATOM 2969 N N . PRO A 1 371 ? 16.344 38.625 6.605 1 93.62 371 PRO A N 1
ATOM 2970 C CA . PRO A 1 371 ? 16.812 39.875 5.973 1 93.62 371 PRO A CA 1
ATOM 2971 C C . PRO A 1 371 ? 15.859 40.375 4.891 1 93.62 371 PRO A C 1
ATOM 2973 O O . PRO A 1 371 ? 15.719 41.594 4.707 1 93.62 371 PRO A O 1
ATOM 2976 N N . SER A 1 372 ? 15.289 39.469 4.086 1 94.25 372 SER A N 1
ATOM 2977 C CA . SER A 1 372 ? 14.266 39.75 3.08 1 94.25 372 SER A CA 1
ATOM 2978 C C . SER A 1 372 ? 13.242 38.625 3.012 1 94.25 372 SER A C 1
ATOM 2980 O O . SER A 1 372 ? 13.453 37.531 3.568 1 94.25 372 SER A O 1
ATOM 2982 N N . LEU A 1 373 ? 12.164 38.906 2.398 1 96.06 373 LEU A N 1
ATOM 2983 C CA . LEU A 1 373 ? 11.078 37.938 2.355 1 96.06 373 LEU A CA 1
ATOM 2984 C C . LEU A 1 373 ? 11.102 37.156 1.055 1 96.06 373 LEU A C 1
ATOM 2986 O O . LEU A 1 373 ? 10.102 37.094 0.344 1 96.06 373 LEU A O 1
ATOM 2990 N N . THR A 1 374 ? 12.242 36.5 0.773 1 96.75 374 THR A N 1
ATOM 2991 C CA . THR A 1 374 ? 12.445 35.719 -0.422 1 96.75 374 THR A CA 1
ATOM 2992 C C . THR A 1 374 ? 12.477 34.219 -0.071 1 96.75 374 THR A C 1
ATOM 2994 O O . THR A 1 374 ? 12.602 33.844 1.1 1 96.75 374 THR A O 1
ATOM 2997 N N . LYS A 1 375 ? 12.281 33.438 -1.092 1 96.81 375 LYS A N 1
ATOM 2998 C CA . LYS A 1 375 ? 12.398 32 -0.923 1 96.81 375 LYS A CA 1
ATOM 2999 C C . LYS A 1 375 ? 13.766 31.625 -0.371 1 96.81 375 LYS A C 1
ATOM 3001 O O . LYS A 1 375 ? 13.875 30.75 0.49 1 96.81 375 LYS A O 1
ATOM 3006 N N . GLU A 1 376 ? 14.773 32.219 -0.855 1 96.75 376 GLU A N 1
ATOM 3007 C CA . GLU A 1 376 ? 16.141 31.938 -0.452 1 96.75 376 GLU A CA 1
ATOM 3008 C C . GLU A 1 376 ? 16.359 32.219 1.031 1 96.75 376 GLU A C 1
ATOM 3010 O O . GLU A 1 376 ? 16.953 31.422 1.748 1 96.75 376 GLU A O 1
ATOM 3015 N N . ASP A 1 377 ? 15.852 33.344 1.453 1 96.75 377 ASP A N 1
ATOM 3016 C CA . ASP A 1 377 ? 16.031 33.719 2.85 1 96.75 377 ASP A CA 1
ATOM 3017 C C . ASP A 1 377 ? 15.219 32.812 3.777 1 96.75 377 ASP A C 1
ATOM 3019 O O . ASP A 1 377 ? 15.641 32.531 4.902 1 96.75 377 ASP A O 1
ATOM 3023 N N . GLU A 1 378 ? 14.062 32.469 3.352 1 97.88 378 GLU A N 1
ATOM 3024 C CA . GLU A 1 378 ? 13.281 31.516 4.152 1 97.88 378 GLU A CA 1
ATOM 3025 C C . GLU A 1 378 ? 14 30.188 4.293 1 97.88 378 GLU A C 1
ATOM 3027 O O . GLU A 1 378 ? 14.031 29.594 5.375 1 97.88 378 GLU A O 1
ATOM 3032 N N . MET A 1 379 ? 14.594 29.703 3.195 1 97.56 379 MET A N 1
ATOM 3033 C CA . MET A 1 379 ? 15.352 28.453 3.225 1 97.56 379 MET A CA 1
ATOM 3034 C C . MET A 1 379 ? 16.578 28.578 4.129 1 97.56 379 MET A C 1
ATOM 3036 O O . MET A 1 379 ? 16.922 27.625 4.844 1 97.56 379 MET A O 1
ATOM 3040 N N . ALA A 1 380 ? 17.219 29.688 4.047 1 97.19 380 ALA A N 1
ATOM 3041 C CA . ALA A 1 380 ? 18.359 29.922 4.922 1 97.19 380 ALA A CA 1
ATOM 3042 C C . ALA A 1 380 ? 17.953 29.844 6.391 1 97.19 380 ALA A C 1
ATOM 3044 O O . ALA A 1 380 ? 18.688 29.297 7.219 1 97.19 380 ALA A O 1
ATOM 3045 N N . LEU A 1 381 ? 16.859 30.453 6.699 1 98 381 LEU A N 1
ATOM 3046 C CA . LEU A 1 381 ? 16.344 30.422 8.062 1 98 381 LEU A CA 1
ATOM 3047 C C . LEU A 1 381 ? 16 29 8.477 1 98 381 LEU A C 1
ATOM 3049 O O . LEU A 1 381 ? 16.281 28.594 9.602 1 98 381 LEU A O 1
ATOM 3053 N N . PHE A 1 382 ? 15.406 28.266 7.598 1 98 382 PHE A N 1
ATOM 3054 C CA . PHE A 1 382 ? 15.07 26.859 7.789 1 98 382 PHE A CA 1
AT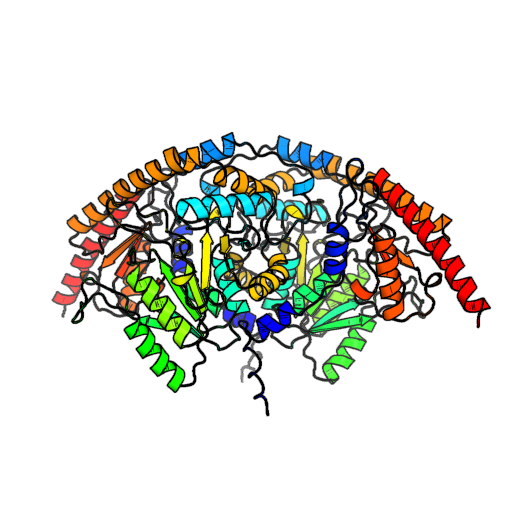OM 3055 C C . PHE A 1 382 ? 16.312 26.047 8.164 1 98 382 PHE A C 1
ATOM 3057 O O . PHE A 1 382 ? 16.312 25.344 9.172 1 98 382 PHE A O 1
ATOM 3064 N N . TYR A 1 383 ? 17.344 26.219 7.418 1 97.69 383 TYR A N 1
ATOM 3065 C CA . TYR A 1 383 ? 18.578 25.484 7.664 1 97.69 383 TYR A CA 1
ATOM 3066 C C . TYR A 1 383 ? 19.25 25.969 8.938 1 97.69 383 TYR A C 1
ATOM 3068 O O . TYR A 1 383 ? 19.844 25.172 9.672 1 97.69 383 TYR A O 1
ATOM 3076 N N . ARG A 1 384 ? 19.172 27.219 9.211 1 97.69 384 ARG A N 1
ATOM 3077 C CA . ARG A 1 384 ? 19.75 27.781 10.438 1 97.69 384 ARG A CA 1
ATOM 3078 C C . ARG A 1 384 ? 19.125 27.125 11.672 1 97.69 384 ARG A C 1
ATOM 3080 O O . ARG A 1 384 ? 19.828 26.734 12.594 1 97.69 384 ARG A O 1
ATOM 3087 N N . PHE A 1 385 ? 17.844 27.047 11.664 1 98.31 385 PHE A N 1
ATOM 3088 C CA . PHE A 1 385 ? 17.141 26.453 12.797 1 98.31 385 PHE A CA 1
ATOM 3089 C C . PHE A 1 385 ? 17.562 25 12.984 1 98.31 385 PHE A C 1
ATOM 3091 O O . PHE A 1 385 ? 17.797 24.562 14.109 1 98.31 385 PHE A O 1
ATOM 3098 N N . ILE A 1 386 ? 17.641 24.203 11.883 1 98 386 ILE A N 1
ATOM 3099 C CA . ILE A 1 386 ? 18.062 22.812 11.961 1 98 386 ILE A CA 1
ATOM 3100 C C . ILE A 1 386 ? 19.484 22.719 12.508 1 98 386 ILE A C 1
ATOM 3102 O O . ILE A 1 386 ? 19.781 21.922 13.391 1 98 386 ILE A O 1
ATOM 3106 N N . ASN A 1 387 ? 20.344 23.547 11.977 1 97.31 387 ASN A N 1
ATOM 3107 C CA . ASN A 1 387 ? 21.734 23.562 12.422 1 97.31 387 ASN A CA 1
ATOM 3108 C C . ASN A 1 387 ? 21.844 23.922 13.898 1 97.31 387 ASN A C 1
ATOM 3110 O O . ASN A 1 387 ? 22.75 23.438 14.586 1 97.31 387 ASN A O 1
ATOM 3114 N N . ASP A 1 388 ? 20.922 24.734 14.312 1 97.75 388 ASP A N 1
ATOM 3115 C CA . ASP A 1 388 ? 20.938 25.156 15.711 1 97.75 388 ASP A CA 1
ATOM 3116 C C . ASP A 1 388 ? 20.172 24.156 16.594 1 97.75 388 ASP A C 1
ATOM 3118 O O . ASP A 1 388 ? 20 24.391 17.781 1 97.75 388 ASP A O 1
ATOM 3122 N N . GLY A 1 389 ? 19.703 23.141 16 1 97.75 389 GLY A N 1
ATOM 3123 C CA . GLY A 1 389 ? 19.266 22 16.797 1 97.75 389 GLY A CA 1
ATOM 3124 C C . GLY A 1 389 ? 17.75 21.859 16.844 1 97.75 389 GLY A C 1
ATOM 3125 O O . GLY A 1 389 ? 17.219 21.125 17.672 1 97.75 389 GLY A O 1
ATOM 3126 N N . VAL A 1 390 ? 17.016 22.547 16.016 1 98.19 390 VAL A N 1
ATOM 3127 C CA . VAL A 1 390 ? 15.555 22.422 16.016 1 98.19 390 VAL A CA 1
ATOM 3128 C C . VAL A 1 390 ? 15.039 22.375 14.57 1 98.19 390 VAL A C 1
ATOM 3130 O O . VAL A 1 390 ? 15.344 23.266 13.773 1 98.19 390 VAL A O 1
ATOM 3133 N N . TYR A 1 391 ? 14.258 21.375 14.242 1 98.38 391 TYR A N 1
ATOM 3134 C CA . TYR A 1 391 ? 13.594 21.297 12.953 1 98.38 391 TYR A CA 1
ATOM 3135 C C . TYR A 1 391 ? 12.156 21.781 13.047 1 98.38 391 TYR A C 1
ATOM 3137 O O . TYR A 1 391 ? 11.336 21.188 13.758 1 98.38 391 TYR A O 1
ATOM 3145 N N . ILE A 1 392 ? 11.82 22.844 12.43 1 98.56 392 ILE A N 1
ATOM 3146 C CA . ILE A 1 392 ? 10.461 23.312 12.195 1 98.56 392 ILE A CA 1
ATOM 3147 C C . ILE A 1 392 ? 10.25 23.562 10.703 1 98.56 392 ILE A C 1
ATOM 3149 O O . ILE A 1 392 ? 11.211 23.812 9.969 1 98.56 392 ILE A O 1
ATOM 3153 N N . ALA A 1 393 ? 9.031 23.469 10.195 1 98.44 393 ALA A N 1
ATOM 3154 C CA . ALA A 1 393 ? 8.773 23.453 8.758 1 98.44 393 ALA A CA 1
ATOM 3155 C C . ALA A 1 393 ? 8.383 24.844 8.258 1 98.44 393 ALA A C 1
ATOM 3157 O O . ALA A 1 393 ? 7.516 25.5 8.844 1 98.44 393 ALA A O 1
ATOM 3158 N N . PRO A 1 394 ? 8.945 25.281 7.168 1 98.25 394 PRO A N 1
ATOM 3159 C CA . PRO A 1 394 ? 8.695 26.625 6.637 1 98.25 394 PRO A CA 1
ATOM 3160 C C . PRO A 1 394 ? 7.438 26.688 5.773 1 98.25 394 PRO A C 1
ATOM 3162 O O . PRO A 1 394 ? 6.949 25.656 5.305 1 98.25 394 PRO A O 1
ATOM 3165 N N . SER A 1 395 ? 6.961 27.859 5.535 1 97.94 395 SER A N 1
ATOM 3166 C CA . SER A 1 395 ? 5.766 28.109 4.73 1 97.94 395 SER A CA 1
ATOM 3167 C C . SER A 1 395 ? 5.902 27.5 3.34 1 97.94 395 SER A C 1
ATOM 3169 O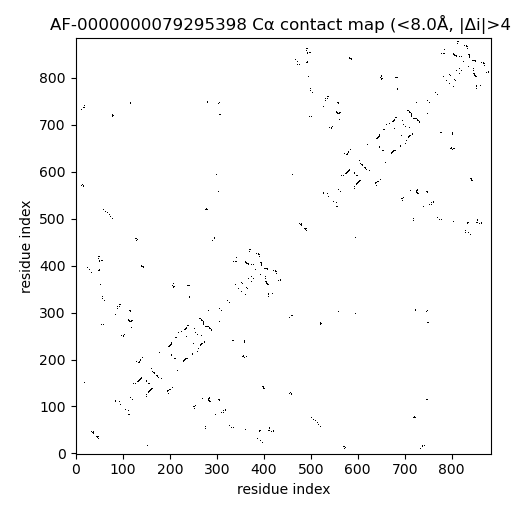 O . SER A 1 395 ? 4.91 27.078 2.742 1 97.94 395 SER A O 1
ATOM 3171 N N . LEU A 1 396 ? 7.121 27.391 2.828 1 96.75 396 LEU A N 1
ATOM 3172 C CA . LEU A 1 396 ? 7.387 26.797 1.523 1 96.75 396 LEU A CA 1
ATOM 3173 C C . LEU A 1 396 ? 6.945 25.344 1.497 1 96.75 396 LEU A C 1
ATOM 3175 O O . LEU A 1 396 ? 6.508 24.844 0.459 1 96.75 396 LEU A O 1
ATOM 3179 N N . ALA A 1 397 ? 7.023 24.656 2.621 1 97 397 ALA A N 1
ATOM 3180 C CA . ALA A 1 397 ? 6.633 23.266 2.725 1 97 397 ALA A CA 1
ATOM 3181 C C . ALA A 1 397 ? 5.113 23.109 2.682 1 97 397 ALA A C 1
ATOM 3183 O O . ALA A 1 397 ? 4.598 22 2.484 1 97 397 ALA A O 1
ATOM 3184 N N . PHE A 1 398 ? 4.402 24.188 2.811 1 98.06 398 PHE A N 1
ATOM 3185 C CA . PHE A 1 398 ? 2.945 24.203 2.83 1 98.06 398 PHE A CA 1
ATOM 3186 C C . PHE A 1 398 ? 2.391 24.969 1.64 1 98.06 398 PHE A C 1
ATOM 3188 O O . PHE A 1 398 ? 1.218 25.359 1.63 1 98.06 398 PHE A O 1
ATOM 3195 N N . PHE A 1 399 ? 3.307 25.312 0.741 1 97.19 399 PHE A N 1
ATOM 3196 C CA . PHE A 1 399 ? 2.984 25.922 -0.544 1 97.19 399 PHE A CA 1
ATOM 3197 C C . PHE A 1 399 ? 2.25 27.234 -0.348 1 97.19 399 PHE A C 1
ATOM 3199 O O . PHE A 1 399 ? 1.316 27.547 -1.089 1 97.19 399 PHE A O 1
ATOM 3206 N N . ALA A 1 400 ? 2.625 27.891 0.647 1 97.31 400 ALA A N 1
ATOM 3207 C CA . ALA A 1 400 ? 2.115 29.25 0.881 1 97.31 400 ALA A CA 1
ATOM 3208 C C . ALA A 1 400 ? 2.787 30.25 -0.045 1 97.31 400 ALA A C 1
ATOM 3210 O O . ALA A 1 400 ? 3.945 30.078 -0.43 1 97.31 400 ALA A O 1
ATOM 3211 N N . ASP A 1 401 ? 2.033 31.25 -0.355 1 96.06 401 ASP A N 1
ATOM 3212 C CA . ASP A 1 401 ? 2.598 32.375 -1.123 1 96.06 401 ASP A CA 1
ATOM 3213 C C . ASP A 1 401 ? 3.309 33.344 -0.21 1 96.06 401 ASP A C 1
ATOM 3215 O O . ASP A 1 401 ? 4.289 34 -0.613 1 96.06 401 ASP A O 1
ATOM 3219 N N . GLU A 1 402 ? 2.844 33.469 0.933 1 95.81 402 GLU A N 1
ATOM 3220 C CA . GLU A 1 402 ? 3.457 34.312 1.943 1 95.81 402 GLU A CA 1
ATOM 3221 C C . GLU A 1 402 ? 4.633 33.625 2.619 1 95.81 402 GLU A C 1
ATOM 3223 O O . GLU A 1 402 ? 4.488 32.5 3.133 1 95.81 402 GLU A O 1
ATOM 3228 N N . ARG A 1 403 ? 5.863 34.312 2.662 1 97.25 403 ARG A N 1
ATOM 3229 C CA . ARG A 1 403 ? 7.074 33.75 3.23 1 97.25 403 ARG A CA 1
ATOM 3230 C C . ARG A 1 403 ? 7.219 34.125 4.703 1 97.25 403 ARG A C 1
ATOM 3232 O O . ARG A 1 403 ? 6.602 35.062 5.176 1 97.25 403 ARG A O 1
ATOM 3239 N N . GLY A 1 404 ? 7.988 33.312 5.398 1 97.88 404 GLY A N 1
ATOM 3240 C CA . GLY A 1 404 ? 8.406 33.688 6.738 1 97.88 404 GLY A CA 1
ATOM 3241 C C . GLY A 1 404 ? 7.594 33 7.824 1 97.88 404 GLY A C 1
ATOM 3242 O O . GLY A 1 404 ? 7.93 33.094 9.008 1 97.88 404 GLY A O 1
ATOM 3243 N N . TRP A 1 405 ? 6.578 32.281 7.441 1 98.5 405 TRP A N 1
ATOM 3244 C CA . TRP A 1 405 ? 5.812 31.516 8.406 1 98.5 405 TRP A CA 1
ATOM 3245 C C . TRP A 1 405 ? 6.414 30.125 8.57 1 98.5 405 TRP A C 1
ATOM 3247 O O . TRP A 1 405 ? 6.941 29.547 7.617 1 98.5 405 TRP A O 1
ATOM 3257 N N . PHE A 1 406 ? 6.402 29.609 9.812 1 98.75 406 PHE A N 1
ATOM 3258 C CA . PHE A 1 406 ? 6.863 28.266 10.125 1 98.75 406 PHE A CA 1
ATOM 3259 C C . PHE A 1 406 ? 5.836 27.531 10.977 1 98.75 406 PHE A C 1
ATOM 3261 O O . PHE A 1 406 ? 5.195 28.125 11.844 1 98.75 406 PHE A O 1
ATOM 3268 N N . ARG A 1 407 ? 5.648 26.281 10.719 1 98.81 407 ARG A N 1
ATOM 3269 C CA . ARG A 1 407 ? 4.82 25.422 11.555 1 98.81 407 ARG A CA 1
ATOM 3270 C C . ARG A 1 407 ? 5.656 24.734 12.633 1 98.81 407 ARG A C 1
ATOM 3272 O O . ARG A 1 407 ? 6.672 24.109 12.328 1 98.81 407 ARG A O 1
ATOM 3279 N N . ILE A 1 408 ? 5.227 24.844 13.859 1 98.75 408 ILE A N 1
ATOM 3280 C CA . ILE A 1 408 ? 5.898 24.25 15.008 1 98.75 408 ILE A CA 1
ATOM 3281 C C . ILE A 1 408 ? 5.012 23.172 15.617 1 98.75 408 ILE A C 1
ATOM 3283 O O . ILE A 1 408 ? 3.908 23.453 16.094 1 98.75 408 ILE A O 1
ATOM 3287 N N . ILE A 1 409 ? 5.484 21.969 15.625 1 98.62 409 ILE A N 1
ATOM 3288 C CA . ILE A 1 409 ? 4.758 20.875 16.25 1 98.62 409 ILE A CA 1
ATOM 3289 C C . ILE A 1 409 ? 4.977 20.906 17.766 1 98.62 409 ILE A C 1
ATOM 3291 O O . ILE A 1 409 ? 6.113 20.844 18.234 1 98.62 409 ILE A O 1
ATOM 3295 N N . PHE A 1 410 ? 3.9 20.953 18.5 1 98.19 410 PHE A N 1
ATOM 3296 C CA . PHE A 1 410 ? 4.066 21.078 19.953 1 98.19 410 PHE A CA 1
ATOM 3297 C C . PHE A 1 410 ? 3.709 19.766 20.641 1 98.19 410 PHE A C 1
ATOM 3299 O O . PHE A 1 410 ? 3.934 19.625 21.844 1 98.19 410 PHE A O 1
ATOM 3306 N N . SER A 1 411 ? 3.162 18.781 19.922 1 98.06 411 SER A N 1
ATOM 3307 C CA . SER A 1 411 ? 2.691 17.531 20.5 1 98.06 411 SER A CA 1
ATOM 3308 C C . SER A 1 411 ? 3.846 16.562 20.734 1 98.06 411 SER A C 1
ATOM 3310 O O . SER A 1 411 ? 3.846 15.445 20.219 1 98.06 411 SER A O 1
ATOM 3312 N N . ARG A 1 412 ? 4.785 16.953 21.516 1 95.62 412 ARG A N 1
ATOM 3313 C CA . ARG A 1 412 ? 5.965 16.219 21.969 1 95.62 412 ARG A CA 1
ATOM 3314 C C . ARG A 1 412 ? 6.062 16.234 23.484 1 95.62 412 ARG A C 1
ATOM 3316 O O . ARG A 1 412 ? 5.414 17.031 24.156 1 95.62 412 ARG A O 1
ATOM 3323 N N . PRO A 1 413 ? 6.879 15.312 23.984 1 92.31 413 PRO A N 1
ATOM 3324 C CA . PRO A 1 413 ? 7.094 15.375 25.438 1 92.31 413 PRO A CA 1
ATOM 3325 C C . PRO A 1 413 ? 7.516 16.766 25.906 1 92.31 413 PRO A C 1
ATOM 3327 O O . PRO A 1 413 ? 8.297 17.438 25.234 1 92.31 413 PRO A O 1
ATOM 3330 N N . PHE A 1 414 ? 7.09 17.109 27.047 1 91.44 414 PHE A N 1
ATOM 3331 C CA . PHE A 1 414 ? 7.207 18.484 27.547 1 91.44 414 PHE A CA 1
ATOM 3332 C C . PHE A 1 414 ? 8.672 18.891 27.656 1 91.44 414 PHE A C 1
ATOM 3334 O O . PHE A 1 414 ? 9.031 20.016 27.297 1 91.44 414 PHE A O 1
ATOM 3341 N N . ASP A 1 415 ? 9.469 18.047 28.109 1 92.62 415 ASP A N 1
ATOM 3342 C CA . ASP A 1 415 ? 10.891 18.359 28.281 1 92.62 415 ASP A CA 1
ATOM 3343 C C . ASP A 1 415 ? 11.547 18.641 26.938 1 92.62 415 ASP A C 1
ATOM 3345 O O . ASP A 1 415 ? 12.383 19.547 26.812 1 92.62 415 ASP A O 1
ATOM 3349 N N . GLU A 1 416 ? 11.18 17.922 25.969 1 94.12 416 GLU A N 1
ATOM 3350 C CA . GLU A 1 416 ? 11.719 18.109 24.625 1 94.12 416 GLU A CA 1
ATOM 3351 C C . GLU A 1 416 ? 11.273 19.453 24.047 1 94.12 416 GLU A C 1
ATOM 3353 O O . GLU A 1 416 ? 12.055 20.156 23.406 1 94.12 416 GLU A O 1
ATOM 3358 N N . VAL A 1 417 ? 10.039 19.781 24.281 1 95.25 417 VAL A N 1
ATOM 3359 C CA . VAL A 1 417 ? 9.492 21.047 23.766 1 95.25 417 VAL A CA 1
ATOM 3360 C C . VAL A 1 417 ? 10.211 22.219 24.422 1 95.25 417 VAL A C 1
ATOM 3362 O O . VAL A 1 417 ? 10.578 23.188 23.75 1 95.25 417 VAL A O 1
ATOM 3365 N N . LYS A 1 418 ? 10.438 22.109 25.656 1 95.38 418 LYS A N 1
ATOM 3366 C CA . LYS A 1 418 ? 11.102 23.172 26.391 1 95.38 418 LYS A CA 1
ATOM 3367 C C . LYS A 1 418 ? 12.516 23.406 25.844 1 95.38 418 LYS A C 1
ATOM 3369 O O . LYS A 1 418 ? 12.922 24.547 25.609 1 95.38 418 LYS A O 1
ATOM 3374 N N . ILE A 1 419 ? 13.227 22.312 25.688 1 97.06 419 ILE A N 1
ATOM 3375 C CA . ILE A 1 419 ? 14.586 22.406 25.172 1 97.06 419 ILE A CA 1
ATOM 3376 C C . ILE A 1 419 ? 14.57 22.984 23.766 1 97.06 419 ILE A C 1
ATOM 3378 O O . ILE A 1 419 ? 15.336 23.906 23.469 1 97.06 419 ILE A O 1
ATOM 3382 N N . ALA A 1 420 ? 13.727 22.516 22.953 1 97.81 420 ALA A N 1
ATOM 3383 C CA . ALA A 1 420 ? 13.648 22.953 21.562 1 97.81 420 ALA A CA 1
ATOM 3384 C C . ALA A 1 420 ? 13.297 24.422 21.469 1 97.81 420 ALA A C 1
ATOM 3386 O O . ALA A 1 420 ? 13.906 25.156 20.688 1 97.81 420 ALA A O 1
ATOM 3387 N N . MET A 1 421 ? 12.336 24.812 22.219 1 97.31 421 MET A N 1
ATOM 3388 C CA . MET A 1 421 ? 11.906 26.203 22.188 1 97.31 421 MET A CA 1
ATOM 3389 C C . MET A 1 421 ? 12.992 27.125 22.734 1 97.31 421 MET A C 1
ATOM 3391 O O . MET A 1 421 ? 13.141 28.266 22.281 1 97.31 421 MET A O 1
ATOM 3395 N N . GLY A 1 422 ? 13.688 26.656 23.703 1 97.38 422 GLY A N 1
ATOM 3396 C CA . GLY A 1 422 ? 14.852 27.391 24.172 1 97.38 422 GLY A CA 1
ATOM 3397 C C . GLY A 1 422 ? 15.906 27.594 23.094 1 97.38 422 GLY A C 1
ATOM 3398 O O . GLY A 1 422 ? 16.453 28.688 22.953 1 97.38 422 GLY A O 1
ATOM 3399 N N . ARG A 1 423 ? 16.188 26.578 22.406 1 97.94 423 ARG A N 1
ATOM 3400 C CA . ARG A 1 423 ? 17.156 26.656 21.312 1 97.94 423 ARG A CA 1
ATOM 3401 C C . ARG A 1 423 ? 16.672 27.625 20.234 1 97.94 423 ARG A C 1
ATOM 3403 O O . ARG A 1 423 ? 17.453 28.375 19.672 1 97.94 423 ARG A O 1
ATOM 3410 N N . LEU A 1 424 ? 15.43 27.531 19.969 1 98.12 424 LEU A N 1
ATOM 3411 C CA . LEU A 1 424 ? 14.836 28.422 18.984 1 98.12 424 LEU A CA 1
ATOM 3412 C C . LEU A 1 424 ? 14.984 29.875 19.406 1 98.12 424 LEU A C 1
ATOM 3414 O O . LEU A 1 424 ? 15.328 30.734 18.594 1 98.12 424 LEU A O 1
ATOM 3418 N N . ALA A 1 425 ? 14.711 30.125 20.625 1 97.75 425 ALA A N 1
ATOM 3419 C CA . ALA A 1 425 ? 14.828 31.469 21.156 1 97.75 425 ALA A CA 1
ATOM 3420 C C . ALA A 1 425 ? 16.266 31.984 21.047 1 97.75 425 ALA A C 1
ATOM 3422 O O . ALA A 1 425 ? 16.484 33.125 20.672 1 97.75 425 ALA A O 1
ATOM 3423 N N . LYS A 1 426 ? 17.156 31.156 21.359 1 97.75 426 LYS A N 1
ATOM 3424 C CA . LYS A 1 426 ? 18.578 31.516 21.266 1 97.75 426 LYS A CA 1
ATOM 3425 C C . LYS A 1 426 ? 18.969 31.828 19.828 1 97.75 426 LYS A C 1
ATOM 3427 O O . LYS A 1 426 ? 19.703 32.781 19.562 1 97.75 426 LYS A O 1
ATOM 3432 N N . SER A 1 427 ? 18.531 30.984 18.984 1 97.69 427 SER A N 1
ATOM 3433 C CA . SER A 1 427 ? 18.812 31.172 17.562 1 97.69 427 SER A CA 1
ATOM 3434 C C . SER A 1 427 ? 18.266 32.5 17.062 1 97.69 427 SER A C 1
ATOM 3436 O O . SER A 1 427 ? 18.938 33.219 16.344 1 97.69 427 SER A O 1
ATOM 3438 N N . CYS A 1 428 ? 17.094 32.781 17.438 1 97.12 428 CYS A N 1
ATOM 3439 C CA . CYS A 1 428 ? 16.438 34 17.016 1 97.12 428 CYS A CA 1
ATOM 3440 C C . CYS A 1 428 ? 17.156 35.219 17.562 1 97.12 428 CYS A C 1
ATOM 3442 O O . CYS A 1 428 ? 17.297 36.25 16.875 1 97.12 428 CYS A O 1
ATOM 3444 N N . LYS A 1 429 ? 17.578 35.125 18.75 1 96.31 429 LYS A N 1
ATOM 3445 C CA . LYS A 1 429 ? 18.344 36.219 19.344 1 96.31 429 LYS A CA 1
ATOM 3446 C C . LYS A 1 429 ? 19.641 36.469 18.578 1 96.31 429 LYS A C 1
ATOM 3448 O O . LYS A 1 429 ? 19.984 37.625 18.312 1 96.31 429 LYS A O 1
ATOM 3453 N N . ALA A 1 430 ? 20.25 35.438 18.281 1 96.38 430 ALA A N 1
ATOM 3454 C CA . ALA A 1 430 ? 21.484 35.562 17.516 1 96.38 430 ALA A CA 1
ATOM 3455 C C . ALA A 1 430 ? 21.234 36.188 16.141 1 96.38 430 ALA A C 1
ATOM 3457 O O . ALA A 1 430 ? 22.031 36.969 15.664 1 96.38 430 ALA A O 1
ATOM 3458 N N . LEU A 1 431 ? 20.219 35.781 15.555 1 95.5 431 LEU A N 1
ATOM 3459 C CA . LEU A 1 431 ? 19.859 36.25 14.227 1 95.5 431 LEU A CA 1
ATOM 3460 C C . LEU A 1 431 ? 19.578 37.75 14.258 1 95.5 431 LEU A C 1
ATOM 3462 O O . LEU A 1 431 ? 19.953 38.469 13.328 1 95.5 431 LEU A O 1
ATOM 3466 N N . LEU A 1 432 ? 18.938 38.219 15.281 1 93.5 432 LEU A N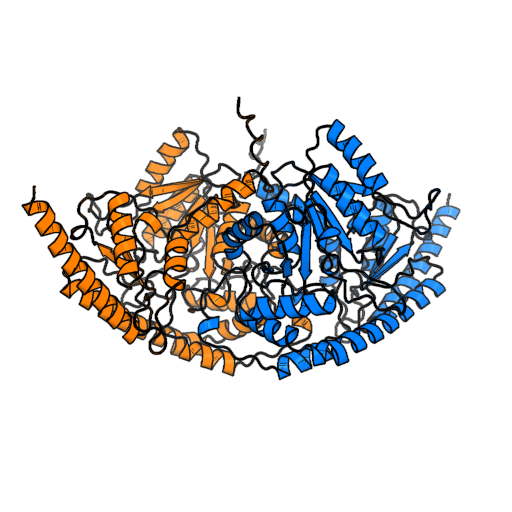 1
ATOM 3467 C CA . LEU A 1 432 ? 18.672 39.625 15.414 1 93.5 432 LEU A CA 1
ATOM 3468 C C . LEU A 1 432 ? 19.969 40.406 15.547 1 93.5 432 LEU A C 1
ATOM 3470 O O . LEU A 1 432 ? 20.094 41.5 14.977 1 93.5 432 LEU A O 1
ATOM 3474 N N . GLU A 1 433 ? 20.859 39.906 16.281 1 93 433 GLU A N 1
ATOM 3475 C CA . GLU A 1 433 ? 22.156 40.531 16.438 1 93 433 GLU A CA 1
ATOM 3476 C C . GLU A 1 433 ? 22.922 40.562 15.117 1 93 433 GLU A C 1
ATOM 3478 O O . GLU A 1 433 ? 23.578 41.562 14.789 1 93 433 GLU A O 1
ATOM 3483 N N . GLU A 1 434 ? 22.828 39.5 14.406 1 91.62 434 GLU A N 1
ATOM 3484 C CA . GLU A 1 434 ? 23.516 39.375 13.117 1 91.62 434 GLU A CA 1
ATOM 3485 C C . GLU A 1 434 ? 22.906 40.344 12.102 1 91.62 434 GLU A C 1
ATOM 3487 O O . GLU A 1 434 ? 23.641 40.969 11.328 1 91.62 434 GLU A O 1
ATOM 3492 N N . ASN A 1 435 ? 21.625 40.438 12.078 1 88.25 435 ASN A N 1
ATOM 3493 C CA . ASN A 1 435 ? 20.953 41.312 11.133 1 88.25 435 ASN A CA 1
ATOM 3494 C C . ASN A 1 435 ? 21.203 42.781 11.445 1 88.25 435 ASN A C 1
ATOM 3496 O O . ASN A 1 435 ? 21.281 43.625 10.539 1 88.25 435 ASN A O 1
ATOM 3500 N N . LYS A 1 436 ? 21.438 43.094 12.703 1 84.5 436 LYS A N 1
ATOM 3501 C CA . LYS A 1 436 ? 21.781 44.469 13.102 1 84.5 436 LYS A CA 1
ATOM 3502 C C . LYS A 1 436 ? 23.188 44.844 12.633 1 84.5 436 LYS A C 1
ATOM 3504 O O . LYS A 1 436 ? 23.438 45.969 12.242 1 84.5 436 LYS A O 1
ATOM 3509 N N . LYS A 1 437 ? 24 43.938 12.734 1 78.5 437 LYS A N 1
ATOM 3510 C CA . LYS A 1 437 ? 25.375 44.188 12.305 1 78.5 437 LYS A CA 1
ATOM 3511 C C . LYS A 1 437 ? 25.453 44.375 10.797 1 78.5 437 LYS A C 1
ATOM 3513 O O . LYS A 1 437 ? 26.266 45.188 10.312 1 78.5 437 LYS A O 1
ATOM 3518 N N . LEU A 1 438 ? 24.578 43.719 10.039 1 75.56 438 LEU A N 1
ATOM 3519 C CA . LEU A 1 438 ? 24.562 43.812 8.586 1 75.56 438 LEU A CA 1
ATOM 3520 C C . LEU A 1 438 ? 23.953 45.156 8.133 1 75.56 438 LEU A C 1
ATOM 3522 O O . LEU A 1 438 ? 24.406 45.75 7.164 1 75.56 438 LEU A O 1
ATOM 3526 N N . SER A 1 439 ? 23 45.656 8.844 1 77.94 439 SER A N 1
ATOM 3527 C CA . SER A 1 439 ? 22.328 46.906 8.516 1 77.94 439 SER A CA 1
ATOM 3528 C C . SER A 1 439 ? 23.219 48.094 8.875 1 77.94 439 SER A C 1
ATOM 3530 O O . SER A 1 439 ? 23.172 49.125 8.203 1 77.94 439 SER A O 1
ATOM 3532 N N . SER A 1 440 ? 24.078 47.844 9.914 1 73.06 440 SER A N 1
ATOM 3533 C CA . SER A 1 440 ? 24.969 48.938 10.305 1 73.06 440 SER A CA 1
ATOM 3534 C C . SER A 1 440 ? 26.156 49.031 9.352 1 73.06 440 SER A C 1
ATOM 3536 O O . SER A 1 440 ? 26.797 50.094 9.273 1 73.06 440 SER A O 1
ATOM 3538 N N . LYS A 1 441 ? 26.438 48 8.727 1 68.88 441 LYS A N 1
ATOM 3539 C CA . LYS A 1 441 ? 27.562 48.031 7.793 1 68.88 441 LYS A CA 1
ATOM 3540 C C . LYS A 1 441 ? 27.141 48.594 6.438 1 68.88 441 LYS A C 1
ATOM 3542 O O . LYS A 1 441 ? 27.969 48.875 5.578 1 68.88 441 LYS A O 1
ATOM 3547 N N . LEU A 1 442 ? 25.734 48.781 6.176 1 53.91 442 LEU A N 1
ATOM 3548 C CA . LEU A 1 442 ? 25.234 49.406 4.957 1 53.91 442 LEU A CA 1
ATOM 3549 C C . LEU A 1 442 ? 24.953 50.875 5.184 1 53.91 442 LEU A C 1
ATOM 3551 O O . LEU A 1 442 ? 25.141 51.719 4.281 1 53.91 442 LEU A O 1
ATOM 3555 N N . MET B 1 1 ? -40.344 11.93 -30.25 1 21.41 1 MET B N 1
ATOM 3556 C CA . MET B 1 1 ? -38.906 12.188 -30.406 1 21.41 1 MET B CA 1
ATOM 3557 C C . MET B 1 1 ? -38.188 12.141 -29.062 1 21.41 1 MET B C 1
ATOM 3559 O O . MET B 1 1 ? -38.312 13.062 -28.266 1 21.41 1 MET B O 1
ATOM 3563 N N . ALA B 1 2 ? -38.031 11.039 -28.453 1 25.98 2 ALA B N 1
ATOM 3564 C CA . ALA B 1 2 ? -37.75 10.805 -27.031 1 25.98 2 ALA B CA 1
ATOM 3565 C C . ALA B 1 2 ? -36.406 11.414 -26.625 1 25.98 2 ALA B C 1
ATOM 3567 O O . ALA B 1 2 ? -35.375 11.117 -27.234 1 25.98 2 ALA B O 1
ATOM 3568 N N . GLY B 1 3 ? -36.312 12.57 -26.203 1 28.77 3 GLY B N 1
ATOM 3569 C CA . GLY B 1 3 ? -35.094 13.359 -26.109 1 28.77 3 GLY B CA 1
ATOM 3570 C C . GLY B 1 3 ? -33.969 12.656 -25.344 1 28.77 3 GLY B C 1
ATOM 3571 O O . GLY B 1 3 ? -34.219 12.047 -24.312 1 28.77 3 GLY B O 1
ATOM 3572 N N . SER B 1 4 ? -32.875 12.18 -25.938 1 30.91 4 SER B N 1
ATOM 3573 C CA . SER B 1 4 ? -31.734 11.375 -25.531 1 30.91 4 SER B CA 1
ATOM 3574 C C . SER B 1 4 ? -31.125 11.898 -24.234 1 30.91 4 SER B C 1
ATOM 3576 O O . SER B 1 4 ? -30.828 13.086 -24.125 1 30.91 4 SER B O 1
ATOM 3578 N N . VAL B 1 5 ? -31.531 11.477 -23.109 1 34.38 5 VAL B N 1
ATOM 3579 C CA . VAL B 1 5 ? -30.922 11.867 -21.844 1 34.38 5 VAL B CA 1
ATOM 3580 C C . VAL B 1 5 ? -29.406 12.016 -22.031 1 34.38 5 VAL B C 1
ATOM 3582 O O . VAL B 1 5 ? -28.75 11.125 -22.578 1 34.38 5 VAL B O 1
ATOM 3585 N N . PRO B 1 6 ? -28.797 13.07 -22.172 1 39.62 6 PRO B N 1
ATOM 3586 C CA . PRO B 1 6 ? -27.359 13.18 -22.391 1 39.62 6 PRO B CA 1
ATOM 3587 C C . PRO B 1 6 ? -26.562 12.148 -21.594 1 39.62 6 PRO B C 1
ATOM 3589 O O . PRO B 1 6 ? -26.953 11.773 -20.5 1 39.62 6 PRO B O 1
ATOM 3592 N N . PRO B 1 7 ? -25.781 11.148 -22 1 40.91 7 PRO B N 1
ATOM 3593 C CA . PRO B 1 7 ? -25.172 10.031 -21.281 1 40.91 7 PRO B CA 1
ATOM 3594 C C . PRO B 1 7 ? -24.594 10.438 -19.922 1 40.91 7 PRO B C 1
ATOM 3596 O O . PRO B 1 7 ? -23.984 11.508 -19.797 1 40.91 7 PRO B O 1
ATOM 3599 N N . GLU B 1 8 ? -25.125 10.297 -18.75 1 50.09 8 GLU B N 1
ATOM 3600 C CA . GLU B 1 8 ? -24.781 10.602 -17.359 1 50.09 8 GLU B CA 1
ATOM 3601 C C . GLU B 1 8 ? -23.281 10.555 -17.141 1 50.09 8 GLU B C 1
ATOM 3603 O O . GLU B 1 8 ? -22.625 9.547 -17.438 1 50.09 8 GLU B O 1
ATOM 3608 N N . MET B 1 9 ? -22.484 11.656 -17.344 1 61.38 9 MET B N 1
ATOM 3609 C CA . MET B 1 9 ? -21.047 11.883 -17.281 1 61.38 9 MET B CA 1
ATOM 3610 C C . MET B 1 9 ? -20.422 11.125 -16.125 1 61.38 9 MET B C 1
ATOM 3612 O O . MET B 1 9 ? -20.891 11.195 -14.992 1 61.38 9 MET B O 1
ATOM 3616 N N . SER B 1 10 ? -19.578 10.125 -16.312 1 81.44 10 SER B N 1
ATOM 3617 C CA . SER B 1 10 ? -18.859 9.312 -15.336 1 81.44 10 SER B CA 1
ATOM 3618 C C . SER B 1 10 ? -18.25 10.188 -14.242 1 81.44 10 SER B C 1
ATOM 3620 O O . SER B 1 10 ? -17.734 11.266 -14.531 1 81.44 10 SER B O 1
ATOM 3622 N N . THR B 1 11 ? -18.531 9.836 -13.039 1 93.19 11 THR B N 1
ATOM 3623 C CA . THR B 1 11 ? -17.906 10.516 -11.914 1 93.19 11 THR B CA 1
ATOM 3624 C C . THR B 1 11 ? -16.422 10.188 -11.852 1 93.19 11 THR B C 1
ATOM 3626 O O . THR B 1 11 ? -15.656 10.844 -11.133 1 93.19 11 THR B O 1
ATOM 3629 N N . LEU B 1 12 ? -16 9.188 -12.703 1 95.06 12 LEU B N 1
ATOM 3630 C CA . LEU B 1 12 ? -14.594 8.797 -12.742 1 95.06 12 LEU B CA 1
ATOM 3631 C C . LEU B 1 12 ? -13.891 9.445 -13.93 1 95.06 12 LEU B C 1
ATOM 3633 O O . LEU B 1 12 ? -14.539 9.906 -14.867 1 95.06 12 LEU B O 1
ATOM 3637 N N . GLY B 1 13 ? -12.609 9.578 -13.852 1 94.56 13 GLY B N 1
ATOM 3638 C CA . GLY B 1 13 ? -11.805 9.828 -15.039 1 94.56 13 GLY B CA 1
ATOM 3639 C C . GLY B 1 13 ? -11.742 8.641 -15.977 1 94.56 13 GLY B C 1
ATOM 3640 O O . GLY B 1 13 ? -12.227 7.555 -15.648 1 94.56 13 GLY B O 1
ATOM 3641 N N . LYS B 1 14 ? -11.102 8.836 -17.109 1 94.12 14 LYS B N 1
ATOM 3642 C CA . LYS B 1 14 ? -10.953 7.758 -18.094 1 94.12 14 LYS B CA 1
ATOM 3643 C C . LYS B 1 14 ? -10.141 6.602 -17.516 1 94.12 14 LYS B C 1
ATOM 3645 O O . LYS B 1 14 ? -10.469 5.434 -17.734 1 94.12 14 LYS B O 1
ATOM 3650 N N . ARG B 1 15 ? -9.094 6.926 -16.828 1 92.38 15 ARG B N 1
ATOM 3651 C CA . ARG B 1 15 ? -8.266 5.91 -16.188 1 92.38 15 ARG B CA 1
ATOM 3652 C C . ARG B 1 15 ? -9.062 5.145 -15.133 1 92.38 15 ARG B C 1
ATOM 3654 O O . ARG B 1 15 ? -8.969 3.92 -15.047 1 92.38 15 ARG B O 1
ATOM 3661 N N . GLY B 1 16 ? -9.828 5.902 -14.344 1 91.19 16 GLY B N 1
ATOM 3662 C CA . GLY B 1 16 ? -10.688 5.262 -13.367 1 91.19 16 GLY B CA 1
ATOM 3663 C C . GLY B 1 16 ? -11.68 4.297 -13.984 1 91.19 16 GLY B C 1
ATOM 3664 O O . GLY B 1 16 ? -11.867 3.182 -13.492 1 91.19 16 GLY B O 1
ATOM 3665 N N . ASP B 1 17 ? -12.203 4.707 -15.055 1 92.62 17 ASP B N 1
ATOM 3666 C CA . ASP B 1 17 ? -13.164 3.867 -15.773 1 92.62 17 ASP B CA 1
ATOM 3667 C C . ASP B 1 17 ? -12.484 2.613 -16.328 1 92.62 17 ASP B C 1
ATOM 3669 O O . ASP B 1 17 ? -13.062 1.523 -16.281 1 92.62 17 ASP B O 1
ATOM 3673 N N . ARG B 1 18 ? -11.336 2.771 -16.828 1 90.88 18 ARG B N 1
ATOM 3674 C CA . ARG B 1 18 ? -10.602 1.635 -17.375 1 90.88 18 ARG B CA 1
ATOM 3675 C C . ARG B 1 18 ? -10.32 0.6 -16.281 1 90.88 18 ARG B C 1
ATOM 3677 O O . ARG B 1 18 ? -10.555 -0.593 -16.484 1 90.88 18 ARG B O 1
ATOM 3684 N N . ILE B 1 19 ? -9.875 1.04 -15.172 1 88.38 19 ILE B N 1
ATOM 3685 C CA . ILE B 1 19 ? -9.508 0.15 -14.078 1 88.38 19 ILE B CA 1
ATOM 3686 C C . ILE B 1 19 ? -10.766 -0.513 -13.516 1 88.38 19 ILE B C 1
ATOM 3688 O O . ILE B 1 19 ? -10.766 -1.712 -13.227 1 88.38 19 ILE B O 1
ATOM 3692 N N . LEU B 1 20 ? -11.82 0.256 -13.398 1 86.75 20 LEU B N 1
ATOM 3693 C CA . LEU B 1 20 ? -13.094 -0.269 -12.914 1 86.75 20 LEU B CA 1
ATOM 3694 C C . LEU B 1 20 ? -13.578 -1.423 -13.789 1 86.75 20 LEU B C 1
ATOM 3696 O O . LEU B 1 20 ? -14.141 -2.395 -13.281 1 86.75 20 LEU B O 1
ATOM 3700 N N . ASN B 1 21 ? -13.258 -1.353 -15 1 85.69 21 ASN B N 1
ATOM 3701 C CA . ASN B 1 21 ? -13.789 -2.32 -15.953 1 85.69 21 ASN B CA 1
ATOM 3702 C C . ASN B 1 21 ? -12.797 -3.443 -16.234 1 85.69 21 ASN B C 1
ATOM 3704 O O . ASN B 1 21 ? -13.031 -4.289 -17.094 1 85.69 21 ASN B O 1
ATOM 3708 N N . THR B 1 22 ? -11.758 -3.416 -15.57 1 83.62 22 THR B N 1
ATOM 3709 C CA . THR B 1 22 ? -10.781 -4.488 -15.727 1 83.62 22 THR B CA 1
ATOM 3710 C C . THR B 1 22 ? -11.18 -5.707 -14.898 1 83.62 22 THR B C 1
ATOM 3712 O O . THR B 1 22 ? -11.523 -5.586 -13.727 1 83.62 22 THR B O 1
ATOM 3715 N N . SER B 1 23 ? -11.234 -6.824 -15.578 1 80 23 SER B N 1
ATOM 3716 C CA . SER B 1 23 ? -11.57 -8.078 -14.906 1 80 23 SER B CA 1
ATOM 3717 C C . SER B 1 23 ? -10.375 -9.023 -14.867 1 80 23 SER B C 1
ATOM 3719 O O . SER B 1 23 ? -9.617 -9.117 -15.844 1 80 23 SER B O 1
ATOM 3721 N N . PHE B 1 24 ? -10.258 -9.641 -13.711 1 83.69 24 PHE B N 1
ATOM 3722 C CA . PHE B 1 24 ? -9.258 -10.68 -13.508 1 83.69 24 PHE B CA 1
ATOM 3723 C C . PHE B 1 24 ? -9.914 -12 -13.141 1 83.69 24 PHE B C 1
ATOM 3725 O O . PHE B 1 24 ? -10.656 -12.078 -12.148 1 83.69 24 PHE B O 1
ATOM 3732 N N . LEU B 1 25 ? -9.641 -12.961 -13.875 1 88.56 25 LEU B N 1
ATOM 3733 C CA . LEU B 1 25 ? -10.352 -14.227 -13.727 1 88.56 25 LEU B CA 1
ATOM 3734 C C . LEU B 1 25 ? -10.086 -14.844 -12.359 1 88.56 25 LEU B C 1
ATOM 3736 O O . LEU B 1 25 ? -10.969 -15.469 -11.773 1 88.56 25 LEU B O 1
ATOM 3740 N N . LEU B 1 26 ? -8.922 -14.703 -11.867 1 89.44 26 LEU B N 1
ATOM 3741 C CA . LEU B 1 26 ? -8.609 -15.234 -10.539 1 89.44 26 LEU B CA 1
ATOM 3742 C C . LEU B 1 26 ? -9.461 -14.555 -9.477 1 89.44 26 LEU B C 1
ATOM 3744 O O . LEU B 1 26 ? -9.922 -15.211 -8.539 1 89.44 26 LEU B O 1
ATOM 3748 N N . THR B 1 27 ? -9.656 -13.266 -9.641 1 85.81 27 THR B N 1
ATOM 3749 C CA . THR B 1 27 ? -10.492 -12.531 -8.695 1 85.81 27 THR B CA 1
ATOM 3750 C C . THR B 1 27 ? -11.953 -12.961 -8.828 1 85.81 27 THR B C 1
ATOM 3752 O O . THR B 1 27 ? -12.672 -13.031 -7.828 1 85.81 27 THR B O 1
ATOM 3755 N N . GLU B 1 28 ? -12.359 -13.195 -10.031 1 86.94 28 GLU B N 1
ATOM 3756 C CA . GLU B 1 28 ? -13.719 -13.68 -10.25 1 86.94 28 GLU B CA 1
ATOM 3757 C C . GLU B 1 28 ? -13.945 -15.023 -9.562 1 86.94 28 GLU B C 1
ATOM 3759 O O . GLU B 1 28 ? -14.969 -15.227 -8.898 1 86.94 28 GLU B O 1
ATOM 3764 N N . GLY B 1 29 ? -13.039 -15.938 -9.75 1 90.81 29 GLY B N 1
ATOM 3765 C CA . GLY B 1 29 ? -13.133 -17.219 -9.078 1 90.81 29 GLY B CA 1
ATOM 3766 C C . GLY B 1 29 ? -13.156 -17.109 -7.562 1 90.81 29 GLY B C 1
ATOM 3767 O O . GLY B 1 29 ? -13.969 -17.766 -6.898 1 90.81 29 GLY B O 1
ATOM 3768 N N . PHE B 1 30 ? -12.305 -16.266 -7.078 1 88 30 PHE B N 1
ATOM 3769 C CA . PHE B 1 30 ? -12.242 -16.016 -5.645 1 88 30 PHE B CA 1
ATOM 3770 C C . PHE B 1 30 ? -13.57 -15.5 -5.121 1 88 30 PHE B C 1
ATOM 3772 O O . PHE B 1 30 ? -14.07 -15.969 -4.098 1 88 30 PHE B O 1
ATOM 3779 N N . ARG B 1 31 ? -14.102 -14.57 -5.801 1 85.69 31 ARG B N 1
ATOM 3780 C CA . ARG B 1 31 ? -15.359 -13.961 -5.395 1 85.69 31 ARG B CA 1
ATOM 3781 C C . ARG B 1 31 ? -16.5 -14.977 -5.418 1 85.69 31 ARG B C 1
ATOM 3783 O O . ARG B 1 31 ? -17.297 -15.047 -4.48 1 85.69 31 ARG B O 1
ATOM 3790 N N . LYS B 1 32 ? -16.578 -15.711 -6.426 1 90.75 32 LYS B N 1
ATOM 3791 C CA . LYS B 1 32 ? -17.641 -16.703 -6.559 1 90.75 32 LYS B CA 1
ATOM 3792 C C . LYS B 1 32 ? -17.531 -17.766 -5.48 1 90.75 32 LYS B C 1
ATOM 3794 O O . LYS B 1 32 ? -18.547 -18.219 -4.941 1 90.75 32 LYS B O 1
ATOM 3799 N N . CYS B 1 33 ? -16.344 -18.141 -5.238 1 92.69 33 CYS B N 1
ATOM 3800 C CA . CYS B 1 33 ? -16.094 -19.125 -4.195 1 92.69 33 CYS B CA 1
ATOM 3801 C C . CYS B 1 33 ? -16.438 -18.562 -2.822 1 92.69 33 CYS B C 1
ATOM 3803 O O . CYS B 1 33 ? -17.078 -19.25 -2.008 1 92.69 33 CYS B O 1
ATOM 3805 N N . SER B 1 34 ? -16.047 -17.359 -2.594 1 88.94 34 SER B N 1
ATOM 3806 C CA . SER B 1 34 ? -16.234 -16.719 -1.295 1 88.94 34 SER B CA 1
ATOM 3807 C C . SER B 1 34 ? -17.703 -16.531 -0.987 1 88.94 34 SER B C 1
ATOM 3809 O O . SER B 1 34 ? -18.109 -16.5 0.179 1 88.94 34 SER B O 1
ATOM 3811 N N . ALA B 1 35 ? -18.547 -16.422 -1.992 1 90.62 35 ALA B N 1
ATOM 3812 C CA . ALA B 1 35 ? -19.969 -16.203 -1.827 1 90.62 35 ALA B CA 1
ATOM 3813 C C . ALA B 1 35 ? -20.656 -17.438 -1.238 1 90.62 35 ALA B C 1
ATOM 3815 O O . ALA B 1 35 ? -21.734 -17.328 -0.655 1 90.62 35 ALA B O 1
ATOM 3816 N N . ASN B 1 36 ? -20.047 -18.594 -1.38 1 95.38 36 ASN B N 1
ATOM 3817 C CA . ASN B 1 36 ? -20.547 -19.859 -0.862 1 95.38 36 ASN B CA 1
ATOM 3818 C C . ASN B 1 36 ? -19.406 -20.766 -0.416 1 95.38 36 ASN B C 1
ATOM 3820 O O . ASN B 1 36 ? -19.312 -21.906 -0.883 1 95.38 36 ASN B O 1
ATOM 3824 N N . LEU B 1 37 ? -18.75 -20.281 0.519 1 94.44 37 LEU B N 1
ATOM 3825 C CA . LEU B 1 37 ? -17.516 -20.953 0.905 1 94.44 37 LEU B CA 1
ATOM 3826 C C . LEU B 1 37 ? -17.781 -22.172 1.774 1 94.44 37 LEU B C 1
ATOM 3828 O O . LEU B 1 37 ? -18.641 -22.125 2.67 1 94.44 37 LEU B O 1
ATOM 3832 N N . TYR B 1 38 ? -17.094 -23.141 1.535 1 95.88 38 TYR B N 1
ATOM 3833 C CA . TYR B 1 38 ? -17.156 -24.391 2.293 1 95.88 38 TYR B CA 1
ATOM 3834 C C . TYR B 1 38 ? -16.734 -24.172 3.742 1 95.88 38 TYR B C 1
ATOM 3836 O O . TYR B 1 38 ? -15.789 -23.422 4.012 1 95.88 38 TYR B O 1
ATOM 3844 N N . HIS B 1 39 ? -17.453 -24.797 4.566 1 93.81 39 HIS B N 1
ATOM 3845 C CA . HIS B 1 39 ? -17.109 -25 5.973 1 93.81 39 HIS B CA 1
ATOM 3846 C C . HIS B 1 39 ? -17.578 -26.375 6.457 1 93.81 39 HIS B C 1
ATOM 3848 O O . HIS B 1 39 ? -18.734 -26.734 6.262 1 93.81 39 HIS B O 1
ATOM 3854 N N . ALA B 1 40 ? -16.719 -27 7.094 1 92.25 40 ALA B N 1
ATOM 3855 C CA . ALA B 1 40 ? -16.969 -28.391 7.426 1 92.25 40 ALA B CA 1
ATOM 3856 C C . ALA B 1 40 ? -18.25 -28.531 8.242 1 92.25 40 ALA B C 1
ATOM 3858 O O . ALA B 1 40 ? -19.016 -29.5 8.062 1 92.25 40 ALA B O 1
ATOM 3859 N N . GLU B 1 41 ? -18.547 -27.578 9.078 1 94.12 41 GLU B N 1
ATOM 3860 C CA . GLU B 1 41 ? -19.656 -27.688 10 1 94.12 41 GLU B CA 1
ATOM 3861 C C . GLU B 1 41 ? -20.844 -26.844 9.547 1 94.12 41 GLU B C 1
ATOM 3863 O O . GLU B 1 41 ? -21.969 -27.344 9.477 1 94.12 41 GLU B O 1
ATOM 3868 N N . THR B 1 42 ? -20.594 -25.641 9.125 1 95 42 THR B N 1
ATOM 3869 C CA . THR B 1 42 ? -21.688 -24.688 8.945 1 95 42 THR B CA 1
ATOM 3870 C C . THR B 1 42 ? -22.109 -24.625 7.484 1 95 42 THR B C 1
ATOM 3872 O O . THR B 1 42 ? -23.219 -24.172 7.18 1 95 42 THR B O 1
ATOM 3875 N N . ASN B 1 43 ? -21.281 -25.109 6.539 1 96.94 43 ASN B N 1
ATOM 3876 C CA . ASN B 1 43 ? -21.594 -25.078 5.113 1 96.94 43 ASN B CA 1
ATOM 3877 C C . ASN B 1 43 ? -20.859 -26.188 4.359 1 96.94 43 ASN B C 1
ATOM 3879 O O . ASN B 1 43 ? -20.109 -25.922 3.428 1 96.94 43 ASN B O 1
ATOM 3883 N N . PRO B 1 44 ? -21.125 -27.406 4.688 1 95.19 44 PRO B N 1
ATOM 3884 C CA . PRO B 1 44 ? -20.375 -28.516 4.117 1 95.19 44 PRO B CA 1
ATOM 3885 C C . PRO B 1 44 ? -20.594 -28.672 2.613 1 95.19 44 PRO B C 1
ATOM 3887 O O . PRO B 1 44 ? -19.828 -29.375 1.94 1 95.19 44 PRO B O 1
ATOM 3890 N N . ASN B 1 45 ? -21.656 -28.094 2.076 1 95.56 45 ASN B N 1
ATOM 3891 C CA . ASN B 1 45 ? -21.938 -28.188 0.648 1 95.56 45 ASN B CA 1
ATOM 3892 C C . ASN B 1 45 ? -21.391 -26.984 -0.12 1 95.56 45 ASN B C 1
ATOM 3894 O O . ASN B 1 45 ? -21.562 -26.891 -1.336 1 95.56 45 ASN B O 1
ATOM 3898 N N . GLY B 1 46 ? -20.703 -26.109 0.589 1 97.62 46 GLY B N 1
ATOM 3899 C CA . GLY B 1 46 ? -20.141 -24.938 -0.053 1 97.62 46 GLY B CA 1
ATOM 3900 C C . GLY B 1 46 ? -18.969 -25.25 -0.97 1 97.62 46 GLY B C 1
ATOM 3901 O O . GLY B 1 46 ? -18.594 -26.422 -1.117 1 97.62 46 GLY B O 1
ATOM 3902 N N . VAL B 1 47 ? -18.469 -24.219 -1.591 1 98.12 47 VAL B N 1
ATOM 3903 C CA . VAL B 1 47 ? -17.406 -24.375 -2.58 1 98.12 47 VAL B CA 1
ATOM 3904 C C . VAL B 1 47 ? -16.047 -24.422 -1.882 1 98.12 47 VAL B C 1
ATOM 3906 O O . VAL B 1 47 ? -15.758 -23.594 -1.023 1 98.12 47 VAL B O 1
ATOM 3909 N N . ILE B 1 48 ? -15.258 -25.391 -2.211 1 97.81 48 ILE B N 1
ATOM 3910 C CA . ILE B 1 48 ? -13.898 -25.484 -1.691 1 97.81 48 ILE B CA 1
ATOM 3911 C C . ILE B 1 48 ? -12.938 -24.766 -2.631 1 97.81 48 ILE B C 1
ATOM 3913 O O . ILE B 1 48 ? -12.914 -25.016 -3.836 1 97.81 48 ILE B O 1
ATOM 3917 N N . ASN B 1 49 ? -12.148 -23.859 -2.088 1 96.94 49 ASN B N 1
ATOM 3918 C CA . ASN B 1 49 ? -11.242 -23.016 -2.854 1 96.94 49 ASN B CA 1
ATOM 3919 C C . ASN B 1 49 ? -9.906 -23.703 -3.111 1 96.94 49 ASN B C 1
ATOM 3921 O O . ASN B 1 49 ? -8.992 -23.625 -2.291 1 96.94 49 ASN B O 1
ATOM 3925 N N . LEU B 1 50 ? -9.742 -24.312 -4.227 1 98.06 50 LEU B N 1
ATOM 3926 C CA . LEU B 1 50 ? -8.461 -24.844 -4.672 1 98.06 50 LEU B CA 1
ATOM 3927 C C . LEU B 1 50 ? -7.895 -24.016 -5.816 1 98.06 50 LEU B C 1
ATOM 3929 O O . LEU B 1 50 ? -7.168 -24.531 -6.668 1 98.06 50 LEU B O 1
ATOM 3933 N N . GLY B 1 51 ? -8.336 -22.797 -5.875 1 97.5 51 GLY B N 1
ATOM 3934 C CA . GLY B 1 51 ? -7.887 -21.938 -6.957 1 97.5 51 GLY B CA 1
ATOM 3935 C C . GLY B 1 51 ? -6.977 -20.812 -6.492 1 97.5 51 GLY B C 1
ATOM 3936 O O . GLY B 1 51 ? -6.23 -20.234 -7.293 1 97.5 51 GLY B O 1
ATOM 3937 N N . THR B 1 52 ? -7.012 -20.438 -5.238 1 95.62 52 THR B N 1
ATOM 3938 C CA . THR B 1 52 ? -6.188 -19.375 -4.684 1 95.62 52 THR B CA 1
ATOM 3939 C C . THR B 1 52 ? -4.91 -19.938 -4.074 1 95.62 52 THR B C 1
ATOM 3941 O O . THR B 1 52 ? -4.961 -20.75 -3.156 1 95.62 52 THR B O 1
ATOM 3944 N N . SER B 1 53 ? -3.836 -19.453 -4.555 1 96.56 53 SER B N 1
ATOM 3945 C CA . SER B 1 53 ? -2.547 -20 -4.137 1 96.56 53 SER B CA 1
ATOM 3946 C C . SER B 1 53 ? -2.184 -19.531 -2.729 1 96.56 53 SER B C 1
ATOM 3948 O O . SER B 1 53 ? -1.579 -18.469 -2.553 1 96.56 53 SER B O 1
ATOM 3950 N N . GLU B 1 54 ? -2.438 -20.375 -1.765 1 96.38 54 GLU B N 1
ATOM 3951 C CA . GLU B 1 54 ? -2.078 -20.219 -0.358 1 96.38 54 GLU B CA 1
ATOM 3952 C C . GLU B 1 54 ? -1.665 -21.547 0.256 1 96.38 54 GLU B C 1
ATOM 3954 O O . GLU B 1 54 ? -2.156 -22.609 -0.151 1 96.38 54 GLU B O 1
ATOM 3959 N N . ASN B 1 55 ? -0.743 -21.469 1.106 1 98 55 ASN B N 1
ATOM 3960 C CA . ASN B 1 55 ? -0.352 -22.656 1.86 1 98 55 ASN B CA 1
ATOM 3961 C C . ASN B 1 55 ? -0.977 -22.672 3.252 1 98 55 ASN B C 1
ATOM 3963 O O . ASN B 1 55 ? -0.55 -21.922 4.137 1 98 55 ASN B O 1
ATOM 3967 N N . ARG B 1 56 ? -1.906 -23.516 3.449 1 97.06 56 ARG B N 1
ATOM 3968 C CA . ARG B 1 56 ? -2.645 -23.531 4.707 1 97.06 56 ARG B CA 1
ATOM 3969 C C . ARG B 1 56 ? -2.242 -24.719 5.57 1 97.06 56 ARG B C 1
ATOM 3971 O O . ARG B 1 56 ? -2.939 -25.062 6.527 1 97.06 56 ARG B O 1
ATOM 3978 N N . LEU B 1 57 ? -1.124 -25.297 5.227 1 97.81 57 LEU B N 1
ATOM 3979 C CA . LEU B 1 57 ? -0.735 -26.578 5.836 1 97.81 57 LEU B CA 1
ATOM 3980 C C . LEU B 1 57 ? 0.094 -26.344 7.094 1 97.81 57 LEU B C 1
ATOM 3982 O O . LEU B 1 57 ? 0.373 -27.281 7.84 1 97.81 57 LEU B O 1
ATOM 3986 N N . VAL B 1 58 ? 0.424 -25.094 7.367 1 98.12 58 VAL B N 1
ATOM 3987 C CA . VAL B 1 58 ? 1.423 -24.906 8.414 1 98.12 58 VAL B CA 1
ATOM 3988 C C . VAL B 1 58 ? 0.963 -23.812 9.375 1 98.12 58 VAL B C 1
ATOM 3990 O O . VAL B 1 58 ? 1.777 -23.219 10.086 1 98.12 58 VAL B O 1
ATOM 3993 N N . PHE B 1 59 ? -0.259 -23.484 9.422 1 97.56 59 PHE B N 1
ATOM 3994 C CA . PHE B 1 59 ? -0.769 -22.406 10.258 1 97.56 59 PHE B CA 1
ATOM 3995 C C . PHE B 1 59 ? -0.571 -22.734 11.734 1 97.56 59 PHE B C 1
ATOM 3997 O O . PHE B 1 59 ? -0.375 -21.828 12.555 1 97.56 59 PHE B O 1
ATOM 4004 N N . ASP B 1 60 ? -0.656 -24.016 12.086 1 97.94 60 ASP B N 1
ATOM 4005 C CA . ASP B 1 60 ? -0.418 -24.422 13.461 1 97.94 60 ASP B CA 1
ATOM 4006 C C . ASP B 1 60 ? 0.981 -24.016 13.922 1 97.94 60 ASP B C 1
ATOM 4008 O O . ASP B 1 60 ? 1.152 -23.5 15.023 1 97.94 60 ASP B O 1
ATOM 4012 N N . LEU B 1 61 ? 1.989 -24.219 13.07 1 98.5 61 LEU B N 1
ATOM 4013 C CA . LEU B 1 61 ? 3.367 -23.859 13.391 1 98.5 61 LEU B CA 1
ATOM 4014 C C . LEU B 1 61 ? 3.514 -22.344 13.523 1 98.5 61 LEU B C 1
ATOM 4016 O O . LEU B 1 61 ? 4.156 -21.859 14.461 1 98.5 61 LEU B O 1
ATOM 4020 N N . LEU B 1 62 ? 2.922 -21.625 12.602 1 98.38 62 LEU B N 1
ATOM 4021 C CA . LEU B 1 62 ? 3.041 -20.172 12.57 1 98.38 62 LEU B CA 1
ATOM 4022 C C . LEU B 1 62 ? 2.369 -19.547 13.789 1 98.38 62 LEU B C 1
ATOM 4024 O O . LEU B 1 62 ? 2.928 -18.641 14.414 1 98.38 62 LEU B O 1
ATOM 4028 N N . LYS B 1 63 ? 1.164 -20.016 14.102 1 97.81 63 LYS B N 1
ATOM 4029 C CA . LYS B 1 63 ? 0.448 -19.484 15.266 1 97.81 63 LYS B CA 1
ATOM 4030 C C . LYS B 1 63 ? 1.255 -19.688 16.547 1 97.81 63 LYS B C 1
ATOM 4032 O O . LYS B 1 63 ? 1.406 -18.75 17.344 1 97.81 63 LYS B O 1
ATOM 4037 N N . GLU B 1 64 ? 1.729 -20.859 16.688 1 98.31 64 GLU B N 1
ATOM 4038 C CA . GLU B 1 64 ? 2.52 -21.172 17.875 1 98.31 64 GLU B CA 1
ATOM 4039 C C . GLU B 1 64 ? 3.754 -20.266 17.953 1 98.31 64 GLU B C 1
ATOM 4041 O O . GLU B 1 64 ? 4.043 -19.688 19.016 1 98.31 64 GLU B O 1
ATOM 4046 N N . LYS B 1 65 ? 4.473 -20.125 16.891 1 98.19 65 LYS B N 1
ATOM 4047 C CA . LYS B 1 65 ? 5.73 -19.391 16.859 1 98.19 65 LYS B CA 1
ATOM 4048 C C . LYS B 1 65 ? 5.488 -17.891 17.094 1 98.19 65 LYS B C 1
ATOM 4050 O O . LYS B 1 65 ? 6.156 -17.281 17.922 1 98.19 65 LYS B O 1
ATOM 4055 N N . LEU B 1 66 ? 4.555 -17.297 16.375 1 98.06 66 LEU B N 1
ATOM 4056 C CA . LEU B 1 66 ? 4.324 -15.867 16.438 1 98.06 66 LEU B CA 1
ATOM 4057 C C . LEU B 1 66 ? 3.717 -15.469 17.781 1 98.06 66 LEU B C 1
ATOM 4059 O O . LEU B 1 66 ? 4.062 -14.43 18.344 1 98.06 66 LEU B O 1
ATOM 4063 N N . ASN B 1 67 ? 2.756 -16.266 18.234 1 97.81 67 ASN B N 1
ATOM 4064 C CA . ASN B 1 67 ? 2.215 -15.984 19.562 1 97.81 67 ASN B CA 1
ATOM 4065 C C . ASN B 1 67 ? 3.262 -16.203 20.656 1 97.81 67 ASN B C 1
ATOM 4067 O O . ASN B 1 67 ? 3.219 -15.562 21.703 1 97.81 67 ASN B O 1
ATOM 4071 N N . GLY B 1 68 ? 4.188 -17.078 20.438 1 96.75 68 GLY B N 1
ATOM 4072 C CA . GLY B 1 68 ? 5.293 -17.297 21.359 1 96.75 68 GLY B CA 1
ATOM 4073 C C . GLY B 1 68 ? 6.262 -16.141 21.422 1 96.75 68 GLY B C 1
ATOM 4074 O O . GLY B 1 68 ? 6.793 -15.82 22.484 1 96.75 68 GLY B O 1
ATOM 4075 N N . HIS B 1 69 ? 6.59 -15.555 20.25 1 93.38 69 HIS B N 1
ATOM 4076 C CA . HIS B 1 69 ? 7.438 -14.367 20.234 1 93.38 69 HIS B CA 1
ATOM 4077 C C . HIS B 1 69 ? 6.805 -13.227 21.031 1 93.38 69 HIS B C 1
ATOM 4079 O O . HIS B 1 69 ? 7.512 -12.422 21.641 1 93.38 69 HIS B O 1
ATOM 4085 N N . ASN B 1 70 ? 5.508 -13.109 20.953 1 92.19 70 ASN B N 1
ATOM 4086 C CA . ASN B 1 70 ? 4.727 -12.141 21.719 1 92.19 70 ASN B CA 1
ATOM 4087 C C . ASN B 1 70 ? 5.312 -10.734 21.609 1 92.19 70 ASN B C 1
ATOM 4089 O O . ASN B 1 70 ? 5.629 -10.109 22.609 1 92.19 70 ASN B O 1
ATOM 4093 N N . VAL B 1 71 ? 5.469 -10.289 20.422 1 96.44 71 VAL B N 1
ATOM 4094 C CA . VAL B 1 71 ? 5.973 -8.945 20.172 1 96.44 71 VAL B CA 1
ATOM 4095 C C . VAL B 1 71 ? 5.07 -7.918 20.844 1 96.44 71 VAL B C 1
ATOM 4097 O O . VAL B 1 71 ? 3.85 -7.938 20.672 1 96.44 71 VAL B O 1
ATOM 4100 N N . LYS B 1 72 ? 5.672 -6.992 21.594 1 97.56 72 LYS B N 1
ATOM 4101 C CA . LYS B 1 72 ? 4.914 -5.98 22.328 1 97.56 72 LYS B CA 1
ATOM 4102 C C . LYS B 1 72 ? 4.922 -4.645 21.578 1 97.56 72 LYS B C 1
ATOM 4104 O O . LYS B 1 72 ? 5.887 -4.32 20.891 1 97.56 72 LYS B O 1
ATOM 4109 N N . TRP B 1 73 ? 3.818 -3.936 21.734 1 97.62 73 TRP B N 1
ATOM 4110 C CA . TRP B 1 73 ? 3.742 -2.574 21.203 1 97.62 73 TRP B CA 1
ATOM 4111 C C . TRP B 1 73 ? 4.676 -1.644 21.969 1 97.62 73 TRP B C 1
ATOM 4113 O O . TRP B 1 73 ? 4.699 -1.65 23.203 1 97.62 73 TRP B O 1
ATOM 4123 N N . GLU B 1 74 ? 5.426 -0.891 21.25 1 97.25 74 GLU B N 1
ATOM 4124 C CA . GLU B 1 74 ? 6.359 0.093 21.797 1 97.25 74 GLU B CA 1
ATOM 4125 C C . GLU B 1 74 ? 6.172 1.454 21.125 1 97.25 74 GLU B C 1
ATOM 4127 O O . GLU B 1 74 ? 5.582 1.549 20.047 1 97.25 74 GLU B O 1
ATOM 4132 N N . ASP B 1 75 ? 6.777 2.52 21.703 1 95.94 75 ASP B N 1
ATOM 4133 C CA . ASP B 1 75 ? 6.578 3.902 21.281 1 95.94 75 ASP B CA 1
ATOM 4134 C C . ASP B 1 75 ? 6.934 4.082 19.812 1 95.94 75 ASP B C 1
ATOM 4136 O O . ASP B 1 75 ? 6.195 4.723 19.062 1 95.94 75 ASP B O 1
ATOM 4140 N N . TYR B 1 76 ? 8.031 3.525 19.391 1 93.44 76 TYR B N 1
ATOM 4141 C CA . TYR B 1 76 ? 8.547 3.785 18.047 1 93.44 76 TYR B CA 1
ATOM 4142 C C . TYR B 1 76 ? 7.613 3.215 16.984 1 93.44 76 TYR B C 1
ATOM 4144 O O . TYR B 1 76 ? 7.664 3.625 15.82 1 93.44 76 TYR B O 1
ATOM 4152 N N . MET B 1 77 ? 6.742 2.287 17.391 1 96.5 77 MET B N 1
ATOM 4153 C CA . MET B 1 77 ? 5.828 1.645 16.453 1 96.5 77 MET B CA 1
ATOM 4154 C C . MET B 1 77 ? 4.668 2.57 16.094 1 96.5 77 MET B C 1
ATOM 4156 O O . MET B 1 77 ? 3.934 2.316 15.141 1 96.5 77 MET B O 1
ATOM 4160 N N . PHE B 1 78 ? 4.492 3.615 16.859 1 96.94 78 PHE B N 1
ATOM 4161 C CA . PHE B 1 78 ? 3.396 4.551 16.641 1 96.94 78 PHE B CA 1
ATOM 4162 C C . PHE B 1 78 ? 3.852 5.723 15.773 1 96.94 78 PHE B C 1
ATOM 4164 O O . PHE B 1 78 ? 3.059 6.609 15.453 1 96.94 78 PHE B O 1
ATOM 4171 N N . THR B 1 79 ? 5.066 5.758 15.281 1 93.94 79 THR B N 1
ATOM 4172 C CA . THR B 1 79 ? 5.621 6.902 14.57 1 93.94 79 THR B CA 1
ATOM 4173 C C . THR B 1 79 ? 6 6.52 13.141 1 93.94 79 THR B C 1
ATOM 4175 O O . THR B 1 79 ? 6.055 5.332 12.805 1 93.94 79 THR B O 1
ATOM 4178 N N . TYR B 1 80 ? 6.191 7.566 12.328 1 89.19 80 TYR B N 1
ATOM 4179 C CA . TYR B 1 80 ? 6.785 7.324 11.016 1 89.19 80 TYR B CA 1
ATOM 4180 C C . TYR B 1 80 ? 8.195 6.766 11.148 1 89.19 80 TYR B C 1
ATOM 4182 O O . TYR B 1 80 ? 8.93 7.133 12.07 1 89.19 80 TYR B O 1
ATOM 4190 N N . ASP B 1 81 ? 8.484 5.844 10.352 1 82.94 81 ASP B N 1
ATOM 4191 C CA . ASP B 1 81 ? 9.828 5.258 10.32 1 82.94 81 ASP B CA 1
ATOM 4192 C C . ASP B 1 81 ? 10.383 5.238 8.898 1 82.94 81 ASP B C 1
ATOM 4194 O O . ASP B 1 81 ? 9.867 5.926 8.016 1 82.94 81 ASP B O 1
ATOM 4198 N N . ASP B 1 82 ? 11.523 4.625 8.797 1 79.31 82 ASP B N 1
ATOM 4199 C CA . ASP B 1 82 ? 12.094 4.488 7.457 1 79.31 82 ASP B CA 1
ATOM 4200 C C . ASP B 1 82 ? 11.148 3.738 6.527 1 79.31 82 ASP B C 1
ATOM 4202 O O . ASP B 1 82 ? 10.812 2.576 6.773 1 79.31 82 ASP B O 1
ATOM 4206 N N . PHE B 1 83 ? 10.805 4.379 5.5 1 79.69 83 PHE B N 1
ATOM 4207 C CA . PHE B 1 83 ? 9.766 3.867 4.617 1 79.69 83 PHE B CA 1
ATOM 4208 C C . PHE B 1 83 ? 10.289 2.695 3.791 1 79.69 83 PHE B C 1
ATOM 4210 O O . PHE B 1 83 ? 9.508 1.966 3.178 1 79.69 83 PHE B O 1
ATOM 4217 N N . LYS B 1 84 ? 11.586 2.479 3.814 1 86.06 84 LYS B N 1
ATOM 4218 C CA . LYS B 1 84 ? 12.117 1.319 3.102 1 86.06 84 LYS B CA 1
ATOM 4219 C C . LYS B 1 84 ? 12.133 0.084 3.998 1 86.06 84 LYS B C 1
ATOM 4221 O O . LYS B 1 84 ? 12.484 -1.01 3.549 1 86.06 84 LYS B O 1
ATOM 4226 N N . GLY B 1 85 ? 11.75 0.214 5.238 1 92.31 85 GLY B N 1
ATOM 4227 C CA . GLY B 1 85 ? 11.852 -0.816 6.258 1 92.31 85 GLY B CA 1
ATOM 4228 C C . GLY B 1 85 ? 12.82 -0.459 7.371 1 92.31 85 GLY B C 1
ATOM 4229 O O . GLY B 1 85 ? 13.898 0.088 7.113 1 92.31 85 GLY B O 1
ATOM 4230 N N . ILE B 1 86 ? 12.477 -0.78 8.555 1 93.44 86 ILE B N 1
ATOM 4231 C CA . ILE B 1 86 ? 13.344 -0.459 9.68 1 93.44 86 ILE B CA 1
ATOM 4232 C C . ILE B 1 86 ? 14.641 -1.248 9.578 1 93.44 86 ILE B C 1
ATOM 4234 O O . ILE B 1 86 ? 14.672 -2.338 9 1 93.44 86 ILE B O 1
ATOM 4238 N N . PRO B 1 87 ? 15.719 -0.74 10.086 1 94.44 87 PRO B N 1
ATOM 4239 C CA . PRO B 1 87 ? 17.031 -1.368 9.922 1 94.44 87 PRO B CA 1
ATOM 4240 C C . PRO B 1 87 ? 17.047 -2.818 10.398 1 94.44 87 PRO B C 1
ATOM 4242 O O . PRO B 1 87 ? 17.594 -3.689 9.711 1 94.44 87 PRO B O 1
ATOM 4245 N N . GLU B 1 88 ? 16.438 -3.068 11.5 1 96.81 88 GLU B N 1
ATOM 4246 C CA . GLU B 1 88 ? 16.422 -4.422 12.055 1 96.81 88 GLU B CA 1
ATOM 4247 C C . GLU B 1 88 ? 15.766 -5.398 11.078 1 96.81 88 GLU B C 1
ATOM 4249 O O . GLU B 1 88 ? 16.25 -6.523 10.906 1 96.81 88 GLU B O 1
ATOM 4254 N N . LEU B 1 89 ? 14.727 -4.996 10.461 1 97.88 89 LEU B N 1
ATOM 4255 C CA . LEU B 1 89 ? 14.031 -5.852 9.5 1 97.88 89 LEU B CA 1
ATOM 4256 C C . LEU B 1 89 ? 14.898 -6.098 8.273 1 97.88 89 LEU B C 1
ATOM 4258 O O . LEU B 1 89 ? 15.016 -7.23 7.801 1 97.88 89 LEU B O 1
ATOM 4262 N N . ARG B 1 90 ? 15.453 -5.062 7.699 1 97.94 90 ARG B N 1
ATOM 4263 C CA . ARG B 1 90 ? 16.266 -5.207 6.5 1 97.94 90 ARG B CA 1
ATOM 4264 C C . ARG B 1 90 ? 17.453 -6.125 6.758 1 97.94 90 ARG B C 1
ATOM 4266 O O . ARG B 1 90 ? 17.844 -6.906 5.887 1 97.94 90 ARG B O 1
ATOM 4273 N N . GLU B 1 91 ? 18.031 -6.035 7.953 1 98.56 91 GLU B N 1
ATOM 4274 C CA . GLU B 1 91 ? 19.109 -6.938 8.328 1 98.56 91 GLU B CA 1
ATOM 4275 C C . GLU B 1 91 ? 18.625 -8.383 8.406 1 98.56 91 GLU B C 1
ATOM 4277 O O . GLU B 1 91 ? 19.312 -9.297 7.941 1 98.56 91 GLU B O 1
ATOM 4282 N N . ALA B 1 92 ? 17.516 -8.562 9.016 1 98.75 92 ALA B N 1
ATOM 4283 C CA . ALA B 1 92 ? 16.938 -9.906 9.133 1 98.75 92 ALA B CA 1
ATOM 4284 C C . ALA B 1 92 ? 16.656 -10.492 7.754 1 98.75 92 ALA B C 1
ATOM 4286 O O . ALA B 1 92 ? 16.938 -11.664 7.5 1 98.75 92 ALA B O 1
ATOM 4287 N N . VAL B 1 93 ? 16.125 -9.703 6.848 1 98.69 93 VAL B N 1
ATOM 4288 C CA . VAL B 1 93 ? 15.812 -10.133 5.488 1 98.69 93 VAL B CA 1
ATOM 4289 C C . VAL B 1 93 ? 17.109 -10.5 4.758 1 98.69 93 VAL B C 1
ATOM 4291 O O . VAL B 1 93 ? 17.188 -11.547 4.109 1 98.69 93 VAL B O 1
ATOM 4294 N N . ALA B 1 94 ? 18.062 -9.633 4.883 1 98.69 94 ALA B N 1
ATOM 4295 C CA . ALA B 1 94 ? 19.344 -9.867 4.223 1 98.69 94 ALA B CA 1
ATOM 4296 C C . ALA B 1 94 ? 19.969 -11.18 4.691 1 98.69 94 ALA B C 1
ATOM 4298 O O . ALA B 1 94 ? 20.469 -11.961 3.877 1 98.69 94 ALA B O 1
ATOM 4299 N N . GLY B 1 95 ? 19.984 -11.367 5.969 1 98.62 95 GLY B N 1
ATOM 4300 C CA . GLY B 1 95 ? 20.516 -12.602 6.508 1 98.62 95 GLY B CA 1
ATOM 4301 C C . GLY B 1 95 ? 19.766 -13.836 6.039 1 98.62 95 GLY B C 1
ATOM 4302 O O . GLY B 1 95 ? 20.375 -14.82 5.625 1 98.62 95 GLY B O 1
ATOM 4303 N N . PHE B 1 96 ? 18.484 -13.805 6.137 1 98.56 96 PHE B N 1
ATOM 4304 C CA . PHE B 1 96 ? 17.641 -14.906 5.715 1 98.56 96 PHE B CA 1
ATOM 4305 C C . PHE B 1 96 ? 17.875 -15.258 4.254 1 98.56 96 PHE B C 1
ATOM 4307 O O . PHE B 1 96 ? 18.078 -16.422 3.914 1 98.56 96 PHE B O 1
ATOM 4314 N N . LEU B 1 97 ? 17.891 -14.242 3.35 1 98.5 97 LEU B N 1
ATOM 4315 C CA . LEU B 1 97 ? 18.047 -14.461 1.917 1 98.5 97 LEU B CA 1
ATOM 4316 C C . LEU B 1 97 ? 19.453 -14.945 1.596 1 98.5 97 LEU B C 1
ATOM 4318 O O . LEU B 1 97 ? 19.656 -15.75 0.682 1 98.5 97 LEU B O 1
ATOM 4322 N N . THR B 1 98 ? 20.438 -14.367 2.32 1 98.31 98 THR B N 1
ATOM 4323 C CA . THR B 1 98 ? 21.797 -14.836 2.137 1 98.31 98 THR B CA 1
ATOM 4324 C C . THR B 1 98 ? 21.891 -16.344 2.352 1 98.31 98 THR B C 1
ATOM 4326 O O . THR B 1 98 ? 22.484 -17.062 1.537 1 98.31 98 THR B O 1
ATOM 4329 N N . GLU B 1 99 ? 21.297 -16.766 3.367 1 97.38 99 GLU B N 1
ATOM 4330 C CA . GLU B 1 99 ? 21.359 -18.188 3.727 1 97.38 99 GLU B CA 1
ATOM 4331 C C . GLU B 1 99 ? 20.516 -19.031 2.771 1 97.38 99 GLU B C 1
ATOM 4333 O O . GLU B 1 99 ? 21.016 -20.016 2.211 1 97.38 99 GLU B O 1
ATOM 4338 N N . ARG B 1 100 ? 19.266 -18.672 2.545 1 95.56 100 ARG B N 1
ATOM 4339 C CA . ARG B 1 100 ? 18.328 -19.453 1.752 1 95.56 100 ARG B CA 1
ATOM 4340 C C . ARG B 1 100 ? 18.797 -19.578 0.307 1 95.56 100 ARG B C 1
ATOM 4342 O O . ARG B 1 100 ? 18.609 -20.625 -0.325 1 95.56 100 ARG B O 1
ATOM 4349 N N . ALA B 1 101 ? 19.375 -18.484 -0.158 1 95.69 101 ALA B N 1
ATOM 4350 C CA . ALA B 1 101 ? 19.797 -18.438 -1.557 1 95.69 101 ALA B CA 1
ATOM 4351 C C . ALA B 1 101 ? 21.234 -18.938 -1.715 1 95.69 101 ALA B C 1
ATOM 4353 O O . ALA B 1 101 ? 21.734 -19.062 -2.834 1 95.69 101 ALA B O 1
ATOM 4354 N N . LYS B 1 102 ? 21.859 -19.219 -0.622 1 95.06 102 LYS B N 1
ATOM 4355 C CA . LYS B 1 102 ? 23.281 -19.562 -0.646 1 95.06 102 LYS B CA 1
ATOM 4356 C C . LYS B 1 102 ? 24.078 -18.516 -1.42 1 95.06 102 LYS B C 1
ATOM 4358 O O . LYS B 1 102 ? 24.844 -18.859 -2.33 1 95.06 102 LYS B O 1
ATOM 4363 N N . SER B 1 103 ? 23.781 -17.281 -1.072 1 96.81 103 SER B N 1
ATOM 4364 C CA . SER B 1 103 ? 24.484 -16.188 -1.715 1 96.81 103 SER B CA 1
ATOM 4365 C C . SER B 1 103 ? 25.984 -16.25 -1.446 1 96.81 103 SER B C 1
ATOM 4367 O O . SER B 1 103 ? 26.406 -16.516 -0.319 1 96.81 103 SER B O 1
ATOM 4369 N N . PRO B 1 104 ? 26.797 -16.016 -2.477 1 96.06 104 PRO B N 1
ATOM 4370 C CA . PRO B 1 104 ? 28.25 -16.094 -2.27 1 96.06 104 PRO B CA 1
ATOM 4371 C C . PRO B 1 104 ? 28.781 -15.023 -1.322 1 96.06 104 PRO B C 1
ATOM 4373 O O . PRO B 1 104 ? 29.812 -15.211 -0.68 1 96.06 104 PRO B O 1
ATOM 4376 N N . THR B 1 105 ? 28.203 -13.906 -1.308 1 94.94 105 THR B N 1
ATOM 4377 C CA . THR B 1 105 ? 28.5 -12.82 -0.384 1 94.94 105 THR B CA 1
ATOM 4378 C C . THR B 1 105 ? 27.234 -12.398 0.379 1 94.94 105 THR B C 1
ATOM 4380 O O . THR B 1 105 ? 26.125 -12.5 -0.141 1 94.94 105 THR B O 1
ATOM 4383 N N . PRO B 1 106 ? 27.5 -11.961 1.613 1 97.31 106 PRO B N 1
ATOM 4384 C CA . PRO B 1 106 ? 26.328 -11.484 2.344 1 97.31 106 PRO B CA 1
ATOM 4385 C C . PRO B 1 106 ? 25.578 -10.375 1.608 1 97.31 106 PRO B C 1
ATOM 4387 O O . PRO B 1 106 ? 26.219 -9.461 1.066 1 97.31 106 PRO B O 1
ATOM 4390 N N . ILE B 1 107 ? 24.312 -10.492 1.574 1 98 107 ILE B N 1
ATOM 4391 C CA . ILE B 1 107 ? 23.484 -9.469 0.947 1 98 107 ILE B CA 1
ATOM 4392 C C . ILE B 1 107 ? 23.5 -8.195 1.787 1 98 107 ILE B C 1
ATOM 4394 O O . ILE B 1 107 ? 23.375 -8.25 3.014 1 98 107 ILE B O 1
ATOM 4398 N N . ASP B 1 108 ? 23.734 -7.059 1.177 1 98.06 108 ASP B N 1
ATOM 4399 C CA . ASP B 1 108 ? 23.766 -5.754 1.83 1 98.06 108 ASP B CA 1
ATOM 4400 C C . ASP B 1 108 ? 22.344 -5.289 2.195 1 98.06 108 ASP B C 1
ATOM 4402 O O . ASP B 1 108 ? 21.531 -5.047 1.312 1 98.06 108 ASP B O 1
ATOM 4406 N N . PRO B 1 109 ? 22.094 -5.102 3.5 1 97.94 109 PRO B N 1
ATOM 4407 C CA . PRO B 1 109 ? 20.75 -4.652 3.91 1 97.94 109 PRO B CA 1
ATOM 4408 C C . PRO B 1 109 ? 20.375 -3.312 3.293 1 97.94 109 PRO B C 1
ATOM 4410 O O . PRO B 1 109 ? 19.188 -3.012 3.154 1 97.94 109 PRO B O 1
ATOM 4413 N N . LYS B 1 110 ? 21.297 -2.484 2.881 1 96.12 110 LYS B N 1
ATOM 4414 C CA . LYS B 1 110 ? 21.016 -1.177 2.291 1 96.12 110 LYS B CA 1
ATOM 4415 C C . LYS B 1 110 ? 20.422 -1.317 0.896 1 96.12 110 LYS B C 1
ATOM 4417 O O . LYS B 1 110 ? 19.859 -0.361 0.359 1 96.12 110 LYS B O 1
ATOM 4422 N N . LYS B 1 111 ? 20.531 -2.506 0.314 1 97.62 111 LYS B N 1
ATOM 4423 C CA . LYS B 1 111 ? 20.047 -2.766 -1.036 1 97.62 111 LYS B CA 1
ATOM 4424 C C . LYS B 1 111 ? 18.688 -3.463 -1.002 1 97.62 111 LYS B C 1
ATOM 4426 O O . LYS B 1 111 ? 18.203 -3.963 -2.025 1 97.62 111 LYS B O 1
ATOM 4431 N N . ILE B 1 112 ? 18.109 -3.451 0.205 1 97.19 112 ILE B N 1
ATOM 4432 C CA . ILE B 1 112 ? 16.812 -4.102 0.398 1 97.19 112 ILE B CA 1
ATOM 4433 C C . ILE B 1 112 ? 15.742 -3.045 0.647 1 97.19 112 ILE B C 1
ATOM 4435 O O . ILE B 1 112 ? 15.953 -2.102 1.413 1 97.19 112 ILE B O 1
ATOM 4439 N N . VAL B 1 113 ? 14.656 -3.188 -0.015 1 95.88 113 VAL B N 1
ATOM 4440 C CA . VAL B 1 113 ? 13.445 -2.416 0.253 1 95.88 113 VAL B CA 1
ATOM 4441 C C . VAL B 1 113 ? 12.289 -3.361 0.586 1 95.88 113 VAL B C 1
ATOM 4443 O O . VAL B 1 113 ? 12.094 -4.371 -0.094 1 95.88 113 VAL B O 1
ATOM 4446 N N . VAL B 1 114 ? 11.633 -3.049 1.659 1 95.44 114 VAL B N 1
ATOM 4447 C CA . VAL B 1 114 ? 10.477 -3.85 2.055 1 95.44 114 VAL B CA 1
ATOM 4448 C C . VAL B 1 114 ? 9.188 -3.111 1.697 1 95.44 114 VAL B C 1
ATOM 4450 O O . VAL B 1 114 ? 9.086 -1.896 1.882 1 95.44 114 VAL B O 1
ATOM 4453 N N . MET B 1 115 ? 8.234 -3.84 1.159 1 93.75 115 MET B N 1
ATOM 4454 C CA . MET B 1 115 ? 6.965 -3.252 0.737 1 93.75 115 MET B CA 1
ATOM 4455 C C . MET B 1 115 ? 5.789 -4.129 1.161 1 93.75 115 MET B C 1
ATOM 4457 O O . MET B 1 115 ? 5.988 -5.215 1.707 1 93.75 115 MET B O 1
ATOM 4461 N N . ASN B 1 116 ? 4.598 -3.641 0.883 1 91.44 116 ASN B N 1
ATOM 4462 C CA . ASN B 1 116 ? 3.363 -4.266 1.345 1 91.44 116 ASN B CA 1
ATOM 4463 C C . ASN B 1 116 ? 2.938 -5.41 0.429 1 91.44 116 ASN B C 1
ATOM 4465 O O . ASN B 1 116 ? 1.79 -5.461 -0.017 1 91.44 116 ASN B O 1
ATOM 4469 N N . GLY B 1 117 ? 3.893 -6.305 0.071 1 93.12 117 GLY B N 1
ATOM 4470 C CA . GLY B 1 117 ? 3.576 -7.488 -0.71 1 93.12 117 GLY B CA 1
ATOM 4471 C C . GLY B 1 117 ? 4.395 -7.602 -1.981 1 93.12 117 GLY B C 1
ATOM 4472 O O . GLY B 1 117 ? 4.938 -6.605 -2.467 1 93.12 117 GLY B O 1
ATOM 4473 N N . GLY B 1 118 ? 4.383 -8.812 -2.514 1 94.44 118 GLY B N 1
ATOM 4474 C CA . GLY B 1 118 ? 5.133 -9.062 -3.736 1 94.44 118 GLY B CA 1
ATOM 4475 C C . GLY B 1 118 ? 4.543 -8.367 -4.949 1 94.44 118 GLY B C 1
ATOM 4476 O O . GLY B 1 118 ? 5.277 -7.922 -5.836 1 94.44 118 GLY B O 1
ATOM 4477 N N . GLY B 1 119 ? 3.207 -8.359 -5.043 1 93.31 119 GLY B N 1
ATOM 4478 C CA . GLY B 1 119 ? 2.564 -7.648 -6.133 1 93.31 119 GLY B CA 1
ATOM 4479 C C . GLY B 1 119 ? 2.939 -6.18 -6.188 1 93.31 119 GLY B C 1
ATOM 4480 O O . GLY B 1 119 ? 3.184 -5.637 -7.27 1 93.31 119 GLY B O 1
ATOM 4481 N N . MET B 1 120 ? 3.029 -5.59 -5.043 1 93.5 120 MET B N 1
ATOM 4482 C CA . MET B 1 120 ? 3.426 -4.184 -4.98 1 93.5 120 MET B CA 1
ATOM 4483 C C . MET B 1 120 ? 4.871 -4.008 -5.43 1 93.5 120 MET B C 1
ATOM 4485 O O . MET B 1 120 ? 5.211 -3.002 -6.059 1 93.5 120 MET B O 1
ATOM 4489 N N . CYS B 1 121 ? 5.703 -4.906 -5.047 1 95.69 121 CYS B N 1
ATOM 4490 C CA . CYS B 1 121 ? 7.094 -4.859 -5.492 1 95.69 121 CYS B CA 1
ATOM 4491 C C . CYS B 1 121 ? 7.176 -4.879 -7.016 1 95.69 121 CYS B C 1
ATOM 4493 O O . CYS B 1 121 ? 7.898 -4.074 -7.609 1 95.69 121 CYS B O 1
ATOM 4495 N N . MET B 1 122 ? 6.41 -5.77 -7.602 1 96.06 122 MET B N 1
ATOM 4496 C CA . MET B 1 122 ? 6.395 -5.898 -9.055 1 96.06 122 MET B CA 1
ATOM 4497 C C . MET B 1 122 ? 5.863 -4.629 -9.711 1 96.06 122 MET B C 1
ATOM 4499 O O . MET B 1 122 ? 6.418 -4.152 -10.703 1 96.06 122 MET B O 1
ATOM 4503 N N . GLU B 1 123 ? 4.82 -4.113 -9.18 1 94.62 123 GLU B N 1
ATOM 4504 C CA . GLU B 1 123 ? 4.227 -2.883 -9.688 1 94.62 123 GLU B CA 1
ATOM 4505 C C . GLU B 1 123 ? 5.199 -1.713 -9.586 1 94.62 123 GLU B C 1
ATOM 4507 O O . GLU B 1 123 ? 5.324 -0.915 -10.516 1 94.62 123 GLU B O 1
ATOM 4512 N N . ALA B 1 124 ? 5.863 -1.592 -8.461 1 94.12 124 ALA B N 1
ATOM 4513 C CA . ALA B 1 124 ? 6.816 -0.509 -8.242 1 94.12 124 ALA B CA 1
ATOM 4514 C C . ALA B 1 124 ? 7.957 -0.57 -9.258 1 94.12 124 ALA B C 1
ATOM 4516 O O . ALA B 1 124 ? 8.383 0.46 -9.781 1 94.12 124 ALA B O 1
ATOM 4517 N N . LEU B 1 125 ? 8.461 -1.753 -9.492 1 97 125 LEU B N 1
ATOM 4518 C CA . LEU B 1 125 ? 9.531 -1.917 -10.469 1 97 125 LEU B CA 1
ATOM 4519 C C . LEU B 1 125 ? 9.047 -1.545 -11.867 1 97 125 LEU B C 1
ATOM 4521 O O . LEU B 1 125 ? 9.75 -0.847 -12.602 1 97 125 LEU B O 1
ATOM 4525 N N . SER B 1 126 ? 7.863 -2.025 -12.227 1 96.69 126 SER B N 1
ATOM 4526 C CA . SER B 1 126 ? 7.301 -1.663 -13.516 1 96.69 126 SER B CA 1
ATOM 4527 C C . SER B 1 126 ? 7.129 -0.153 -13.641 1 96.69 126 SER B C 1
ATOM 4529 O O . SER B 1 126 ? 7.43 0.427 -14.688 1 96.69 126 SER B O 1
ATOM 4531 N N . PHE B 1 127 ? 6.672 0.442 -12.602 1 93.19 127 PHE B N 1
ATOM 4532 C CA . PHE B 1 127 ? 6.438 1.881 -12.586 1 93.19 127 PHE B CA 1
ATOM 4533 C C . PHE B 1 127 ? 7.746 2.645 -12.734 1 93.19 127 PHE B C 1
ATOM 4535 O O . PHE B 1 127 ? 7.789 3.705 -13.359 1 93.19 127 PHE B O 1
ATOM 4542 N N . ALA B 1 128 ? 8.797 2.154 -12.18 1 95 128 ALA B N 1
ATOM 4543 C CA . ALA B 1 128 ? 10.117 2.785 -12.219 1 95 128 ALA B CA 1
ATOM 4544 C C . ALA B 1 128 ? 10.734 2.67 -13.609 1 95 128 ALA B C 1
ATOM 4546 O O . ALA B 1 128 ? 11.375 3.609 -14.086 1 95 128 ALA B O 1
ATOM 4547 N N . ILE B 1 129 ? 10.492 1.532 -14.234 1 97.12 129 ILE B N 1
ATOM 4548 C CA . ILE B 1 129 ? 11.273 1.143 -15.406 1 97.12 129 ILE B CA 1
ATOM 4549 C C . ILE B 1 129 ? 10.508 1.513 -16.688 1 97.12 129 ILE B C 1
ATOM 4551 O O . ILE B 1 129 ? 11.117 1.831 -17.703 1 97.12 129 ILE B O 1
ATOM 4555 N N . CYS B 1 130 ? 9.18 1.468 -16.641 1 97.31 130 CYS B N 1
ATOM 4556 C CA . CYS B 1 130 ? 8.375 1.609 -17.859 1 97.31 130 CYS B CA 1
ATOM 4557 C C . CYS B 1 130 ? 7.629 2.939 -17.859 1 97.31 130 CYS B C 1
ATOM 4559 O O . CYS B 1 130 ? 7.215 3.43 -16.812 1 97.31 130 CYS B O 1
ATOM 4561 N N . ASP B 1 131 ? 7.512 3.488 -19 1 96.94 131 ASP B N 1
ATOM 4562 C CA . ASP B 1 131 ? 6.504 4.508 -19.281 1 96.94 131 ASP B CA 1
ATOM 4563 C C . ASP B 1 131 ? 5.23 3.887 -19.844 1 96.94 131 ASP B C 1
ATOM 4565 O O . ASP B 1 131 ? 5.246 2.748 -20.312 1 96.94 131 ASP B O 1
ATOM 4569 N N . PRO B 1 132 ? 4.086 4.66 -19.688 1 95.62 132 PRO B N 1
ATOM 4570 C CA . PRO B 1 132 ? 2.881 4.125 -20.328 1 95.62 132 PRO B CA 1
ATOM 4571 C C . PRO B 1 132 ? 3.102 3.76 -21.797 1 95.62 132 PRO B C 1
ATOM 4573 O O . PRO B 1 132 ? 3.654 4.555 -22.562 1 95.62 132 PRO B O 1
ATOM 4576 N N . GLY B 1 133 ? 2.744 2.508 -22.125 1 96.81 133 GLY B N 1
ATOM 4577 C CA . GLY B 1 133 ? 2.895 2.064 -23.5 1 96.81 133 GLY B CA 1
ATOM 4578 C C . GLY B 1 133 ? 4.129 1.208 -23.719 1 96.81 133 GLY B C 1
ATOM 4579 O O . GLY B 1 133 ? 4.211 0.47 -24.703 1 96.81 133 GLY B O 1
ATOM 4580 N N . ASP B 1 134 ? 5.164 1.302 -22.812 1 98.31 134 ASP B N 1
ATOM 4581 C CA . ASP B 1 134 ? 6.277 0.362 -22.875 1 98.31 134 ASP B CA 1
ATOM 4582 C C . ASP B 1 134 ? 5.805 -1.069 -22.625 1 98.31 134 ASP B C 1
ATOM 4584 O O . ASP B 1 134 ? 4.664 -1.289 -22.203 1 98.31 134 ASP B O 1
ATOM 4588 N N . ALA B 1 135 ? 6.711 -1.998 -22.922 1 98.62 135 ALA B N 1
ATOM 4589 C CA . ALA B 1 135 ? 6.281 -3.389 -22.797 1 98.62 135 ALA B CA 1
ATOM 4590 C C . ALA B 1 135 ? 7.262 -4.184 -21.938 1 98.62 135 ALA B C 1
ATOM 4592 O O . ALA B 1 135 ? 8.422 -3.799 -21.781 1 98.62 135 ALA B O 1
ATOM 4593 N N . VAL B 1 136 ? 6.762 -5.215 -21.344 1 98.81 136 VAL B N 1
ATOM 4594 C CA . VAL B 1 136 ? 7.551 -6.223 -20.656 1 98.81 136 VAL B CA 1
ATOM 4595 C C . VAL B 1 136 ? 7.219 -7.609 -21.203 1 98.81 136 VAL B C 1
ATOM 4597 O O . VAL B 1 136 ? 6.105 -7.848 -21.672 1 98.81 136 VAL B O 1
ATOM 4600 N N . MET B 1 137 ? 8.172 -8.492 -21.203 1 98.88 137 MET B N 1
ATOM 4601 C CA . MET B 1 137 ? 7.961 -9.852 -21.703 1 98.88 137 MET B CA 1
ATOM 4602 C C . MET B 1 137 ? 7.82 -10.836 -20.547 1 98.88 137 MET B C 1
ATOM 4604 O O . MET B 1 137 ? 8.492 -10.695 -19.516 1 98.88 137 MET B O 1
ATOM 4608 N N . VAL B 1 138 ? 7 -11.82 -20.703 1 98.62 138 VAL B N 1
ATOM 4609 C CA . VAL B 1 138 ? 6.801 -12.875 -19.719 1 98.62 138 VAL B CA 1
ATOM 4610 C C . VAL B 1 138 ? 6.531 -14.195 -20.422 1 98.62 138 VAL B C 1
ATOM 4612 O O . VAL B 1 138 ? 5.832 -14.242 -21.438 1 98.62 138 VAL B O 1
ATOM 4615 N N . ALA B 1 139 ? 7.117 -15.273 -19.922 1 98.31 139 ALA B N 1
ATOM 4616 C CA . ALA B 1 139 ? 6.793 -16.609 -20.438 1 98.31 139 ALA B CA 1
ATOM 4617 C C . ALA B 1 139 ? 5.371 -17 -20.047 1 98.31 139 ALA B C 1
ATOM 4619 O O . ALA B 1 139 ? 4.953 -16.828 -18.906 1 98.31 139 ALA B O 1
ATOM 4620 N N . SER B 1 140 ? 4.59 -17.438 -20.969 1 98.12 140 SER B N 1
ATOM 4621 C CA . SER B 1 140 ? 3.24 -17.938 -20.75 1 98.12 140 SER B CA 1
ATOM 4622 C C . SER B 1 140 ? 3.186 -19.453 -20.875 1 98.12 140 SER B C 1
ATOM 4624 O O . SER B 1 140 ? 3.756 -20.016 -21.812 1 98.12 140 SER B O 1
ATOM 4626 N N . PRO B 1 141 ? 2.486 -20.172 -19.953 1 97.88 141 PRO B N 1
ATOM 4627 C CA . PRO B 1 141 ? 1.576 -19.641 -18.938 1 97.88 141 PRO B CA 1
ATOM 4628 C C . PRO B 1 141 ? 2.314 -19 -17.766 1 97.88 141 PRO B C 1
ATOM 4630 O O . PRO B 1 141 ? 3.42 -19.422 -17.406 1 97.88 141 PRO B O 1
ATOM 4633 N N . TYR B 1 142 ? 1.711 -17.938 -17.219 1 97.5 142 TYR B N 1
ATOM 4634 C CA . TYR B 1 142 ? 2.256 -17.234 -16.047 1 97.5 142 TYR B CA 1
ATOM 4635 C C . TYR B 1 142 ? 1.146 -16.828 -15.094 1 97.5 142 TYR B C 1
ATOM 4637 O O . TYR B 1 142 ? -0.023 -16.766 -15.477 1 97.5 142 TYR B O 1
ATOM 4645 N N . TYR B 1 143 ? 1.486 -16.625 -13.852 1 96.5 143 TYR B N 1
ATOM 4646 C CA . TYR B 1 143 ? 0.559 -16.141 -12.836 1 96.5 143 TYR B CA 1
ATOM 4647 C C . TYR B 1 143 ? -0.102 -14.836 -13.289 1 96.5 143 TYR B C 1
ATOM 4649 O O . TYR B 1 143 ? 0.583 -13.852 -13.578 1 96.5 143 TYR B O 1
ATOM 4657 N N . GLY B 1 144 ? -1.376 -14.805 -13.266 1 93.88 144 GLY B N 1
ATOM 4658 C CA . GLY B 1 144 ? -2.145 -13.703 -13.828 1 93.88 144 GLY B CA 1
ATOM 4659 C C . GLY B 1 144 ? -1.907 -12.391 -13.117 1 93.88 144 GLY B C 1
ATOM 4660 O O . GLY B 1 144 ? -2.125 -11.32 -13.688 1 93.88 144 GLY B O 1
ATOM 4661 N N . GLY B 1 145 ? -1.464 -12.414 -11.875 1 92.94 145 GLY B N 1
ATOM 4662 C CA . GLY B 1 145 ? -1.181 -11.188 -11.141 1 92.94 145 GLY B CA 1
ATOM 4663 C C . GLY B 1 145 ? -0.133 -10.32 -11.812 1 92.94 145 GLY B C 1
ATOM 4664 O O . GLY B 1 145 ? -0.15 -9.102 -11.68 1 92.94 145 GLY B O 1
ATOM 4665 N N . ILE B 1 146 ? 0.73 -10.906 -12.609 1 95.38 146 ILE B N 1
ATOM 4666 C CA . ILE B 1 146 ? 1.776 -10.172 -13.312 1 95.38 146 ILE B CA 1
ATOM 4667 C C . ILE B 1 146 ? 1.146 -9.219 -14.328 1 95.38 146 ILE B C 1
ATOM 4669 O O . ILE B 1 146 ? 1.63 -8.102 -14.523 1 95.38 146 ILE B O 1
ATOM 4673 N N . GLN B 1 147 ? 0.089 -9.742 -14.984 1 93.5 147 GLN B N 1
ATOM 4674 C CA . GLN B 1 147 ? -0.644 -8.891 -15.914 1 93.5 147 GLN B CA 1
ATOM 4675 C C . GLN B 1 147 ? -1.169 -7.637 -15.219 1 93.5 147 GLN B C 1
ATOM 4677 O O . GLN B 1 147 ? -0.978 -6.523 -15.711 1 93.5 147 GLN B O 1
ATOM 4682 N N . PHE B 1 148 ? -1.7 -7.855 -14.148 1 90.31 148 PHE B N 1
ATOM 4683 C CA . PHE B 1 148 ? -2.316 -6.785 -13.383 1 90.31 148 PHE B CA 1
ATOM 4684 C C . PHE B 1 148 ? -1.259 -5.824 -12.844 1 90.31 148 PHE B C 1
ATOM 4686 O O . PHE B 1 148 ? -1.414 -4.605 -12.938 1 90.31 148 PHE B O 1
ATOM 4693 N N . ASP B 1 149 ? -0.191 -6.336 -12.312 1 93.62 149 ASP B N 1
ATOM 4694 C CA . ASP B 1 149 ? 0.89 -5.559 -11.711 1 93.62 149 ASP B CA 1
ATOM 4695 C C . ASP B 1 149 ? 1.511 -4.605 -12.734 1 93.62 149 ASP B C 1
ATOM 4697 O O . ASP B 1 149 ? 1.983 -3.525 -12.375 1 93.62 149 ASP B O 1
ATOM 4701 N N . ASN B 1 150 ? 1.478 -4.969 -13.977 1 95.81 150 ASN B N 1
ATOM 4702 C CA . ASN B 1 150 ? 2.152 -4.18 -15 1 95.81 150 ASN B CA 1
ATOM 4703 C C . ASN B 1 150 ? 1.181 -3.252 -15.719 1 95.81 150 ASN B C 1
ATOM 4705 O O . ASN B 1 150 ? 1.563 -2.17 -16.172 1 95.81 150 ASN B O 1
ATOM 4709 N N . GLU B 1 151 ? -0.068 -3.684 -15.844 1 94.06 151 GLU B N 1
ATOM 4710 C CA . GLU B 1 151 ? -0.96 -2.967 -16.75 1 94.06 151 GLU B CA 1
ATOM 4711 C C . GLU B 1 151 ? -1.829 -1.968 -15.984 1 94.06 151 GLU B C 1
ATOM 4713 O O . GLU B 1 151 ? -2.164 -0.904 -16.516 1 94.06 151 GLU B O 1
ATOM 4718 N N . MET B 1 152 ? -2.184 -2.291 -14.828 1 91.75 152 MET B N 1
ATOM 4719 C CA . MET B 1 152 ? -3.246 -1.539 -14.172 1 91.75 152 MET B CA 1
ATOM 4720 C C . MET B 1 152 ? -2.822 -0.095 -13.93 1 91.75 152 MET B C 1
ATOM 4722 O O . MET B 1 152 ? -3.457 0.836 -14.43 1 91.75 152 MET B O 1
ATOM 4726 N N . ARG B 1 153 ? -1.769 0.109 -13.18 1 90.44 153 ARG B N 1
ATOM 4727 C CA . ARG B 1 153 ? -1.367 1.477 -12.859 1 90.44 153 ARG B CA 1
ATOM 4728 C C . ARG B 1 153 ? -0.172 1.904 -13.711 1 90.44 153 ARG B C 1
ATOM 4730 O O . ARG B 1 153 ? -0.17 2.996 -14.281 1 90.44 153 ARG B O 1
ATOM 4737 N N . PRO B 1 154 ? 0.839 1.036 -13.906 1 93.88 154 PRO B N 1
ATOM 4738 C CA . PRO B 1 154 ? 1.978 1.444 -14.734 1 93.88 154 PRO B CA 1
ATOM 4739 C C . PRO B 1 154 ? 1.607 1.612 -16.203 1 93.88 154 PRO B C 1
ATOM 4741 O O . PRO B 1 154 ? 2.309 2.307 -16.953 1 93.88 154 PRO B O 1
ATOM 4744 N N . GLU B 1 155 ? 0.583 0.9 -16.641 1 95.31 155 GLU B N 1
ATOM 4745 C CA . GLU B 1 155 ? 0.108 0.957 -18.016 1 95.31 155 GLU B CA 1
ATOM 4746 C C . GLU B 1 155 ? 1.169 0.447 -18.984 1 95.31 155 GLU B C 1
ATOM 4748 O O . GLU B 1 155 ? 1.329 0.992 -20.078 1 95.31 155 GLU B O 1
ATOM 4753 N N . ALA B 1 156 ? 1.959 -0.477 -18.547 1 97.31 156 ALA B N 1
ATOM 4754 C CA . ALA B 1 156 ? 2.834 -1.232 -19.438 1 97.31 156 ALA B CA 1
ATOM 4755 C C . ALA B 1 156 ? 2.068 -2.354 -20.125 1 97.31 156 ALA B C 1
ATOM 4757 O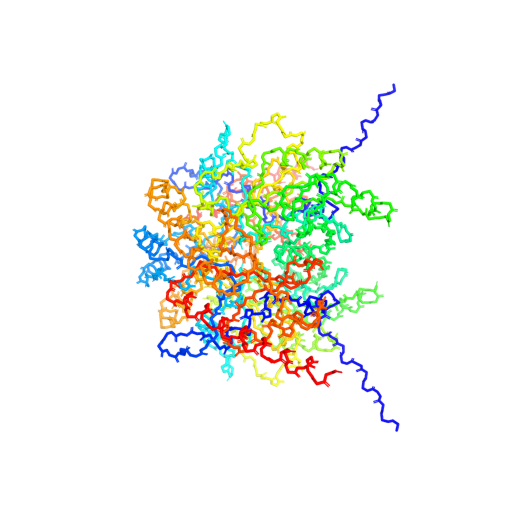 O . ALA B 1 156 ? 1.056 -2.834 -19.625 1 97.31 156 ALA B O 1
ATOM 4758 N N . LYS B 1 157 ? 2.545 -2.732 -21.266 1 97.69 157 LYS B N 1
ATOM 4759 C CA . LYS B 1 157 ? 1.968 -3.859 -21.984 1 97.69 157 LYS B CA 1
ATOM 4760 C C . LYS B 1 157 ? 2.729 -5.148 -21.688 1 97.69 157 LYS B C 1
ATOM 4762 O O . LYS B 1 157 ? 3.959 -5.145 -21.594 1 97.69 157 LYS B O 1
ATOM 4767 N N . VAL B 1 158 ? 2.018 -6.215 -21.516 1 98.12 158 VAL B N 1
ATOM 4768 C CA . VAL B 1 158 ? 2.666 -7.508 -21.312 1 98.12 158 VAL B CA 1
ATOM 4769 C C . VAL B 1 158 ? 2.695 -8.289 -22.625 1 98.12 158 VAL B C 1
ATOM 4771 O O . VAL B 1 158 ? 1.646 -8.586 -23.188 1 98.12 158 VAL B O 1
ATOM 4774 N N . ILE B 1 159 ? 3.877 -8.516 -23.094 1 98.69 159 ILE B N 1
ATOM 4775 C CA . ILE B 1 159 ? 4.09 -9.367 -24.25 1 98.69 159 ILE B CA 1
ATOM 4776 C C . ILE B 1 159 ? 4.309 -10.812 -23.812 1 98.69 159 ILE B C 1
ATOM 4778 O O . ILE B 1 159 ? 5.266 -11.102 -23.078 1 98.69 159 ILE B O 1
ATOM 4782 N N . ARG B 1 160 ? 3.475 -11.688 -24.281 1 98.38 160 ARG B N 1
ATOM 4783 C CA . ARG B 1 160 ? 3.508 -13.094 -23.891 1 98.38 160 ARG B CA 1
ATOM 4784 C C . ARG B 1 160 ? 4.406 -13.906 -24.812 1 98.38 160 ARG B C 1
ATOM 4786 O O . ARG B 1 160 ? 4.258 -13.852 -26.031 1 98.38 160 ARG B O 1
ATOM 4793 N N . VAL B 1 161 ? 5.336 -14.555 -24.234 1 98.56 161 VAL B N 1
ATOM 4794 C CA . VAL B 1 161 ? 6.098 -15.578 -24.938 1 98.56 161 VAL B CA 1
ATOM 4795 C C . VAL B 1 161 ? 5.488 -16.953 -24.672 1 98.56 161 VAL B C 1
ATOM 4797 O O . VAL B 1 161 ? 5.773 -17.578 -23.656 1 98.56 161 VAL B O 1
ATOM 4800 N N . HIS B 1 162 ? 4.738 -17.469 -25.609 1 98 162 HIS B N 1
ATOM 4801 C CA . HIS B 1 162 ? 3.908 -18.641 -25.406 1 98 162 HIS B CA 1
ATOM 4802 C C . HIS B 1 162 ? 4.734 -19.922 -25.5 1 98 162 HIS B C 1
ATOM 4804 O O . HIS B 1 162 ? 5.465 -20.125 -26.469 1 98 162 HIS B O 1
ATOM 4810 N N . PHE B 1 163 ? 4.613 -20.734 -24.531 1 97.31 163 PHE B N 1
ATOM 4811 C CA . PHE B 1 163 ? 5.152 -22.094 -24.547 1 97.31 163 PHE B CA 1
ATOM 4812 C C . PHE B 1 163 ? 4.031 -23.125 -24.453 1 97.31 163 PHE B C 1
ATOM 4814 O O . PHE B 1 163 ? 2.951 -22.828 -23.938 1 97.31 163 PHE B O 1
ATOM 4821 N N . TYR B 1 164 ? 4.305 -24.375 -24.906 1 97.06 164 TYR B N 1
ATOM 4822 C CA . TYR B 1 164 ? 3.213 -25.328 -25.109 1 97.06 164 TYR B CA 1
ATOM 4823 C C . TYR B 1 164 ? 3.559 -26.688 -24.516 1 97.06 164 TYR B C 1
ATOM 4825 O O . TYR B 1 164 ? 4.723 -26.953 -24.219 1 97.06 164 TYR B O 1
ATOM 4833 N N . SER B 1 165 ? 2.496 -27.453 -24.328 1 97.12 165 SER B N 1
ATOM 4834 C CA . SER B 1 165 ? 2.664 -28.781 -23.719 1 97.12 165 SER B CA 1
ATOM 4835 C C . SER B 1 165 ? 3.238 -29.781 -24.719 1 97.12 165 SER B C 1
ATOM 4837 O O . SER B 1 165 ? 3.91 -30.734 -24.344 1 97.12 165 SER B O 1
ATOM 4839 N N . LYS B 1 166 ? 2.896 -29.531 -25.953 1 94.94 166 LYS B N 1
ATOM 4840 C CA . LYS B 1 166 ? 3.445 -30.406 -26.984 1 94.94 166 LYS B CA 1
ATOM 4841 C C . LYS B 1 166 ? 4.949 -30.203 -27.156 1 94.94 166 LYS B C 1
ATOM 4843 O O . LYS B 1 166 ? 5.41 -29.062 -27.266 1 94.94 166 LYS B O 1
ATOM 4848 N N . LEU B 1 167 ? 5.613 -31.219 -27.188 1 92.75 167 LEU B N 1
ATOM 4849 C CA . LEU B 1 167 ? 7.066 -31.141 -27.281 1 92.75 167 LEU B CA 1
ATOM 4850 C C . LEU B 1 167 ? 7.492 -30.781 -28.703 1 92.75 167 LEU B C 1
ATOM 4852 O O . LEU B 1 167 ? 7.039 -31.406 -29.672 1 92.75 167 LEU B O 1
ATOM 4856 N N . GLU B 1 168 ? 8.211 -29.781 -28.766 1 87.44 168 GLU B N 1
ATOM 4857 C CA . GLU B 1 168 ? 8.875 -29.453 -30.016 1 87.44 168 GLU B CA 1
ATOM 4858 C C . GLU B 1 168 ? 10.258 -30.094 -30.094 1 87.44 168 GLU B C 1
ATOM 4860 O O . GLU B 1 168 ? 10.781 -30.562 -29.078 1 87.44 168 GLU B O 1
ATOM 4865 N N . PRO B 1 169 ? 10.781 -30.172 -31.312 1 88.19 169 PRO B N 1
ATOM 4866 C CA . PRO B 1 169 ? 12.117 -30.766 -31.422 1 88.19 169 PRO B CA 1
ATOM 4867 C C . PRO B 1 169 ? 13.133 -30.078 -30.516 1 88.19 169 PRO B C 1
ATOM 4869 O O . PRO B 1 169 ? 13.211 -28.859 -30.484 1 88.19 169 PRO B O 1
ATOM 4872 N N . GLY B 1 170 ? 13.836 -30.891 -29.734 1 87.44 170 GLY B N 1
ATOM 4873 C CA . GLY B 1 170 ? 14.875 -30.359 -28.875 1 87.44 170 GLY B CA 1
ATOM 4874 C C . GLY B 1 170 ? 14.398 -30.141 -27.438 1 87.44 170 GLY B C 1
ATOM 4875 O O . GLY B 1 170 ? 15.211 -29.969 -26.531 1 87.44 170 GLY B O 1
ATOM 4876 N N . GLN B 1 171 ? 13.125 -30.188 -27.281 1 90.44 171 GLN B N 1
ATOM 4877 C CA . GLN B 1 171 ? 12.57 -30 -25.938 1 90.44 171 GLN B CA 1
ATOM 4878 C C . GLN B 1 171 ? 12.492 -31.312 -25.188 1 90.44 171 GLN B C 1
ATOM 4880 O O . GLN B 1 171 ? 12.352 -32.375 -25.797 1 90.44 171 GLN B O 1
ATOM 4885 N N . THR B 1 172 ? 12.602 -31.188 -23.906 1 91.88 172 THR B N 1
ATOM 4886 C CA . THR B 1 172 ? 12.664 -32.406 -23.094 1 91.88 172 THR B CA 1
ATOM 4887 C C . THR B 1 172 ? 11.43 -32.5 -22.203 1 91.88 172 THR B C 1
ATOM 4889 O O . THR B 1 172 ? 11.156 -33.562 -21.656 1 91.88 172 THR B O 1
ATOM 4892 N N . GLU B 1 173 ? 10.688 -31.469 -22.047 1 94.44 173 GLU B N 1
ATOM 4893 C CA . GLU B 1 173 ? 9.5 -31.484 -21.203 1 94.44 173 GLU B CA 1
ATOM 4894 C C . GLU B 1 173 ? 8.461 -30.484 -21.688 1 94.44 173 GLU B C 1
ATOM 4896 O O . GLU B 1 173 ? 8.781 -29.547 -22.422 1 94.44 173 GLU B O 1
ATOM 4901 N N . PRO B 1 174 ? 7.234 -30.703 -21.328 1 96.5 174 PRO B N 1
ATOM 4902 C CA . PRO B 1 174 ? 6.18 -29.75 -21.688 1 96.5 174 PRO B CA 1
ATOM 4903 C C . PRO B 1 174 ? 6.43 -28.344 -21.141 1 96.5 174 PRO B C 1
ATOM 4905 O O . PRO B 1 174 ? 6.895 -28.188 -20.016 1 96.5 174 PRO B O 1
ATOM 4908 N N . PHE B 1 175 ? 6.141 -27.312 -21.984 1 97.44 175 PHE B N 1
ATOM 4909 C CA . PHE B 1 175 ? 6.211 -25.906 -21.625 1 97.44 175 PHE B CA 1
ATOM 4910 C C . PHE B 1 175 ? 7.648 -25.484 -21.344 1 97.44 175 PHE B C 1
ATOM 4912 O O . PHE B 1 175 ? 7.891 -24.562 -20.562 1 97.44 175 PHE B O 1
ATOM 4919 N N . GLU B 1 176 ? 8.594 -26.141 -21.922 1 96.56 176 GLU B N 1
ATOM 4920 C CA . GLU B 1 176 ? 10 -25.828 -21.703 1 96.56 176 GLU B CA 1
ATOM 4921 C C . GLU B 1 176 ? 10.336 -24.422 -22.219 1 96.56 176 GLU B C 1
ATOM 4923 O O . GLU B 1 176 ? 10.172 -24.141 -23.406 1 96.56 176 GLU B O 1
ATOM 4928 N N . ILE B 1 177 ? 10.805 -23.547 -21.328 1 96.25 177 ILE B N 1
ATOM 4929 C CA . ILE B 1 177 ? 11.141 -22.172 -21.656 1 96.25 177 ILE B CA 1
ATOM 4930 C C . ILE B 1 177 ? 12.539 -22.109 -22.25 1 96.25 177 ILE B C 1
ATOM 4932 O O . ILE B 1 177 ? 13.453 -22.797 -21.781 1 96.25 177 ILE B O 1
ATOM 4936 N N . THR B 1 178 ? 12.734 -21.281 -23.25 1 95.62 178 THR B N 1
ATOM 4937 C CA . THR B 1 178 ? 14.047 -21.062 -23.859 1 95.62 178 THR B CA 1
ATOM 4938 C C . THR B 1 178 ? 14.289 -19.578 -24.109 1 95.62 178 THR B C 1
ATOM 4940 O O . THR B 1 178 ? 13.359 -18.828 -24.453 1 95.62 178 THR B O 1
ATOM 4943 N N . ALA B 1 179 ? 15.531 -19.188 -23.953 1 97.06 179 ALA B N 1
ATOM 4944 C CA . ALA B 1 179 ? 15.906 -17.797 -24.234 1 97.06 179 ALA B CA 1
ATOM 4945 C C . ALA B 1 179 ? 15.773 -17.5 -25.734 1 97.06 179 ALA B C 1
ATOM 4947 O O . ALA B 1 179 ? 15.477 -16.359 -26.109 1 97.06 179 ALA B O 1
ATOM 4948 N N . SER B 1 180 ? 15.938 -18.516 -26.562 1 96.69 180 SER B N 1
ATOM 4949 C CA . SER B 1 180 ? 15.852 -18.328 -28.016 1 96.69 180 SER B CA 1
ATOM 4950 C C . SER B 1 180 ? 14.453 -17.875 -28.422 1 96.69 180 SER B C 1
ATOM 4952 O O . SER B 1 180 ? 14.305 -17.062 -29.344 1 96.69 180 SER B O 1
ATOM 4954 N N . LYS B 1 181 ? 13.461 -18.422 -27.812 1 97.12 181 LYS B N 1
ATOM 4955 C CA . LYS B 1 181 ? 12.109 -17.984 -28.125 1 97.12 181 LYS B CA 1
ATOM 4956 C C . LYS B 1 181 ? 11.867 -16.547 -27.672 1 97.12 181 LYS B C 1
ATOM 4958 O O . LYS B 1 181 ? 11.164 -15.789 -28.344 1 97.12 181 LYS B O 1
ATOM 4963 N N . PHE B 1 182 ? 12.43 -16.141 -26.516 1 98.5 182 PHE B N 1
ATOM 4964 C CA . PHE B 1 182 ? 12.375 -14.742 -26.094 1 98.5 182 PHE B CA 1
ATOM 4965 C C . PHE B 1 182 ? 13.016 -13.836 -27.125 1 98.5 182 PHE B C 1
ATOM 4967 O O . PHE B 1 182 ? 12.477 -12.773 -27.453 1 98.5 182 PHE B O 1
ATOM 4974 N N . GLU B 1 183 ? 14.133 -14.273 -27.609 1 98.56 183 GLU B N 1
ATOM 4975 C CA . GLU B 1 183 ? 14.828 -13.5 -28.641 1 98.56 183 GLU B CA 1
ATOM 4976 C C . GLU B 1 183 ? 13.953 -13.312 -29.875 1 98.56 183 GLU B C 1
ATOM 4978 O O . GLU B 1 183 ? 13.852 -12.203 -30.406 1 98.56 183 GLU B O 1
ATOM 4983 N N . SER B 1 184 ? 13.352 -14.383 -30.297 1 98.38 184 SER B N 1
ATOM 4984 C CA . SER B 1 184 ? 12.5 -14.336 -31.484 1 98.38 184 SER B CA 1
ATOM 4985 C C . SER B 1 184 ? 11.344 -13.367 -31.297 1 98.38 184 SER B C 1
ATOM 4987 O O . SER B 1 184 ? 11.062 -12.547 -32.156 1 98.38 184 SER B O 1
ATOM 4989 N N . VAL B 1 185 ? 10.688 -13.414 -30.172 1 98.62 185 VAL B N 1
ATOM 4990 C CA . VAL B 1 185 ? 9.539 -12.562 -29.906 1 98.62 185 VAL B CA 1
ATOM 4991 C C . VAL B 1 185 ? 10 -11.109 -29.75 1 98.62 185 VAL B C 1
ATOM 4993 O O . VAL B 1 185 ? 9.336 -10.188 -30.219 1 98.62 185 VAL B O 1
ATOM 4996 N N . TYR B 1 186 ? 11.164 -10.93 -29.094 1 98.75 186 TYR B N 1
ATOM 4997 C CA . TYR B 1 186 ? 11.734 -9.594 -28.953 1 98.75 186 TYR B CA 1
ATOM 4998 C C . TYR B 1 186 ? 11.938 -8.945 -30.328 1 98.75 186 TYR B C 1
ATOM 5000 O O . TYR B 1 186 ? 11.539 -7.801 -30.547 1 98.75 186 TYR B O 1
ATOM 5008 N N . GLN B 1 187 ? 12.531 -9.695 -31.203 1 98.62 187 GLN B N 1
ATOM 5009 C CA . GLN B 1 187 ? 12.812 -9.18 -32.531 1 98.62 187 GLN B CA 1
ATOM 5010 C C . GLN B 1 187 ? 11.516 -8.852 -33.281 1 98.62 187 GLN B C 1
ATOM 5012 O O . GLN B 1 187 ? 11.398 -7.785 -33.906 1 98.62 187 GLN B O 1
ATOM 5017 N N . GLU B 1 188 ? 10.625 -9.711 -33.219 1 98.56 188 GLU B N 1
ATOM 5018 C CA . GLU B 1 188 ? 9.344 -9.508 -33.875 1 98.56 188 GLU B CA 1
ATOM 5019 C C . GLU B 1 188 ? 8.641 -8.258 -33.344 1 98.56 188 GLU B C 1
ATOM 5021 O O . GLU B 1 188 ? 8.172 -7.434 -34.156 1 98.56 188 GLU B O 1
ATOM 5026 N N . GLN B 1 189 ? 8.57 -8.109 -32.062 1 98.56 189 GLN B N 1
ATOM 5027 C CA . GLN B 1 189 ? 7.82 -7.023 -31.453 1 98.56 189 GLN B CA 1
ATOM 5028 C C . GLN B 1 189 ? 8.523 -5.684 -31.641 1 98.56 189 GLN B C 1
ATOM 5030 O O . GLN B 1 189 ? 7.879 -4.652 -31.828 1 98.56 189 GLN B O 1
ATOM 5035 N N . THR B 1 190 ? 9.812 -5.688 -31.531 1 98.19 190 THR B N 1
ATOM 5036 C CA . THR B 1 190 ? 10.555 -4.441 -31.703 1 98.19 190 THR B CA 1
ATOM 5037 C C . THR B 1 190 ? 10.477 -3.971 -33.156 1 98.19 190 THR B C 1
ATOM 5039 O O . THR B 1 190 ? 10.469 -2.768 -33.406 1 98.19 190 THR B O 1
ATOM 5042 N N . GLN B 1 191 ? 10.43 -4.879 -34.062 1 97.94 191 GLN B N 1
ATOM 5043 C CA . GLN B 1 191 ? 10.25 -4.535 -35.469 1 97.94 191 GLN B CA 1
ATOM 5044 C C . GLN B 1 191 ? 8.906 -3.861 -35.688 1 97.94 191 GLN B C 1
ATOM 5046 O O . GLN B 1 191 ? 8.773 -3.014 -36.594 1 97.94 191 GLN B O 1
ATOM 5051 N N . LYS B 1 192 ? 7.969 -4.203 -34.906 1 97.62 192 LYS B N 1
ATOM 5052 C CA . LYS B 1 192 ? 6.633 -3.623 -35 1 97.62 192 LYS B CA 1
ATOM 5053 C C . LYS B 1 192 ? 6.555 -2.305 -34.219 1 97.62 192 LYS B C 1
ATOM 5055 O O . LYS B 1 192 ? 5.477 -1.722 -34.094 1 97.62 192 LYS B O 1
ATOM 5060 N N . GLY B 1 193 ? 7.637 -1.939 -33.594 1 97.5 193 GLY B N 1
ATOM 5061 C CA . GLY B 1 193 ? 7.715 -0.625 -32.969 1 97.5 193 GLY B CA 1
ATOM 5062 C C . GLY B 1 193 ? 7.527 -0.663 -31.469 1 97.5 193 GLY B C 1
ATOM 5063 O O . GLY B 1 193 ? 7.461 0.383 -30.828 1 97.5 193 GLY B O 1
ATOM 5064 N N . MET B 1 194 ? 7.48 -1.846 -30.953 1 98 194 MET B N 1
ATOM 5065 C CA . MET B 1 194 ? 7.285 -1.968 -29.516 1 98 194 MET B CA 1
ATOM 5066 C C . MET B 1 194 ? 8.578 -1.677 -28.75 1 98 194 MET B C 1
ATOM 5068 O O . MET B 1 194 ? 9.641 -2.193 -29.109 1 98 194 MET B O 1
ATOM 5072 N N . LYS B 1 195 ? 8.492 -0.779 -27.734 1 98.25 195 LYS B N 1
ATOM 5073 C CA . LYS B 1 195 ? 9.625 -0.555 -26.844 1 98.25 195 LYS B CA 1
ATOM 5074 C C . LYS B 1 195 ? 9.57 -1.493 -25.641 1 98.25 195 LYS B C 1
ATOM 5076 O O . LYS B 1 195 ? 8.797 -1.274 -24.719 1 98.25 195 LYS B O 1
ATOM 5081 N N . ILE B 1 196 ? 10.391 -2.453 -25.641 1 98.69 196 ILE B N 1
ATOM 5082 C CA . ILE B 1 196 ? 10.438 -3.443 -24.562 1 98.69 196 ILE B CA 1
ATOM 5083 C C . ILE B 1 196 ? 11.492 -3.035 -23.531 1 98.69 196 ILE B C 1
ATOM 5085 O O . ILE B 1 196 ? 12.609 -2.666 -23.891 1 98.69 196 ILE B O 1
ATOM 5089 N N . ARG B 1 197 ? 11.117 -3.137 -22.219 1 98.56 197 ARG B N 1
ATOM 5090 C CA . ARG B 1 197 ? 11.992 -2.584 -21.188 1 98.56 197 ARG B CA 1
ATOM 5091 C C . ARG B 1 197 ? 12.461 -3.67 -20.234 1 98.56 197 ARG B C 1
ATOM 5093 O O . ARG B 1 197 ? 13.484 -3.51 -19.562 1 98.56 197 ARG B O 1
ATOM 5100 N N . ALA B 1 198 ? 11.711 -4.762 -20.141 1 98.75 198 ALA B N 1
ATOM 5101 C CA . ALA B 1 198 ? 12.047 -5.711 -19.094 1 98.75 198 ALA B CA 1
ATOM 5102 C C . ALA B 1 198 ? 11.508 -7.102 -19.406 1 98.75 198 ALA B C 1
ATOM 5104 O O . ALA B 1 198 ? 10.688 -7.266 -20.312 1 98.75 198 ALA B O 1
ATOM 5105 N N . VAL B 1 199 ? 12.039 -8.07 -18.734 1 98.75 199 VAL B N 1
ATOM 5106 C CA . VAL B 1 199 ? 11.523 -9.43 -18.672 1 98.75 199 VAL B CA 1
ATOM 5107 C C . VAL B 1 199 ? 11.188 -9.789 -17.219 1 98.75 199 VAL B C 1
ATOM 5109 O O . VAL B 1 199 ? 11.984 -9.547 -16.312 1 98.75 199 VAL B O 1
ATOM 5112 N N . PHE B 1 200 ? 9.992 -10.273 -16.969 1 98.19 200 PHE B N 1
ATOM 5113 C CA . PHE B 1 200 ? 9.617 -10.852 -15.68 1 98.19 200 PHE B CA 1
ATOM 5114 C C . PHE B 1 200 ? 9.789 -12.367 -15.695 1 98.19 200 PHE B C 1
ATOM 5116 O O . PHE B 1 200 ? 9.25 -13.047 -16.578 1 98.19 200 PHE B O 1
ATOM 5123 N N . PHE B 1 201 ? 10.5 -12.852 -14.766 1 97.12 201 PHE B N 1
ATOM 5124 C CA . PHE B 1 201 ? 10.867 -14.258 -14.719 1 97.12 201 PHE B CA 1
ATOM 5125 C C . PHE B 1 201 ? 10.586 -14.844 -13.344 1 97.12 201 PHE B C 1
ATOM 5127 O O . PHE B 1 201 ? 11.18 -14.414 -12.352 1 97.12 201 PHE B O 1
ATOM 5134 N N . VAL B 1 202 ? 9.648 -15.781 -13.242 1 97.19 202 VAL B N 1
ATOM 5135 C CA . VAL B 1 202 ? 9.25 -16.391 -11.977 1 97.19 202 VAL B CA 1
ATOM 5136 C C . VAL B 1 202 ? 9.867 -17.781 -11.852 1 97.19 202 VAL B C 1
ATOM 5138 O O . VAL B 1 202 ? 9.609 -18.656 -12.68 1 97.19 202 VAL B O 1
ATOM 5141 N N . ASN B 1 203 ? 10.656 -17.969 -10.875 1 97.31 203 ASN B N 1
ATOM 5142 C CA . ASN B 1 203 ? 11.367 -19.219 -10.641 1 97.31 203 ASN B CA 1
ATOM 5143 C C . ASN B 1 203 ? 11.414 -19.562 -9.156 1 97.31 203 ASN B C 1
ATOM 5145 O O . ASN B 1 203 ? 12.047 -18.859 -8.367 1 97.31 203 ASN B O 1
ATOM 5149 N N . PRO B 1 204 ? 10.82 -20.625 -8.797 1 97.44 204 PRO B N 1
ATOM 5150 C CA . PRO B 1 204 ? 10.023 -21.625 -9.508 1 97.44 204 PRO B CA 1
ATOM 5151 C C . PRO B 1 204 ? 8.781 -21.016 -10.172 1 97.44 204 PRO B C 1
ATOM 5153 O O . PRO B 1 204 ? 8.273 -19.984 -9.719 1 97.44 204 PRO B O 1
ATOM 5156 N N . ASN B 1 205 ? 8.305 -21.734 -11.18 1 97.94 205 ASN B N 1
ATOM 5157 C CA . ASN B 1 205 ? 7.281 -21.172 -12.055 1 97.94 205 ASN B CA 1
ATOM 5158 C C . ASN B 1 205 ? 5.879 -21.375 -11.484 1 97.94 205 ASN B C 1
ATOM 5160 O O . ASN B 1 205 ? 5.578 -22.438 -10.938 1 97.94 205 ASN B O 1
ATOM 5164 N N . ASN B 1 206 ? 5.043 -20.469 -11.5 1 98 206 ASN B N 1
ATOM 5165 C CA . ASN B 1 206 ? 3.594 -20.516 -11.336 1 98 206 ASN B CA 1
ATOM 5166 C C . ASN B 1 206 ? 2.875 -20.219 -12.648 1 98 206 ASN B C 1
ATOM 5168 O O . ASN B 1 206 ? 2.984 -19.109 -13.188 1 98 206 ASN B O 1
ATOM 5172 N N . PRO B 1 207 ? 2.287 -21.188 -13.18 1 98.12 207 PRO B N 1
ATOM 5173 C CA . PRO B 1 207 ? 1.543 -22.266 -12.547 1 98.12 207 PRO B CA 1
ATOM 5174 C C . PRO B 1 207 ? 2.188 -23.641 -12.773 1 98.12 207 PRO B C 1
ATOM 5176 O O . PRO B 1 207 ? 1.637 -24.656 -12.359 1 98.12 207 PRO B O 1
ATOM 5179 N N . LEU B 1 208 ? 3.312 -23.703 -13.359 1 98.06 208 LEU B N 1
ATOM 5180 C CA . LEU B 1 208 ? 3.801 -24.953 -13.906 1 98.06 208 LEU B CA 1
ATOM 5181 C C . LEU B 1 208 ? 4.527 -25.766 -12.844 1 98.06 208 LEU B C 1
ATOM 5183 O O . LEU B 1 208 ? 4.629 -27 -12.953 1 98.06 208 LEU B O 1
ATOM 5187 N N . GLY B 1 209 ? 5.117 -25.094 -11.922 1 97.5 209 GLY B N 1
ATOM 5188 C CA . GLY B 1 209 ? 5.855 -25.766 -10.867 1 97.5 209 GLY B CA 1
ATOM 5189 C C . GLY B 1 209 ? 7.289 -26.078 -11.258 1 97.5 209 GLY B C 1
ATOM 5190 O O . GLY B 1 209 ? 8.031 -26.688 -10.477 1 97.5 209 GLY B O 1
ATOM 5191 N N . ASP B 1 210 ? 7.723 -25.609 -12.383 1 96.62 210 ASP B N 1
ATOM 5192 C CA . ASP B 1 210 ? 9.078 -25.859 -12.859 1 96.62 210 ASP B CA 1
ATOM 5193 C C . ASP B 1 210 ? 10.109 -25.141 -11.984 1 96.62 210 ASP B C 1
ATOM 5195 O O . ASP B 1 210 ? 9.867 -24.016 -11.531 1 96.62 210 ASP B O 1
ATOM 5199 N N . VAL B 1 211 ? 11.18 -25.828 -11.766 1 96.88 211 VAL B N 1
ATOM 5200 C CA . VAL B 1 211 ? 12.422 -25.219 -11.281 1 96.88 211 VAL B CA 1
ATOM 5201 C C . VAL B 1 211 ? 13.438 -25.156 -12.414 1 96.88 211 VAL B C 1
ATOM 5203 O O . VAL B 1 211 ? 13.898 -26.188 -12.906 1 96.88 211 VAL B O 1
ATOM 5206 N N . TYR B 1 212 ? 13.766 -23.953 -12.789 1 95.62 212 TYR B N 1
ATOM 5207 C CA . TYR B 1 212 ? 14.602 -23.812 -13.984 1 95.62 212 TYR B CA 1
ATOM 5208 C C . TYR B 1 212 ? 16.062 -24.078 -13.656 1 95.62 212 TYR B C 1
ATOM 5210 O O . TYR B 1 212 ? 16.562 -23.672 -12.602 1 95.62 212 TYR B O 1
ATOM 5218 N N . PRO B 1 213 ? 16.75 -24.734 -14.562 1 94.38 213 PRO B N 1
ATOM 5219 C CA . PRO B 1 213 ? 18.188 -24.953 -14.352 1 94.38 213 PRO B CA 1
ATOM 5220 C C . PRO B 1 213 ? 19 -23.672 -14.391 1 94.38 213 PRO B C 1
ATOM 5222 O O . PRO B 1 213 ? 18.594 -22.688 -15.031 1 94.38 213 PRO B O 1
ATOM 5225 N N . LYS B 1 214 ? 20.125 -23.703 -13.797 1 96.31 214 LYS B N 1
ATOM 5226 C CA . LYS B 1 214 ? 21.031 -22.562 -13.742 1 96.31 214 LYS B CA 1
ATOM 5227 C C . LYS B 1 214 ? 21.328 -22.016 -15.133 1 96.31 214 LYS B C 1
ATOM 5229 O O . LYS B 1 214 ? 21.359 -20.812 -15.344 1 96.31 214 LYS B O 1
ATOM 5234 N N . GLN B 1 215 ? 21.5 -22.906 -16.047 1 96.19 215 GLN B N 1
ATOM 5235 C CA . GLN B 1 215 ? 21.875 -22.5 -17.406 1 96.19 215 GLN B CA 1
ATOM 5236 C C . GLN B 1 215 ? 20.797 -21.625 -18.031 1 96.19 215 GLN B C 1
ATOM 5238 O O . GLN B 1 215 ? 21.109 -20.656 -18.719 1 96.19 215 GLN B O 1
ATOM 5243 N N . LEU B 1 216 ? 19.531 -21.969 -17.875 1 96.31 216 LEU B N 1
ATOM 5244 C CA . LEU B 1 216 ? 18.469 -21.141 -18.422 1 96.31 216 LEU B CA 1
ATOM 5245 C C . LEU B 1 216 ? 18.5 -19.75 -17.797 1 96.31 216 LEU B C 1
ATOM 5247 O O . LEU B 1 216 ? 18.281 -18.75 -18.5 1 96.31 216 LEU B O 1
ATOM 5251 N N . VAL B 1 217 ? 18.766 -19.641 -16.5 1 97.25 217 VAL B N 1
ATOM 5252 C CA . VAL B 1 217 ? 18.859 -18.359 -15.812 1 97.25 217 VAL B CA 1
ATOM 5253 C C . VAL B 1 217 ? 19.984 -17.531 -16.422 1 97.25 217 VAL B C 1
ATOM 5255 O O . VAL B 1 217 ? 19.797 -16.344 -16.719 1 97.25 217 VAL B O 1
ATOM 5258 N N . LEU B 1 218 ? 21.078 -18.188 -16.641 1 98.12 218 LEU B N 1
ATOM 5259 C CA . LEU B 1 218 ? 22.219 -17.5 -17.25 1 98.12 218 LEU B CA 1
ATOM 5260 C C . LEU B 1 218 ? 21.891 -17.047 -18.672 1 98.12 218 LEU B C 1
ATOM 5262 O O . LEU B 1 218 ? 22.25 -15.93 -19.062 1 98.12 218 LEU B O 1
ATOM 5266 N N . ASP B 1 219 ? 21.219 -17.906 -19.422 1 98.06 219 ASP B N 1
ATOM 5267 C CA . ASP B 1 219 ? 20.812 -17.562 -20.781 1 98.06 219 ASP B CA 1
ATOM 5268 C C . ASP B 1 219 ? 19.891 -16.344 -20.797 1 98.06 219 ASP B C 1
ATOM 5270 O O . ASP B 1 219 ? 20 -15.477 -21.656 1 98.06 219 ASP B O 1
ATOM 5274 N N . MET B 1 220 ? 18.984 -16.266 -19.859 1 98.25 220 MET B N 1
ATOM 5275 C CA . MET B 1 220 ? 18.062 -15.156 -19.766 1 98.25 220 MET B CA 1
ATOM 5276 C C . MET B 1 220 ? 18.781 -13.867 -19.391 1 98.25 220 MET B C 1
ATOM 5278 O O . MET B 1 220 ? 18.453 -12.789 -19.891 1 98.25 220 MET B O 1
ATOM 5282 N N . LEU B 1 221 ? 19.75 -13.984 -18.453 1 98.38 221 LEU B N 1
ATOM 5283 C CA . LEU B 1 221 ? 20.562 -12.836 -18.094 1 98.38 221 LEU B CA 1
ATOM 5284 C C . LEU B 1 221 ? 21.297 -12.281 -19.312 1 98.38 221 LEU B C 1
ATOM 5286 O O . LEU B 1 221 ? 21.328 -11.062 -19.516 1 98.38 221 LEU B O 1
ATOM 5290 N N . GLN B 1 222 ? 21.828 -13.141 -20.109 1 98.31 222 GLN B N 1
ATOM 5291 C CA . GLN B 1 222 ? 22.562 -12.727 -21.297 1 98.31 222 GLN B CA 1
ATOM 5292 C C . GLN B 1 222 ? 21.641 -12.102 -22.344 1 98.31 222 GLN B C 1
ATOM 5294 O O . GLN B 1 222 ? 21.984 -11.102 -22.969 1 98.31 222 GLN B O 1
ATOM 5299 N N . PHE B 1 223 ? 20.516 -12.719 -22.562 1 98.44 223 PHE B N 1
ATOM 5300 C CA . PHE B 1 223 ? 19.516 -12.172 -23.469 1 98.44 223 PHE B CA 1
ATOM 5301 C C . PHE B 1 223 ? 19.156 -10.75 -23.078 1 98.44 223 PHE B C 1
ATOM 5303 O O . PHE B 1 223 ? 19.172 -9.844 -23.922 1 98.44 223 PHE B O 1
ATOM 5310 N N . CYS B 1 224 ? 18.844 -10.531 -21.75 1 98.56 224 CYS B N 1
ATOM 5311 C CA . CYS B 1 224 ? 18.453 -9.203 -21.281 1 98.56 224 CYS B CA 1
ATOM 5312 C C . CYS B 1 224 ? 19.609 -8.219 -21.422 1 98.56 224 CYS B C 1
ATOM 5314 O O . CYS B 1 224 ? 19.406 -7.066 -21.812 1 98.56 224 CYS B O 1
ATOM 5316 N N . HIS B 1 225 ? 20.828 -8.648 -21.172 1 98.06 225 HIS B N 1
ATOM 5317 C CA . HIS B 1 225 ? 22 -7.793 -21.281 1 98.06 225 HIS B CA 1
ATOM 5318 C C . HIS B 1 225 ? 22.219 -7.328 -22.719 1 98.06 225 HIS B C 1
ATOM 5320 O O . HIS B 1 225 ? 22.469 -6.145 -22.953 1 98.06 225 HIS B O 1
ATOM 5326 N N . ARG B 1 226 ? 22.109 -8.227 -23.625 1 97.94 226 ARG B N 1
ATOM 5327 C CA . ARG B 1 226 ? 22.344 -7.922 -25.031 1 97.94 226 ARG B CA 1
ATOM 5328 C C . ARG B 1 226 ? 21.406 -6.816 -25.516 1 97.94 226 ARG B C 1
ATOM 5330 O O . ARG B 1 226 ? 21.781 -6.008 -26.375 1 97.94 226 ARG B O 1
ATOM 5337 N N . HIS B 1 227 ? 20.281 -6.746 -24.953 1 98.06 227 HIS B N 1
ATOM 5338 C CA . HIS B 1 227 ? 19.281 -5.801 -25.453 1 98.06 227 HIS B CA 1
ATOM 5339 C C . HIS B 1 227 ? 19.016 -4.695 -24.422 1 98.06 227 HIS B C 1
ATOM 5341 O O . HIS B 1 227 ? 18.047 -3.941 -24.547 1 98.06 227 HIS B O 1
ATOM 5347 N N . SER B 1 228 ? 19.828 -4.652 -23.359 1 97.69 228 SER B N 1
ATOM 5348 C CA . SER B 1 228 ? 19.734 -3.641 -22.312 1 97.69 228 SER B CA 1
ATOM 5349 C C . SER B 1 228 ? 18.375 -3.672 -21.625 1 97.69 228 SER B C 1
ATOM 5351 O O . SER B 1 228 ? 17.766 -2.625 -21.375 1 97.69 228 SER B O 1
ATOM 5353 N N . LEU B 1 229 ? 17.828 -4.879 -21.453 1 98.5 229 LEU B N 1
ATOM 5354 C CA . LEU B 1 229 ? 16.562 -5.078 -20.75 1 98.5 229 LEU B CA 1
ATOM 5355 C C . LEU B 1 229 ? 16.797 -5.316 -19.266 1 98.5 229 LEU B C 1
ATOM 5357 O O . LEU B 1 229 ? 17.844 -5.855 -18.875 1 98.5 229 LEU B O 1
ATOM 5361 N N . HIS B 1 230 ? 15.859 -4.859 -18.453 1 98.69 230 HIS B N 1
ATOM 5362 C CA . HIS B 1 230 ? 15.844 -5.281 -17.062 1 98.69 230 HIS B CA 1
ATOM 5363 C C . HIS B 1 230 ? 15.344 -6.719 -16.922 1 98.69 230 HIS B C 1
ATOM 5365 O O . HIS B 1 230 ? 14.469 -7.148 -17.688 1 98.69 230 HIS B O 1
ATOM 5371 N N . LEU B 1 231 ? 15.922 -7.441 -16.047 1 98.69 231 LEU B N 1
ATOM 5372 C CA . LEU B 1 231 ? 15.406 -8.75 -15.648 1 98.69 231 LEU B CA 1
ATOM 5373 C C . LEU B 1 231 ? 14.898 -8.727 -14.211 1 98.69 231 LEU B C 1
ATOM 5375 O O . LEU B 1 231 ? 15.672 -8.453 -13.281 1 98.69 231 LEU B O 1
ATOM 5379 N N . ILE B 1 232 ? 13.633 -8.93 -14 1 98.69 232 ILE B N 1
ATOM 5380 C CA . ILE B 1 232 ? 13.039 -9.055 -12.672 1 98.69 232 ILE B CA 1
ATOM 5381 C C . ILE B 1 232 ? 12.891 -10.523 -12.305 1 98.69 232 ILE B C 1
ATOM 5383 O O . ILE B 1 232 ? 12.055 -11.234 -12.883 1 98.69 232 ILE B O 1
ATOM 5387 N N . MET B 1 233 ? 13.664 -10.945 -11.414 1 98.19 233 MET B N 1
ATOM 5388 C CA . MET B 1 233 ? 13.648 -12.32 -10.938 1 98.19 233 MET B CA 1
ATOM 5389 C C . MET B 1 233 ? 12.75 -12.469 -9.711 1 98.19 233 MET B C 1
ATOM 5391 O O . MET B 1 233 ? 13.125 -12.055 -8.617 1 98.19 233 MET B O 1
ATOM 5395 N N . ASN B 1 234 ? 11.625 -13.07 -9.906 1 98.25 234 ASN B N 1
ATOM 5396 C CA . ASN B 1 234 ? 10.703 -13.336 -8.812 1 98.25 234 ASN B CA 1
ATOM 5397 C C . ASN B 1 234 ? 10.852 -14.766 -8.289 1 98.25 234 ASN B C 1
ATOM 5399 O O . ASN B 1 234 ? 10.539 -15.719 -9 1 98.25 234 ASN B O 1
ATOM 5403 N N . GLU B 1 235 ? 11.312 -14.891 -7.086 1 98.38 235 GLU B N 1
ATOM 5404 C CA . GLU B 1 235 ? 11.539 -16.219 -6.508 1 98.38 235 GLU B CA 1
ATOM 5405 C C . GLU B 1 235 ? 10.695 -16.422 -5.254 1 98.38 235 GLU B C 1
ATOM 5407 O O . GLU B 1 235 ? 11.195 -16.906 -4.234 1 98.38 235 GLU B O 1
ATOM 5412 N N . VAL B 1 236 ? 9.445 -16.078 -5.348 1 97.88 236 VAL B N 1
ATOM 5413 C CA . VAL B 1 236 ? 8.508 -16.125 -4.227 1 97.88 236 VAL B CA 1
ATOM 5414 C C . VAL B 1 236 ? 8.281 -17.578 -3.805 1 97.88 236 VAL B C 1
ATOM 5416 O O . VAL B 1 236 ? 7.883 -17.844 -2.67 1 97.88 236 VAL B O 1
ATOM 5419 N N . TYR B 1 237 ? 8.648 -18.562 -4.617 1 97.94 237 TYR B N 1
ATOM 5420 C CA . TYR B 1 237 ? 8.414 -19.984 -4.344 1 97.94 237 TYR B CA 1
ATOM 5421 C C . TYR B 1 237 ? 9.719 -20.703 -4.047 1 97.94 237 TYR B C 1
ATOM 5423 O O . TYR B 1 237 ? 9.758 -21.938 -4.051 1 97.94 237 TYR B O 1
ATOM 5431 N N . MET B 1 238 ? 10.789 -20.047 -3.795 1 96.19 238 MET B N 1
ATOM 5432 C CA . MET B 1 238 ? 12.102 -20.672 -3.723 1 96.19 238 MET B CA 1
ATOM 5433 C C . MET B 1 238 ? 12.156 -21.703 -2.605 1 96.19 238 MET B C 1
ATOM 5435 O O . MET B 1 238 ? 12.938 -22.656 -2.674 1 96.19 238 MET B O 1
ATOM 5439 N N . ASN B 1 239 ? 11.25 -21.562 -1.633 1 96.12 239 ASN B N 1
ATOM 5440 C CA . ASN B 1 239 ? 11.297 -22.5 -0.516 1 96.12 239 ASN B CA 1
ATOM 5441 C C . ASN B 1 239 ? 10.117 -23.469 -0.548 1 96.12 239 ASN B C 1
ATOM 5443 O O . ASN B 1 239 ? 9.789 -24.094 0.464 1 96.12 239 ASN B O 1
ATOM 5447 N N . THR B 1 240 ? 9.453 -23.578 -1.621 1 97.19 240 THR B N 1
ATOM 5448 C CA . THR B 1 240 ? 8.359 -24.531 -1.762 1 97.19 240 THR B CA 1
ATOM 5449 C C . THR B 1 240 ? 8.773 -25.719 -2.639 1 97.19 240 THR B C 1
ATOM 5451 O O . THR B 1 240 ? 7.926 -26.391 -3.223 1 97.19 240 THR B O 1
ATOM 5454 N N . ILE B 1 241 ? 10.039 -25.875 -2.861 1 97.44 241 ILE B N 1
ATOM 5455 C CA . ILE B 1 241 ? 10.57 -27.047 -3.555 1 97.44 241 ILE B CA 1
ATOM 5456 C C . ILE B 1 241 ? 10.555 -28.25 -2.617 1 97.44 241 ILE B C 1
ATOM 5458 O O . ILE B 1 241 ? 11.445 -28.406 -1.775 1 97.44 241 ILE B O 1
ATOM 5462 N N . PHE B 1 242 ? 9.609 -29.109 -2.768 1 95.69 242 PHE B N 1
ATOM 5463 C CA . PHE B 1 242 ? 9.328 -30.094 -1.735 1 95.69 242 PHE B CA 1
ATOM 5464 C C . PHE B 1 242 ? 9.773 -31.484 -2.182 1 95.69 242 PHE B C 1
ATOM 5466 O O . PHE B 1 242 ? 9.883 -32.406 -1.365 1 95.69 242 PHE B O 1
ATOM 5473 N N . LYS B 1 243 ? 10 -31.703 -3.455 1 93.12 243 LYS B N 1
ATOM 5474 C CA . LYS B 1 243 ? 10.5 -33 -3.887 1 93.12 243 LYS B CA 1
ATOM 5475 C C . LYS B 1 243 ? 12.008 -33.094 -3.654 1 93.12 243 LYS B C 1
ATOM 5477 O O . LYS B 1 243 ? 12.742 -32.156 -3.871 1 93.12 243 LYS B O 1
ATOM 5482 N N . GLU B 1 244 ? 12.359 -34.219 -3.275 1 88.38 244 GLU B N 1
ATOM 5483 C CA . GLU B 1 244 ? 13.773 -34.469 -3.012 1 88.38 244 GLU B CA 1
ATOM 5484 C C . GLU B 1 244 ? 14.57 -34.562 -4.309 1 88.38 244 GLU B C 1
ATOM 5486 O O . GLU B 1 244 ? 14.055 -35.031 -5.324 1 88.38 244 GLU B O 1
ATOM 5491 N N . GLY B 1 245 ? 15.734 -34.062 -4.309 1 85.38 245 GLY B N 1
ATOM 5492 C CA . GLY B 1 245 ? 16.625 -34.219 -5.453 1 85.38 245 GLY B CA 1
ATOM 5493 C C . GLY B 1 245 ? 16.531 -33.062 -6.43 1 85.38 245 GLY B C 1
ATOM 5494 O O . GLY B 1 245 ? 17.344 -32.938 -7.352 1 85.38 245 GLY B O 1
ATOM 5495 N N . ALA B 1 246 ? 15.547 -32.25 -6.293 1 87.38 246 ALA B N 1
ATOM 5496 C CA . ALA B 1 246 ? 15.445 -31.109 -7.18 1 87.38 246 ALA B CA 1
ATOM 5497 C C . ALA B 1 246 ? 16.547 -30.094 -6.895 1 87.38 246 ALA B C 1
ATOM 5499 O O . ALA B 1 246 ? 16.859 -29.812 -5.734 1 87.38 246 ALA B O 1
ATOM 5500 N N . ASN B 1 247 ? 17.219 -29.719 -7.941 1 86.31 247 ASN B N 1
ATOM 5501 C CA . ASN B 1 247 ? 18.297 -28.734 -7.824 1 86.31 247 ASN B CA 1
ATOM 5502 C C . ASN B 1 247 ? 17.797 -27.328 -8.141 1 86.31 247 ASN B C 1
ATOM 5504 O O . ASN B 1 247 ? 17.281 -27.078 -9.234 1 86.31 247 ASN B O 1
ATOM 5508 N N . PHE B 1 248 ? 17.922 -26.422 -7.238 1 91.31 248 PHE B N 1
ATOM 5509 C CA . PHE B 1 248 ? 17.531 -25.031 -7.414 1 91.31 248 PHE B CA 1
ATOM 5510 C C . PHE B 1 248 ? 18.703 -24.094 -7.16 1 91.31 248 PHE B C 1
ATOM 5512 O O . PHE B 1 248 ? 19.469 -24.297 -6.219 1 91.31 248 PHE B O 1
ATOM 5519 N N . GLN B 1 249 ? 18.891 -23.234 -8.148 1 91.69 249 GLN B N 1
ATOM 5520 C CA . GLN B 1 249 ? 19.859 -22.156 -7.977 1 91.69 249 GLN B CA 1
ATOM 5521 C C . GLN B 1 249 ? 19.156 -20.797 -8.039 1 91.69 249 GLN B C 1
ATOM 5523 O O . GLN B 1 249 ? 18.734 -20.359 -9.109 1 91.69 249 GLN B O 1
ATOM 5528 N N . SER B 1 250 ? 19.172 -20.125 -6.848 1 95.88 250 SER B N 1
ATOM 5529 C CA . SER B 1 250 ? 18.625 -18.781 -6.816 1 95.88 250 SER B CA 1
ATOM 5530 C C . SER B 1 250 ? 19.5 -17.797 -7.598 1 95.88 250 SER B C 1
ATOM 5532 O O . SER B 1 250 ? 20.719 -17.984 -7.672 1 95.88 250 SER B O 1
ATOM 5534 N N . PHE B 1 251 ? 18.891 -16.766 -8.156 1 94.75 251 PHE B N 1
ATOM 5535 C CA . PHE B 1 251 ? 19.625 -15.656 -8.742 1 94.75 251 PHE B CA 1
ATOM 5536 C C . PHE B 1 251 ? 20.625 -15.07 -7.742 1 94.75 251 PHE B C 1
ATOM 5538 O O . PHE B 1 251 ? 21.75 -14.75 -8.102 1 94.75 251 PHE B O 1
ATOM 5545 N N . LEU B 1 252 ? 20.188 -14.945 -6.504 1 96.75 252 LEU B N 1
ATOM 5546 C CA . LEU B 1 252 ? 21.016 -14.352 -5.457 1 96.75 252 LEU B CA 1
ATOM 5547 C C . LEU B 1 252 ? 22.219 -15.234 -5.152 1 96.75 252 LEU B C 1
ATOM 5549 O O . LEU B 1 252 ? 23.172 -14.789 -4.508 1 96.75 252 LEU B O 1
ATOM 5553 N N . GLY B 1 253 ? 22.156 -16.453 -5.625 1 97.12 253 GLY B N 1
ATOM 5554 C CA . GLY B 1 253 ? 23.234 -17.391 -5.402 1 97.12 253 GLY B CA 1
ATOM 5555 C C . GLY B 1 253 ? 24.297 -17.344 -6.492 1 97.12 253 GLY B C 1
ATOM 5556 O O . GLY B 1 253 ? 25.328 -18.016 -6.383 1 97.12 253 GLY B O 1
ATOM 5557 N N . LEU B 1 254 ? 24.078 -16.609 -7.527 1 97.19 254 LEU B N 1
ATOM 5558 C CA . LEU B 1 254 ? 25.031 -16.5 -8.625 1 97.19 254 LEU B CA 1
ATOM 5559 C C . LEU B 1 254 ? 26.266 -15.703 -8.195 1 97.19 254 LEU B C 1
ATOM 5561 O O . LEU B 1 254 ? 26.172 -14.805 -7.359 1 97.19 254 LEU B O 1
ATOM 5565 N N . LYS B 1 255 ? 27.359 -16 -8.812 1 95.88 255 LYS B N 1
ATOM 5566 C CA . LYS B 1 255 ? 28.562 -15.211 -8.609 1 95.88 255 LYS B CA 1
ATOM 5567 C C . LYS B 1 255 ? 28.469 -13.883 -9.352 1 95.88 255 LYS B C 1
ATOM 5569 O O . LYS B 1 255 ? 27.844 -13.797 -10.414 1 95.88 255 LYS B O 1
ATOM 5574 N N . PRO B 1 256 ? 29.078 -12.859 -8.734 1 94 256 PRO B N 1
ATOM 5575 C CA . PRO B 1 256 ? 29 -11.539 -9.367 1 94 256 PRO B CA 1
ATOM 5576 C C . PRO B 1 256 ? 29.438 -11.562 -10.836 1 94 256 PRO B C 1
ATOM 5578 O O . PRO B 1 256 ? 28.844 -10.859 -11.664 1 94 256 PRO B O 1
ATOM 5581 N N . GLU B 1 257 ? 30.375 -12.43 -11.234 1 95.19 257 GLU B N 1
ATOM 5582 C CA . GLU B 1 257 ? 30.891 -12.492 -12.594 1 95.19 257 GLU B CA 1
ATOM 5583 C C . GLU B 1 257 ? 29.875 -13.109 -13.547 1 95.19 257 GLU B C 1
ATOM 5585 O O . GLU B 1 257 ? 30 -12.977 -14.766 1 95.19 257 GLU B O 1
ATOM 5590 N N . GLU B 1 258 ? 28.922 -13.758 -12.977 1 96.88 258 GLU B N 1
ATOM 5591 C CA . GLU B 1 258 ? 27.906 -14.422 -13.789 1 96.88 258 GLU B CA 1
ATOM 5592 C C . GLU B 1 258 ? 26.781 -13.453 -14.164 1 96.88 258 GLU B C 1
ATOM 5594 O O . GLU B 1 258 ? 25.953 -13.766 -15.023 1 96.88 258 GLU B O 1
ATOM 5599 N N . ILE B 1 259 ? 26.766 -12.344 -13.594 1 97.38 259 ILE B N 1
ATOM 5600 C CA . ILE B 1 259 ? 25.734 -11.336 -13.844 1 97.38 259 ILE B CA 1
ATOM 5601 C C . ILE B 1 259 ? 26.312 -10.219 -14.711 1 97.38 259 ILE B C 1
ATOM 5603 O O . ILE B 1 259 ? 27.031 -9.352 -14.211 1 97.38 259 ILE B O 1
ATOM 5607 N N . PRO B 1 260 ? 26 -10.18 -15.953 1 97.25 260 PRO B N 1
ATOM 5608 C CA . PRO B 1 260 ? 26.656 -9.25 -16.875 1 97.25 260 PRO B CA 1
ATOM 5609 C C . PRO B 1 260 ? 26.344 -7.785 -16.562 1 97.25 260 PRO B C 1
ATOM 5611 O O . PRO B 1 260 ? 27.172 -6.906 -16.797 1 97.25 260 PRO B O 1
ATOM 5614 N N . ASP B 1 261 ? 25.172 -7.504 -16.062 1 96.62 261 ASP B N 1
ATOM 5615 C CA . ASP B 1 261 ? 24.797 -6.141 -15.703 1 96.62 261 ASP B CA 1
ATOM 5616 C C . ASP B 1 261 ? 23.984 -6.121 -14.414 1 96.62 261 ASP B C 1
ATOM 5618 O O . ASP B 1 261 ? 22.75 -6.105 -14.453 1 96.62 261 ASP B O 1
ATOM 5622 N N . PRO B 1 262 ? 24.641 -5.969 -13.336 1 96.12 262 PRO B N 1
ATOM 5623 C CA . PRO B 1 262 ? 23.938 -6.004 -12.047 1 96.12 262 PRO B CA 1
ATOM 5624 C C . PRO B 1 262 ? 22.953 -4.852 -11.875 1 96.12 262 PRO B C 1
ATOM 5626 O O . PRO B 1 262 ? 22.047 -4.934 -11.047 1 96.12 262 PRO B O 1
ATOM 5629 N N . GLN B 1 263 ? 23.094 -3.779 -12.625 1 96.81 263 GLN B N 1
ATOM 5630 C CA . GLN B 1 263 ? 22.234 -2.607 -12.492 1 96.81 263 GLN B CA 1
ATOM 5631 C C . GLN B 1 263 ? 20.859 -2.848 -13.125 1 96.81 263 GLN B C 1
ATOM 5633 O O . GLN B 1 263 ? 19.922 -2.08 -12.891 1 96.81 263 GLN B O 1
ATOM 5638 N N . ARG B 1 264 ? 20.719 -3.975 -13.875 1 98 264 ARG B N 1
ATOM 5639 C CA . ARG B 1 264 ? 19.469 -4.219 -14.586 1 98 264 ARG B CA 1
ATOM 5640 C C . ARG B 1 264 ? 18.859 -5.555 -14.172 1 98 264 ARG B C 1
ATOM 5642 O O . ARG B 1 264 ? 18 -6.094 -14.875 1 98 264 ARG B O 1
ATOM 5649 N N . VAL B 1 265 ? 19.297 -6.066 -13.07 1 98 265 VAL B N 1
ATOM 5650 C CA . VAL B 1 265 ? 18.688 -7.277 -12.531 1 98 265 VAL B CA 1
ATOM 5651 C C . VAL B 1 265 ? 18.141 -7.004 -11.133 1 98 265 VAL B C 1
ATOM 5653 O O . VAL B 1 265 ? 18.828 -6.422 -10.289 1 98 265 VAL B O 1
ATOM 5656 N N . HIS B 1 266 ? 16.938 -7.371 -10.898 1 98.56 266 HIS B N 1
ATOM 5657 C CA . HIS B 1 266 ? 16.219 -7.113 -9.656 1 98.56 266 HIS B CA 1
ATOM 5658 C C . HIS B 1 266 ? 15.57 -8.383 -9.117 1 98.56 266 HIS B C 1
ATOM 5660 O O . HIS B 1 266 ? 15.055 -9.195 -9.891 1 98.56 266 HIS B O 1
ATOM 5666 N N . PHE B 1 267 ? 15.68 -8.539 -7.836 1 98.62 267 PHE B N 1
ATOM 5667 C CA . PHE B 1 267 ? 15.156 -9.719 -7.156 1 98.62 267 PHE B CA 1
ATOM 5668 C C . PHE B 1 267 ? 13.914 -9.359 -6.348 1 98.62 267 PHE B C 1
ATOM 5670 O O . PHE B 1 267 ? 13.875 -8.336 -5.668 1 98.62 267 PHE B O 1
ATOM 5677 N N . VAL B 1 268 ? 12.867 -10.203 -6.438 1 98.62 268 VAL B N 1
ATOM 5678 C CA . VAL B 1 268 ? 11.633 -10.016 -5.672 1 98.62 268 VAL B CA 1
ATOM 5679 C C . VAL B 1 268 ? 11.32 -11.281 -4.883 1 98.62 268 VAL B C 1
ATOM 5681 O O . VAL B 1 268 ? 11.445 -12.391 -5.406 1 98.62 268 VAL B O 1
ATOM 5684 N N . TRP B 1 269 ? 10.984 -11.125 -3.678 1 98.44 269 TRP B N 1
ATOM 5685 C CA . TRP B 1 269 ? 10.516 -12.188 -2.789 1 98.44 269 TRP B CA 1
ATOM 5686 C C . TRP B 1 269 ? 9.391 -11.695 -1.889 1 98.44 269 TRP B C 1
ATOM 5688 O O . TRP B 1 269 ? 9.234 -10.484 -1.687 1 98.44 269 TRP B O 1
ATOM 5698 N N . ALA B 1 270 ? 8.594 -12.617 -1.37 1 97.81 270 ALA B N 1
ATOM 5699 C CA . ALA B 1 270 ? 7.5 -12.258 -0.467 1 97.81 270 ALA B CA 1
ATOM 5700 C C . ALA B 1 270 ? 7.184 -13.398 0.49 1 97.81 270 ALA B C 1
ATOM 5702 O O . ALA B 1 270 ? 7.574 -14.547 0.25 1 97.81 270 ALA B O 1
ATOM 5703 N N . ALA B 1 271 ? 6.504 -13.086 1.509 1 97.62 271 ALA B N 1
ATOM 5704 C CA . ALA B 1 271 ? 6.215 -14.062 2.557 1 97.62 271 ALA B CA 1
ATOM 5705 C C . ALA B 1 271 ? 4.957 -14.867 2.23 1 97.62 271 ALA B C 1
ATOM 5707 O O . ALA B 1 271 ? 4.688 -15.891 2.855 1 97.62 271 ALA B O 1
ATOM 5708 N N . SER B 1 272 ? 4.254 -14.539 1.25 1 97 272 SER B N 1
ATOM 5709 C CA . SER B 1 272 ? 2.914 -15.07 1 1 97 272 SER B CA 1
ATOM 5710 C C . SER B 1 272 ? 2.957 -16.562 0.689 1 97 272 SER B C 1
ATOM 5712 O O . SER B 1 272 ? 2 -17.281 0.966 1 97 272 SER B O 1
ATOM 5714 N N . LYS B 1 273 ? 4.039 -16.984 0.021 1 97.75 273 LYS B N 1
ATOM 5715 C CA . LYS B 1 273 ? 4.086 -18.375 -0.43 1 97.75 273 LYS B CA 1
ATOM 5716 C C . LYS B 1 273 ? 5.086 -19.188 0.392 1 97.75 273 LYS B C 1
ATOM 5718 O O . LYS B 1 273 ? 4.699 -20.109 1.108 1 97.75 273 LYS B O 1
ATOM 5723 N N . ASP B 1 274 ? 6.277 -18.703 0.505 1 96.81 274 ASP B N 1
ATOM 5724 C CA . ASP B 1 274 ? 7.332 -19.406 1.227 1 96.81 274 ASP B CA 1
ATOM 5725 C C . ASP B 1 274 ? 6.996 -19.531 2.711 1 96.81 274 ASP B C 1
ATOM 5727 O O . ASP B 1 274 ? 7.305 -20.547 3.338 1 96.81 274 ASP B O 1
ATOM 5731 N N . LEU B 1 275 ? 6.406 -18.484 3.229 1 98 275 LEU B N 1
ATOM 5732 C CA . LEU B 1 275 ? 6.141 -18.484 4.664 1 98 275 LEU B CA 1
ATOM 5733 C C . LEU B 1 275 ? 4.645 -18.562 4.941 1 98 275 LEU B C 1
ATOM 5735 O O . LEU B 1 275 ? 4.215 -18.422 6.086 1 98 275 LEU B O 1
ATOM 5739 N N . SER B 1 276 ? 3.879 -18.75 3.941 1 98.12 276 SER B N 1
ATOM 5740 C CA . SER B 1 276 ? 2.449 -19.016 4.066 1 98.12 276 SER B CA 1
ATOM 5741 C C . SER B 1 276 ? 1.731 -17.859 4.75 1 98.12 276 SER B C 1
ATOM 5743 O O . SER B 1 276 ? 0.822 -18.078 5.555 1 98.12 276 SER B O 1
ATOM 5745 N N . MET B 1 277 ? 2.166 -16.656 4.445 1 97.56 277 MET B N 1
ATOM 5746 C CA . MET B 1 277 ? 1.622 -15.516 5.168 1 97.56 277 MET B CA 1
ATOM 5747 C C . MET B 1 277 ? 1.153 -14.43 4.203 1 97.56 277 MET B C 1
ATOM 5749 O O . MET B 1 277 ? 1.566 -13.273 4.309 1 97.56 277 MET B O 1
ATOM 5753 N N . SER B 1 278 ? 0.226 -14.805 3.35 1 95.06 278 SER B N 1
ATOM 5754 C CA . SER B 1 278 ? -0.296 -13.836 2.387 1 95.06 278 SER B CA 1
ATOM 5755 C C . SER B 1 278 ? -0.992 -12.672 3.09 1 95.06 278 SER B C 1
ATOM 5757 O O . SER B 1 278 ? -1.007 -11.555 2.578 1 95.06 278 SER B O 1
ATOM 5759 N N . GLY B 1 279 ? -1.52 -12.859 4.305 1 94.44 279 GLY B N 1
ATOM 5760 C CA . GLY B 1 279 ? -2.201 -11.812 5.051 1 94.44 279 GLY B CA 1
ATOM 5761 C C . GLY B 1 279 ? -1.249 -10.82 5.691 1 94.44 279 GLY B C 1
ATOM 5762 O O . GLY B 1 279 ? -1.67 -9.758 6.152 1 94.44 279 GLY B O 1
ATOM 5763 N N . MET B 1 280 ? 0.016 -11.102 5.676 1 94.38 280 MET B N 1
ATOM 5764 C CA . MET B 1 280 ? 1.027 -10.227 6.262 1 94.38 280 MET B CA 1
ATOM 5765 C C . MET B 1 280 ? 1.326 -9.055 5.336 1 94.38 280 MET B C 1
ATOM 5767 O O . MET B 1 280 ? 1.833 -8.023 5.777 1 94.38 280 MET B O 1
ATOM 5771 N N . ARG B 1 281 ? 1.084 -9.258 4.098 1 93.75 281 ARG B N 1
ATOM 5772 C CA . ARG B 1 281 ? 1.365 -8.242 3.082 1 93.75 281 ARG B CA 1
ATOM 5773 C C . ARG B 1 281 ? 2.826 -7.809 3.133 1 93.75 281 ARG B C 1
ATOM 5775 O O . ARG B 1 281 ? 3.121 -6.621 3.275 1 93.75 281 ARG B O 1
ATOM 5782 N N . PHE B 1 282 ? 3.678 -8.742 2.895 1 96.31 282 PHE B N 1
ATOM 5783 C CA . PHE B 1 282 ? 5.109 -8.516 3.031 1 96.31 282 PHE B CA 1
ATOM 5784 C C . PHE B 1 282 ? 5.844 -8.891 1.749 1 96.31 282 PHE B C 1
ATOM 5786 O O . PHE B 1 282 ? 5.766 -10.039 1.298 1 96.31 282 PHE B O 1
ATOM 5793 N N . GLY B 1 283 ? 6.566 -7.977 1.152 1 96.62 283 GLY B N 1
ATOM 5794 C CA . GLY B 1 283 ? 7.375 -8.188 -0.037 1 96.62 283 GLY B CA 1
ATOM 5795 C C . GLY B 1 283 ? 8.727 -7.496 0.03 1 96.62 283 GLY B C 1
ATOM 5796 O O . GLY B 1 283 ? 8.906 -6.551 0.803 1 96.62 283 GLY B O 1
ATOM 5797 N N . VAL B 1 284 ? 9.633 -7.996 -0.74 1 97.88 284 VAL B N 1
ATOM 5798 C CA . VAL B 1 284 ? 11.016 -7.531 -0.699 1 97.88 284 VAL B CA 1
ATOM 5799 C C . VAL B 1 284 ? 11.531 -7.32 -2.119 1 97.88 284 VAL B C 1
ATOM 5801 O O . VAL B 1 284 ? 11.289 -8.148 -3.004 1 97.88 284 VAL B O 1
ATOM 5804 N N . ILE B 1 285 ? 12.195 -6.195 -2.326 1 97.81 285 ILE B N 1
ATOM 5805 C CA . ILE B 1 285 ? 13.023 -5.984 -3.512 1 97.81 285 ILE B CA 1
ATOM 5806 C C . ILE B 1 285 ? 14.492 -5.938 -3.113 1 97.81 285 ILE B C 1
ATOM 5808 O O . ILE B 1 285 ? 14.859 -5.273 -2.139 1 97.81 285 ILE B O 1
ATOM 5812 N N . HIS B 1 286 ? 15.273 -6.656 -3.699 1 98.5 286 HIS B N 1
ATOM 5813 C CA . HIS B 1 286 ? 16.719 -6.48 -3.664 1 98.5 286 HIS B CA 1
ATOM 5814 C C . HIS B 1 286 ? 17.25 -6.027 -5.02 1 98.5 286 HIS B C 1
ATOM 5816 O O . HIS B 1 286 ? 16.984 -6.66 -6.043 1 98.5 286 HIS B O 1
ATOM 5822 N N . THR B 1 287 ? 17.984 -4.973 -5.133 1 98.06 287 THR B N 1
ATOM 5823 C CA . THR B 1 287 ? 18.562 -4.445 -6.367 1 98.06 287 THR B CA 1
ATOM 5824 C C . THR B 1 287 ? 19.844 -3.662 -6.078 1 98.06 287 THR B C 1
ATOM 5826 O O . THR B 1 287 ? 19.969 -3.047 -5.02 1 98.06 287 THR B O 1
ATOM 5829 N N . GLN B 1 288 ? 20.766 -3.74 -7.004 1 97.06 288 GLN B N 1
ATOM 5830 C CA . GLN B 1 288 ? 22 -2.959 -6.91 1 97.06 288 GLN B CA 1
ATOM 5831 C C . GLN B 1 288 ? 21.797 -1.561 -7.488 1 97.06 288 GLN B C 1
ATOM 5833 O O . GLN B 1 288 ? 22.672 -0.697 -7.34 1 97.06 288 GLN B O 1
ATOM 5838 N N . ASN B 1 289 ? 20.719 -1.318 -8.141 1 97.69 289 ASN B N 1
ATOM 5839 C CA . ASN B 1 289 ? 20.438 -0.058 -8.82 1 97.69 289 ASN B CA 1
ATOM 5840 C C . ASN B 1 289 ? 20.016 1.029 -7.836 1 97.69 289 ASN B C 1
ATOM 5842 O O . ASN B 1 289 ? 18.859 1.062 -7.402 1 97.69 289 ASN B O 1
ATOM 5846 N N . GLU B 1 290 ? 20.844 1.97 -7.57 1 95.62 290 GLU B N 1
ATOM 5847 C CA . GLU B 1 290 ? 20.609 3.006 -6.574 1 95.62 290 GLU B CA 1
ATOM 5848 C C . GLU B 1 290 ? 19.484 3.941 -7.008 1 95.62 290 GLU B C 1
ATOM 5850 O O . GLU B 1 290 ? 18.75 4.473 -6.172 1 95.62 290 GLU B O 1
ATOM 5855 N N . SER B 1 291 ? 19.375 4.098 -8.289 1 94.88 291 SER B N 1
ATOM 5856 C CA . SER B 1 291 ? 18.297 4.957 -8.797 1 94.88 291 SER B CA 1
ATOM 5857 C C . SER B 1 291 ? 16.938 4.348 -8.539 1 94.88 291 SER B C 1
ATOM 5859 O O . SER B 1 291 ? 15.984 5.055 -8.172 1 94.88 291 SER B O 1
ATOM 5861 N N . ILE B 1 292 ? 16.859 3.049 -8.711 1 95.31 292 ILE B N 1
ATOM 5862 C CA . ILE B 1 292 ? 15.594 2.365 -8.453 1 95.31 292 ILE B CA 1
ATOM 5863 C C . ILE B 1 292 ? 15.273 2.414 -6.961 1 95.31 292 ILE B C 1
ATOM 5865 O O . ILE B 1 292 ? 14.133 2.662 -6.566 1 95.31 292 ILE B O 1
ATOM 5869 N N . ILE B 1 293 ? 16.297 2.26 -6.121 1 94 293 ILE B N 1
ATOM 5870 C CA . ILE B 1 293 ? 16.094 2.33 -4.676 1 94 293 ILE B CA 1
ATOM 5871 C C . ILE B 1 293 ? 15.609 3.727 -4.289 1 94 293 ILE B C 1
ATOM 5873 O O . ILE B 1 293 ? 14.656 3.865 -3.523 1 94 293 ILE B O 1
ATOM 5877 N N . ALA B 1 294 ? 16.266 4.73 -4.848 1 89.81 294 ALA B N 1
ATOM 5878 C CA . ALA B 1 294 ? 15.891 6.113 -4.547 1 89.81 294 ALA B CA 1
ATOM 5879 C C . ALA B 1 294 ? 14.477 6.422 -5.035 1 89.81 294 ALA B C 1
ATOM 5881 O O . ALA B 1 294 ? 13.719 7.125 -4.363 1 89.81 294 ALA B O 1
ATOM 5882 N N . PHE B 1 295 ? 14.141 5.914 -6.18 1 90.5 295 PHE B N 1
ATOM 5883 C CA . PHE B 1 295 ? 12.797 6.062 -6.723 1 90.5 295 PHE B CA 1
ATOM 5884 C C . PHE B 1 295 ? 11.766 5.469 -5.777 1 90.5 295 PHE B C 1
ATOM 5886 O O . PHE B 1 295 ? 10.781 6.125 -5.434 1 90.5 295 PHE B O 1
ATOM 5893 N N . ILE B 1 296 ? 12.039 4.23 -5.402 1 88.31 296 ILE B N 1
ATOM 5894 C CA . ILE B 1 296 ? 11.086 3.512 -4.57 1 88.31 296 ILE B CA 1
ATOM 5895 C C . ILE B 1 296 ? 10.945 4.211 -3.217 1 88.31 296 ILE B C 1
ATOM 5897 O O . ILE B 1 296 ? 9.852 4.293 -2.662 1 88.31 296 ILE B O 1
ATOM 5901 N N . ARG B 1 297 ? 11.977 4.742 -2.695 1 83.88 297 ARG B N 1
ATOM 5902 C CA . ARG B 1 297 ? 11.93 5.457 -1.426 1 83.88 297 ARG B CA 1
ATOM 5903 C C . ARG B 1 297 ? 10.961 6.637 -1.496 1 83.88 297 ARG B C 1
ATOM 5905 O O . ARG B 1 297 ? 10.305 6.969 -0.508 1 83.88 297 ARG B O 1
ATOM 5912 N N . ASN B 1 298 ? 10.914 7.273 -2.619 1 81.31 298 ASN B N 1
ATOM 5913 C CA . ASN B 1 298 ? 10.016 8.414 -2.779 1 81.31 298 ASN B CA 1
ATOM 5914 C C . ASN B 1 298 ? 8.562 7.965 -2.908 1 81.31 298 ASN B C 1
ATOM 5916 O O . ASN B 1 298 ? 7.645 8.734 -2.621 1 81.31 298 ASN B O 1
ATOM 5920 N N . PHE B 1 299 ? 8.406 6.73 -3.215 1 76 299 PHE B N 1
ATOM 5921 C CA . PHE B 1 299 ? 7.074 6.211 -3.506 1 76 299 PHE B CA 1
ATOM 5922 C C . PHE B 1 299 ? 6.586 5.309 -2.379 1 76 299 PHE B C 1
ATOM 5924 O O . PHE B 1 299 ? 5.402 4.965 -2.32 1 76 299 PHE B O 1
ATOM 5931 N N . THR B 1 300 ? 7.477 4.992 -1.485 1 73.75 300 THR B N 1
ATOM 5932 C CA . THR B 1 300 ? 7.223 3.973 -0.476 1 73.75 300 THR B CA 1
ATOM 5933 C C . THR B 1 300 ? 6.254 4.488 0.584 1 73.75 300 THR B C 1
ATOM 5935 O O . THR B 1 300 ? 5.625 3.701 1.295 1 73.75 300 THR B O 1
ATOM 5938 N N . TYR B 1 301 ? 6.105 5.77 0.563 1 75.12 301 TYR B N 1
ATOM 5939 C CA . TYR B 1 301 ? 5.16 6.395 1.481 1 75.12 301 TYR B CA 1
ATOM 5940 C C . TYR B 1 301 ? 3.76 5.82 1.3 1 75.12 301 TYR B C 1
ATOM 5942 O O . TYR B 1 301 ? 2.996 5.711 2.262 1 75.12 301 TYR B O 1
ATOM 5950 N N . PHE B 1 302 ? 3.508 5.277 0.125 1 76.44 302 PHE B N 1
ATOM 5951 C CA . PHE B 1 302 ? 2.197 4.738 -0.216 1 76.44 302 PHE B CA 1
ATOM 5952 C C . PHE B 1 302 ? 2.143 3.238 0.05 1 76.44 302 PHE B C 1
ATOM 5954 O O . PHE B 1 302 ? 1.092 2.613 -0.107 1 76.44 302 PHE B O 1
ATOM 5961 N N . GLN B 1 303 ? 3.266 2.699 0.524 1 83.06 303 GLN B N 1
ATOM 5962 C CA . GLN B 1 303 ? 3.328 1.241 0.508 1 83.06 303 GLN B CA 1
ATOM 5963 C C . GLN B 1 303 ? 4.055 0.708 1.738 1 83.06 303 GLN B C 1
ATOM 5965 O O . GLN B 1 303 ? 4.586 -0.406 1.719 1 83.06 303 GLN B O 1
ATOM 5970 N N . THR B 1 304 ? 4.105 1.466 2.701 1 87.12 304 THR B N 1
ATOM 5971 C CA . THR B 1 304 ? 4.859 1.073 3.885 1 87.12 304 THR B CA 1
ATOM 5972 C C . THR B 1 304 ? 4.059 0.088 4.734 1 87.12 304 THR B C 1
ATOM 5974 O O . THR B 1 304 ? 2.83 0.163 4.789 1 87.12 304 THR B O 1
ATOM 5977 N N . LEU B 1 305 ? 4.793 -0.792 5.355 1 92.25 305 LEU B N 1
ATOM 5978 C CA . LEU B 1 305 ? 4.215 -1.732 6.309 1 92.25 305 LEU B CA 1
ATOM 5979 C C . LEU B 1 305 ? 4.121 -1.113 7.699 1 92.25 305 LEU B C 1
ATOM 5981 O O . LEU B 1 305 ? 5.016 -0.369 8.109 1 92.25 305 LEU B O 1
ATOM 5985 N N . PRO B 1 306 ? 3.037 -1.474 8.414 1 95.12 306 PRO B N 1
ATOM 5986 C CA . PRO B 1 306 ? 3.039 -1.059 9.812 1 95.12 306 PRO B CA 1
ATOM 5987 C C . PRO B 1 306 ? 4.277 -1.532 10.57 1 95.12 306 PRO B C 1
ATOM 5989 O O . PRO B 1 306 ? 4.742 -2.654 10.359 1 95.12 306 PRO B O 1
ATOM 5992 N N . THR B 1 307 ? 4.785 -0.694 11.414 1 95.75 307 THR B N 1
ATOM 5993 C CA . THR B 1 307 ? 6.055 -0.969 12.07 1 95.75 307 THR B CA 1
ATOM 5994 C C . THR B 1 307 ? 5.957 -2.223 12.938 1 95.75 307 THR B C 1
ATOM 5996 O O . THR B 1 307 ? 6.922 -2.977 13.062 1 95.75 307 THR B O 1
ATOM 5999 N N . TYR B 1 308 ? 4.805 -2.455 13.547 1 96.69 308 TYR B N 1
ATOM 6000 C CA . TYR B 1 308 ? 4.613 -3.662 14.344 1 96.69 308 TYR B CA 1
ATOM 6001 C C . TYR B 1 308 ? 4.855 -4.914 13.508 1 96.69 308 TYR B C 1
ATOM 6003 O O . TYR B 1 308 ? 5.535 -5.844 13.953 1 96.69 308 TYR B O 1
ATOM 6011 N N . ILE B 1 309 ? 4.305 -4.957 12.32 1 96.94 309 ILE B N 1
ATOM 6012 C CA . ILE B 1 309 ? 4.445 -6.098 11.422 1 96.94 309 ILE B CA 1
ATOM 6013 C C . ILE B 1 309 ? 5.91 -6.262 11.023 1 96.94 309 ILE B C 1
ATOM 6015 O O . ILE B 1 309 ? 6.406 -7.387 10.906 1 96.94 309 ILE B O 1
ATOM 6019 N N . GLN B 1 310 ? 6.562 -5.141 10.781 1 97.06 310 GLN B N 1
ATOM 6020 C CA . GLN B 1 310 ? 7.98 -5.191 10.453 1 97.06 310 GLN B CA 1
ATOM 6021 C C . GLN B 1 310 ? 8.781 -5.863 11.57 1 97.06 310 GLN B C 1
ATOM 6023 O O . GLN B 1 310 ? 9.664 -6.676 11.305 1 97.06 310 GLN B O 1
ATOM 6028 N N . LYS B 1 311 ? 8.477 -5.516 12.797 1 97.44 311 LYS B N 1
ATOM 6029 C CA . LYS B 1 311 ? 9.156 -6.125 13.938 1 97.44 311 LYS B CA 1
ATOM 6030 C C . LYS B 1 311 ? 8.859 -7.621 14.016 1 97.44 311 LYS B C 1
ATOM 6032 O O . LYS B 1 311 ? 9.75 -8.422 14.297 1 97.44 311 LYS B O 1
ATOM 6037 N N . VAL B 1 312 ? 7.613 -7.957 13.82 1 98 312 VAL B N 1
ATOM 6038 C CA . VAL B 1 312 ? 7.215 -9.359 13.828 1 98 312 VAL B CA 1
ATOM 6039 C C . VAL B 1 312 ? 8.023 -10.141 12.789 1 98 312 VAL B C 1
ATOM 6041 O O . VAL B 1 312 ? 8.57 -11.203 13.086 1 98 312 VAL B O 1
ATOM 6044 N N . MET B 1 313 ? 8.117 -9.625 11.602 1 98.25 313 MET B N 1
ATOM 6045 C CA . MET B 1 313 ? 8.836 -10.281 10.516 1 98.25 313 MET B CA 1
ATOM 6046 C C . MET B 1 313 ? 10.336 -10.352 10.812 1 98.25 313 MET B C 1
ATOM 6048 O O . MET B 1 313 ? 10.992 -11.344 10.492 1 98.25 313 MET B O 1
ATOM 6052 N N . ALA B 1 314 ? 10.844 -9.25 11.406 1 98.25 314 ALA B N 1
ATOM 6053 C CA . ALA B 1 314 ? 12.25 -9.258 11.797 1 98.25 314 ALA B CA 1
ATOM 6054 C C . ALA B 1 314 ? 12.539 -10.406 12.766 1 98.25 314 ALA B C 1
ATOM 6056 O O . ALA B 1 314 ? 13.531 -11.117 12.609 1 98.25 314 ALA B O 1
ATOM 6057 N N . CYS B 1 315 ? 11.664 -10.539 13.75 1 98.31 315 CYS B N 1
ATOM 6058 C CA . CYS B 1 315 ? 11.836 -11.602 14.742 1 98.31 315 CYS B CA 1
ATOM 6059 C C . CYS B 1 315 ? 11.75 -12.977 14.086 1 98.31 315 CYS B C 1
ATOM 6061 O O . CYS B 1 315 ? 12.594 -13.844 14.336 1 98.31 315 CYS B O 1
ATOM 6063 N N . LEU B 1 316 ? 10.812 -13.164 13.25 1 98.56 316 LEU B N 1
ATOM 6064 C CA . LEU B 1 316 ? 10.594 -14.453 12.609 1 98.56 316 LEU B CA 1
ATOM 6065 C C . LEU B 1 316 ? 11.766 -14.82 11.711 1 98.56 316 LEU B C 1
ATOM 6067 O O . LEU B 1 316 ? 12.289 -15.938 11.781 1 98.56 316 LEU B O 1
ATOM 6071 N N . LEU B 1 317 ? 12.203 -13.891 10.859 1 98.56 317 LEU B N 1
ATOM 6072 C CA . LEU B 1 317 ? 13.234 -14.156 9.867 1 98.56 317 LEU B CA 1
ATOM 6073 C C . LEU B 1 317 ? 14.602 -14.312 10.531 1 98.56 317 LEU B C 1
ATOM 6075 O O . LEU B 1 317 ? 15.523 -14.883 9.938 1 98.56 317 LEU B O 1
ATOM 6079 N N . SER B 1 318 ? 14.711 -13.773 11.703 1 98.19 318 SER B N 1
ATOM 6080 C CA . SER B 1 318 ? 15.961 -13.906 12.445 1 98.19 318 SER B CA 1
ATOM 6081 C C . SER B 1 318 ? 16.047 -15.266 13.133 1 98.19 318 SER B C 1
ATOM 6083 O O . SER B 1 318 ? 17.141 -15.703 13.508 1 98.19 318 SER B O 1
ATOM 6085 N N . ASP B 1 319 ? 14.945 -15.898 13.375 1 98 319 ASP B N 1
ATOM 6086 C CA . ASP B 1 319 ? 14.945 -17.219 14.016 1 98 319 ASP B CA 1
ATOM 6087 C C . ASP B 1 319 ? 15.273 -18.312 13.008 1 98 319 ASP B C 1
ATOM 6089 O O . ASP B 1 319 ? 14.461 -19.203 12.766 1 98 319 ASP B O 1
ATOM 6093 N N . ARG B 1 320 ? 16.484 -18.312 12.586 1 97.56 320 ARG B N 1
ATOM 6094 C CA . ARG B 1 320 ? 16.953 -19.203 11.523 1 97.56 320 ARG B CA 1
ATOM 6095 C C . ARG B 1 320 ? 16.906 -20.656 11.961 1 97.56 320 ARG B C 1
ATOM 6097 O O . ARG B 1 320 ? 16.656 -21.547 11.148 1 97.56 320 ARG B O 1
ATOM 6104 N N . ASP B 1 321 ? 17.188 -20.859 13.164 1 98.12 321 ASP B N 1
ATOM 6105 C CA . ASP B 1 321 ? 17.156 -22.219 13.695 1 98.12 321 ASP B CA 1
ATOM 6106 C C . ASP B 1 321 ? 15.773 -22.844 13.562 1 98.12 321 ASP B C 1
ATOM 6108 O O . ASP B 1 321 ? 15.633 -23.953 13.07 1 98.12 321 ASP B O 1
ATOM 6112 N N . TRP B 1 322 ? 14.75 -22.156 13.969 1 98.62 322 TRP B N 1
ATOM 6113 C CA . TRP B 1 322 ? 13.383 -22.656 13.883 1 98.62 322 TRP B CA 1
ATOM 6114 C C . TRP B 1 322 ? 12.953 -22.812 12.43 1 98.62 322 TRP B C 1
ATOM 6116 O O . TRP B 1 322 ? 12.305 -23.797 12.07 1 98.62 322 TRP B O 1
ATOM 6126 N N . LEU B 1 323 ? 13.344 -21.859 11.594 1 98.56 323 LEU B N 1
ATOM 6127 C C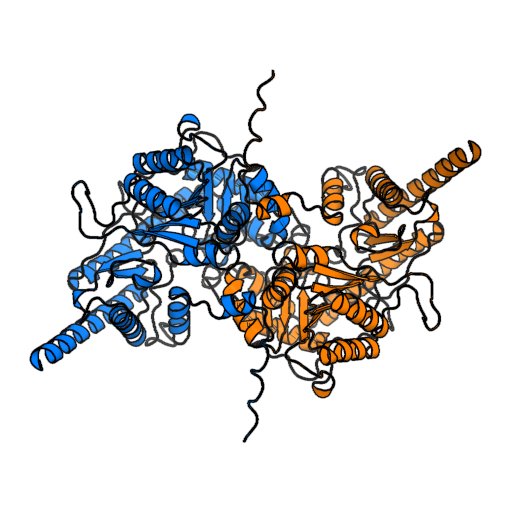A . LEU B 1 323 ? 12.984 -21.922 10.18 1 98.56 323 LEU B CA 1
ATOM 6128 C C . LEU B 1 323 ? 13.625 -23.141 9.508 1 98.56 323 LEU B C 1
ATOM 6130 O O . LEU B 1 323 ? 12.945 -23.891 8.797 1 98.56 323 LEU B O 1
ATOM 6134 N N . ASN B 1 324 ? 14.891 -23.391 9.805 1 97.75 324 ASN B N 1
ATOM 6135 C CA . ASN B 1 324 ? 15.664 -24.422 9.117 1 97.75 324 ASN B CA 1
ATOM 6136 C C . ASN B 1 324 ? 15.328 -25.812 9.641 1 97.75 324 ASN B C 1
ATOM 6138 O O . ASN B 1 324 ? 15.375 -26.781 8.891 1 97.75 324 ASN B O 1
ATOM 6142 N N . ASN B 1 325 ? 14.922 -25.859 10.852 1 98.38 325 ASN B N 1
ATOM 6143 C CA . ASN B 1 325 ? 14.859 -27.188 11.461 1 98.38 325 ASN B CA 1
ATOM 6144 C C . ASN B 1 325 ? 13.422 -27.578 11.797 1 98.38 325 ASN B C 1
ATOM 6146 O O . ASN B 1 325 ? 13.141 -28.75 12.062 1 98.38 325 ASN B O 1
ATOM 6150 N N . VAL B 1 326 ? 12.531 -26.672 11.75 1 98.62 326 VAL B N 1
ATOM 6151 C CA . VAL B 1 326 ? 11.156 -26.984 12.109 1 98.62 326 VAL B CA 1
ATOM 6152 C C . VAL B 1 326 ? 10.219 -26.594 10.969 1 98.62 326 VAL B C 1
ATOM 6154 O O . VAL B 1 326 ? 9.602 -27.453 10.344 1 98.62 326 VAL B O 1
ATOM 6157 N N . TYR B 1 327 ? 10.219 -25.375 10.609 1 98.56 327 TYR B N 1
ATOM 6158 C CA . TYR B 1 327 ? 9.211 -24.859 9.688 1 98.56 327 TYR B CA 1
ATOM 6159 C C . TYR B 1 327 ? 9.375 -25.484 8.305 1 98.56 327 TYR B C 1
ATOM 6161 O O . TYR B 1 327 ? 8.453 -26.125 7.805 1 98.56 327 TYR B O 1
ATOM 6169 N N . PHE B 1 328 ? 10.508 -25.297 7.648 1 97.94 328 PHE B N 1
ATOM 6170 C CA . PHE B 1 328 ? 10.672 -25.703 6.262 1 97.94 328 PHE B CA 1
ATOM 6171 C C . PHE B 1 328 ? 10.609 -27.219 6.133 1 97.94 328 PHE B C 1
ATOM 6173 O O . PHE B 1 328 ? 9.914 -27.75 5.262 1 97.94 328 PHE B O 1
ATOM 6180 N N . PRO B 1 329 ? 11.281 -27.984 7.008 1 97.81 329 PRO B N 1
ATOM 6181 C CA . PRO B 1 329 ? 11.172 -29.438 6.879 1 97.81 329 PRO B CA 1
ATOM 6182 C C . PRO B 1 329 ? 9.734 -29.938 7.031 1 97.81 329 PRO B C 1
ATOM 6184 O O . PRO B 1 329 ? 9.289 -30.797 6.273 1 97.81 329 PRO B O 1
ATOM 6187 N N . THR B 1 330 ? 9.023 -29.406 8 1 98.38 330 THR B N 1
ATOM 6188 C CA . THR B 1 330 ? 7.633 -29.797 8.203 1 98.38 330 THR B CA 1
ATOM 6189 C C . THR B 1 330 ? 6.773 -29.391 7.012 1 98.38 330 THR B C 1
ATOM 6191 O O . THR B 1 330 ? 5.934 -30.172 6.551 1 98.38 330 THR B O 1
ATOM 6194 N N . ASN B 1 331 ? 6.996 -28.203 6.555 1 98 331 ASN B N 1
ATOM 6195 C CA . ASN B 1 331 ? 6.254 -27.719 5.398 1 98 331 ASN B CA 1
ATOM 6196 C C . ASN B 1 331 ? 6.477 -28.609 4.176 1 98 331 ASN B C 1
ATOM 6198 O O . ASN B 1 331 ? 5.52 -28.969 3.488 1 98 331 ASN B O 1
ATOM 6202 N N . HIS B 1 332 ? 7.727 -28.969 3.875 1 97.56 332 HIS B N 1
ATOM 6203 C CA . HIS B 1 332 ? 8.047 -29.812 2.725 1 97.56 332 HIS B CA 1
ATOM 6204 C C . HIS B 1 332 ? 7.379 -31.172 2.84 1 97.56 332 HIS B C 1
ATOM 6206 O O . HIS B 1 332 ? 6.863 -31.703 1.854 1 97.56 332 HIS B O 1
ATOM 6212 N N . LYS B 1 333 ? 7.414 -31.688 3.99 1 97.38 333 LYS B N 1
ATOM 6213 C CA . LYS B 1 333 ? 6.773 -32.969 4.219 1 97.38 333 LYS B CA 1
ATOM 6214 C C . LYS B 1 333 ? 5.273 -32.906 3.949 1 97.38 333 LYS B C 1
ATOM 6216 O O . LYS B 1 333 ? 4.727 -33.75 3.232 1 97.38 333 LYS B O 1
ATOM 6221 N N . ARG B 1 334 ? 4.625 -31.922 4.531 1 97.31 334 ARG B N 1
ATOM 6222 C CA . ARG B 1 334 ? 3.18 -31.781 4.391 1 97.31 334 ARG B CA 1
ATOM 6223 C C . ARG B 1 334 ? 2.799 -31.469 2.945 1 97.31 334 ARG B C 1
ATOM 6225 O O . ARG B 1 334 ? 1.768 -31.938 2.455 1 97.31 334 ARG B O 1
ATOM 6232 N N . LEU B 1 335 ? 3.627 -30.688 2.289 1 97.56 335 LEU B N 1
ATOM 6233 C CA . LEU B 1 335 ? 3.402 -30.406 0.873 1 97.56 335 LEU B CA 1
ATOM 6234 C C . LEU B 1 335 ? 3.488 -31.688 0.054 1 97.56 335 LEU B C 1
ATOM 6236 O O . LEU B 1 335 ? 2.664 -31.922 -0.833 1 97.56 335 LEU B O 1
ATOM 6240 N N . ARG B 1 336 ? 4.469 -32.531 0.324 1 96.12 336 ARG B N 1
ATOM 6241 C CA . ARG B 1 336 ? 4.613 -33.812 -0.38 1 96.12 336 ARG B CA 1
ATOM 6242 C C . ARG B 1 336 ? 3.379 -34.688 -0.19 1 96.12 336 ARG B C 1
ATOM 6244 O O . ARG B 1 336 ? 2.9 -35.312 -1.141 1 96.12 336 ARG B O 1
ATOM 6251 N N . GLU B 1 337 ? 2.898 -34.719 0.971 1 95.12 337 GLU B N 1
ATOM 6252 C CA . GLU B 1 337 ? 1.732 -35.562 1.279 1 95.12 337 GLU B CA 1
ATOM 6253 C C . GLU B 1 337 ? 0.493 -35.062 0.542 1 95.12 337 GLU B C 1
ATOM 6255 O O . GLU B 1 337 ? -0.248 -35.844 -0.045 1 95.12 337 GLU B O 1
ATOM 6260 N N . ALA B 1 338 ? 0.251 -33.781 0.62 1 95.81 338 ALA B N 1
ATOM 6261 C CA . ALA B 1 338 ? -0.898 -33.188 -0.065 1 95.81 338 ALA B CA 1
ATOM 6262 C C . ALA B 1 338 ? -0.784 -33.375 -1.576 1 95.81 338 ALA B C 1
ATOM 6264 O O . ALA B 1 338 ? -1.778 -33.656 -2.254 1 95.81 338 ALA B O 1
ATOM 6265 N N . HIS B 1 339 ? 0.403 -33.125 -2.086 1 97.06 339 HIS B N 1
ATOM 6266 C CA . HIS B 1 339 ? 0.674 -33.344 -3.504 1 97.06 339 HIS B CA 1
ATOM 6267 C C . HIS B 1 339 ? 0.325 -34.781 -3.928 1 97.06 339 HIS B C 1
ATOM 6269 O O . HIS B 1 339 ? -0.296 -34.969 -4.973 1 97.06 339 HIS B O 1
ATOM 6275 N N . LYS B 1 340 ? 0.684 -35.688 -3.137 1 95.62 340 LYS B N 1
ATOM 6276 C CA . LYS B 1 340 ? 0.442 -37.094 -3.449 1 95.62 340 LYS B CA 1
ATOM 6277 C C . LYS B 1 340 ? -1.053 -37.406 -3.506 1 95.62 340 LYS B C 1
ATOM 6279 O O . LYS B 1 340 ? -1.517 -38.094 -4.41 1 95.62 340 LYS B O 1
ATOM 6284 N N . VAL B 1 341 ? -1.788 -36.906 -2.57 1 93.94 341 VAL B N 1
ATOM 6285 C CA . VAL B 1 341 ? -3.23 -37.125 -2.549 1 93.94 341 VAL B CA 1
ATOM 6286 C C . VAL B 1 341 ? -3.855 -36.594 -3.83 1 93.94 341 VAL B C 1
ATOM 6288 O O . VAL B 1 341 ? -4.703 -37.25 -4.441 1 93.94 341 VAL B O 1
ATOM 6291 N N . THR B 1 342 ? -3.455 -35.438 -4.18 1 97.38 342 THR B N 1
ATOM 6292 C CA . THR B 1 342 ? -3.99 -34.781 -5.363 1 97.38 342 THR B CA 1
ATOM 6293 C C . THR B 1 342 ? -3.621 -35.562 -6.629 1 97.38 342 THR B C 1
ATOM 6295 O O . THR B 1 342 ? -4.477 -35.812 -7.477 1 97.38 342 THR B O 1
ATOM 6298 N N . THR B 1 343 ? -2.381 -35.938 -6.738 1 97.69 343 THR B N 1
ATOM 6299 C CA . THR B 1 343 ? -1.92 -36.625 -7.949 1 97.69 343 THR B CA 1
ATOM 6300 C C . THR B 1 343 ? -2.482 -38.031 -8.031 1 97.69 343 THR B C 1
ATOM 6302 O O . THR B 1 343 ? -2.785 -38.531 -9.125 1 97.69 343 THR B O 1
ATOM 6305 N N . ASP B 1 344 ? -2.65 -38.656 -6.863 1 96.25 344 ASP B N 1
ATOM 6306 C CA . ASP B 1 344 ? -3.293 -39.969 -6.852 1 96.25 344 ASP B CA 1
ATOM 6307 C C . ASP B 1 344 ? -4.711 -39.906 -7.414 1 96.25 344 ASP B C 1
ATOM 6309 O O . ASP B 1 344 ? -5.129 -40.781 -8.18 1 96.25 344 ASP B O 1
ATOM 6313 N N . THR B 1 345 ? -5.402 -38.938 -7.031 1 95.56 345 THR B N 1
ATOM 6314 C CA . THR B 1 345 ? -6.773 -38.75 -7.508 1 95.56 345 THR B CA 1
ATOM 6315 C C . THR B 1 345 ? -6.793 -38.438 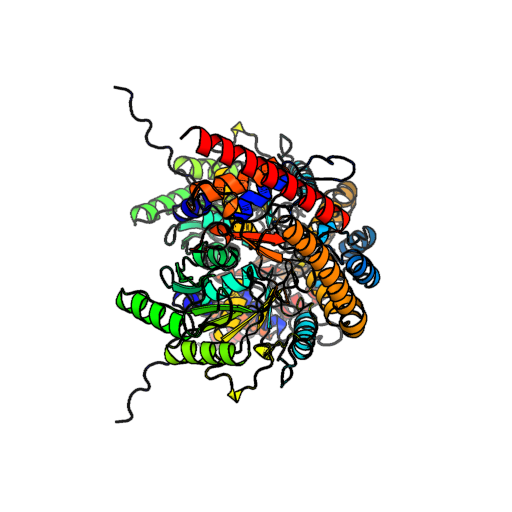-9 1 95.56 345 THR B C 1
ATOM 6317 O O . THR B 1 345 ? -7.641 -38.969 -9.734 1 95.56 345 THR B O 1
ATOM 6320 N N . LEU B 1 346 ? -5.941 -37.594 -9.438 1 98.31 346 LEU B N 1
ATOM 6321 C CA . LEU B 1 346 ? -5.855 -37.281 -10.859 1 98.31 346 LEU B CA 1
ATOM 6322 C C . LEU B 1 346 ? -5.531 -38.531 -11.68 1 98.31 346 LEU B C 1
ATOM 6324 O O . LEU B 1 346 ? -6.09 -38.719 -12.758 1 98.31 346 LEU B O 1
ATOM 6328 N N . ASP B 1 347 ? -4.668 -39.344 -11.125 1 98 347 ASP B N 1
ATOM 6329 C CA . ASP B 1 347 ? -4.348 -40.625 -11.773 1 98 347 ASP B CA 1
ATOM 6330 C C . ASP B 1 347 ? -5.582 -41.5 -11.883 1 98 347 ASP B C 1
ATOM 6332 O O . ASP B 1 347 ? -5.848 -42.094 -12.938 1 98 347 ASP B O 1
ATOM 6336 N N . ALA B 1 348 ? -6.273 -41.594 -10.859 1 96.38 348 ALA B N 1
ATOM 6337 C CA . ALA B 1 348 ? -7.477 -42.406 -10.836 1 96.38 348 ALA B CA 1
ATOM 6338 C C . ALA B 1 348 ? -8.508 -41.906 -11.844 1 96.38 348 ALA B C 1
ATOM 6340 O O . ALA B 1 348 ? -9.242 -42.688 -12.43 1 96.38 348 ALA B O 1
ATOM 6341 N N . MET B 1 349 ? -8.508 -40.594 -12.07 1 95.5 349 MET B N 1
ATOM 6342 C CA . MET B 1 349 ? -9.445 -39.969 -12.992 1 95.5 349 MET B CA 1
ATOM 6343 C C . MET B 1 349 ? -8.945 -40.062 -14.43 1 95.5 349 MET B C 1
ATOM 6345 O O . MET B 1 349 ? -9.703 -39.812 -15.367 1 95.5 349 MET B O 1
ATOM 6349 N N . GLY B 1 350 ? -7.676 -40.438 -14.547 1 97 350 GLY B N 1
ATOM 6350 C CA . GLY B 1 350 ? -7.066 -40.438 -15.867 1 97 350 GLY B CA 1
ATOM 6351 C C . GLY B 1 350 ? -6.805 -39.031 -16.406 1 97 350 GLY B C 1
ATOM 6352 O O . GLY B 1 350 ? -6.91 -38.812 -17.609 1 97 350 GLY B O 1
ATOM 6353 N N . VAL B 1 351 ? -6.574 -38.125 -15.57 1 98.12 351 VAL B N 1
ATOM 6354 C CA . VAL B 1 351 ? -6.277 -36.75 -15.953 1 98.12 351 VAL B CA 1
ATOM 6355 C C . VAL B 1 351 ? -4.766 -36.531 -15.953 1 98.12 351 VAL B C 1
ATOM 6357 O O . VAL B 1 351 ? -4.129 -36.562 -14.898 1 98.12 351 VAL B O 1
ATOM 6360 N N . PRO B 1 352 ? -4.191 -36.281 -17.156 1 97.94 352 PRO B N 1
ATOM 6361 C CA . PRO B 1 352 ? -2.762 -35.969 -17.156 1 97.94 352 PRO B CA 1
ATOM 6362 C C . PRO B 1 352 ? -2.439 -34.688 -16.391 1 97.94 352 PRO B C 1
ATOM 6364 O O . PRO B 1 352 ? -3.252 -33.75 -16.375 1 97.94 352 PRO B O 1
ATOM 6367 N N . TYR B 1 353 ? -1.265 -34.594 -15.812 1 98.44 353 TYR B N 1
ATOM 6368 C CA . TYR B 1 353 ? -0.816 -33.406 -15.07 1 98.44 353 TYR B CA 1
ATOM 6369 C C . TYR B 1 353 ? 0.702 -33.281 -15.117 1 98.44 353 TYR B C 1
ATOM 6371 O O . TYR B 1 353 ? 1.398 -34.219 -15.508 1 98.44 353 TYR B O 1
ATOM 6379 N N . LEU B 1 354 ? 1.214 -32.125 -14.82 1 98.19 354 LEU B N 1
ATOM 6380 C CA . LEU B 1 354 ? 2.652 -31.906 -14.719 1 98.19 354 LEU B CA 1
ATOM 6381 C C . LEU B 1 354 ? 3.16 -32.281 -13.328 1 98.19 354 LEU B C 1
ATOM 6383 O O . LEU B 1 354 ? 2.809 -31.641 -12.336 1 98.19 354 LEU B O 1
ATOM 6387 N N . ASN B 1 355 ? 3.939 -33.312 -13.258 1 97.12 355 ASN B N 1
ATOM 6388 C CA . ASN B 1 355 ? 4.539 -33.719 -11.992 1 97.12 355 ASN B CA 1
ATOM 6389 C C . ASN B 1 355 ? 5.852 -33 -11.719 1 97.12 355 ASN B C 1
ATOM 6391 O O . ASN B 1 355 ? 6.93 -33.562 -11.953 1 97.12 355 ASN B O 1
ATOM 6395 N N . ARG B 1 356 ? 5.781 -31.812 -11.203 1 96.94 356 ARG B N 1
ATOM 6396 C CA . ARG B 1 356 ? 6.918 -30.922 -10.992 1 96.94 356 ARG B CA 1
ATOM 6397 C C . ARG B 1 356 ? 7.289 -30.859 -9.516 1 96.94 356 ARG B C 1
ATOM 6399 O O . ARG B 1 356 ? 6.504 -31.266 -8.648 1 96.94 356 ARG B O 1
ATOM 6406 N N . PRO B 1 357 ? 8.445 -30.344 -9.188 1 97.12 357 PRO B N 1
ATOM 6407 C CA . PRO B 1 357 ? 8.969 -30.531 -7.828 1 97.12 357 PRO B CA 1
ATOM 6408 C C . PRO B 1 357 ? 8.594 -29.375 -6.891 1 97.12 357 PRO B C 1
ATOM 6410 O O . PRO B 1 357 ? 8.922 -29.422 -5.703 1 97.12 357 PRO B O 1
ATOM 6413 N N . SER B 1 358 ? 7.906 -28.328 -7.309 1 97.75 358 SER B N 1
ATOM 6414 C CA . SER B 1 358 ? 7.758 -27.141 -6.473 1 97.75 358 SER B CA 1
ATOM 6415 C C . SER B 1 358 ? 6.359 -26.547 -6.602 1 97.75 358 SER B C 1
ATOM 6417 O O . SER B 1 358 ? 5.574 -26.969 -7.453 1 97.75 358 SER B O 1
ATOM 6419 N N . GLY B 1 359 ? 6.125 -25.578 -5.715 1 97.75 359 GLY B N 1
ATOM 6420 C CA . GLY B 1 359 ? 4.883 -24.828 -5.742 1 97.75 359 GLY B CA 1
ATOM 6421 C C . GLY B 1 359 ? 3.834 -25.359 -4.789 1 97.75 359 GLY B C 1
ATOM 6422 O O . GLY B 1 359 ? 4.137 -26.188 -3.93 1 97.75 359 GLY B O 1
ATOM 6423 N N . LEU B 1 360 ? 2.699 -24.828 -4.867 1 98.62 360 LEU B N 1
ATOM 6424 C CA . LEU B 1 360 ? 1.542 -25.172 -4.051 1 98.62 360 LEU B CA 1
ATOM 6425 C C . LEU B 1 360 ? 0.439 -25.781 -4.906 1 98.62 360 LEU B C 1
ATOM 6427 O O . LEU B 1 360 ? -0.703 -25.922 -4.461 1 98.62 360 LEU B O 1
ATOM 6431 N N . TYR B 1 361 ? 0.763 -26.125 -6.16 1 98.56 361 TYR B N 1
ATOM 6432 C CA . TYR B 1 361 ? -0.253 -26.406 -7.172 1 98.56 361 TYR B CA 1
ATOM 6433 C C . TYR B 1 361 ? 0.212 -27.5 -8.125 1 98.56 361 TYR B C 1
ATOM 6435 O O . TYR B 1 361 ? 1.405 -27.812 -8.188 1 98.56 361 TYR B O 1
ATOM 6443 N N . VAL B 1 362 ? -0.735 -28.078 -8.773 1 98.44 362 VAL B N 1
ATOM 6444 C CA . VAL B 1 362 ? -0.533 -28.969 -9.906 1 98.44 362 VAL B CA 1
ATOM 6445 C C . VAL B 1 362 ? -1.287 -28.438 -11.125 1 98.44 362 VAL B C 1
ATOM 6447 O O . VAL B 1 362 ? -2.42 -27.953 -11.008 1 98.44 362 VAL B O 1
ATOM 6450 N N . TYR B 1 363 ? -0.589 -28.359 -12.234 1 98.75 363 TYR B N 1
ATOM 6451 C CA . TYR B 1 363 ? -1.209 -27.969 -13.492 1 98.75 363 TYR B CA 1
ATOM 6452 C C . TYR B 1 363 ? -1.674 -29.188 -14.273 1 98.75 363 TYR B C 1
ATOM 6454 O O . TYR B 1 363 ? -0.859 -30.016 -14.672 1 98.75 363 TYR B O 1
ATOM 6462 N N . ALA B 1 364 ? -3.012 -29.312 -14.477 1 98.81 364 ALA B N 1
ATOM 6463 C CA . ALA B 1 364 ? -3.596 -30.547 -14.984 1 98.81 364 ALA B CA 1
ATOM 6464 C C . ALA B 1 364 ? -4.398 -30.312 -16.25 1 98.81 364 ALA B C 1
ATOM 6466 O O . ALA B 1 364 ? -4.938 -29.219 -16.453 1 98.81 364 ALA B O 1
ATOM 6467 N N . ASN B 1 365 ? -4.473 -31.312 -17.062 1 98.56 365 ASN B N 1
ATOM 6468 C CA . ASN B 1 365 ? -5.07 -31.234 -18.391 1 98.56 365 ASN B CA 1
ATOM 6469 C C . ASN B 1 365 ? -6.488 -31.812 -18.406 1 98.56 365 ASN B C 1
ATOM 6471 O O . ASN B 1 365 ? -6.672 -33.031 -18.359 1 98.56 365 ASN B O 1
ATOM 6475 N N . PHE B 1 366 ? -7.52 -30.938 -18.562 1 98.44 366 PHE B N 1
ATOM 6476 C CA . PHE B 1 366 ? -8.914 -31.359 -18.516 1 98.44 366 PHE B CA 1
ATOM 6477 C C . PHE B 1 366 ? -9.547 -31.297 -19.891 1 98.44 366 PHE B C 1
ATOM 6479 O O . PHE B 1 366 ? -10.773 -31.234 -20.016 1 98.44 366 PHE B O 1
ATOM 6486 N N . LYS B 1 367 ? -8.781 -31.312 -20.922 1 97.06 367 LYS B N 1
ATOM 6487 C CA . LYS B 1 367 ? -9.25 -31.156 -22.297 1 97.06 367 LYS B CA 1
ATOM 6488 C C . LYS B 1 367 ? -10.312 -32.219 -22.625 1 97.06 367 LYS B C 1
ATOM 6490 O O . LYS B 1 367 ? -11.281 -31.906 -23.344 1 97.06 367 LYS B O 1
ATOM 6495 N N . LYS B 1 368 ? -10.18 -33.375 -22.156 1 95.62 368 LYS B N 1
ATOM 6496 C CA . LYS B 1 368 ? -11.055 -34.469 -22.562 1 95.62 368 LYS B CA 1
ATOM 6497 C C . LYS B 1 368 ? -12.477 -34.281 -22.031 1 95.62 368 LYS B C 1
ATOM 6499 O O . LYS B 1 368 ? -13.414 -34.906 -22.5 1 95.62 368 LYS B O 1
ATOM 6504 N N . PHE B 1 369 ? -12.609 -33.344 -21.125 1 96.75 369 PHE B N 1
ATOM 6505 C CA . PHE B 1 369 ? -13.922 -33.094 -20.547 1 96.75 369 PHE B CA 1
ATOM 6506 C C . PHE B 1 369 ? -14.586 -31.891 -21.219 1 96.75 369 PHE B C 1
ATOM 6508 O O . PHE B 1 369 ? -15.695 -31.484 -20.844 1 96.75 369 PHE B O 1
ATOM 6515 N N . MET B 1 370 ? -13.906 -31.344 -22.156 1 95.75 370 MET B N 1
ATOM 6516 C CA . MET B 1 370 ? -14.43 -30.203 -22.906 1 95.75 370 MET B CA 1
ATOM 6517 C C . MET B 1 370 ? -14.961 -30.641 -24.266 1 95.75 370 MET B C 1
ATOM 6519 O O . MET B 1 370 ? -14.336 -31.453 -24.938 1 95.75 370 MET B O 1
ATOM 6523 N N . PRO B 1 371 ? -16.125 -30.031 -24.688 1 93.38 371 PRO B N 1
ATOM 6524 C CA . PRO B 1 371 ? -16.625 -30.359 -26.031 1 93.38 371 PRO B CA 1
ATOM 6525 C C . PRO B 1 371 ? -15.719 -29.844 -27.141 1 93.38 371 PRO B C 1
ATOM 6527 O O . PRO B 1 371 ? -15.602 -30.469 -28.188 1 93.38 371 PRO B O 1
ATOM 6530 N N . SER B 1 372 ? -15.156 -28.641 -26.984 1 94.06 372 SER B N 1
ATOM 6531 C CA . SER B 1 372 ? -14.172 -28.031 -27.875 1 94.06 372 SER B CA 1
ATOM 6532 C C . SER B 1 372 ? -13.133 -27.25 -27.094 1 94.06 372 SER B C 1
ATOM 6534 O O . SER B 1 372 ? -13.312 -26.984 -25.906 1 94.06 372 SER B O 1
ATOM 6536 N N . LEU B 1 373 ? -12.086 -26.953 -27.75 1 96 373 LEU B N 1
ATOM 6537 C CA . LEU B 1 373 ? -10.977 -26.281 -27.062 1 96 373 LEU B CA 1
ATOM 6538 C C . LEU B 1 373 ? -11.031 -24.781 -27.281 1 96 373 LEU B C 1
ATOM 6540 O O . LEU B 1 373 ? -10.047 -24.172 -27.719 1 96 373 LEU B O 1
ATOM 6544 N N . THR B 1 374 ? -12.18 -24.156 -26.969 1 96.69 374 THR B N 1
ATOM 6545 C CA . THR B 1 374 ? -12.398 -22.734 -27.094 1 96.69 374 THR B CA 1
ATOM 6546 C C . THR B 1 374 ? -12.391 -22.047 -25.734 1 96.69 374 THR B C 1
ATOM 6548 O O . THR B 1 374 ? -12.477 -22.719 -24.703 1 96.69 374 THR B O 1
ATOM 6551 N N . LYS B 1 375 ? -12.219 -20.781 -25.812 1 96.75 375 LYS B N 1
ATOM 6552 C CA . LYS B 1 375 ? -12.305 -19.984 -24.594 1 96.75 375 LYS B CA 1
ATOM 6553 C C . LYS B 1 375 ? -13.648 -20.172 -23.906 1 96.75 375 LYS B C 1
ATOM 6555 O O . LYS B 1 375 ? -13.719 -20.266 -22.688 1 96.75 375 LYS B O 1
ATOM 6560 N N . GLU B 1 376 ? -14.672 -20.203 -24.641 1 96.69 376 GLU B N 1
ATOM 6561 C CA . GLU B 1 376 ? -16.031 -20.344 -24.109 1 96.69 376 GLU B CA 1
ATOM 6562 C C . GLU B 1 376 ? -16.203 -21.656 -23.375 1 96.69 376 GLU B C 1
ATOM 6564 O O . GLU B 1 376 ? -16.766 -21.703 -22.281 1 96.69 376 GLU B O 1
ATOM 6569 N N . ASP B 1 377 ? -15.703 -22.688 -23.984 1 96.69 377 ASP B N 1
ATOM 6570 C CA . ASP B 1 377 ? -15.852 -24.016 -23.375 1 96.69 377 ASP B CA 1
ATOM 6571 C C . ASP B 1 377 ? -14.992 -24.141 -22.109 1 96.69 377 ASP B C 1
ATOM 6573 O O . ASP B 1 377 ? -15.375 -24.812 -21.156 1 96.69 377 ASP B O 1
ATOM 6577 N N . GLU B 1 378 ? -13.844 -23.562 -22.141 1 97.88 378 GLU B N 1
ATOM 6578 C CA . GLU B 1 378 ? -13.023 -23.562 -20.938 1 97.88 378 GLU B CA 1
ATOM 6579 C C . GLU B 1 378 ? -13.711 -22.812 -19.797 1 97.88 378 GLU B C 1
ATOM 6581 O O . GLU B 1 378 ? -13.703 -23.266 -18.656 1 97.88 378 GLU B O 1
ATOM 6586 N N . MET B 1 379 ? -14.32 -21.672 -20.125 1 97.56 379 MET B N 1
ATOM 6587 C CA . MET B 1 379 ? -15.055 -20.906 -19.125 1 97.56 379 MET B CA 1
ATOM 6588 C C . MET B 1 379 ? -16.25 -21.688 -18.594 1 97.56 379 MET B C 1
ATOM 6590 O O . MET B 1 379 ? -16.562 -21.625 -17.406 1 97.56 379 MET B O 1
ATOM 6594 N N . ALA B 1 380 ? -16.906 -22.344 -19.484 1 97.19 380 ALA B N 1
ATOM 6595 C CA . ALA B 1 380 ? -18.031 -23.172 -19.062 1 97.19 380 ALA B CA 1
ATOM 6596 C C . ALA B 1 380 ? -17.578 -24.25 -18.078 1 97.19 380 ALA B C 1
ATOM 6598 O O . ALA B 1 380 ? -18.266 -24.531 -17.094 1 97.19 380 ALA B O 1
ATOM 6599 N N . LEU B 1 381 ? -16.5 -24.859 -18.375 1 98 381 LEU B N 1
ATOM 6600 C CA . LEU B 1 381 ? -15.938 -25.875 -17.484 1 98 381 LEU B CA 1
ATOM 6601 C C . LEU B 1 381 ? -15.555 -25.266 -16.141 1 98 381 LEU B C 1
ATOM 6603 O O . LEU B 1 381 ? -15.797 -25.875 -15.094 1 98 381 LEU B O 1
ATOM 6607 N N . PHE B 1 382 ? -14.961 -24.125 -16.188 1 98 382 PHE B N 1
ATOM 6608 C CA . PHE B 1 382 ? -14.594 -23.359 -15 1 98 382 PHE B CA 1
ATOM 6609 C C . PHE B 1 382 ? -15.805 -23.141 -14.094 1 98 382 PHE B C 1
ATOM 6611 O O . PHE B 1 382 ? -15.758 -23.453 -12.906 1 98 382 PHE B O 1
ATOM 6618 N N . TYR B 1 383 ? -16.859 -22.688 -14.672 1 97.69 383 TYR B N 1
ATOM 6619 C CA . TYR B 1 383 ? -18.078 -22.406 -13.906 1 97.69 383 TYR B CA 1
ATOM 6620 C C . TYR B 1 383 ? -18.719 -23.703 -13.43 1 97.69 383 TYR B C 1
ATOM 6622 O O . TYR B 1 383 ? -19.281 -23.766 -12.336 1 97.69 383 TYR B O 1
ATOM 6630 N N . ARG B 1 384 ? -18.672 -24.719 -14.227 1 97.75 384 ARG B N 1
ATOM 6631 C CA . ARG B 1 384 ? -19.203 -26.016 -13.844 1 97.75 384 ARG B CA 1
ATOM 6632 C C . ARG B 1 384 ? -18.531 -26.531 -12.578 1 97.75 384 ARG B C 1
ATOM 6634 O O . ARG B 1 384 ? -19.203 -27 -11.656 1 97.75 384 ARG B O 1
ATOM 6641 N N . PHE B 1 385 ? -17.25 -26.469 -12.562 1 98.31 385 PHE B N 1
ATOM 6642 C CA . PHE B 1 385 ? -16.516 -26.938 -11.398 1 98.31 385 PHE B CA 1
ATOM 6643 C C . PHE B 1 385 ? -16.891 -26.156 -10.148 1 98.31 385 PHE B C 1
ATOM 6645 O O . PHE B 1 385 ? -17.094 -26.719 -9.078 1 98.31 385 PHE B O 1
ATOM 6652 N N . ILE B 1 386 ? -17 -24.812 -10.258 1 98 386 ILE B N 1
ATOM 6653 C CA . ILE B 1 386 ? -17.391 -23.969 -9.125 1 98 386 ILE B CA 1
ATOM 6654 C C . ILE B 1 386 ? -18.797 -24.359 -8.664 1 98 386 ILE B C 1
ATOM 6656 O O . ILE B 1 386 ? -19.031 -24.516 -7.461 1 98 386 ILE B O 1
ATOM 6660 N N . ASN B 1 387 ? -19.672 -24.484 -9.594 1 97.31 387 ASN B N 1
ATOM 6661 C CA . ASN B 1 387 ? -21.047 -24.859 -9.273 1 97.31 387 ASN B CA 1
ATOM 6662 C C . ASN B 1 387 ? -21.125 -26.219 -8.594 1 97.31 387 ASN B C 1
ATOM 6664 O O . ASN B 1 387 ? -22 -26.453 -7.762 1 97.31 387 ASN B O 1
ATOM 6668 N N . ASP B 1 388 ? -20.203 -27.031 -8.984 1 97.75 388 ASP B N 1
ATOM 6669 C CA . ASP B 1 388 ? -20.172 -28.375 -8.414 1 97.75 388 ASP B CA 1
ATOM 6670 C C . ASP B 1 388 ? -19.375 -28.406 -7.109 1 97.75 388 ASP B C 1
ATOM 6672 O O . ASP B 1 388 ? -19.141 -29.469 -6.531 1 97.75 388 ASP B O 1
ATOM 6676 N N . GLY B 1 389 ? -18.891 -27.281 -6.719 1 97.75 389 GLY B N 1
ATOM 6677 C CA . GLY B 1 389 ? -18.406 -27.156 -5.355 1 97.75 389 GLY B CA 1
ATOM 6678 C C . GLY B 1 389 ? -16.891 -27.078 -5.266 1 97.75 389 GLY B C 1
ATOM 6679 O O . GLY B 1 389 ? -16.328 -27.234 -4.184 1 97.75 389 GLY B O 1
ATOM 6680 N N . VAL B 1 390 ? -16.203 -26.891 -6.363 1 98.19 390 VAL B N 1
ATOM 6681 C CA . VAL B 1 390 ? -14.742 -26.781 -6.32 1 98.19 390 VAL B CA 1
ATOM 6682 C C . VAL B 1 390 ? -14.273 -25.656 -7.223 1 98.19 390 VAL B C 1
ATOM 6684 O O . VAL B 1 390 ? -14.617 -25.609 -8.406 1 98.19 390 VAL B O 1
ATOM 6687 N N . TYR B 1 391 ? -13.492 -24.75 -6.688 1 98.31 391 TYR B N 1
ATOM 6688 C CA . TYR B 1 391 ? -12.867 -23.688 -7.484 1 98.31 391 TYR B CA 1
ATOM 6689 C C . TYR B 1 391 ? -11.438 -24.062 -7.844 1 98.31 391 TYR B C 1
ATOM 6691 O O . TYR B 1 391 ? -10.586 -24.203 -6.961 1 98.31 391 TYR B O 1
ATOM 6699 N N . ILE B 1 392 ? -11.148 -24.281 -9.055 1 98.5 392 ILE B N 1
ATOM 6700 C CA . ILE B 1 392 ? -9.805 -24.391 -9.609 1 98.5 392 ILE B CA 1
ATOM 6701 C C . ILE B 1 392 ? -9.641 -23.406 -10.766 1 98.5 392 ILE B C 1
ATOM 6703 O O . ILE B 1 392 ? -10.625 -23.016 -11.398 1 98.5 392 ILE B O 1
ATOM 6707 N N . ALA B 1 393 ? -8.445 -22.953 -11.055 1 98.44 393 ALA B N 1
ATOM 6708 C CA . ALA B 1 393 ? -8.234 -21.828 -11.977 1 98.44 393 ALA B CA 1
ATOM 6709 C C . ALA B 1 393 ? -7.879 -22.344 -13.367 1 98.44 393 ALA B C 1
ATOM 6711 O O . ALA B 1 393 ? -7.004 -23.203 -13.523 1 98.44 393 ALA B O 1
ATOM 6712 N N . PRO B 1 394 ? -8.484 -21.797 -14.383 1 98.25 394 PRO B N 1
ATOM 6713 C CA . PRO B 1 394 ? -8.273 -22.25 -15.758 1 98.25 394 PRO B CA 1
ATOM 6714 C C . PRO B 1 394 ? -7.043 -21.625 -16.406 1 98.25 394 PRO B C 1
ATOM 6716 O O . PRO B 1 394 ? -6.555 -20.594 -15.938 1 98.25 394 PRO B O 1
ATOM 6719 N N . SER B 1 395 ? -6.586 -22.188 -17.469 1 97.94 395 SER B N 1
ATOM 6720 C CA . SER B 1 395 ? -5.422 -21.719 -18.219 1 97.94 395 SER B CA 1
ATOM 6721 C C . SER B 1 395 ? -5.59 -20.266 -18.656 1 97.94 395 SER B C 1
ATOM 6723 O O . SER B 1 395 ? -4.609 -19.531 -18.734 1 97.94 395 SER B O 1
ATOM 6725 N N . LEU B 1 396 ? -6.832 -19.828 -18.859 1 96.69 396 LEU B N 1
ATOM 6726 C CA . LEU B 1 396 ? -7.125 -18.453 -19.234 1 96.69 396 LEU B CA 1
ATOM 6727 C C . LEU B 1 396 ? -6.66 -17.484 -18.141 1 96.69 396 LEU B C 1
ATOM 6729 O O . LEU B 1 396 ? -6.25 -16.359 -18.453 1 96.69 396 LEU B O 1
ATOM 6733 N N . ALA B 1 397 ? -6.688 -17.906 -16.906 1 97 397 ALA B N 1
ATOM 6734 C CA . ALA B 1 397 ? -6.27 -17.078 -15.781 1 97 397 ALA B CA 1
ATOM 6735 C C . ALA B 1 397 ? -4.75 -16.922 -15.75 1 97 397 ALA B C 1
ATOM 6737 O O . ALA B 1 397 ? -4.223 -16.062 -15.055 1 97 397 ALA B O 1
ATOM 6738 N N . PHE B 1 398 ? -4.074 -17.719 -16.516 1 98.06 398 PHE B N 1
ATOM 6739 C CA . PHE B 1 398 ? -2.615 -17.719 -16.562 1 98.06 398 PHE B CA 1
ATOM 6740 C C . PHE B 1 398 ? -2.113 -17.312 -17.938 1 98.06 398 PHE B C 1
ATOM 6742 O O . PHE B 1 398 ? -0.948 -17.531 -18.266 1 98.06 398 PHE B O 1
ATOM 6749 N N . PHE B 1 399 ? -3.062 -16.844 -18.734 1 97.19 399 PHE B N 1
ATOM 6750 C CA . PHE B 1 399 ? -2.789 -16.25 -20.047 1 97.19 399 PHE B CA 1
ATOM 6751 C C . PHE B 1 399 ? -2.072 -17.25 -20.953 1 97.19 399 PHE B C 1
ATOM 6753 O O . PHE B 1 399 ? -1.164 -16.875 -21.688 1 97.19 399 PHE B O 1
ATOM 6760 N N . ALA B 1 400 ? -2.426 -18.438 -20.797 1 97.25 400 ALA B N 1
ATOM 6761 C CA . ALA B 1 400 ? -1.93 -19.484 -21.688 1 97.25 400 ALA B CA 1
ATOM 6762 C C . ALA B 1 400 ? -2.648 -19.438 -23.047 1 97.25 400 ALA B C 1
ATOM 6764 O O . ALA B 1 400 ? -3.814 -19.031 -23.109 1 97.25 400 ALA B O 1
ATOM 6765 N N . ASP B 1 401 ? -1.921 -19.828 -24.031 1 96.06 401 ASP B N 1
ATOM 6766 C CA . ASP B 1 401 ? -2.531 -19.953 -25.344 1 96.06 401 ASP B CA 1
ATOM 6767 C C . ASP B 1 401 ? -3.229 -21.312 -25.5 1 96.06 401 ASP B C 1
ATOM 6769 O O . ASP B 1 401 ? -4.23 -21.422 -26.203 1 96.06 401 ASP B O 1
ATOM 6773 N N . GLU B 1 402 ? -2.732 -22.234 -24.859 1 95.69 402 GLU B N 1
ATOM 6774 C CA . GLU B 1 402 ? -3.328 -23.562 -24.828 1 95.69 402 GLU B CA 1
ATOM 6775 C C . GLU B 1 402 ? -4.469 -23.656 -23.828 1 95.69 402 GLU B C 1
ATOM 6777 O O . GLU B 1 402 ? -4.281 -23.328 -22.641 1 95.69 402 GLU B O 1
ATOM 6782 N N . ARG B 1 403 ? -5.699 -24.156 -24.281 1 97.19 403 ARG B N 1
ATOM 6783 C CA . ARG B 1 403 ? -6.883 -24.219 -23.438 1 97.19 403 ARG B CA 1
ATOM 6784 C C . ARG B 1 403 ? -6.988 -25.594 -22.766 1 97.19 403 ARG B C 1
ATOM 6786 O O . ARG B 1 403 ? -6.379 -26.562 -23.219 1 97.19 403 ARG B O 1
ATOM 6793 N N . GLY B 1 404 ? -7.715 -25.609 -21.688 1 97.81 404 GLY B N 1
ATOM 6794 C CA . GLY B 1 404 ? -8.094 -26.875 -21.094 1 97.81 404 GLY B CA 1
ATOM 6795 C C . GLY B 1 404 ? -7.242 -27.25 -19.891 1 97.81 404 GLY B C 1
ATOM 6796 O O . GLY B 1 404 ? -7.547 -28.219 -19.188 1 97.81 404 GLY B O 1
ATOM 6797 N N . TRP B 1 405 ? -6.227 -26.5 -19.641 1 98.5 405 TRP B N 1
ATOM 6798 C CA . TRP B 1 405 ? -5.422 -26.719 -18.453 1 98.5 405 TRP B CA 1
ATOM 6799 C C . TRP B 1 405 ? -5.992 -25.953 -17.25 1 98.5 405 TRP B C 1
ATOM 6801 O O . TRP B 1 405 ? -6.535 -24.859 -17.406 1 98.5 405 TRP B O 1
ATOM 6811 N N . PHE B 1 406 ? -5.934 -26.578 -16.094 1 98.75 406 PHE B N 1
ATOM 6812 C CA . PHE B 1 406 ? -6.359 -25.953 -14.844 1 98.75 406 PHE B CA 1
ATOM 6813 C C . PHE B 1 406 ? -5.297 -26.109 -13.766 1 98.75 406 PHE B C 1
ATOM 6815 O O . PHE B 1 406 ? -4.645 -27.156 -13.68 1 98.75 406 PHE B O 1
ATOM 6822 N N . ARG B 1 407 ? -5.082 -25.109 -12.984 1 98.81 407 ARG B N 1
ATOM 6823 C CA . ARG B 1 407 ? -4.215 -25.188 -11.812 1 98.81 407 ARG B CA 1
ATOM 6824 C C . ARG B 1 407 ? -5.008 -25.594 -10.57 1 98.81 407 ARG B C 1
ATOM 6826 O O . ARG B 1 407 ? -6.023 -24.969 -10.25 1 98.81 407 ARG B O 1
ATOM 6833 N N . ILE B 1 408 ? -4.551 -26.578 -9.891 1 98.75 408 ILE B N 1
ATOM 6834 C CA . ILE B 1 408 ? -5.18 -27.078 -8.672 1 98.75 408 ILE B CA 1
ATOM 6835 C C . ILE B 1 408 ? -4.258 -26.844 -7.48 1 98.75 408 ILE B C 1
ATOM 6837 O O . ILE B 1 408 ? -3.143 -27.359 -7.434 1 98.75 408 ILE B O 1
ATOM 6841 N N . ILE B 1 409 ? -4.715 -26.094 -6.547 1 98.62 409 ILE B N 1
ATOM 6842 C CA . ILE B 1 409 ? -3.949 -25.859 -5.328 1 98.62 409 ILE B CA 1
ATOM 6843 C C . ILE B 1 409 ? -4.117 -27.047 -4.379 1 98.62 409 ILE B C 1
ATOM 6845 O O . ILE B 1 409 ? -5.238 -27.375 -3.99 1 98.62 409 ILE B O 1
ATOM 6849 N N . PHE B 1 410 ? -3.027 -27.625 -3.977 1 98.12 410 PHE B N 1
ATOM 6850 C CA . PHE B 1 410 ? -3.146 -28.797 -3.137 1 98.12 410 PHE B CA 1
ATOM 6851 C C . PHE B 1 410 ? -2.744 -28.484 -1.7 1 98.12 410 PHE B C 1
ATOM 6853 O O . PHE B 1 410 ? -2.93 -29.312 -0.805 1 98.12 410 PHE B O 1
ATOM 6860 N N . SER B 1 411 ? -2.203 -27.297 -1.435 1 98 411 SER B N 1
ATOM 6861 C CA . SER B 1 411 ? -1.694 -26.922 -0.118 1 98 411 SER B CA 1
ATOM 6862 C C . SER B 1 411 ? -2.824 -26.5 0.812 1 98 411 SER B C 1
ATOM 6864 O O . SER B 1 411 ? -2.82 -25.391 1.329 1 98 411 SER B O 1
ATOM 6866 N N . ARG B 1 412 ? -3.738 -27.344 1.042 1 95.5 412 ARG B N 1
ATOM 6867 C CA . ARG B 1 412 ? -4.891 -27.234 1.929 1 95.5 412 ARG B CA 1
ATOM 6868 C C . ARG B 1 412 ? -4.945 -28.406 2.906 1 95.5 412 ARG B C 1
ATOM 6870 O O . ARG B 1 412 ? -4.289 -29.422 2.699 1 95.5 412 ARG B O 1
ATOM 6877 N N . PRO B 1 413 ? -5.723 -28.188 3.951 1 92.12 413 PRO B N 1
ATOM 6878 C CA . PRO B 1 413 ? -5.902 -29.344 4.836 1 92.12 413 PRO B CA 1
ATOM 6879 C C . PRO B 1 413 ? -6.332 -30.609 4.086 1 92.12 413 PRO B C 1
ATOM 6881 O O . PRO B 1 413 ? -7.145 -30.531 3.164 1 92.12 413 PRO B O 1
ATOM 6884 N N . PHE B 1 414 ? -5.875 -31.703 4.539 1 91.19 414 PHE B N 1
ATOM 6885 C CA . PHE B 1 414 ? -6 -32.969 3.82 1 91.19 414 PHE B CA 1
ATOM 6886 C C . PHE B 1 414 ? -7.465 -33.312 3.615 1 91.19 414 PHE B C 1
ATOM 6888 O O . PHE B 1 414 ? -7.848 -33.781 2.541 1 91.19 414 PHE B O 1
ATOM 6895 N N . ASP B 1 415 ? -8.242 -33.125 4.578 1 92.5 415 ASP B N 1
ATOM 6896 C CA . ASP B 1 415 ? -9.656 -33.469 4.48 1 92.5 415 ASP B CA 1
ATOM 6897 C C . ASP B 1 415 ? -10.359 -32.656 3.42 1 92.5 415 ASP B C 1
ATOM 6899 O O . ASP B 1 415 ? -11.211 -33.156 2.688 1 92.5 415 ASP B O 1
ATOM 6903 N N . GLU B 1 416 ? -10.016 -31.422 3.35 1 94 416 GLU B N 1
ATOM 6904 C CA . GLU B 1 416 ? -10.594 -30.531 2.348 1 94 416 GLU B CA 1
ATOM 6905 C C . GLU B 1 416 ? -10.188 -30.938 0.938 1 94 416 GLU B C 1
ATOM 6907 O O . GLU B 1 416 ? -11 -30.922 0.013 1 94 416 GLU B O 1
ATOM 6912 N N . VAL B 1 417 ? -8.953 -31.328 0.799 1 95.06 417 VAL B N 1
ATOM 6913 C CA . VAL B 1 417 ? -8.438 -31.734 -0.505 1 95.06 417 VAL B CA 1
ATOM 6914 C C . VAL B 1 417 ? -9.156 -33 -0.966 1 95.06 417 VAL B C 1
ATOM 6916 O O . VAL B 1 417 ? -9.57 -33.094 -2.125 1 95.06 417 VAL B O 1
ATOM 6919 N N . LYS B 1 418 ? -9.336 -33.875 -0.072 1 95.19 418 LYS B N 1
ATOM 6920 C CA . LYS B 1 418 ? -10 -35.156 -0.406 1 95.19 418 LYS B CA 1
ATOM 6921 C C . LYS B 1 418 ? -11.438 -34.906 -0.875 1 95.19 418 LYS B C 1
ATOM 6923 O O . LYS B 1 418 ? -11.867 -35.469 -1.886 1 95.19 418 LYS B O 1
ATOM 6928 N N . ILE B 1 419 ? -12.133 -34.094 -0.114 1 96.94 419 ILE B N 1
ATOM 6929 C CA . ILE B 1 419 ? -13.508 -33.75 -0.468 1 96.94 419 ILE B CA 1
ATOM 6930 C C . ILE B 1 419 ? -13.547 -33.062 -1.826 1 96.94 419 ILE B C 1
ATOM 6932 O O . ILE B 1 419 ? -14.336 -33.438 -2.699 1 96.94 419 ILE B O 1
ATOM 6936 N N . ALA B 1 420 ? -12.711 -32.125 -2.01 1 97.75 420 ALA B N 1
ATOM 6937 C CA . ALA B 1 420 ? -12.688 -31.328 -3.236 1 97.75 420 ALA B CA 1
ATOM 6938 C C . ALA B 1 420 ? -12.367 -32.219 -4.445 1 97.75 420 ALA B C 1
ATOM 6940 O O . ALA B 1 420 ? -13.008 -32.094 -5.492 1 97.75 420 ALA B O 1
ATOM 6941 N N . MET B 1 421 ? -11.391 -33.031 -4.281 1 97.25 421 MET B N 1
ATOM 6942 C CA . MET B 1 421 ? -10.984 -33.875 -5.387 1 97.25 421 MET B CA 1
ATOM 6943 C C . MET B 1 421 ? -12.062 -34.906 -5.699 1 97.25 421 MET B C 1
ATOM 6945 O O . MET B 1 421 ? -12.25 -35.281 -6.859 1 97.25 421 MET B O 1
ATOM 6949 N N . GLY B 1 422 ? -12.727 -35.375 -4.688 1 97.25 422 GLY B N 1
ATOM 6950 C CA . GLY B 1 422 ? -13.883 -36.219 -4.914 1 97.25 422 GLY B CA 1
ATOM 6951 C C . GLY B 1 422 ? -14.969 -35.531 -5.727 1 97.25 422 GLY B C 1
ATOM 6952 O O . GLY B 1 422 ? -15.539 -36.156 -6.633 1 97.25 422 GLY B O 1
ATOM 6953 N N . ARG B 1 423 ? -15.258 -34.344 -5.367 1 97.88 423 ARG B N 1
ATOM 6954 C CA . ARG B 1 423 ? -16.25 -33.562 -6.102 1 97.88 423 ARG B CA 1
ATOM 6955 C C . ARG B 1 423 ? -15.82 -33.375 -7.547 1 97.88 423 ARG B C 1
ATOM 6957 O O . ARG B 1 423 ? -16.641 -33.438 -8.461 1 97.88 423 ARG B O 1
ATOM 6964 N N . LEU B 1 424 ? -14.586 -33.094 -7.684 1 98.06 424 LEU B N 1
ATOM 6965 C CA . LEU B 1 424 ? -14.039 -32.906 -9.023 1 98.06 424 LEU B CA 1
ATOM 6966 C C . LEU B 1 424 ? -14.195 -34.156 -9.859 1 98.06 424 LEU B C 1
ATOM 6968 O O . LEU B 1 424 ? -14.586 -34.094 -11.031 1 98.06 424 LEU B O 1
ATOM 6972 N N . ALA B 1 425 ? -13.883 -35.25 -9.273 1 97.69 425 ALA B N 1
ATOM 6973 C CA . ALA B 1 425 ? -14.016 -36.531 -9.961 1 97.69 425 ALA B CA 1
ATOM 6974 C C . ALA B 1 425 ? -15.461 -36.781 -10.383 1 97.69 425 ALA B C 1
ATOM 6976 O O . ALA B 1 425 ? -15.719 -37.25 -11.492 1 97.69 425 ALA B O 1
ATOM 6977 N N . LYS B 1 426 ? -16.344 -36.5 -9.508 1 97.62 426 LYS B N 1
ATOM 6978 C CA . LYS B 1 426 ? -17.766 -36.688 -9.797 1 97.62 426 LYS B CA 1
ATOM 6979 C C . LYS B 1 426 ? -18.203 -35.781 -10.945 1 97.62 426 LYS B C 1
ATOM 6981 O O . LYS B 1 426 ? -18.969 -36.188 -11.82 1 97.62 426 LYS B O 1
ATOM 6986 N N . SER B 1 427 ? -17.781 -34.562 -10.852 1 97.62 427 SER B N 1
ATOM 6987 C CA . SER B 1 427 ? -18.109 -33.625 -11.898 1 97.62 427 SER B CA 1
ATOM 6988 C C . SER B 1 427 ? -17.594 -34.094 -13.258 1 97.62 427 SER B C 1
ATOM 6990 O O . SER B 1 427 ? -18.312 -34 -14.258 1 97.62 427 SER B O 1
ATOM 6992 N N . CYS B 1 428 ? -16.406 -34.531 -13.281 1 97.06 428 CYS B N 1
ATOM 6993 C CA . CYS B 1 428 ? -15.789 -35 -14.516 1 97.06 428 CYS B CA 1
ATOM 6994 C C . CYS B 1 428 ? -16.516 -36.219 -15.062 1 97.06 428 CYS B C 1
ATOM 6996 O O . CYS B 1 428 ? -16.703 -36.344 -16.281 1 97.06 428 CYS B O 1
ATOM 6998 N N . LYS B 1 429 ? -16.906 -37.062 -14.211 1 96.12 429 LYS B N 1
ATOM 6999 C CA . LYS B 1 429 ? -17.672 -38.25 -14.641 1 96.12 429 LYS B CA 1
ATOM 7000 C C . LYS B 1 429 ? -19 -37.812 -15.289 1 96.12 429 LYS B C 1
ATOM 7002 O O . LYS B 1 429 ? -19.375 -38.375 -16.328 1 96.12 429 LYS B O 1
ATOM 7007 N N . ALA B 1 430 ? -19.578 -36.938 -14.648 1 96.19 430 ALA B N 1
ATOM 7008 C CA . ALA B 1 430 ? -20.844 -36.438 -15.188 1 96.19 430 ALA B CA 1
ATOM 7009 C C . ALA B 1 430 ? -20.641 -35.781 -16.547 1 96.19 430 ALA B C 1
ATOM 7011 O O . ALA B 1 430 ? -21.469 -35.938 -17.453 1 96.19 430 ALA B O 1
ATOM 7012 N N . LEU B 1 431 ? -19.641 -35.062 -16.641 1 95.31 431 LEU B N 1
ATOM 7013 C CA . LEU B 1 431 ? -19.344 -34.344 -17.891 1 95.31 431 LEU B CA 1
ATOM 7014 C C . LEU B 1 431 ? -19.094 -35.344 -19.031 1 95.31 431 LEU B C 1
ATOM 7016 O O . LEU B 1 431 ? -19.516 -35.094 -20.156 1 95.31 431 LEU B O 1
ATOM 7020 N N . LEU B 1 432 ? -18.438 -36.406 -18.75 1 93.19 432 LEU B N 1
ATOM 7021 C CA . LEU B 1 432 ? -18.188 -37.406 -19.766 1 93.19 432 LEU B CA 1
ATOM 7022 C C . LEU B 1 432 ? -19.5 -38.031 -20.234 1 93.19 432 LEU B C 1
ATOM 7024 O O . LEU B 1 432 ? -19.672 -38.312 -21.422 1 93.19 432 LEU B O 1
ATOM 7028 N N . GLU B 1 433 ? -20.359 -38.25 -19.328 1 92.69 433 GLU B N 1
ATOM 7029 C CA . GLU B 1 433 ? -21.656 -38.812 -19.672 1 92.69 433 GLU B CA 1
ATOM 7030 C C . GLU B 1 433 ? -22.484 -37.844 -20.5 1 92.69 433 GLU B C 1
ATOM 7032 O O . GLU B 1 433 ? -23.141 -38.219 -21.453 1 92.69 433 GLU B O 1
ATOM 7037 N N . GLU B 1 434 ? -22.391 -36.594 -20.125 1 91.25 434 GLU B N 1
ATOM 7038 C CA . GLU B 1 434 ? -23.109 -35.531 -20.844 1 91.25 434 GLU B CA 1
ATOM 7039 C C . GLU B 1 434 ? -22.562 -35.375 -22.266 1 91.25 434 GLU B C 1
ATOM 7041 O O . GLU B 1 434 ? -23.328 -35.188 -23.203 1 91.25 434 GLU B O 1
ATOM 7046 N N . ASN B 1 435 ? -21.312 -35.406 -22.406 1 87.38 435 ASN B N 1
ATOM 7047 C CA . ASN B 1 435 ? -20.672 -35.25 -23.703 1 87.38 435 ASN B CA 1
ATOM 7048 C C . ASN B 1 435 ? -20.969 -36.438 -24.609 1 87.38 435 ASN B C 1
ATOM 7050 O O . ASN B 1 435 ? -21.094 -36.281 -25.828 1 87.38 435 ASN B O 1
ATOM 7054 N N . LYS B 1 436 ? -21.109 -37.625 -24.094 1 85.12 436 LYS B N 1
ATOM 7055 C CA . LYS B 1 436 ? -21.469 -38.812 -24.859 1 85.12 436 LYS B CA 1
ATOM 7056 C C . LYS B 1 436 ? -22.891 -38.719 -25.391 1 85.12 436 LYS B C 1
ATOM 7058 O O . LYS B 1 436 ? -23.156 -39.094 -26.531 1 85.12 436 LYS B O 1
ATOM 7063 N N . LYS B 1 437 ? -23.719 -38.219 -24.609 1 84.94 437 LYS B N 1
ATOM 7064 C CA . LYS B 1 437 ? -25.109 -38.062 -25.031 1 84.94 437 LYS B CA 1
ATOM 7065 C C . LYS B 1 437 ? -25.234 -37.031 -26.156 1 84.94 437 LYS B C 1
ATOM 7067 O O . LYS B 1 437 ? -26.031 -37.219 -27.078 1 84.94 437 LYS B O 1
ATOM 7072 N N . LEU B 1 438 ? -24.406 -35.969 -26.078 1 76.56 438 LEU B N 1
ATOM 7073 C CA . LEU B 1 438 ? -24.438 -34.938 -27.094 1 76.56 438 LEU B CA 1
ATOM 7074 C C . LEU B 1 438 ? -23.859 -35.438 -28.406 1 76.56 438 LEU B C 1
ATOM 7076 O O . LEU B 1 438 ? -24.344 -35.094 -29.484 1 76.56 438 LEU B O 1
ATOM 7080 N N . SER B 1 439 ? -22.859 -36.312 -28.344 1 76.56 439 SER B N 1
ATOM 7081 C CA . SER B 1 439 ? -22.234 -36.875 -29.547 1 76.56 439 SER B CA 1
ATOM 7082 C C . SER B 1 439 ? -23.125 -37.938 -30.188 1 76.56 439 SER B C 1
ATOM 7084 O O . SER B 1 439 ? -23.109 -38.094 -31.422 1 76.56 439 SER B O 1
ATOM 7086 N N . SER B 1 440 ? -23.922 -38.562 -29.344 1 71.25 440 SER B N 1
ATOM 7087 C CA . SER B 1 440 ? -24.844 -39.594 -29.875 1 71.25 440 SER B CA 1
ATOM 7088 C C . SER B 1 440 ? -26.047 -38.938 -30.547 1 71.25 440 SER B C 1
ATOM 7090 O O . SER B 1 440 ? -26.734 -39.562 -31.344 1 71.25 440 SER B O 1
ATOM 7092 N N . LYS B 1 441 ? -26.328 -37.781 -30.125 1 68.69 441 LYS B N 1
ATOM 7093 C CA . LYS B 1 441 ? -27.469 -37.094 -30.719 1 68.69 441 LYS B CA 1
ATOM 7094 C C . LYS B 1 441 ? -27.078 -36.438 -32.031 1 68.69 441 LYS B C 1
ATOM 7096 O O . LYS B 1 441 ? -27.953 -35.969 -32.781 1 68.69 441 LYS B O 1
ATOM 7101 N N . LEU B 1 442 ? -25.703 -36.344 -32.344 1 53.16 442 LEU B N 1
ATOM 7102 C CA . LEU B 1 442 ? -25.25 -35.812 -33.625 1 53.16 442 LEU B CA 1
ATOM 7103 C C . LEU B 1 442 ? -24.969 -36.938 -34.625 1 53.16 442 LEU B C 1
ATOM 7105 O O . LEU B 1 442 ? -25.188 -36.812 -35.812 1 53.16 442 LEU B O 1
#